Protein AF-0000000084405678 (afdb_homodimer)

Solvent-accessible surface area (backbone atoms only — not comparable to full-atom values): 50412 Å² total; per-residue (Å²): 114,44,41,32,41,30,28,34,52,72,54,88,46,69,68,47,49,52,54,57,54,63,31,74,87,56,52,43,65,90,67,78,62,43,55,38,41,32,39,30,48,30,33,94,81,36,57,39,54,75,68,40,37,45,39,32,30,29,35,53,75,90,41,26,35,36,36,42,34,45,71,51,52,58,57,60,16,38,32,38,26,48,69,46,79,39,80,42,93,55,79,70,88,61,77,76,70,51,73,52,67,71,55,35,65,72,40,61,89,50,68,84,60,66,69,40,79,55,31,34,37,43,32,37,34,42,60,28,74,42,79,43,95,89,65,22,30,34,38,33,37,43,38,45,38,32,33,37,18,63,91,69,46,74,44,80,38,50,36,39,37,37,31,56,72,42,75,53,70,34,56,49,32,43,53,50,16,57,46,13,58,77,40,66,35,43,61,36,70,72,47,74,64,56,53,32,36,40,68,48,60,76,40,62,87,75,63,56,77,69,69,69,77,72,77,77,66,54,49,78,38,48,28,15,54,51,50,39,50,50,51,43,51,39,40,24,50,28,42,52,30,48,45,49,19,70,75,40,84,40,72,66,34,48,49,50,27,50,50,39,47,48,42,44,50,28,45,52,62,72,45,45,80,40,40,81,81,49,77,57,49,65,39,50,48,50,44,49,50,51,54,58,64,46,46,60,28,51,50,27,49,51,50,33,53,53,40,49,54,50,19,62,75,69,72,47,84,49,58,56,45,39,51,52,25,51,53,58,21,65,69,46,77,82,55,60,28,55,48,49,18,30,42,30,41,46,44,18,49,42,66,72,50,58,39,54,52,98,40,30,28,45,62,49,50,40,54,52,47,53,51,50,48,53,50,49,55,52,34,59,75,58,42,80,47,73,66,41,37,50,52,36,46,52,48,49,49,34,50,46,42,43,52,61,74,49,44,68,67,47,65,66,72,49,47,46,56,48,48,51,51,43,51,50,49,45,55,34,47,46,48,38,45,49,26,56,50,35,47,71,72,35,57,78,36,32,72,48,83,53,76,40,30,12,12,49,37,18,16,47,37,20,24,34,45,45,49,21,60,56,31,54,57,52,41,54,56,53,49,53,49,54,73,67,48,75,55,74,80,104,112,44,43,31,40,31,27,34,52,73,53,88,46,68,69,48,46,51,52,57,56,62,32,73,89,55,53,44,66,89,67,79,62,42,55,37,44,32,41,30,47,30,32,93,83,36,58,38,53,76,68,39,34,46,39,34,32,29,34,53,74,90,40,25,34,35,35,43,35,45,69,52,52,58,58,58,16,38,33,37,27,48,71,47,78,39,82,43,93,55,78,69,89,60,76,77,71,51,75,52,66,70,55,35,66,72,41,59,91,52,69,83,59,66,68,42,78,54,31,34,38,44,34,36,34,43,61,28,75,42,79,45,95,90,65,21,28,33,37,34,36,41,37,47,38,31,34,38,18,61,90,69,47,73,44,80,38,49,34,40,37,37,31,56,73,40,75,53,73,33,55,50,32,41,52,49,16,57,46,15,58,77,40,65,36,42,60,36,72,70,49,72,63,57,52,33,34,39,67,48,61,75,41,64,87,77,64,55,77,68,70,69,77,72,78,76,64,54,50,78,38,49,27,16,53,52,50,39,50,50,51,42,52,37,39,23,51,31,42,53,30,47,45,48,20,71,75,41,83,40,72,67,33,47,51,50,26,49,51,39,47,47,43,43,50,29,45,52,61,72,47,45,80,40,39,81,81,48,77,58,49,65,39,51,48,50,45,48,52,51,53,58,61,47,44,58,29,52,50,27,51,51,50,33,52,52,39,49,54,49,20,61,76,71,72,47,83,50,59,57,46,38,51,51,26,50,51,59,20,65,69,48,76,81,57,59,27,55,48,48,18,29,42,29,40,45,44,16,48,40,67,72,51,59,37,53,51,97,40,31,29,46,62,50,49,42,56,52,47,53,51,49,47,52,52,49,55,52,34,60,75,57,41,80,45,74,67,41,37,49,53,37,46,52,48,48,49,34,52,46,42,42,51,60,74,49,41,69,69,45,63,64,76,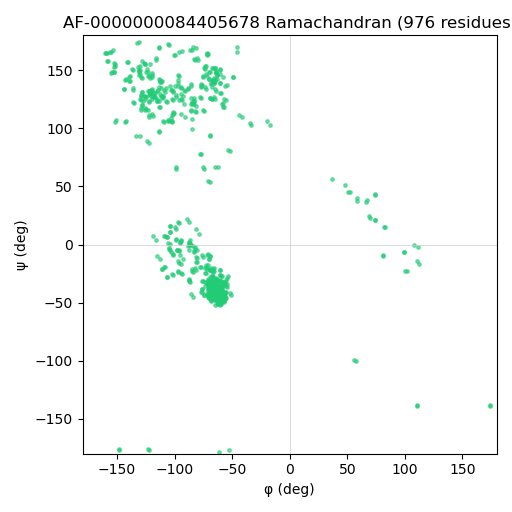49,46,46,59,50,47,52,49,43,50,49,48,46,54,36,46,46,48,39,46,48,26,54,50,36,46,71,70,36,56,77,36,32,70,48,83,54,74,40,30,13,12,47,38,19,18,47,39,20,24,34,44,44,51,20,61,56,31,53,56,52,40,54,55,55,49,54,50,54,74,68,47,76,53,76,80,103

Organism: Acidithiobacillus ferrooxidans (NCBI:txid920)

Radius of gyration: 45.75 Å; Cα contacts (8 Å, |Δi|>4): 1665; chains: 2; bounding box: 57×124×104 Å

Sequence (980 aa):
MEQELKLQILDPSPAAWTKISQHPLLALGTTSPLQLHAFYYDSRDGALQRARLAYRVRREEKEWVATLKAEGQSTGGLHQRPEWNVTVFSSEADLRVFTDPDAVALLTPFLGLVLQVILETRFERLESRVDRVDGSQILVALDRGEIVANGGLREPILEVELELAAGEAAAVLEMGAELCLDLPLLPDGESKMLRGLRLAGLIPAEVGAMRYQTPPLRRHENAGKAFSRLLIQQSQQAISEARRHSADNSTKTLHQLRKTVRSLRALLRFCRALDADSHLASTAQELADWFHQQNIRRDHEVLAMYWEALATATGSEVIPLHSWLIEQAEATPAHLGQCVAAILKLWARLLRAALYSDQDLQHYAEMHLRRQDRQLMAAGAAAKTATSFHALRIRIKNWRYVIIALGDIWPSKDSKTLLKLLSSLQEISGAVHDADMARQHLAGLATSRKHGLAFSAGMLMGYLHARENRQRKKFSRYWERLENAPRPWGMEQELKLQILDPSPAAWTKISQHPLLALGTTSPLQLHAFYYDSRDGALQRARLAYRVRREEKEWVATLKAEGQSTGGLHQRPEWNVTVFSSEADLRVFTDPDAVALLTPFLGLVLQVILETRFERLESRVDRVDGSQILVALDRGEIVANGGLREPILEVELELAAGEAAAVLEMGAELCLDLPLLPDGESKMLRGLRLAGLIPAEVGAMRYQTPPLRRHENAGKAFSRLLIQQSQQAISEARRHSADNSTKTLHQLRKTVRSLRALLRFCRALDADSHLASTAQELADWFHQQNIRRDHEVLAMYWEALATATGSEVIPLHSWLIEQAEATPAHLGQCVAAILKLWARLLRAALYSDQDLQHYAEMHLRRQDRQLMAAGAAAKTATSFHALRIRIKNWRYVIIALGDIWPSKDSKTLLKLLSSLQEISGAVHDADMARQHLAGLATSRKHGLAFSAGMLMGYLHARENRQRKKFSRYWERLENAPRPWG

Foldseek 3Di:
DKKKWKKFALDPDPVQVVCLCPPVLQVQDPDDWWKKKKFWKAFPLRVCVVQQKTWMWMDTPPWIKIKIWHDFDQFLRITDTDMDIDTDDDRDDAQVRDDPPVSCVSCVVPRPGDMDGFKMWIWIWGWDWDADPQGWIWIKIFIWGWIAGPPGFIDIDGMIMIITPDDFSLRNLLSVLVCLLVHNIATDRDDSVNVRCVRNVVDDPPPPDPPPPPDFDDQFAFQQQRLLSLLSNLLRVLSVLLVVCSVPVDLVSVVVSLLSLLLSLLSCVLCVVLPVVCPLVVLSVLSVVLSVLLVFLNLLVVLLVLLVVVCVVVVHDNCQQNVVSNVRNVVRDNSSSSNSSSSSNNNSVCRVPTGGDPGGNLVSCLVSLVVLVVVLVVLVVVCPDLVSLVVSLSSLSSSLSSCVSNVSHFDNPQSVVLNVLSVLLNVLSVLLNSLVSLCVPLVVCCPPPPPCNNVSSVVSNVVSVVVNVVSVVVNVVSVVVNVPRDDRSD/DKKKWKKFALDPDPVQVVCLCPPVLQVFDPDDWWKKKKFWKAFPLRVCVVQQKTWMWMDTPPWIKIKIWHDFDQFLRITDTDMDIDTDDDRDDAQVRDDPPVSCVSCVVPRPGDMDGFKMWIWIWTWDWDADPVGWIWIKIFIWTWIAGDPGFIDIDGMIMIITPDDFSLRNLLSVLVCLLVHNIATDRDDSVNVRCVRNVVDDPPPPDPPPPPDFDDQFAFQQQRLLSLLLNLLRVLSVLLVVCSVPVDLVSVVVSLLSLLLSLLSCVLCVVLPVVCPLVVLSVLSVVLSVLLVFLNLLVVLLVLLVVVCVVVVHDNCQQNVVSNVRNVVRDNSSSSNSSSSSNNNSVCRVPTGGDPGGNLVSCLVSLVVLVVVLVVLVVVCPDLVSLVVSLSSLSSSLSSCVSNVSHFDPVQVVVLNVLSVLLNVLSVLLVSLVSLCVPLVVCCPPPPPCNNVSSVVSNVVSVVVNVVSVVVNVVSVVVNVPRDHRSD

Secondary structure (DSSP, 8-state):
-EEEEEEEES--SHHHHHHHHT-GGGT--SPPPEEEEEEEEEETT-HHHHTT-EEEEEEETTEEEEEEE---EEETTEEEE-EEEEEESSS---GGG---HHHHHHHGGGTT--EEEEEEEEEEEEEEEEE-TTS-EEEEEEEEEEEEETTS-EEEEEEEEEEEEES-HHHHHHHHHHHHHHSSEEE----HHHHHHHHTTSS-TT--S----PPPP-TTSBHHHHHHHHHHHHHHHHHHHHHHHHH---HHHHHHHHHHHHHHHHHHHHTGGG-TT-SSHHHHHHHHHHHHHHHHHHHHHHHHHHHHHHHHHHT---HHHHHHHHHHHHTS---HHHHHHHHHHHHHHHHHS----SSBHHHHHHHHHHHHHHHHHHHHHH--SHHHHHHHHHHHHHHHHHHHHTGGGS-HHHHHHHHHHHHHHHHHHHHHHHHHHHHHHHGGGGG--STTHHHHHHHHHHHHHHHHHHHHHHHHHHHHHHHHSPPTT-/-EEEEEEEES--SHHHHHHHHT-GGGT--SPPPEEEEEEEEEETT-HHHHTT-EEEEEEETTEEEEEEE---EEETTEEEE-EEEEEESSS---GGG---HHHHHHHGGGTT--EEEEEEEEEEEEEEEEE-TTS-EEEEEEEEEEEEETTS-EEEEEEEEEEEEES-HHHHHHHHHHHHHHSSEEE----HHHHHHHHTTSS-TT--S----PPPP-TTSBHHHHHHHHHHHHHHHHHHHHHHHHH---HHHHHHHHHHHHHHHHHHHHTGGG-TT-TTHHHHHHHHHHHHHHHHHHHHHHHHHHHHHHHHHHT---HHHHHHHHHHHHTS---HHHHHHHHHHHHHHHHHS----SSBHHHHHHHHHHHHHHHHHHHHHH--SHHHHHHHHHHHHHHHHHHHHTGGGS-HHHHHHHHHHHHHHHHHHHHHHHHHHHHHHHGGGGG--STTHHHHHHHHHHHHHHHHHHHHHHHHHHHHHHHHSPPTT-

pLDDT: mean 91.01, std 8.38, range [43.62, 98.12]

Nearest PDB structures (foldseek):
  5a61-assembly1_A  TM=6.275E-01  e=2.996E-20  Escherichia coli K-12
  3e0s-assembly2_B  TM=8.193E-01  e=8.271E-06  Chlorobaculum tepidum
  3sy3-assembly2_D  TM=7.102E-01  e=2.302E-05  Bacillus anthracis str. 'Ames Ancestor'
  7ns9-assembly1_A  TM=7.166E-01  e=4.107E-05  Sulfolobus acidocaldarius DSM 639
  5a61-assembly1_A  TM=6.279E-01  e=1.509E-20  Escherichia coli K-12

Structure (mmCIF, N/CA/C/O backbone):
data_AF-0000000084405678-model_v1
#
loop_
_entity.id
_entity.type
_entity.pdbx_description
1 polymer 'Adenylate cyclase'
#
loop_
_atom_site.group_PDB
_atom_site.id
_atom_site.type_symbol
_atom_site.label_atom_id
_atom_site.label_alt_id
_atom_site.label_comp_id
_atom_site.label_asym_id
_atom_site.label_entity_id
_atom_site.label_seq_id
_atom_site.pdbx_PDB_ins_code
_atom_site.Cartn_x
_atom_site.Cartn_y
_atom_site.Cartn_z
_atom_site.occupancy
_atom_site.B_iso_or_equiv
_atom_site.auth_seq_id
_atom_site.auth_comp_id
_atom_site.auth_asym_id
_atom_site.auth_atom_id
_atom_site.pdbx_PDB_model_num
ATOM 1 N N . MET A 1 1 ? -10.055 55.719 25.422 1 68 1 MET A N 1
ATOM 2 C CA . MET A 1 1 ? -9.852 54.281 25.156 1 68 1 MET A CA 1
ATOM 3 C C . MET A 1 1 ? -8.383 54 24.859 1 68 1 MET A C 1
ATOM 5 O O . MET A 1 1 ? -7.738 54.75 24.109 1 68 1 MET A O 1
ATOM 9 N N . GLU A 1 2 ? -7.883 53.094 25.594 1 77.56 2 GLU A N 1
ATOM 10 C CA . GLU A 1 2 ? -6.484 52.719 25.422 1 77.56 2 GLU A CA 1
ATOM 11 C C . GLU A 1 2 ? -6.328 51.656 24.328 1 77.56 2 GLU A C 1
ATOM 13 O O . GLU A 1 2 ? -7.113 50.719 24.266 1 77.56 2 GLU A O 1
ATOM 18 N N . GLN A 1 3 ? -5.434 51.938 23.297 1 85.75 3 GLN A N 1
ATOM 19 C CA . GLN A 1 3 ? -5.043 50.969 22.297 1 85.75 3 GLN A CA 1
ATOM 20 C C . GLN A 1 3 ? -3.568 50.594 22.438 1 85.75 3 GLN A C 1
ATOM 22 O O . GLN A 1 3 ? -2.695 51.469 22.375 1 85.75 3 GLN A O 1
ATOM 27 N N . GLU A 1 4 ? -3.371 49.375 22.688 1 91.62 4 GLU A N 1
ATOM 28 C CA . GLU A 1 4 ? -1.994 48.969 22.984 1 91.62 4 GLU A CA 1
ATOM 29 C C . GLU A 1 4 ? -1.687 47.594 22.391 1 91.62 4 GLU A C 1
ATOM 31 O O . GLU A 1 4 ? -2.564 46.719 22.328 1 91.62 4 GLU A O 1
ATOM 36 N N . LEU A 1 5 ? -0.438 47.406 21.859 1 93.19 5 LEU A N 1
ATOM 37 C CA . LEU A 1 5 ? 0.1 46.125 21.453 1 93.19 5 LEU A CA 1
ATOM 38 C C . LEU A 1 5 ? 1.17 45.625 22.438 1 93.19 5 LEU A C 1
ATOM 40 O O . LEU A 1 5 ? 2.131 46.375 22.703 1 93.19 5 LEU A O 1
ATOM 44 N N . LYS A 1 6 ? 0.933 44.469 22.969 1 93.38 6 LYS A N 1
ATOM 45 C CA . LYS A 1 6 ? 1.903 43.875 23.875 1 93.38 6 LYS A CA 1
ATOM 46 C C . LYS A 1 6 ? 2.766 42.844 23.156 1 93.38 6 LYS A C 1
ATOM 48 O O . LYS A 1 6 ? 2.242 41.938 22.484 1 93.38 6 LYS A O 1
ATOM 53 N N . LEU A 1 7 ? 4.086 43 23.297 1 95.62 7 LEU A N 1
ATOM 54 C CA . LEU A 1 7 ? 5.035 42.062 22.719 1 95.62 7 LEU A CA 1
ATOM 55 C C . LEU A 1 7 ? 5.828 41.344 23.812 1 95.62 7 LEU A C 1
ATOM 57 O O . LEU A 1 7 ? 6.438 41.969 24.672 1 95.62 7 LEU A O 1
ATOM 61 N N . GLN A 1 8 ? 5.797 40.094 23.766 1 93.94 8 GLN A N 1
ATOM 62 C CA . GLN A 1 8 ? 6.586 39.281 24.688 1 93.94 8 GLN A CA 1
ATOM 63 C C . GLN A 1 8 ? 8.008 39.062 24.172 1 93.94 8 GLN A C 1
ATOM 65 O O . GLN A 1 8 ? 8.203 38.812 22.984 1 93.94 8 GLN A O 1
ATOM 70 N N . ILE A 1 9 ? 8.953 39.188 25.047 1 95.12 9 ILE A N 1
ATOM 71 C CA . ILE A 1 9 ? 10.344 38.875 24.719 1 95.12 9 ILE A CA 1
ATOM 72 C C . ILE A 1 9 ? 10.578 37.375 24.859 1 95.12 9 ILE A C 1
ATOM 74 O O . ILE A 1 9 ? 10.422 36.812 25.953 1 95.12 9 ILE A O 1
ATOM 78 N N . LEU A 1 10 ? 11.023 36.781 23.812 1 91.94 10 LEU A N 1
ATOM 79 C CA . LEU A 1 10 ? 11.125 35.312 23.766 1 91.94 10 LEU A CA 1
ATOM 80 C C . LEU A 1 10 ? 12.469 34.875 24.328 1 91.94 10 LEU A C 1
ATOM 82 O O . LEU A 1 10 ? 12.57 33.75 24.859 1 91.94 10 LEU A O 1
ATOM 86 N N . ASP A 1 11 ? 13.5 35.656 24.172 1 91.94 11 ASP A N 1
ATOM 87 C CA . ASP A 1 11 ? 14.844 35.375 24.656 1 91.94 11 ASP A CA 1
ATOM 88 C C . ASP A 1 11 ? 15.164 36.156 25.922 1 91.94 11 ASP A C 1
ATOM 90 O O . ASP A 1 11 ? 15.398 37.344 25.875 1 91.94 11 ASP A O 1
ATOM 94 N N . PRO A 1 12 ? 15.18 35.438 27.016 1 92.06 12 PRO A N 1
ATOM 95 C CA . PRO A 1 12 ? 15.383 36.125 28.297 1 92.06 12 PRO A CA 1
ATOM 96 C C . PRO A 1 12 ? 16.859 36.469 28.547 1 92.06 12 PRO A C 1
ATOM 98 O O . PRO A 1 12 ? 17.203 36.938 29.641 1 92.06 12 PRO A O 1
ATOM 101 N N . SER A 1 13 ? 17.688 36.312 27.609 1 94.56 13 SER A N 1
ATOM 102 C CA . SER A 1 13 ? 19.109 36.5 27.797 1 94.56 13 SER A CA 1
ATOM 103 C C . SER A 1 13 ? 19.453 38 27.922 1 94.56 13 SER A C 1
ATOM 105 O O . SER A 1 13 ? 18.75 38.844 27.344 1 94.56 13 SER A O 1
ATOM 107 N N . PRO A 1 14 ? 20.531 38.25 28.656 1 93.88 14 PRO A N 1
ATOM 108 C CA . PRO A 1 14 ? 20.984 39.656 28.766 1 93.88 14 PRO A CA 1
ATOM 109 C C . PRO A 1 14 ? 21.328 40.281 27.406 1 93.88 14 PRO A C 1
ATOM 111 O O . PRO A 1 14 ? 21.094 41.469 27.188 1 93.88 14 PRO A O 1
ATOM 114 N N . ALA A 1 15 ? 21.875 39.406 26.594 1 94.44 15 ALA A N 1
ATOM 115 C CA . ALA A 1 15 ? 22.219 39.906 25.25 1 94.44 15 ALA A CA 1
ATOM 116 C C . ALA A 1 15 ? 20.969 40.375 24.5 1 94.44 15 ALA A C 1
ATOM 118 O O . ALA A 1 15 ? 21 41.406 23.828 1 94.44 15 ALA A O 1
ATOM 119 N N . ALA A 1 16 ? 19.938 39.625 24.609 1 93.88 16 ALA A N 1
ATOM 120 C CA . ALA A 1 16 ? 18.688 40 23.953 1 93.88 16 ALA A CA 1
ATOM 121 C C . ALA A 1 16 ? 18.125 41.281 24.562 1 93.88 16 ALA A C 1
ATOM 123 O O . ALA A 1 16 ? 17.609 42.125 23.828 1 93.88 16 ALA A O 1
ATOM 124 N N . TRP A 1 17 ? 18.203 41.406 25.812 1 94 17 TRP A N 1
ATOM 125 C CA . TRP A 1 17 ? 17.719 42.594 26.484 1 94 17 TRP A CA 1
ATOM 126 C C . TRP A 1 17 ? 18.453 43.844 26 1 94 17 TRP A C 1
ATOM 128 O O . TRP A 1 17 ? 17.844 44.875 25.734 1 94 17 TRP A O 1
ATOM 138 N N . THR A 1 18 ? 19.75 43.719 25.938 1 93.75 18 THR A N 1
ATOM 139 C CA . THR A 1 18 ? 20.562 44.844 25.484 1 93.75 18 THR A CA 1
ATOM 140 C C . THR A 1 18 ? 20.219 45.219 24.047 1 93.75 18 THR A C 1
ATOM 142 O O . THR A 1 18 ? 20.078 46.406 23.734 1 93.75 18 THR A O 1
ATOM 145 N N . LYS A 1 19 ? 20.078 44.25 23.234 1 95 19 LYS A N 1
ATOM 146 C CA . LYS A 1 19 ? 19.719 44.5 21.844 1 95 19 LYS A CA 1
ATOM 147 C C . LYS A 1 19 ? 18.375 45.188 21.734 1 95 19 LYS A C 1
ATOM 149 O O . LYS A 1 19 ? 18.203 46.125 20.938 1 95 19 LYS A O 1
ATOM 154 N N . ILE A 1 20 ? 17.438 44.781 22.547 1 96.06 20 ILE A N 1
ATOM 155 C CA . ILE A 1 20 ? 16.094 45.344 22.531 1 96.06 20 ILE A CA 1
ATOM 156 C C . ILE A 1 20 ? 16.141 46.781 23.078 1 96.06 20 ILE A C 1
ATOM 158 O O . ILE A 1 20 ? 15.594 47.688 22.469 1 96.06 20 ILE A O 1
ATOM 162 N N . SER A 1 21 ? 16.812 47 24.172 1 94.81 21 SER A N 1
ATOM 163 C CA . SER A 1 21 ? 16.844 48.312 24.828 1 94.81 21 SER A CA 1
ATOM 164 C C . SER A 1 21 ? 17.562 49.344 23.984 1 94.81 21 SER A C 1
ATOM 166 O O . SER A 1 21 ? 17.297 50.531 24.109 1 94.81 21 SER A O 1
ATOM 168 N N . GLN A 1 22 ? 18.375 48.875 23.094 1 94.31 22 GLN A N 1
ATOM 169 C CA . GLN A 1 22 ? 19.156 49.812 22.297 1 94.31 22 GLN A CA 1
ATOM 170 C C . GLN A 1 22 ? 18.594 49.906 20.875 1 94.31 22 GLN A C 1
ATOM 172 O O . GLN A 1 22 ? 19.156 50.625 20.047 1 94.31 22 GLN A O 1
ATOM 177 N N . HIS A 1 23 ? 17.578 49.219 20.625 1 95.56 23 HIS A N 1
ATOM 178 C CA . HIS A 1 23 ? 17.031 49.281 19.266 1 95.56 23 HIS A CA 1
ATOM 179 C C . HIS A 1 23 ? 16.516 50.656 18.938 1 95.56 23 HIS A C 1
ATOM 181 O O . HIS A 1 23 ? 15.727 51.25 19.688 1 95.56 23 HIS A O 1
ATOM 187 N N . PRO A 1 24 ? 16.859 51.156 17.781 1 94.44 24 PRO A N 1
ATOM 188 C CA . PRO A 1 24 ? 16.547 52.562 17.438 1 94.44 24 PRO A CA 1
ATOM 189 C C . PRO A 1 24 ? 15.047 52.812 17.375 1 94.44 24 PRO A C 1
ATOM 191 O O . PRO A 1 24 ? 14.602 53.906 17.703 1 94.44 24 PRO A O 1
ATOM 194 N N . LEU A 1 25 ? 14.328 51.875 17.016 1 94.94 25 LEU A N 1
ATOM 195 C CA . LEU A 1 25 ? 12.891 52.062 16.844 1 94.94 25 LEU A CA 1
ATOM 196 C C . LEU A 1 25 ? 12.219 52.312 18.188 1 94.94 25 LEU A C 1
ATOM 198 O O . LEU A 1 25 ? 11.125 52.875 18.25 1 94.94 25 LEU A O 1
ATOM 202 N N . LEU A 1 26 ? 12.75 51.844 19.266 1 95.38 26 LEU A N 1
ATOM 203 C CA . LEU A 1 26 ? 12.156 52 20.594 1 95.38 26 LEU A CA 1
ATOM 204 C C . LEU A 1 26 ? 12.547 53.344 21.203 1 95.38 26 LEU A C 1
ATOM 206 O O . LEU A 1 26 ? 11.883 53.812 22.125 1 95.38 26 LEU A O 1
ATOM 210 N N . ALA A 1 27 ? 13.609 53.844 20.75 1 93.31 27 ALA A N 1
ATOM 211 C CA . ALA A 1 27 ? 14.07 55.188 21.156 1 93.31 27 ALA A CA 1
ATOM 212 C C . ALA A 1 27 ? 14.117 55.312 22.672 1 93.31 27 ALA A C 1
ATOM 214 O O . ALA A 1 27 ? 13.641 56.312 23.234 1 93.31 27 ALA A O 1
ATOM 215 N N . LEU A 1 28 ? 14.688 54.219 23.219 1 90.81 28 LEU A N 1
ATOM 216 C CA . LEU A 1 28 ? 14.781 54.219 24.672 1 90.81 28 LEU A CA 1
ATOM 217 C C . LEU A 1 28 ? 16.047 54.969 25.125 1 90.81 28 LEU A C 1
ATOM 219 O O . LEU A 1 28 ? 17.109 54.812 24.531 1 90.81 28 LEU A O 1
ATOM 223 N N . GLY A 1 29 ? 16.031 56.125 25.516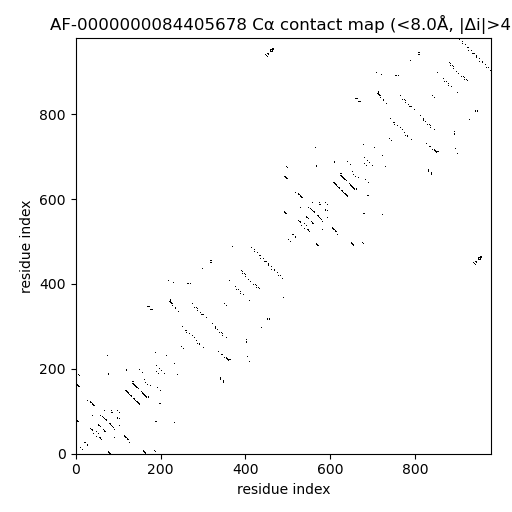 1 78.19 29 GLY A N 1
ATOM 224 C CA . GLY A 1 29 ? 17.125 56.938 25.984 1 78.19 29 GLY A CA 1
ATOM 225 C C . GLY A 1 29 ? 17.938 56.281 27.094 1 78.19 29 GLY A C 1
ATOM 226 O O . GLY A 1 29 ? 17.891 55.062 27.25 1 78.19 29 GLY A O 1
ATOM 227 N N . THR A 1 30 ? 18.828 57.031 27.516 1 79.19 30 THR A N 1
ATOM 228 C CA . THR A 1 30 ? 19.719 56.562 28.578 1 79.19 30 THR A CA 1
ATOM 229 C C . THR A 1 30 ? 19.125 56.906 29.953 1 79.19 30 THR A C 1
ATOM 231 O O . THR A 1 30 ? 19.828 56.875 30.969 1 79.19 30 THR A O 1
ATOM 234 N N . THR A 1 31 ? 17.859 57.094 29.938 1 77.88 31 THR A N 1
ATOM 235 C CA . THR A 1 31 ? 17.266 57.469 31.219 1 77.88 31 THR A CA 1
ATOM 236 C C . THR A 1 31 ? 17.219 56.281 32.156 1 77.88 31 THR A C 1
ATOM 238 O O . THR A 1 31 ? 17.203 55.125 31.703 1 77.88 31 THR A O 1
ATOM 241 N N . SER A 1 32 ? 17.234 56.562 33.469 1 88.06 32 SER A N 1
ATOM 242 C CA . SER A 1 32 ? 17.141 55.531 34.5 1 88.06 32 SER A CA 1
ATOM 243 C C . SER A 1 32 ? 15.766 54.844 34.469 1 88.06 32 SER A C 1
ATOM 245 O O . SER A 1 32 ? 14.75 55.5 34.281 1 88.06 32 SER A O 1
ATOM 247 N N . PRO A 1 33 ? 15.75 53.562 34.688 1 93.12 33 PRO A N 1
ATOM 248 C CA . PRO A 1 33 ? 14.469 52.875 34.719 1 93.12 33 PRO A CA 1
ATOM 249 C C . PRO A 1 33 ? 13.578 53.312 35.875 1 93.12 33 PRO A C 1
ATOM 251 O O . PRO A 1 33 ? 14.07 53.562 36.969 1 93.12 33 PRO A O 1
ATOM 254 N N . LEU A 1 34 ? 12.359 53.375 35.562 1 94.19 34 LEU A N 1
ATOM 255 C CA . LEU A 1 34 ? 11.352 53.594 36.594 1 94.19 34 LEU A CA 1
ATOM 256 C C . LEU A 1 34 ? 11.078 52.344 37.406 1 94.19 34 LEU A C 1
ATOM 258 O O . LEU A 1 34 ? 11.016 51.25 36.844 1 94.19 34 LEU A O 1
ATOM 262 N N . GLN A 1 35 ? 10.977 52.531 38.688 1 94.44 35 GLN A N 1
ATOM 263 C CA . GLN A 1 35 ? 10.562 51.406 39.531 1 94.44 35 GLN A CA 1
ATOM 264 C C . GLN A 1 35 ? 9.055 51.438 39.75 1 94.44 35 GLN A C 1
ATOM 266 O O . GLN A 1 35 ? 8.508 52.406 40.281 1 94.44 35 GLN A O 1
ATOM 271 N N . LEU A 1 36 ? 8.484 50.312 39.375 1 96.25 36 LEU A N 1
ATOM 272 C CA . LEU A 1 36 ? 7.035 50.25 39.469 1 96.25 36 LEU A CA 1
ATOM 273 C C . LEU A 1 36 ? 6.609 49.031 40.312 1 96.25 36 LEU A C 1
ATOM 275 O O . LEU A 1 36 ? 7.117 47.938 40.125 1 96.25 36 LEU A O 1
ATOM 279 N N . HIS A 1 37 ? 5.766 49.281 41.312 1 96.69 37 HIS A N 1
ATOM 280 C CA . HIS A 1 37 ? 5.188 48.281 42.188 1 96.69 37 HIS A CA 1
ATOM 281 C C . HIS A 1 37 ? 3.672 48.438 42.281 1 96.69 37 HIS A C 1
ATOM 283 O O . HIS A 1 37 ? 3.174 49.469 42.719 1 96.69 37 HIS A O 1
ATOM 289 N N . ALA A 1 38 ? 2.99 47.438 41.812 1 96.62 38 ALA A N 1
ATOM 290 C CA . ALA A 1 38 ? 1.534 47.531 41.781 1 96.62 38 ALA A CA 1
ATOM 291 C C . ALA A 1 38 ? 0.887 46.438 42.625 1 96.62 38 ALA A C 1
ATOM 293 O O . ALA A 1 38 ? 1.362 45.281 42.625 1 96.62 38 ALA A O 1
ATOM 294 N N . PHE A 1 39 ? -0.182 46.781 43.25 1 96 39 PHE A N 1
ATOM 295 C CA . PHE A 1 39 ? -1.062 45.844 43.938 1 96 39 PHE A CA 1
ATOM 296 C C . PHE A 1 39 ? -2.4 45.719 43.219 1 96 39 PHE A C 1
ATOM 298 O O . PHE A 1 39 ? -3.047 46.719 42.938 1 96 39 PHE A O 1
ATOM 305 N N . TYR A 1 40 ? -2.75 44.531 42.906 1 95.81 40 TYR A N 1
ATOM 306 C CA . TYR A 1 40 ? -4.062 44.281 42.312 1 95.81 40 TYR A CA 1
ATOM 307 C C . TYR A 1 40 ? -5.055 43.844 43.375 1 95.81 40 TYR A C 1
ATOM 309 O O . TYR A 1 40 ? -4.727 43 44.219 1 95.81 40 TYR A O 1
ATOM 317 N N . TYR A 1 41 ? -6.203 44.406 43.281 1 95.06 41 TYR A N 1
ATOM 318 C CA . TYR A 1 41 ? -7.184 44.156 44.344 1 95.06 41 TYR A CA 1
ATOM 319 C C . TYR A 1 41 ? -8.438 43.5 43.75 1 95.06 41 TYR A C 1
ATOM 321 O O . TYR A 1 41 ? -8.836 43.781 42.625 1 95.06 41 TYR A O 1
ATOM 329 N N . ASP A 1 42 ? -9.023 42.656 44.594 1 94.75 42 ASP A N 1
ATOM 330 C CA . ASP A 1 42 ? -10.352 42.094 44.344 1 94.75 42 ASP A CA 1
ATOM 331 C C . ASP A 1 42 ? -10.992 41.594 45.625 1 94.75 42 ASP A C 1
ATOM 333 O O . ASP A 1 42 ? -10.359 41.625 46.688 1 94.75 42 ASP A O 1
ATOM 337 N N . SER A 1 43 ? -12.242 41.375 45.531 1 94.38 43 SER A N 1
ATOM 338 C CA . SER A 1 43 ? -12.906 40.75 46.688 1 94.38 43 SER A CA 1
ATOM 339 C C . SER A 1 43 ? -12.516 39.312 46.844 1 94.38 43 SER A C 1
ATOM 341 O O . SER A 1 43 ? -11.922 38.719 45.938 1 94.38 43 SER A O 1
ATOM 343 N N . ARG A 1 44 ? -12.789 38.75 48.031 1 89.62 44 ARG A N 1
ATOM 344 C CA . ARG A 1 44 ? -12.461 37.344 48.312 1 89.62 44 ARG A CA 1
ATOM 345 C C . ARG A 1 44 ? -13.078 36.406 47.281 1 89.62 44 ARG A C 1
ATOM 347 O O . ARG A 1 44 ? -12.477 35.406 46.875 1 89.62 44 ARG A O 1
ATOM 354 N N . ASP A 1 45 ? -14.203 36.781 46.75 1 90.12 45 ASP A N 1
ATOM 355 C CA . ASP A 1 45 ? -14.906 35.938 45.812 1 90.12 45 ASP A CA 1
ATOM 356 C C . ASP A 1 45 ? -14.648 36.344 44.375 1 90.12 45 ASP A C 1
ATOM 358 O O . ASP A 1 45 ? -15.305 35.875 43.469 1 90.12 45 ASP A O 1
ATOM 362 N N . GLY A 1 46 ? -13.859 37.25 44.188 1 91.75 46 GLY A N 1
ATOM 363 C CA . GLY A 1 46 ? -13.484 37.688 42.844 1 91.75 46 GLY A CA 1
ATOM 364 C C . GLY A 1 46 ? -14.57 38.469 42.156 1 91.75 46 GLY A C 1
ATOM 365 O O . GLY A 1 46 ? -14.812 38.281 40.969 1 91.75 46 GLY A O 1
ATOM 366 N N . ALA A 1 47 ? -15.188 39.344 42.812 1 92.88 47 ALA A N 1
ATOM 367 C CA . ALA A 1 47 ? -16.344 40.062 42.312 1 92.88 47 ALA A CA 1
ATOM 368 C C . ALA A 1 47 ? -15.953 41 41.156 1 92.88 47 ALA A C 1
ATOM 370 O O . ALA A 1 47 ? -16.688 41.125 40.188 1 92.88 47 ALA A O 1
ATOM 371 N N . LEU A 1 48 ? -14.883 41.656 41.312 1 92.75 48 LEU A N 1
ATOM 372 C CA . LEU A 1 48 ? -14.461 42.562 40.25 1 92.75 48 LEU A CA 1
ATOM 373 C C . LEU A 1 48 ? -14.094 41.812 38.969 1 92.75 48 LEU A C 1
ATOM 375 O O . LEU A 1 48 ? -14.477 42.188 37.875 1 92.75 48 LEU A O 1
ATOM 379 N N . GLN A 1 49 ? -13.406 40.781 39.188 1 88.81 49 GLN A N 1
ATOM 380 C CA . GLN A 1 49 ? -13.039 39.938 38.062 1 88.81 49 GLN A CA 1
ATOM 381 C C . GLN A 1 49 ? -14.273 39.438 37.312 1 88.81 49 GLN A C 1
ATOM 383 O O . GLN A 1 49 ? -14.312 39.406 36.094 1 88.81 49 GLN A O 1
ATOM 388 N N . ARG A 1 50 ? -15.172 38.969 38 1 87.5 50 ARG A N 1
ATOM 389 C CA . ARG A 1 50 ? -16.406 38.469 37.406 1 87.5 50 ARG A CA 1
ATOM 390 C C . ARG A 1 50 ? -17.125 39.531 36.594 1 87.5 50 ARG A C 1
ATOM 392 O O . ARG A 1 50 ? -17.781 39.25 35.625 1 87.5 50 ARG A O 1
ATOM 399 N N . ALA A 1 51 ? -16.922 40.719 37.125 1 88.62 51 ALA A N 1
ATOM 400 C CA . ALA A 1 51 ? -17.516 41.844 36.406 1 88.62 51 ALA A CA 1
ATOM 401 C C . ALA A 1 51 ? -16.594 42.375 35.312 1 88.62 51 ALA A C 1
ATOM 403 O O . ALA A 1 51 ? -16.891 43.375 34.656 1 88.62 51 ALA A O 1
ATOM 404 N N . ARG A 1 52 ? -15.461 41.75 35.094 1 87.12 52 ARG A N 1
ATOM 405 C CA . ARG A 1 52 ? -14.477 42.094 34.062 1 87.12 52 ARG A CA 1
ATOM 406 C C . ARG A 1 52 ? -13.852 43.438 34.344 1 87.12 52 ARG A C 1
ATOM 408 O O . ARG A 1 52 ? -13.664 44.25 33.438 1 87.12 52 ARG A O 1
ATOM 415 N N . LEU A 1 53 ? -13.664 43.656 35.562 1 89.94 53 LEU A N 1
ATOM 416 C CA . LEU A 1 53 ? -12.977 44.875 36.031 1 89.94 53 LEU A CA 1
ATOM 417 C C . LEU A 1 53 ? -11.633 44.531 36.656 1 89.94 53 LEU A C 1
ATOM 419 O O . LEU A 1 53 ? -11.516 43.531 37.344 1 89.94 53 LEU A O 1
ATOM 423 N N . ALA A 1 54 ? -10.68 45.375 36.375 1 92.31 54 ALA A N 1
ATOM 424 C CA . ALA A 1 54 ? -9.383 45.281 37.031 1 92.31 54 ALA A CA 1
ATOM 425 C C . ALA A 1 54 ? -9.047 46.562 37.781 1 92.31 54 ALA A C 1
ATOM 427 O O . ALA A 1 54 ? -9.188 47.656 37.25 1 92.31 54 ALA A O 1
ATOM 428 N N . TYR A 1 55 ? -8.664 46.312 39.062 1 95.62 55 TYR A N 1
ATOM 429 C CA . TYR A 1 55 ? -8.32 47.438 39.906 1 95.62 55 TYR A CA 1
ATOM 430 C C . TYR A 1 55 ? -6.934 47.25 40.531 1 95.62 55 TYR A C 1
ATOM 432 O O . TYR A 1 55 ? -6.629 46.219 41.094 1 95.62 55 TYR A O 1
ATOM 440 N N . ARG A 1 56 ? -6.156 48.312 40.312 1 96.69 56 ARG A N 1
ATOM 441 C CA . ARG A 1 56 ? -4.824 48.25 40.906 1 96.69 56 ARG A CA 1
ATOM 442 C C . ARG A 1 56 ? -4.41 49.625 41.438 1 96.69 56 ARG A C 1
ATOM 444 O O . ARG A 1 56 ? -4.949 50.656 41.062 1 96.69 56 ARG A O 1
ATOM 451 N N . VAL A 1 57 ? -3.488 49.562 42.375 1 97.62 57 VAL A N 1
ATOM 452 C CA . VAL A 1 57 ? -2.766 50.719 42.844 1 97.62 57 VAL A CA 1
ATOM 453 C C . VAL A 1 57 ? -1.265 50.531 42.656 1 97.62 57 VAL A C 1
ATOM 455 O O . VAL A 1 57 ? -0.7 49.531 43.125 1 97.62 57 VAL A O 1
ATOM 458 N N . ARG A 1 58 ? -0.729 51.438 41.969 1 97.06 58 ARG A N 1
ATOM 459 C CA . ARG A 1 58 ? 0.67 51.281 41.562 1 97.06 58 ARG A CA 1
ATOM 460 C C . ARG A 1 58 ? 1.519 52.438 42.094 1 97.06 58 ARG A C 1
ATOM 462 O O . ARG A 1 58 ? 1.12 53.594 42 1 97.06 58 ARG A O 1
ATOM 469 N N . ARG A 1 59 ? 2.613 52.062 42.719 1 96.5 59 ARG A N 1
ATOM 470 C CA . ARG A 1 59 ? 3.613 53.062 43.094 1 96.5 59 ARG A CA 1
ATOM 471 C C . ARG A 1 59 ? 4.52 53.406 41.906 1 96.5 59 ARG A C 1
ATOM 473 O O . ARG A 1 59 ? 5.121 52.5 41.312 1 96.5 59 ARG A O 1
ATOM 480 N N . GLU A 1 60 ? 4.504 54.625 41.531 1 92.31 60 GLU A N 1
ATOM 481 C CA . GLU A 1 60 ? 5.406 55.156 40.5 1 92.31 60 GLU A CA 1
ATOM 482 C C . GLU A 1 60 ? 6.387 56.156 41.094 1 92.31 60 GLU A C 1
ATOM 484 O O . GLU A 1 60 ? 6.094 57.375 41.188 1 92.31 60 GLU A O 1
ATOM 489 N N . GLU A 1 61 ? 7.438 55.656 41.344 1 86.44 61 GLU A N 1
ATOM 490 C CA . GLU A 1 61 ? 8.422 56.438 42.094 1 86.44 61 GLU A CA 1
ATOM 491 C C . GLU A 1 61 ? 7.855 56.938 43.438 1 86.44 61 GLU A C 1
ATOM 493 O O . GLU A 1 61 ? 7.562 56.125 44.312 1 86.44 61 GLU A O 1
ATOM 498 N N . LYS A 1 62 ? 7.441 58.188 43.406 1 88.38 62 LYS A N 1
ATOM 499 C CA . LYS A 1 62 ? 7.008 58.688 44.688 1 88.38 62 LYS A CA 1
ATOM 500 C C . LYS A 1 62 ? 5.496 58.875 44.75 1 88.38 62 LYS A C 1
ATOM 502 O O . LYS A 1 62 ? 4.941 59.312 45.75 1 88.38 62 LYS A O 1
ATOM 507 N N . GLU A 1 63 ? 4.922 58.469 43.812 1 94 63 GLU A N 1
ATOM 508 C CA . GLU A 1 63 ? 3.479 58.688 43.75 1 94 63 GLU A CA 1
ATOM 509 C C . GLU A 1 63 ? 2.736 57.375 43.594 1 94 63 GLU A C 1
ATOM 511 O O . GLU A 1 63 ? 3.281 56.406 43.062 1 94 63 GLU A O 1
ATOM 516 N N . TRP A 1 64 ? 1.526 57.438 44.188 1 96.31 64 TRP A N 1
ATOM 517 C CA . TRP A 1 64 ? 0.636 56.312 44 1 96.31 64 TRP A CA 1
ATOM 518 C C . TRP A 1 64 ? -0.467 56.625 43 1 96.31 64 TRP A C 1
ATOM 520 O O . TRP A 1 64 ? -1.021 57.719 43 1 96.31 64 TRP A O 1
ATOM 530 N N . VAL A 1 65 ? -0.659 55.656 42.188 1 96.88 65 VAL A N 1
ATOM 531 C CA . VAL A 1 65 ? -1.7 55.844 41.188 1 96.88 65 VAL A CA 1
ATOM 532 C C . VAL A 1 65 ? -2.678 54.688 41.219 1 96.88 65 VAL A C 1
ATOM 534 O O . VAL A 1 65 ? -2.277 53.531 41.062 1 96.88 65 VAL A O 1
ATOM 537 N N . ALA A 1 66 ? -3.977 55 41.406 1 97.44 66 ALA A N 1
ATOM 538 C CA . ALA A 1 66 ? -5.039 54 41.281 1 97.44 66 ALA A CA 1
ATOM 539 C C . ALA A 1 66 ? -5.52 53.906 39.844 1 97.44 66 ALA A C 1
ATOM 541 O O . ALA A 1 66 ? -5.688 54.906 39.156 1 97.44 66 ALA A O 1
ATOM 542 N N . THR A 1 67 ? -5.664 52.719 39.375 1 95.81 67 THR A N 1
ATOM 543 C CA . THR A 1 67 ? -6.117 52.469 38 1 95.81 67 THR A CA 1
ATOM 544 C C . THR A 1 67 ? -7.285 51.5 37.969 1 95.81 67 THR A C 1
ATOM 546 O O . THR A 1 67 ? -7.242 50.438 38.625 1 95.81 67 THR A O 1
ATOM 549 N N . LEU A 1 68 ? -8.32 51.844 37.25 1 94.81 68 LEU A N 1
ATOM 550 C CA . LEU A 1 68 ? -9.453 50.969 36.938 1 94.81 68 LEU A CA 1
ATOM 551 C C . LEU A 1 68 ? -9.523 50.688 35.469 1 94.81 68 LEU A C 1
ATOM 553 O O . LEU A 1 68 ? -9.477 51.594 34.625 1 94.81 68 LEU A O 1
ATOM 557 N N . LYS A 1 69 ? -9.508 49.438 35.125 1 90.94 69 LYS A N 1
ATOM 558 C CA . LYS A 1 69 ? -9.672 49 33.75 1 90.94 69 LYS A CA 1
ATOM 559 C C . LYS A 1 69 ? -10.953 48.188 33.562 1 90.94 69 LYS A C 1
ATOM 561 O O . LYS A 1 69 ? -11.281 47.344 34.406 1 90.94 69 LYS A O 1
ATOM 566 N N . ALA A 1 70 ? -11.711 48.531 32.531 1 87.25 70 ALA A N 1
ATOM 567 C CA . ALA A 1 70 ? -12.938 47.781 32.25 1 87.25 70 ALA A CA 1
ATOM 568 C C . ALA A 1 70 ? -12.758 46.875 31.047 1 87.25 70 ALA A C 1
ATOM 570 O O . ALA A 1 70 ? -11.695 46.875 30.422 1 87.25 70 ALA A O 1
ATOM 571 N N . GLU A 1 71 ? -13.844 46.094 30.938 1 73.69 71 GLU A N 1
ATOM 572 C CA . GLU A 1 71 ? -13.805 45.125 29.859 1 73.69 71 GLU A CA 1
ATOM 573 C C . GLU A 1 71 ? -13.625 45.812 28.5 1 73.69 71 GLU A C 1
ATOM 575 O O . GLU A 1 71 ? -14.203 46.875 28.266 1 73.69 71 GLU A O 1
ATOM 580 N N . GLY A 1 72 ? -12.602 45.469 27.859 1 66.44 72 GLY A N 1
ATOM 581 C CA . GLY A 1 72 ? -12.422 45.938 26.5 1 66.44 72 GLY A CA 1
ATOM 582 C C . GLY A 1 72 ? -12.273 44.781 25.5 1 66.44 72 GLY A C 1
ATOM 583 O O . GLY A 1 72 ? -12.805 43.688 25.734 1 66.44 72 GLY A O 1
ATOM 584 N N . GLN A 1 73 ? -12.055 45.219 24.312 1 62.38 73 GLN A N 1
ATOM 585 C CA . GLN A 1 73 ? -11.812 44.219 23.266 1 62.38 73 GLN A CA 1
ATOM 586 C C . GLN A 1 73 ? -10.32 43.906 23.125 1 62.38 73 GLN A C 1
ATOM 588 O O . GLN A 1 73 ? -9.484 44.812 23.266 1 62.38 73 GLN A O 1
ATOM 593 N N . SER A 1 74 ? -9.977 42.656 23.562 1 56.31 74 SER A N 1
ATOM 594 C CA . SER A 1 74 ? -8.617 42.219 23.25 1 56.31 74 SER A CA 1
ATOM 595 C C . SER A 1 74 ? -8.609 41.25 22.078 1 56.31 74 SER A C 1
ATOM 597 O O . SER A 1 74 ? -9.281 40.219 22.109 1 56.31 74 SER A O 1
ATOM 599 N N . THR A 1 75 ? -8.18 41.719 20.953 1 55.19 75 THR A N 1
ATOM 600 C CA . THR A 1 75 ? -8.078 40.812 19.828 1 55.19 75 THR A CA 1
ATOM 601 C C . THR A 1 75 ? -6.664 40.781 19.266 1 55.19 75 THR A C 1
ATOM 603 O O . THR A 1 75 ? -6.148 41.812 18.844 1 55.19 75 THR A O 1
ATOM 606 N N . GLY A 1 76 ? -5.922 39.719 19.297 1 51.22 76 GLY A N 1
ATOM 607 C CA . GLY A 1 76 ? -4.613 39.562 18.688 1 51.22 76 GLY A CA 1
ATOM 608 C C . GLY A 1 76 ? -3.527 40.375 19.359 1 51.22 76 GLY A C 1
ATOM 609 O O . GLY A 1 76 ? -2.629 40.875 18.688 1 51.22 76 GLY A O 1
ATOM 610 N N . GLY A 1 77 ? -3.66 40.75 20.562 1 60.56 77 GLY A N 1
ATOM 611 C CA . GLY A 1 77 ? -2.68 41.531 21.281 1 60.56 77 GLY A CA 1
ATOM 612 C C . GLY A 1 77 ? -3.049 43 21.375 1 60.56 77 GLY A C 1
ATOM 613 O O . GLY A 1 77 ? -2.506 43.719 22.203 1 60.56 77 GLY A O 1
ATOM 614 N N . LEU A 1 78 ? -3.852 43.344 20.469 1 69.88 78 LEU A N 1
ATOM 615 C CA . LEU A 1 78 ? -4.312 44.719 20.531 1 69.88 78 LEU A CA 1
ATOM 616 C C . LEU A 1 78 ? -5.461 44.875 21.516 1 69.88 78 LEU A C 1
ATOM 618 O O . LEU A 1 78 ? -6.52 44.281 21.344 1 69.88 78 LEU A O 1
ATOM 622 N N . HIS A 1 79 ? -5.184 45.562 22.469 1 73.5 79 HIS A N 1
ATOM 623 C CA . HIS A 1 79 ? -6.164 45.781 23.531 1 73.5 79 HIS A CA 1
ATOM 624 C C . HIS A 1 79 ? -6.816 47.156 23.406 1 73.5 79 HIS A C 1
ATOM 626 O O . HIS A 1 79 ? -6.141 48.156 23.109 1 73.5 79 HIS A O 1
ATOM 632 N N . GLN A 1 80 ? -8.047 47.094 23.359 1 72.88 80 GLN A N 1
ATOM 633 C CA . GLN A 1 80 ? -8.828 48.312 23.422 1 72.88 80 GLN A CA 1
ATOM 634 C C . GLN A 1 80 ? -9.812 48.281 24.594 1 72.88 80 GLN A C 1
ATOM 636 O O . GLN A 1 80 ? -10.711 47.438 24.625 1 72.88 80 GLN A O 1
ATOM 641 N N . ARG A 1 81 ? -9.484 49.188 25.656 1 79.88 81 ARG A N 1
ATOM 642 C CA . ARG A 1 81 ? -10.367 49.188 26.812 1 79.88 81 ARG A CA 1
ATOM 643 C C . ARG A 1 81 ? -10.391 50.531 27.516 1 79.88 81 ARG A C 1
ATOM 645 O O . ARG A 1 81 ? -9.422 51.281 27.453 1 79.88 81 ARG A O 1
ATOM 652 N N . PRO A 1 82 ? -11.57 50.781 28.203 1 84.38 82 PRO A N 1
ATOM 653 C CA . PRO A 1 82 ? -11.602 51.938 29.062 1 84.38 82 PRO A CA 1
ATOM 654 C C . PRO A 1 82 ? -10.664 51.844 30.266 1 84.38 82 PRO A C 1
ATOM 656 O O . PRO A 1 82 ? -10.539 50.781 30.859 1 84.38 82 PRO A O 1
ATOM 659 N N . GLU A 1 83 ? -10.031 52.969 30.531 1 90.69 83 GLU A N 1
ATOM 660 C CA . GLU A 1 83 ? -9.078 53.031 31.641 1 90.69 83 GLU A CA 1
ATOM 661 C C . GLU A 1 83 ? -9.133 54.375 32.344 1 90.69 83 GLU A C 1
ATOM 663 O O . GLU A 1 83 ? -9.242 55.406 31.672 1 90.69 83 GLU A O 1
ATOM 668 N N . TRP A 1 84 ? -9.172 54.281 33.688 1 93.88 84 TRP A N 1
ATOM 669 C CA . TRP A 1 84 ? -9.148 55.5 34.5 1 93.88 84 TRP A CA 1
ATOM 670 C C . TRP A 1 84 ? -7.984 55.469 35.469 1 93.88 84 TRP A C 1
ATOM 672 O O . TRP A 1 84 ? -7.766 54.469 36.156 1 93.88 84 TRP A O 1
ATOM 682 N N . ASN A 1 85 ? -7.23 56.562 35.531 1 93.81 85 ASN A N 1
ATOM 683 C CA . ASN A 1 85 ? -6.105 56.719 36.469 1 93.81 85 ASN A CA 1
ATOM 684 C C . ASN A 1 85 ? -6.312 57.906 37.406 1 93.81 85 ASN A C 1
ATOM 686 O O . ASN A 1 85 ? -6.719 58.969 36.969 1 93.81 85 ASN A O 1
ATOM 690 N N . VAL A 1 86 ? -6.051 57.625 38.656 1 96.62 86 VAL A N 1
ATOM 691 C CA . VAL A 1 86 ? -6.18 58.656 39.688 1 96.62 86 VAL A CA 1
ATOM 692 C C . VAL A 1 86 ? -4.988 58.594 40.625 1 96.62 86 VAL A C 1
ATOM 694 O O . VAL A 1 86 ? -4.648 57.531 41.156 1 96.62 86 VAL A O 1
ATOM 697 N N . THR A 1 87 ? -4.406 59.781 40.906 1 96.12 87 THR A N 1
ATOM 698 C CA . THR A 1 87 ? -3.359 59.844 41.906 1 96.12 87 THR A CA 1
ATOM 699 C C . THR A 1 87 ? -3.953 59.688 43.312 1 96.12 87 THR A C 1
ATOM 701 O O . THR A 1 87 ? -4.934 60.344 43.656 1 96.12 87 THR A O 1
ATOM 704 N N . VAL A 1 88 ? -3.293 58.844 44.094 1 96.94 88 VAL A N 1
ATOM 705 C CA . VAL A 1 88 ? -3.793 58.594 45.438 1 96.94 88 VAL A CA 1
ATOM 706 C C . VAL A 1 88 ? -2.648 58.719 46.469 1 96.94 88 VAL A C 1
ATOM 708 O O . VAL A 1 88 ? -1.489 58.875 46.062 1 96.94 88 VAL A O 1
ATOM 711 N N . PHE A 1 89 ? -3.039 58.625 47.719 1 93 89 PHE A N 1
ATOM 712 C CA . PHE A 1 89 ? -2.068 58.969 48.75 1 93 89 PHE A CA 1
ATOM 713 C C . PHE A 1 89 ? -1.345 57.719 49.25 1 93 89 PHE A C 1
ATOM 715 O O . PHE A 1 89 ? -0.258 57.812 49.844 1 93 89 PHE A O 1
ATOM 722 N N . SER A 1 90 ? -1.986 56.625 49.094 1 93.81 90 SER A N 1
ATOM 723 C CA . SER A 1 90 ? -1.391 55.406 49.594 1 93.81 90 SER A CA 1
ATOM 724 C C . SER A 1 90 ? -1.796 54.188 48.719 1 93.81 90 SER A C 1
ATOM 726 O O . SER A 1 90 ? -2.504 54.344 47.75 1 93.81 90 SER A O 1
ATOM 728 N N . SER A 1 91 ? -1.349 53.062 49.188 1 94.38 91 SER A N 1
ATOM 729 C CA . SER A 1 91 ? -1.646 51.844 48.469 1 94.38 91 SER A CA 1
ATOM 730 C C . SER A 1 91 ? -2.992 51.25 48.875 1 94.38 91 SER A C 1
ATOM 732 O O . SER A 1 91 ? -3.414 50.219 48.375 1 94.38 91 SER A O 1
ATOM 734 N N . GLU A 1 92 ? -3.672 51.875 49.75 1 94.19 92 GLU A N 1
ATOM 735 C CA . GLU A 1 92 ? -4.93 51.344 50.25 1 94.19 92 GLU A CA 1
ATOM 736 C C . GLU A 1 92 ? -6.004 51.344 49.156 1 94.19 92 GLU A C 1
ATOM 738 O O . GLU A 1 92 ? -6.133 52.281 48.406 1 94.19 92 GLU A O 1
ATOM 743 N N . ALA A 1 93 ? -6.754 50.312 49.188 1 95.31 93 ALA A N 1
ATOM 744 C CA . ALA A 1 93 ? -7.812 50.188 48.188 1 95.31 93 ALA A CA 1
ATOM 745 C C . ALA A 1 93 ? -9.008 51.094 48.531 1 95.31 93 ALA A C 1
ATOM 747 O O . ALA A 1 93 ? -9.5 51.062 49.656 1 95.31 93 ALA A O 1
ATOM 748 N N . ASP A 1 94 ? -9.336 51.875 47.594 1 95.38 94 ASP A N 1
ATOM 749 C CA . ASP A 1 94 ? -10.531 52.719 47.719 1 95.38 94 ASP A CA 1
ATOM 750 C C . ASP A 1 94 ? -11.141 53 46.344 1 95.38 94 ASP A C 1
ATOM 752 O O . ASP A 1 94 ? -10.633 53.844 45.594 1 95.38 94 ASP A O 1
ATOM 756 N N . LEU A 1 95 ? -12.25 52.375 46.094 1 95.94 95 LEU A N 1
ATOM 757 C CA . LEU A 1 95 ? -12.883 52.5 44.781 1 95.94 95 LEU A CA 1
ATOM 758 C C . LEU A 1 95 ? -13.508 53.875 44.625 1 95.94 95 LEU A C 1
ATOM 760 O O . LEU A 1 95 ? -13.805 54.312 43.5 1 95.94 95 LEU A O 1
ATOM 764 N N . ARG A 1 96 ? -13.727 54.562 45.594 1 93.88 96 ARG A N 1
ATOM 765 C CA . ARG A 1 96 ? -14.43 55.844 45.594 1 93.88 96 ARG A CA 1
ATOM 766 C C . ARG A 1 96 ? -13.523 56.938 45.062 1 93.88 96 ARG A C 1
ATOM 768 O O . ARG A 1 96 ? -14 58.062 44.75 1 93.88 96 ARG A O 1
ATOM 775 N N . VAL A 1 97 ? -12.258 56.594 44.875 1 95.62 97 VAL A N 1
ATOM 776 C CA . VAL A 1 97 ? -11.312 57.594 44.406 1 95.62 97 VAL A CA 1
ATOM 777 C C . VAL A 1 97 ? -11.617 57.969 42.969 1 95.62 97 VAL A C 1
ATOM 779 O O . VAL A 1 97 ? -11.219 59.031 42.469 1 95.62 97 VAL A O 1
ATOM 782 N N . PHE A 1 98 ? -12.305 57.094 42.25 1 96.38 98 PHE A N 1
ATOM 783 C CA . PHE A 1 98 ? -12.664 57.375 40.844 1 96.38 98 PHE A CA 1
ATOM 784 C C . PHE A 1 98 ? -13.922 58.219 40.781 1 96.38 98 PHE A C 1
ATOM 786 O O . PHE A 1 98 ? -15 57.781 41.188 1 96.38 98 PHE A O 1
ATOM 793 N N . THR A 1 99 ? -13.734 59.375 40.094 1 94.69 99 THR A N 1
ATOM 794 C CA . THR A 1 99 ? -14.844 60.312 40.125 1 94.69 99 THR A CA 1
ATOM 795 C C . THR A 1 99 ? -15.438 60.5 38.719 1 94.69 99 THR A C 1
ATOM 797 O O . THR A 1 99 ? -16.469 61.125 38.562 1 94.69 99 THR A O 1
ATOM 800 N N . ASP A 1 100 ? -14.727 59.969 37.781 1 94.31 100 ASP A N 1
ATOM 801 C CA . ASP A 1 100 ? -15.281 60 36.406 1 94.31 100 ASP A CA 1
ATOM 802 C C . ASP A 1 100 ? -16.656 59.344 36.375 1 94.31 100 ASP A C 1
ATOM 804 O O . ASP A 1 100 ? -16.859 58.25 36.938 1 94.31 100 ASP A O 1
ATOM 808 N N . PRO A 1 101 ? -17.562 59.969 35.688 1 94.12 101 PRO A N 1
ATOM 809 C CA . PRO A 1 101 ? -18.938 59.438 35.719 1 94.12 101 PRO A CA 1
ATOM 810 C C . PRO A 1 101 ? -19.062 58.031 35.188 1 94.12 101 PRO A C 1
ATOM 812 O O . PRO A 1 101 ? -19.828 57.219 35.719 1 94.12 101 PRO A O 1
ATOM 815 N N . ASP A 1 102 ? -18.375 57.719 34.188 1 92.25 102 ASP A N 1
ATOM 816 C CA . ASP A 1 102 ? -18.422 56.375 33.625 1 92.25 102 ASP A CA 1
ATOM 817 C C . ASP A 1 102 ? -17.844 55.375 34.594 1 92.25 102 ASP A C 1
ATOM 819 O O . ASP A 1 102 ? -18.375 54.25 34.75 1 92.25 102 ASP A O 1
ATOM 823 N N . ALA A 1 103 ? -16.797 55.656 35.25 1 93.44 103 ALA A N 1
ATOM 824 C CA . ALA A 1 103 ? -16.203 54.781 36.25 1 93.44 103 ALA A CA 1
ATOM 825 C C . ALA A 1 103 ? -17.125 54.594 37.438 1 93.44 103 ALA A C 1
ATOM 827 O O . ALA A 1 103 ? -17.266 53.469 37.969 1 93.44 103 ALA A O 1
ATOM 828 N N . VAL A 1 104 ? -17.656 55.688 37.844 1 94 104 VAL A N 1
ATOM 829 C CA . VAL A 1 104 ? -18.547 55.625 38.969 1 94 104 VAL A CA 1
ATOM 830 C C . VAL A 1 104 ? -19.719 54.719 38.688 1 94 104 VAL A C 1
ATOM 832 O O . VAL A 1 104 ? -20.109 53.906 39.531 1 94 104 VAL A O 1
ATOM 835 N N . ALA A 1 105 ? -20.203 54.875 37.531 1 94 105 ALA A N 1
ATOM 836 C CA . ALA A 1 105 ? -21.344 54.031 37.156 1 94 105 ALA A CA 1
ATOM 837 C C . ALA A 1 105 ? -20.984 52.562 37.188 1 94 105 ALA A C 1
ATOM 839 O O . ALA A 1 105 ? -21.797 51.719 37.594 1 94 105 ALA A O 1
ATOM 840 N N . LEU A 1 106 ? -19.859 52.219 36.75 1 91.94 106 LEU A N 1
ATOM 841 C CA . LEU A 1 106 ? -19.406 50.844 36.719 1 91.94 106 LEU A CA 1
ATOM 842 C C . LEU A 1 106 ? -19.156 50.312 38.156 1 91.94 106 LEU A C 1
ATOM 844 O O . LEU A 1 106 ? -19.344 49.125 38.406 1 91.94 106 LEU A O 1
ATOM 848 N N . LEU A 1 107 ? -18.75 51.156 39.062 1 94.56 107 LEU A N 1
ATOM 849 C CA . LEU A 1 107 ? -18.203 50.719 40.344 1 94.56 107 LEU A CA 1
ATOM 850 C C . LEU A 1 107 ? -19.281 50.75 41.438 1 94.56 107 LEU A C 1
ATOM 852 O O . LEU A 1 107 ? -19.094 50.156 42.5 1 94.56 107 LEU A O 1
ATOM 856 N N . THR A 1 108 ? -20.359 51.375 41.188 1 94 108 THR A N 1
ATOM 857 C CA . THR A 1 108 ? -21.406 51.625 42.188 1 94 108 THR A CA 1
ATOM 858 C C . THR A 1 108 ? -21.812 50.344 42.875 1 94 108 THR A C 1
ATOM 860 O O . THR A 1 108 ? -21.922 50.312 44.094 1 94 108 THR A O 1
ATOM 863 N N . PRO A 1 109 ? -21.969 49.25 42.219 1 94.31 109 PRO A N 1
ATOM 864 C CA . PRO A 1 109 ? -22.391 48 42.875 1 94.31 109 PRO A CA 1
ATOM 865 C C . PRO A 1 109 ? -21.312 47.438 43.781 1 94.31 109 PRO A C 1
ATOM 867 O O . PRO A 1 109 ? -21.578 46.531 44.562 1 94.31 109 PRO A O 1
ATOM 870 N N . PHE A 1 110 ? -20.156 48 43.688 1 94.5 110 PHE A N 1
ATOM 871 C CA . PHE A 1 110 ? -19.047 47.281 44.312 1 94.5 110 PHE A CA 1
ATOM 872 C C . PHE A 1 110 ? -18.438 48.156 45.406 1 94.5 110 PHE A C 1
ATOM 874 O O . PHE A 1 110 ? -17.438 47.75 46.031 1 94.5 110 PHE A O 1
ATOM 881 N N . LEU A 1 111 ? -18.938 49.219 45.75 1 93.5 111 LEU A N 1
ATOM 882 C CA . LEU A 1 111 ? -18.344 50.188 46.656 1 93.5 111 LEU A CA 1
ATOM 883 C C . LEU A 1 111 ? -18.312 49.625 48.094 1 93.5 111 LEU A C 1
ATOM 885 O O . LEU A 1 111 ? -17.5 50.062 48.906 1 93.5 111 LEU A O 1
ATOM 889 N N . GLY A 1 112 ? -19.109 48.688 48.406 1 90.94 112 GLY A N 1
ATOM 890 C CA . GLY A 1 112 ? -19.156 48.125 49.75 1 90.94 112 GLY A CA 1
ATOM 891 C C . GLY A 1 112 ? -18.281 46.875 49.906 1 90.94 112 GLY A C 1
ATOM 892 O O . GLY A 1 112 ? -18.203 46.312 51 1 90.94 112 GLY A O 1
ATOM 893 N N . LEU A 1 113 ? -17.594 46.531 48.906 1 91.94 113 LEU A N 1
ATOM 894 C CA . LEU A 1 113 ? -16.797 45.312 48.969 1 91.94 113 LEU A CA 1
ATOM 895 C C . LEU A 1 113 ? -15.547 45.531 49.812 1 91.94 113 LEU A C 1
ATOM 897 O O . LEU A 1 113 ? -14.953 46.594 49.812 1 91.94 113 LEU A O 1
ATOM 901 N N . VAL A 1 114 ? -15.188 44.438 50.531 1 93.88 114 VAL A N 1
ATOM 902 C CA . VAL A 1 114 ? -13.875 44.375 51.156 1 93.88 114 VAL A CA 1
ATOM 903 C C . VAL A 1 114 ? -12.844 43.844 50.156 1 93.88 114 VAL A C 1
ATOM 905 O O . VAL A 1 114 ? -12.977 42.719 49.656 1 93.88 114 VAL A O 1
ATOM 908 N N . LEU A 1 115 ? -11.914 44.688 49.812 1 95.88 115 LEU A N 1
ATOM 909 C CA . LEU A 1 115 ? -10.93 44.344 48.812 1 95.88 115 LEU A CA 1
ATOM 910 C C . LEU A 1 115 ? -9.633 43.844 49.438 1 95.88 115 LEU A C 1
ATOM 912 O O . LEU A 1 115 ? -9.258 44.312 50.531 1 95.88 115 LEU A O 1
ATOM 916 N N . GLN A 1 116 ? -9.062 42.875 48.906 1 94.12 116 GLN A N 1
ATOM 917 C CA . GLN A 1 116 ? -7.77 42.344 49.312 1 94.12 116 GLN A CA 1
ATOM 918 C C . GLN A 1 116 ? -6.801 42.25 48.156 1 94.12 116 GLN A C 1
ATOM 920 O O . GLN A 1 116 ? -7.227 42.219 47 1 94.12 116 GLN A O 1
ATOM 925 N N . VAL A 1 117 ? -5.52 42.25 48.438 1 94.06 117 VAL A N 1
ATOM 926 C CA . VAL A 1 117 ? -4.508 42.062 47.406 1 94.06 117 VAL A CA 1
ATOM 927 C C . VAL A 1 117 ? -4.555 40.625 46.875 1 94.06 117 VAL A C 1
ATOM 929 O O . VAL A 1 117 ? -4.492 39.688 47.625 1 94.06 117 VAL A O 1
ATOM 932 N N . ILE A 1 118 ? -4.676 40.531 45.594 1 91.69 118 ILE A N 1
ATOM 933 C CA . ILE A 1 118 ? -4.727 39.188 45 1 91.69 118 ILE A CA 1
ATOM 934 C C . ILE A 1 118 ? -3.416 38.875 44.281 1 91.69 118 ILE A C 1
ATOM 936 O O . ILE A 1 118 ? -3.055 37.719 44.094 1 91.69 118 ILE A O 1
ATOM 940 N N . LEU A 1 119 ? -2.754 39.844 43.812 1 93.12 119 LEU A N 1
ATOM 941 C CA . LEU A 1 119 ? -1.431 39.688 43.219 1 93.12 119 LEU A CA 1
ATOM 942 C C . LEU A 1 119 ? -0.682 41 43.219 1 93.12 119 LEU A C 1
ATOM 944 O O . LEU A 1 119 ? -1.281 42.062 43.406 1 93.12 119 LEU A O 1
ATOM 948 N N . GLU A 1 120 ? 0.613 40.875 43 1 95.62 120 GLU A N 1
ATOM 949 C CA . GLU A 1 120 ? 1.495 42.031 42.906 1 95.62 120 GLU A CA 1
ATOM 950 C C . GLU A 1 120 ? 2.385 41.969 41.656 1 95.62 120 GLU A C 1
ATOM 952 O O . GLU A 1 120 ? 2.703 40.875 41.188 1 95.62 120 GLU A O 1
ATOM 957 N N . THR A 1 121 ? 2.664 43.125 41.125 1 96.38 121 THR A N 1
ATOM 958 C CA . THR A 1 121 ? 3.693 43.188 40.094 1 96.38 121 THR A CA 1
ATOM 959 C C . THR A 1 121 ? 4.82 44.125 40.5 1 96.38 121 THR A C 1
ATOM 961 O O . THR A 1 121 ? 4.574 45.156 41.125 1 96.38 121 THR A O 1
ATOM 964 N N . ARG A 1 122 ? 5.996 43.656 40.344 1 96.38 122 ARG A N 1
ATOM 965 C CA . ARG A 1 122 ? 7.211 44.406 40.594 1 96.38 122 ARG A CA 1
ATOM 966 C C . ARG A 1 122 ? 8.133 44.406 39.375 1 96.38 122 ARG A C 1
ATOM 968 O O . ARG A 1 122 ? 8.648 43.375 38.969 1 96.38 122 ARG A O 1
ATOM 975 N N . PHE A 1 123 ? 8.32 45.625 38.844 1 96.38 123 PHE A N 1
ATOM 976 C CA . PHE A 1 123 ? 9.148 45.625 37.656 1 96.38 123 PHE A CA 1
ATOM 977 C C . PHE A 1 123 ? 9.766 47 37.406 1 96.38 123 PHE A C 1
ATOM 979 O O . PHE A 1 123 ? 9.32 47.969 37.969 1 96.38 123 PHE A O 1
ATOM 986 N N . GLU A 1 124 ? 10.812 47 36.688 1 96.06 124 GLU A N 1
ATOM 987 C CA . GLU A 1 124 ? 11.422 48.25 36.156 1 96.06 124 GLU A CA 1
ATOM 988 C C . GLU A 1 124 ? 10.961 48.531 34.75 1 96.06 124 GLU A C 1
ATOM 990 O O . GLU A 1 124 ? 10.742 47.594 33.969 1 96.06 124 GLU A O 1
ATOM 995 N N . ARG A 1 125 ? 10.812 49.844 34.469 1 97.25 125 ARG A N 1
ATOM 996 C CA . ARG A 1 125 ? 10.32 50.25 33.156 1 97.25 125 ARG A CA 1
ATOM 997 C C . ARG A 1 125 ? 11.211 51.312 32.5 1 97.25 125 ARG A C 1
ATOM 999 O O . ARG A 1 125 ? 11.57 52.281 33.156 1 97.25 125 ARG A O 1
ATOM 1006 N N . LEU A 1 126 ? 11.656 51 31.312 1 95.81 126 LEU A N 1
ATOM 1007 C CA . LEU A 1 126 ? 12.172 52.062 30.438 1 95.81 126 LEU A CA 1
ATOM 1008 C C . LEU A 1 126 ? 11.086 52.562 29.5 1 95.81 126 LEU A C 1
ATOM 1010 O O . LEU A 1 126 ? 10.32 51.75 28.953 1 95.81 126 LEU A O 1
ATOM 1014 N N . GLU A 1 127 ? 10.953 53.875 29.328 1 95.31 127 GLU A N 1
ATOM 1015 C CA . GLU A 1 127 ? 9.859 54.406 28.531 1 95.31 127 GLU A CA 1
ATOM 1016 C C . GLU A 1 127 ? 10.367 55.438 27.531 1 95.31 127 GLU A C 1
ATOM 1018 O O . GLU A 1 127 ? 11.43 56.031 27.719 1 95.31 127 GLU A O 1
ATOM 1023 N N . SER A 1 128 ? 9.664 55.562 26.469 1 96.25 128 SER A N 1
ATOM 1024 C CA . SER A 1 128 ? 9.914 56.594 25.453 1 96.25 128 SER A CA 1
ATOM 1025 C C . SER A 1 128 ? 8.641 56.938 24.688 1 96.25 128 SER A C 1
ATOM 1027 O O . SER A 1 128 ? 7.602 56.312 24.875 1 96.25 128 SER A O 1
ATOM 1029 N N . ARG A 1 129 ? 8.727 58 23.969 1 95.38 129 ARG A N 1
ATOM 1030 C CA . ARG A 1 129 ? 7.684 58.406 23.031 1 95.38 129 ARG A CA 1
ATOM 1031 C C . ARG A 1 129 ? 8.219 58.438 21.609 1 95.38 129 ARG A C 1
ATOM 1033 O O . ARG A 1 129 ? 9.25 59.062 21.344 1 95.38 129 ARG A O 1
ATOM 1040 N N . VAL A 1 130 ? 7.504 57.781 20.797 1 96.62 130 VAL A N 1
ATOM 1041 C CA . VAL A 1 130 ? 7.969 57.688 19.406 1 96.62 130 VAL A CA 1
ATOM 1042 C C . VAL A 1 130 ? 6.949 58.344 18.469 1 96.62 130 VAL A C 1
ATOM 1044 O O . VAL A 1 130 ? 5.762 58 18.516 1 96.62 130 VAL A O 1
ATOM 1047 N N . ASP A 1 131 ? 7.457 59.188 17.625 1 96 131 ASP A N 1
ATOM 1048 C CA . ASP A 1 131 ? 6.625 59.781 16.594 1 96 131 ASP A CA 1
ATOM 1049 C C . ASP A 1 131 ? 6.711 59 15.289 1 96 131 ASP A C 1
ATOM 1051 O O . ASP A 1 131 ? 7.805 58.688 14.805 1 96 131 ASP A O 1
ATOM 1055 N N . ARG A 1 132 ? 5.555 58.719 14.82 1 95.31 132 ARG A N 1
ATOM 1056 C CA . ARG A 1 132 ? 5.504 57.969 13.57 1 95.31 132 ARG A CA 1
ATOM 1057 C C . ARG A 1 132 ? 5.34 58.906 12.375 1 95.31 132 ARG A C 1
ATOM 1059 O O . ARG A 1 132 ? 4.973 60.062 12.539 1 95.31 132 ARG A O 1
ATOM 1066 N N . VAL A 1 133 ? 5.578 58.375 11.188 1 92.69 133 VAL A N 1
ATOM 1067 C CA . VAL A 1 133 ? 5.574 59.156 9.961 1 92.69 133 VAL A CA 1
ATOM 1068 C C . VAL A 1 133 ? 4.176 59.719 9.695 1 92.69 133 VAL A C 1
ATOM 1070 O O . VAL A 1 133 ? 4.02 60.781 9.117 1 92.69 133 VAL A O 1
ATOM 1073 N N . ASP A 1 134 ? 3.154 59.062 10.109 1 94.12 134 ASP A N 1
ATOM 1074 C CA . ASP A 1 134 ? 1.785 59.469 9.828 1 94.12 134 ASP A CA 1
ATOM 1075 C C . ASP A 1 134 ? 1.281 60.438 10.883 1 94.12 134 ASP A C 1
ATOM 1077 O O . ASP A 1 134 ? 0.104 60.812 10.883 1 94.12 134 ASP A O 1
ATOM 1081 N N . GLY A 1 135 ? 2.139 60.75 11.82 1 95.62 135 GLY A N 1
ATOM 1082 C CA . GLY A 1 135 ? 1.766 61.688 12.852 1 95.62 135 GLY A CA 1
ATOM 1083 C C . GLY A 1 135 ? 1.342 61.031 14.148 1 95.62 135 GLY A C 1
ATOM 1084 O O . GLY A 1 135 ? 1.147 61.719 15.164 1 95.62 135 GLY A O 1
ATOM 1085 N N . SER A 1 136 ? 1.233 59.75 14.148 1 95.81 136 SER A N 1
ATOM 1086 C CA . SER A 1 136 ? 0.849 59.031 15.359 1 95.81 136 SER A CA 1
ATOM 1087 C C . SER A 1 136 ? 1.96 59.094 16.406 1 95.81 136 SER A C 1
ATOM 1089 O O . SER A 1 136 ? 3.141 59.188 16.062 1 95.81 136 SER A O 1
ATOM 1091 N N . GLN A 1 137 ? 1.517 59.094 17.625 1 96.88 137 GLN A N 1
ATOM 1092 C CA . GLN A 1 137 ? 2.438 59.062 18.75 1 96.88 137 GLN A CA 1
ATOM 1093 C C . GLN A 1 137 ? 2.232 57.781 19.578 1 96.88 137 GLN A C 1
ATOM 1095 O O . GLN A 1 137 ? 1.109 57.469 19.969 1 96.88 137 GLN A O 1
ATOM 1100 N N . ILE A 1 138 ? 3.354 57.094 19.766 1 96.88 138 ILE A N 1
ATOM 1101 C CA . ILE A 1 138 ? 3.293 55.812 20.453 1 96.88 138 ILE A CA 1
ATOM 1102 C C . ILE A 1 138 ? 4.141 55.875 21.719 1 96.88 138 ILE A C 1
ATOM 1104 O O . ILE A 1 138 ? 5.316 56.25 21.672 1 96.88 138 ILE A O 1
ATOM 1108 N N . LEU A 1 139 ? 3.533 55.531 22.828 1 96.44 139 LEU A N 1
ATOM 1109 C CA . LEU A 1 139 ? 4.266 55.375 24.078 1 96.44 139 LEU A CA 1
ATOM 1110 C C . LEU A 1 139 ? 4.848 53.969 24.188 1 96.44 139 LEU A C 1
ATOM 1112 O O . LEU A 1 139 ? 4.121 52.969 24.078 1 96.44 139 LEU A O 1
ATOM 1116 N N . VAL A 1 140 ? 6.164 53.906 24.312 1 97 140 VAL A N 1
ATOM 1117 C CA . VAL A 1 140 ? 6.879 52.625 24.406 1 97 140 VAL A CA 1
ATOM 1118 C C . VAL A 1 140 ? 7.254 52.344 25.859 1 97 140 VAL A C 1
ATOM 1120 O O . VAL A 1 140 ? 7.73 53.25 26.562 1 97 140 VAL A O 1
ATOM 1123 N N . ALA A 1 141 ? 6.977 51.188 26.297 1 96.38 141 ALA A N 1
ATOM 1124 C CA . ALA A 1 141 ? 7.398 50.75 27.609 1 96.38 141 ALA A CA 1
ATOM 1125 C C . ALA A 1 141 ? 8.125 49.406 27.531 1 96.38 141 ALA A C 1
ATOM 1127 O O . ALA A 1 141 ? 7.605 48.438 26.984 1 96.38 141 ALA A O 1
ATOM 1128 N N . LEU A 1 142 ? 9.352 49.344 27.953 1 97 142 LEU A N 1
ATOM 1129 C CA . LEU A 1 142 ? 10.117 48.094 28.125 1 97 142 LEU A CA 1
ATOM 1130 C C . LEU A 1 142 ? 10.156 47.688 29.594 1 97 142 LEU A C 1
ATOM 1132 O O . LEU A 1 142 ? 10.75 48.375 30.422 1 97 142 LEU A O 1
ATOM 1136 N N . ASP A 1 143 ? 9.531 46.594 29.859 1 96.94 143 ASP A N 1
ATOM 1137 C CA . ASP A 1 143 ? 9.328 46.156 31.25 1 96.94 143 ASP A CA 1
ATOM 1138 C C . ASP A 1 143 ? 10.117 44.906 31.578 1 96.94 143 ASP A C 1
ATOM 1140 O O . ASP A 1 143 ? 10.117 43.969 30.781 1 96.94 143 ASP A O 1
ATOM 1144 N N . ARG A 1 144 ? 10.805 44.812 32.719 1 96.81 144 ARG A N 1
ATOM 1145 C CA . ARG A 1 144 ? 11.469 43.625 33.25 1 96.81 144 ARG A CA 1
ATOM 1146 C C . ARG A 1 144 ? 11.211 43.469 34.719 1 96.81 144 ARG A C 1
ATOM 1148 O O . ARG A 1 144 ? 11.453 44.406 35.5 1 96.81 144 ARG A O 1
ATOM 1155 N N . GLY A 1 145 ? 10.68 42.406 35.094 1 96.94 145 GLY A N 1
ATOM 1156 C CA . GLY A 1 145 ? 10.383 42.156 36.5 1 96.94 145 GLY A CA 1
ATOM 1157 C C . GLY A 1 145 ? 9.617 40.875 36.75 1 96.94 145 GLY A C 1
ATOM 1158 O O . GLY A 1 145 ? 9.93 39.844 36.156 1 96.94 145 GLY A O 1
ATOM 1159 N N . GLU A 1 146 ? 8.57 40.938 37.719 1 96.81 146 GLU A N 1
ATOM 1160 C CA . GLU A 1 146 ? 7.871 39.719 38.031 1 96.81 146 GLU A CA 1
ATOM 1161 C C . GLU A 1 146 ? 6.445 40 38.5 1 96.81 146 GLU A C 1
ATOM 1163 O O . GLU A 1 146 ? 6.152 41.094 39 1 96.81 146 GLU A O 1
ATOM 1168 N N . ILE A 1 147 ? 5.688 39.094 38.188 1 96.38 147 ILE A N 1
ATOM 1169 C CA . ILE A 1 147 ? 4.375 38.969 38.844 1 96.38 147 ILE A CA 1
ATOM 1170 C C . ILE A 1 147 ? 4.461 38.094 40.062 1 96.38 147 ILE A C 1
ATOM 1172 O O . ILE A 1 147 ? 5.07 37 40 1 96.38 147 ILE A O 1
ATOM 1176 N N . VAL A 1 148 ? 3.926 38.5 41.156 1 95.25 148 VAL A N 1
ATOM 1177 C CA . VAL A 1 148 ? 3.918 37.688 42.375 1 95.25 148 VAL A CA 1
ATOM 1178 C C . VAL A 1 148 ? 2.477 37.406 42.812 1 95.25 148 VAL A C 1
ATOM 1180 O O . VAL A 1 148 ? 1.724 38.344 43.094 1 95.25 148 VAL A O 1
ATOM 1183 N N . ALA A 1 149 ? 2.115 36.188 42.719 1 89.5 149 ALA A N 1
ATOM 1184 C CA . ALA A 1 149 ? 0.775 35.812 43.156 1 89.5 149 ALA A CA 1
ATOM 1185 C C . ALA A 1 149 ? 0.756 35.5 44.656 1 89.5 149 ALA A C 1
ATOM 1187 O O . ALA A 1 149 ? 1.806 35.281 45.25 1 89.5 149 ALA A O 1
ATOM 1188 N N . ASN A 1 150 ? -0.566 35.438 45.062 1 77.5 150 ASN A N 1
ATOM 1189 C CA . ASN A 1 150 ? -0.735 35.094 46.469 1 77.5 150 ASN A CA 1
ATOM 1190 C C . ASN A 1 150 ? -0.238 33.656 46.719 1 77.5 150 ASN A C 1
ATOM 1192 O O . ASN A 1 150 ? -0.46 32.75 45.938 1 77.5 150 ASN A O 1
ATOM 1196 N N . GLY A 1 151 ? 0.636 33.469 47.656 1 74.19 151 GLY A N 1
ATOM 1197 C CA . GLY A 1 151 ? 1.222 32.156 47.969 1 74.19 151 GLY A CA 1
ATOM 1198 C C . GLY A 1 151 ? 2.693 32.062 47.594 1 74.19 151 GLY A C 1
ATOM 1199 O O . GLY A 1 151 ? 3.344 31.062 47.875 1 74.19 151 GLY A O 1
ATOM 1200 N N . GLY A 1 152 ? 3.102 32.969 46.844 1 83.94 152 GLY A N 1
ATOM 1201 C CA . GLY A 1 152 ? 4.539 33.062 46.625 1 83.94 152 GLY A CA 1
ATOM 1202 C C . GLY A 1 152 ? 4.953 32.625 45.219 1 83.94 152 GLY A C 1
ATOM 1203 O O . GLY A 1 152 ? 6.133 32.688 44.875 1 83.94 152 GLY A O 1
ATOM 1204 N N . LEU A 1 153 ? 3.982 32.219 44.406 1 91.38 153 LEU A N 1
ATOM 1205 C CA . LEU A 1 153 ? 4.309 31.844 43.031 1 91.38 153 LEU A CA 1
ATOM 1206 C C . LEU A 1 153 ? 4.703 33.062 42.219 1 91.38 153 LEU A C 1
ATOM 1208 O O . LEU A 1 153 ? 4.164 34.156 42.406 1 91.38 153 LEU A O 1
ATOM 1212 N N . ARG A 1 154 ? 5.664 32.906 41.344 1 95.06 154 ARG A N 1
ATOM 1213 C CA . ARG A 1 154 ? 6.203 34 40.562 1 95.06 154 ARG A CA 1
ATOM 1214 C C . ARG A 1 154 ? 6.281 33.688 39.094 1 95.06 154 ARG A C 1
ATOM 1216 O O . ARG A 1 154 ? 6.441 32.5 38.719 1 95.06 154 ARG A O 1
ATOM 1223 N N . GLU A 1 155 ? 6.129 34.719 38.25 1 93.88 155 GLU A N 1
ATOM 1224 C CA . GLU A 1 155 ? 6.336 34.656 36.812 1 93.88 155 GLU A CA 1
ATOM 1225 C C . GLU A 1 155 ? 7.047 35.875 36.312 1 93.88 155 GLU A C 1
ATOM 1227 O O . GLU A 1 155 ? 6.762 37 36.75 1 93.88 155 GLU A O 1
ATOM 1232 N N . PRO A 1 156 ? 7.945 35.688 35.375 1 94.5 156 PRO A N 1
ATOM 1233 C CA . PRO A 1 156 ? 8.703 36.812 34.906 1 94.5 156 PRO A CA 1
ATOM 1234 C C . PRO A 1 156 ? 7.871 37.75 34.031 1 94.5 156 PRO A C 1
ATOM 1236 O O . PRO A 1 156 ? 6.977 37.312 33.312 1 94.5 156 PRO A O 1
ATOM 1239 N N . ILE A 1 157 ? 8.141 39.031 34.094 1 95.75 157 ILE A N 1
ATOM 1240 C CA . ILE A 1 157 ? 7.668 40.031 33.188 1 95.75 157 ILE A CA 1
ATOM 1241 C C . ILE A 1 157 ? 8.812 40.469 32.25 1 95.75 157 ILE A C 1
ATOM 1243 O O . ILE A 1 157 ? 9.797 41.062 32.719 1 95.75 157 ILE A O 1
ATOM 1247 N N . LEU A 1 158 ? 8.82 40.125 31.047 1 95.75 158 LEU A N 1
ATOM 1248 C CA . LEU A 1 158 ? 9.719 40.531 29.984 1 95.75 158 LEU A CA 1
ATOM 1249 C C . LEU A 1 158 ? 8.93 40.906 28.734 1 95.75 158 LEU A C 1
ATOM 1251 O O . LEU A 1 158 ? 8.648 40.062 27.891 1 95.75 158 LEU A O 1
ATOM 1255 N N . GLU A 1 159 ? 8.641 42.25 28.641 1 96.62 159 GLU A N 1
ATOM 1256 C CA . GLU A 1 159 ? 7.719 42.594 27.562 1 96.62 159 GLU A CA 1
ATOM 1257 C C . GLU A 1 159 ? 7.961 44.031 27.094 1 96.62 159 GLU A C 1
ATOM 1259 O O . GLU A 1 159 ? 8.586 44.844 27.781 1 96.62 159 GLU A O 1
ATOM 1264 N N . VAL A 1 160 ? 7.566 44.281 25.859 1 96.5 160 VAL A N 1
ATOM 1265 C CA . VAL A 1 160 ? 7.477 45.594 25.266 1 96.5 160 VAL A CA 1
ATOM 1266 C C . VAL A 1 160 ? 6.012 45.969 25.047 1 96.5 160 VAL A C 1
ATOM 1268 O O . VAL A 1 160 ? 5.238 45.188 24.5 1 96.5 160 VAL A O 1
ATOM 1271 N N . GLU A 1 161 ? 5.609 47.125 25.531 1 95.44 161 GLU A N 1
ATOM 1272 C CA . GLU A 1 161 ? 4.258 47.594 25.281 1 95.44 161 GLU A CA 1
ATOM 1273 C C . GLU A 1 161 ? 4.281 48.844 24.375 1 95.44 161 GLU A C 1
ATOM 1275 O O . GLU A 1 161 ? 5.094 49.75 24.578 1 95.44 161 GLU A O 1
ATOM 1280 N N . LEU A 1 162 ? 3.496 48.781 23.359 1 96.31 162 LEU A N 1
ATOM 1281 C CA . LEU A 1 162 ? 3.281 49.906 22.453 1 96.31 162 LEU A CA 1
ATOM 1282 C C . LEU A 1 162 ? 1.876 50.469 22.625 1 96.31 162 LEU A C 1
ATOM 1284 O O . LEU A 1 162 ? 0.9 49.844 22.172 1 96.31 162 LEU A O 1
ATOM 1288 N N . GLU A 1 163 ? 1.795 51.594 23.234 1 94.5 163 GLU A N 1
ATOM 1289 C CA . GLU A 1 163 ? 0.5 52.219 23.5 1 94.5 163 GLU A CA 1
ATOM 1290 C C . GLU A 1 163 ? 0.292 53.438 22.625 1 94.5 163 GLU A C 1
ATOM 1292 O O . GLU A 1 163 ? 1.17 54.312 22.531 1 94.5 163 GLU A O 1
ATOM 1297 N N . LEU A 1 164 ? -0.875 53.5 22 1 94.25 164 LEU A N 1
ATOM 1298 C CA . LEU A 1 164 ? -1.191 54.656 21.172 1 94.25 164 LEU A CA 1
ATOM 1299 C C . LEU A 1 164 ? -1.519 55.875 22.016 1 94.25 164 LEU A C 1
ATOM 1301 O O . LEU A 1 164 ? -2.516 55.906 22.75 1 94.25 164 LEU A O 1
ATOM 1305 N N . ALA A 1 165 ? -0.699 56.875 21.922 1 93.81 165 ALA A N 1
ATOM 1306 C CA . ALA A 1 165 ? -0.98 58.156 22.594 1 93.81 165 ALA A CA 1
ATOM 1307 C C . ALA A 1 165 ? -1.888 59.031 21.75 1 93.81 165 ALA A C 1
ATOM 1309 O O . ALA A 1 165 ? -2.807 59.656 22.281 1 93.81 165 ALA A O 1
ATOM 1310 N N . ALA A 1 166 ? -1.576 59.094 20.516 1 93.81 166 ALA A N 1
ATOM 1311 C CA . ALA A 1 166 ? -2.365 59.844 19.562 1 93.81 166 ALA A CA 1
ATOM 1312 C C . ALA A 1 166 ? -2.195 59.281 18.141 1 93.81 166 ALA A C 1
ATOM 1314 O O . ALA A 1 166 ? -1.126 58.781 17.797 1 93.81 166 ALA A O 1
ATOM 1315 N N . GLY A 1 167 ? -3.234 59.406 17.422 1 94 167 GLY A N 1
ATOM 1316 C CA . GLY A 1 167 ? -3.137 59 16.031 1 94 167 GLY A CA 1
ATOM 1317 C C . GLY A 1 167 ? -3.93 57.75 15.719 1 94 167 GLY A C 1
ATOM 1318 O O . GLY A 1 167 ? -5.074 57.594 16.156 1 94 167 GLY A O 1
ATOM 1319 N N . GLU A 1 168 ? -3.301 56.875 14.906 1 91.94 168 GLU A N 1
ATOM 1320 C CA . GLU A 1 168 ? -4.023 55.719 14.391 1 91.94 168 GLU A CA 1
ATOM 1321 C C . GLU A 1 168 ? -3.479 54.406 14.984 1 91.94 168 GLU A C 1
ATOM 1323 O O . GLU A 1 168 ? -2.264 54.219 15.086 1 91.94 168 GLU A O 1
ATOM 1328 N N . ALA A 1 169 ? -4.441 53.562 15.266 1 91.06 169 ALA A N 1
ATOM 1329 C CA . ALA A 1 169 ? -4.07 52.281 15.828 1 91.06 169 ALA A CA 1
ATOM 1330 C C . ALA A 1 169 ? -3.174 51.5 14.867 1 91.06 169 ALA A C 1
ATOM 1332 O O . ALA A 1 169 ? -2.309 50.719 15.297 1 91.06 169 ALA A O 1
ATOM 1333 N N . ALA A 1 170 ? -3.309 51.656 13.547 1 94 170 ALA A N 1
ATOM 1334 C CA . ALA A 1 170 ? -2.51 50.969 12.523 1 94 170 ALA A CA 1
ATOM 1335 C C . ALA A 1 170 ? -1.02 51.219 12.742 1 94 170 ALA A C 1
ATOM 1337 O O . ALA A 1 170 ? -0.192 50.344 12.469 1 94 170 ALA A O 1
ATOM 1338 N N . ALA A 1 171 ? -0.736 52.344 13.234 1 95.81 171 ALA A N 1
ATOM 1339 C CA . ALA A 1 171 ? 0.662 52.719 13.453 1 95.81 171 ALA A CA 1
ATOM 1340 C C . ALA A 1 171 ? 1.296 51.844 14.531 1 95.81 171 ALA A C 1
ATOM 1342 O O . ALA A 1 171 ? 2.475 51.5 14.438 1 95.81 171 ALA A O 1
ATOM 1343 N N . VAL A 1 172 ? 0.533 51.531 15.523 1 95.88 172 VAL A N 1
ATOM 1344 C CA . VAL A 1 172 ? 1.005 50.688 16.594 1 95.88 172 VAL A CA 1
ATOM 1345 C C . VAL A 1 172 ? 1.335 49.281 16.031 1 95.88 172 VAL A C 1
ATOM 1347 O O . VAL A 1 172 ? 2.389 48.719 16.344 1 95.88 172 VAL A O 1
ATOM 1350 N N . LEU A 1 173 ? 0.471 48.781 15.211 1 96.06 173 LEU A N 1
ATOM 1351 C CA . LEU A 1 173 ? 0.66 47.469 14.602 1 96.06 173 LEU A CA 1
ATOM 1352 C C . LEU A 1 173 ? 1.86 47.469 13.664 1 96.06 173 LEU A C 1
ATOM 1354 O O . LEU A 1 173 ? 2.627 46.5 13.617 1 96.06 173 LEU A O 1
ATOM 1358 N N . GLU A 1 174 ? 2.004 48.5 12.891 1 96.88 174 GLU A N 1
ATOM 1359 C CA . GLU A 1 174 ? 3.131 48.625 11.969 1 96.88 174 GLU A CA 1
ATOM 1360 C C . GLU A 1 174 ? 4.457 48.625 12.719 1 96.88 174 GLU A C 1
ATOM 1362 O O . GLU A 1 174 ? 5.418 47.969 12.305 1 96.88 174 GLU A O 1
ATOM 1367 N N . MET A 1 175 ? 4.461 49.375 13.781 1 97.06 175 MET A N 1
ATOM 1368 C CA . MET A 1 175 ? 5.668 49.406 14.602 1 97.06 175 MET A CA 1
ATOM 1369 C C . MET A 1 175 ? 5.957 48 15.18 1 97.06 175 MET A C 1
ATOM 1371 O O . MET A 1 175 ? 7.109 47.562 15.203 1 97.06 175 MET A O 1
ATOM 1375 N N . GLY A 1 176 ? 4.906 47.406 15.68 1 97 176 GLY A N 1
ATOM 1376 C CA . GLY A 1 176 ? 5.059 46.062 16.172 1 97 176 GLY A CA 1
ATOM 1377 C C . GLY A 1 176 ? 5.621 45.094 15.125 1 97 176 GLY A C 1
ATOM 1378 O O . GLY A 1 176 ? 6.473 44.281 15.43 1 97 176 GLY A O 1
ATOM 1379 N N . ALA A 1 177 ? 5.168 45.188 13.883 1 97.19 177 ALA A N 1
ATOM 1380 C CA . ALA A 1 177 ? 5.648 44.375 12.781 1 97.19 177 ALA A CA 1
ATOM 1381 C C . ALA A 1 177 ? 7.148 44.562 12.57 1 97.19 177 ALA A C 1
ATOM 1383 O O . ALA A 1 177 ? 7.887 43.562 12.406 1 97.19 177 ALA A O 1
ATOM 1384 N N . GLU A 1 178 ? 7.57 45.75 12.547 1 97.19 178 GLU A N 1
ATOM 1385 C CA . GLU A 1 178 ? 8.984 46.062 12.359 1 97.19 178 GLU A CA 1
ATOM 1386 C C . GLU A 1 178 ? 9.836 45.469 13.477 1 97.19 178 GLU A C 1
ATOM 1388 O O . GLU A 1 178 ? 10.906 44.906 13.219 1 97.19 178 GLU A O 1
ATOM 1393 N N . LEU A 1 179 ? 9.352 45.562 14.633 1 97.25 179 LEU A N 1
ATOM 1394 C CA . LEU A 1 179 ? 10.086 45.062 15.789 1 97.25 179 LEU A CA 1
ATOM 1395 C C . LEU A 1 179 ? 10.164 43.531 15.758 1 97.25 179 LEU A C 1
ATOM 1397 O O . LEU A 1 179 ? 11.211 42.969 16.062 1 97.25 179 LEU A O 1
ATOM 1401 N N . CYS A 1 180 ? 9.094 42.906 15.367 1 96.06 180 CYS A N 1
ATOM 1402 C CA . CYS A 1 180 ? 9.062 41.469 15.336 1 96.06 180 CYS A CA 1
ATOM 1403 C C . CYS A 1 180 ? 10.008 40.906 14.273 1 96.06 180 CYS A C 1
ATOM 1405 O O . CYS A 1 180 ? 10.5 39.781 14.398 1 96.06 180 CYS A O 1
ATOM 1407 N N . LEU A 1 181 ? 10.25 41.656 13.258 1 94.19 181 LEU A N 1
ATOM 1408 C CA . LEU A 1 181 ? 11.164 41.25 12.195 1 94.19 181 LEU A CA 1
ATOM 1409 C C . LEU A 1 181 ? 12.602 41.219 12.703 1 94.19 181 LEU A C 1
ATOM 1411 O O . LEU A 1 181 ? 13.375 40.312 12.336 1 94.19 181 LEU A O 1
ATOM 1415 N N . ASP A 1 182 ? 12.93 42.125 13.562 1 93.62 182 ASP A N 1
ATOM 1416 C CA . ASP A 1 182 ? 14.328 42.344 13.922 1 93.62 182 ASP A CA 1
ATOM 1417 C C . ASP A 1 182 ? 14.664 41.688 15.266 1 93.62 182 ASP A C 1
ATOM 1419 O O . ASP A 1 182 ? 15.836 41.469 15.578 1 93.62 182 ASP A O 1
ATOM 1423 N N . LEU A 1 183 ? 13.68 41.531 16.078 1 95.06 183 LEU A N 1
ATOM 1424 C CA . LEU A 1 183 ? 13.906 41.156 17.469 1 95.06 183 LEU A CA 1
ATOM 1425 C C . LEU A 1 183 ? 13.109 39.906 17.844 1 95.06 183 LEU A C 1
ATOM 1427 O O . LEU A 1 183 ? 12.141 39.562 17.172 1 95.06 183 LEU A O 1
ATOM 1431 N N . PRO A 1 184 ? 13.547 39.156 18.844 1 93.88 184 PRO A N 1
ATOM 1432 C CA . PRO A 1 184 ? 12.812 37.969 19.297 1 93.88 184 PRO A CA 1
ATOM 1433 C C . PRO A 1 184 ? 11.562 38.312 20.094 1 93.88 184 PRO A C 1
ATOM 1435 O O . PRO A 1 184 ? 11.477 38 21.281 1 93.88 184 PRO A O 1
ATOM 1438 N N . LEU A 1 185 ? 10.578 38.969 19.375 1 95.56 185 LEU A N 1
ATOM 1439 C CA . LEU A 1 185 ? 9.328 39.406 19.984 1 95.56 185 LEU A CA 1
ATOM 1440 C C . LEU A 1 185 ? 8.125 38.812 19.281 1 95.56 185 LEU A C 1
ATOM 1442 O O . LEU A 1 185 ? 8.164 38.562 18.062 1 95.56 185 LEU A O 1
ATOM 1446 N N . LEU A 1 186 ? 7.148 38.531 20.047 1 95.06 186 LEU A N 1
ATOM 1447 C CA . LEU A 1 186 ? 5.859 38.125 19.5 1 95.06 186 LEU A CA 1
ATOM 1448 C C . LEU A 1 186 ? 4.711 38.781 20.266 1 95.06 186 LEU A C 1
ATOM 1450 O O . LEU A 1 186 ? 4.789 38.938 21.484 1 95.06 186 LEU A O 1
ATOM 1454 N N . PRO A 1 187 ? 3.682 39.094 19.531 1 93.5 187 PRO A N 1
ATOM 1455 C CA . PRO A 1 187 ? 2.516 39.625 20.25 1 93.5 187 PRO A CA 1
ATOM 1456 C C . PRO A 1 187 ? 1.953 38.625 21.281 1 93.5 187 PRO A C 1
ATOM 1458 O O . PRO A 1 187 ? 1.918 37.438 21.031 1 93.5 187 PRO A O 1
ATOM 1461 N N . ASP A 1 188 ? 1.6 39.188 22.391 1 86.31 188 ASP A N 1
ATOM 1462 C CA . ASP A 1 188 ? 0.992 38.406 23.469 1 86.31 188 ASP A CA 1
ATOM 1463 C C . ASP A 1 188 ? -0.294 39.062 23.953 1 86.31 188 ASP A C 1
ATOM 1465 O O . ASP A 1 188 ? -0.306 40.281 24.266 1 86.31 188 ASP A O 1
ATOM 1469 N N . GLY A 1 189 ? -1.318 38.281 24 1 76.56 189 GLY A N 1
ATOM 1470 C CA . GLY A 1 189 ? -2.619 38.812 24.344 1 76.56 189 GLY A CA 1
ATOM 1471 C C . GLY A 1 189 ? -2.877 38.844 25.844 1 76.56 189 GLY A C 1
ATOM 1472 O O . GLY A 1 189 ? -3.863 39.406 26.297 1 76.56 189 GLY A O 1
ATOM 1473 N N . GLU A 1 190 ? -2.014 38.344 26.594 1 80.62 190 GLU A N 1
ATOM 1474 C CA . GLU A 1 190 ? -2.318 38.219 28.016 1 80.62 190 GLU A CA 1
ATOM 1475 C C . GLU A 1 190 ? -1.784 39.406 28.812 1 80.62 190 GLU A C 1
ATOM 1477 O O . GLU A 1 190 ? -0.599 39.75 28.719 1 80.62 190 GLU A O 1
ATOM 1482 N N . SER A 1 191 ? -2.666 40.031 29.531 1 84.69 191 SER A N 1
ATOM 1483 C CA . SER A 1 191 ? -2.264 41.094 30.422 1 84.69 191 SER A CA 1
ATOM 1484 C C . SER A 1 191 ? -1.521 40.562 31.641 1 84.69 191 SER A C 1
ATOM 1486 O O . SER A 1 191 ? -1.594 39.375 31.938 1 84.69 191 SER A O 1
ATOM 1488 N N . LYS A 1 192 ? -0.825 41.438 32.344 1 89.94 192 LYS A N 1
ATOM 1489 C CA . LYS A 1 192 ? -0.138 41.062 33.594 1 89.94 192 LYS A CA 1
ATOM 1490 C C . LYS A 1 192 ? -1.122 40.531 34.625 1 89.94 192 LYS A C 1
ATOM 1492 O O . LYS A 1 192 ? -0.817 39.562 35.344 1 89.94 192 LYS A O 1
ATOM 1497 N N . MET A 1 193 ? -2.242 41.188 34.594 1 86.75 193 MET A N 1
ATOM 1498 C CA . MET A 1 193 ? -3.289 40.781 35.531 1 86.75 193 MET A CA 1
ATOM 1499 C C . MET A 1 193 ? -3.74 39.344 35.219 1 86.75 193 MET A C 1
ATOM 1501 O O . MET A 1 193 ? -3.814 38.5 36.125 1 86.75 193 MET A O 1
ATOM 1505 N N . LEU A 1 194 ? -4.062 39.094 34 1 84.88 194 LEU A N 1
ATOM 1506 C CA . LEU A 1 194 ? -4.543 37.781 33.625 1 84.88 194 LEU A CA 1
ATOM 1507 C C . LEU A 1 194 ? -3.498 36.719 33.938 1 84.88 194 LEU A C 1
ATOM 1509 O O . LEU A 1 194 ? -3.834 35.625 34.406 1 84.88 194 LEU A O 1
ATOM 1513 N N . ARG A 1 195 ? -2.293 36.938 33.625 1 88.19 195 ARG A N 1
ATOM 1514 C CA . ARG A 1 195 ? -1.2 36.031 33.938 1 88.19 195 ARG A CA 1
ATOM 1515 C C . ARG A 1 195 ? -1.107 35.781 35.438 1 88.19 195 ARG A C 1
ATOM 1517 O O . ARG A 1 195 ? -0.895 34.625 35.875 1 88.19 195 ARG A O 1
ATOM 1524 N N . GLY A 1 196 ? -1.26 36.812 36.156 1 89.25 196 GLY A N 1
ATOM 1525 C CA . GLY A 1 196 ? -1.238 36.688 37.625 1 89.25 196 GLY A CA 1
ATOM 1526 C C . GLY A 1 196 ? -2.381 35.844 38.156 1 89.25 196 GLY A C 1
ATOM 1527 O O . GLY A 1 196 ? -2.189 35.062 39.062 1 89.25 196 GLY A O 1
ATOM 1528 N N . LEU A 1 197 ? -3.525 36.156 37.594 1 87.88 197 LEU A N 1
ATOM 1529 C CA . LEU A 1 197 ? -4.691 35.375 38.031 1 87.88 197 LEU A CA 1
ATOM 1530 C C . LEU A 1 197 ? -4.484 33.875 37.75 1 87.88 197 LEU A C 1
ATOM 1532 O O . LEU A 1 197 ? -4.844 33.062 38.594 1 87.88 197 LEU A O 1
ATOM 1536 N N . ARG A 1 198 ? -3.961 33.594 36.625 1 87.5 198 ARG A N 1
ATOM 1537 C CA . ARG A 1 198 ? -3.676 32.219 36.281 1 87.5 198 ARG A CA 1
ATOM 1538 C C . ARG A 1 198 ? -2.635 31.625 37.25 1 87.5 198 ARG A C 1
ATOM 1540 O O . ARG A 1 198 ? -2.779 30.484 37.719 1 87.5 198 ARG A O 1
ATOM 1547 N N . LEU A 1 199 ? -1.64 32.375 37.5 1 87.31 199 LEU A N 1
ATOM 1548 C CA . LEU A 1 199 ? -0.565 31.953 38.406 1 87.31 199 LEU A CA 1
ATOM 1549 C C . LEU A 1 199 ? -1.104 31.672 39.812 1 87.31 199 LEU A C 1
ATOM 1551 O O . LEU A 1 199 ? -0.658 30.734 40.469 1 87.31 199 LEU A O 1
ATOM 1555 N N . ALA A 1 200 ? -2.049 32.469 40.156 1 86.44 200 ALA A N 1
ATOM 1556 C CA . ALA A 1 200 ? -2.635 32.344 41.469 1 86.44 200 ALA A CA 1
ATOM 1557 C C . ALA A 1 200 ? -3.68 31.219 41.531 1 86.44 200 ALA A C 1
ATOM 1559 O O . ALA A 1 200 ? -4.203 30.891 42.594 1 86.44 200 ALA A O 1
ATOM 1560 N N . GLY A 1 201 ? -4.051 30.703 40.344 1 82.62 201 GLY A N 1
ATOM 1561 C CA . GLY A 1 201 ? -5.043 29.641 40.281 1 82.62 201 GLY A CA 1
ATOM 1562 C C . GLY A 1 201 ? -6.469 30.156 40.344 1 82.62 201 GLY A C 1
ATOM 1563 O O . GLY A 1 201 ? -7.387 29.391 40.688 1 82.62 201 GLY A O 1
ATOM 1564 N N . LEU A 1 202 ? -6.609 31.344 40.156 1 82.31 202 LEU A N 1
ATOM 1565 C CA . LEU A 1 202 ? -7.93 31.953 40.281 1 82.31 202 LEU A CA 1
ATOM 1566 C C . LEU A 1 202 ? -8.734 31.766 39 1 82.31 202 LEU A C 1
ATOM 1568 O O . LEU A 1 202 ? -9.953 31.953 39 1 82.31 202 LEU A O 1
ATOM 1572 N N . ILE A 1 203 ? -8.039 31.5 37.906 1 81.19 203 ILE A N 1
ATOM 1573 C CA . ILE A 1 203 ? -8.711 31.156 36.656 1 81.19 203 ILE A CA 1
ATOM 1574 C C . ILE A 1 203 ? -8.094 29.891 36.062 1 81.19 203 ILE A C 1
ATOM 1576 O O . ILE A 1 203 ? -6.953 29.547 36.375 1 81.19 203 ILE A O 1
ATOM 1580 N N . PRO A 1 204 ? -9.016 29.156 35.312 1 76.19 204 PRO A N 1
ATOM 1581 C CA . PRO A 1 204 ? -8.477 27.938 34.719 1 76.19 204 PRO A CA 1
ATOM 1582 C C . PRO A 1 204 ? -7.332 28.203 33.75 1 76.19 204 PRO A C 1
ATOM 1584 O O . PRO A 1 204 ? -7.246 29.281 33.188 1 76.19 204 PRO A O 1
ATOM 1587 N N . ALA A 1 205 ? -6.449 27.156 33.719 1 65.06 205 ALA A N 1
ATOM 1588 C CA . ALA A 1 205 ? -5.277 27.25 32.844 1 65.06 205 ALA A CA 1
ATOM 1589 C C . ALA A 1 205 ? -5.684 27.453 31.391 1 65.06 205 ALA A C 1
ATOM 1591 O O . ALA A 1 205 ? -4.996 28.156 30.641 1 65.06 205 ALA A O 1
ATOM 1592 N N . GLU A 1 206 ? -6.723 26.75 31.016 1 59.22 206 GLU A N 1
ATOM 1593 C CA . GLU A 1 206 ? -7.113 26.766 29.609 1 59.22 206 GLU A CA 1
ATOM 1594 C C . GLU A 1 206 ? -7.961 27.984 29.281 1 59.22 206 GLU A C 1
ATOM 1596 O O . GLU A 1 206 ? -8.383 28.172 28.141 1 59.22 206 GLU A O 1
ATOM 1601 N N . VAL A 1 207 ? -8.281 28.719 30.328 1 52.72 207 VAL A N 1
ATOM 1602 C CA . VAL A 1 207 ? -9.133 29.859 29.984 1 52.72 207 VAL A CA 1
ATOM 1603 C C . VAL A 1 207 ? -8.398 30.797 29.047 1 52.72 207 VAL A C 1
ATOM 1605 O O . VAL A 1 207 ? -7.395 31.406 29.422 1 52.72 207 VAL A O 1
ATOM 1608 N N . GLY A 1 208 ? -8.164 30.328 27.938 1 50.19 208 GLY A N 1
ATOM 1609 C CA . GLY A 1 208 ? -7.57 31.172 26.922 1 50.19 208 GLY A CA 1
ATOM 1610 C C . GLY A 1 208 ? -8.219 32.531 26.828 1 50.19 208 GLY A C 1
ATOM 1611 O O . GLY A 1 208 ? -9.227 32.812 27.5 1 50.19 208 GLY A O 1
ATOM 1612 N N . ALA A 1 209 ? -7.488 33.406 26.109 1 49.69 209 ALA A N 1
ATOM 1613 C CA . ALA A 1 209 ? -7.941 34.75 25.766 1 49.69 209 ALA A CA 1
ATOM 1614 C C . ALA A 1 209 ? -9.414 34.75 25.359 1 49.69 209 ALA A C 1
ATOM 1616 O O . ALA A 1 209 ? -9.906 33.75 24.812 1 49.69 209 ALA A O 1
ATOM 1617 N N . MET A 1 210 ? -10.227 35.312 26.203 1 43.62 210 MET A N 1
ATOM 1618 C CA . MET A 1 210 ? -11.625 35.531 25.828 1 43.62 210 MET A CA 1
ATOM 1619 C C . MET A 1 210 ? -11.805 35.438 24.312 1 43.62 210 MET A C 1
ATOM 1621 O O . MET A 1 210 ? -11.133 36.125 23.562 1 43.62 210 MET A O 1
ATOM 1625 N N . ARG A 1 211 ? -12.289 34.406 23.984 1 51.91 211 ARG A N 1
ATOM 1626 C CA . ARG A 1 211 ? -12.664 34.188 22.594 1 51.91 211 ARG A CA 1
ATOM 1627 C C . ARG A 1 211 ? -13.539 35.312 22.078 1 51.91 211 ARG A C 1
ATOM 1629 O O . ARG A 1 211 ? -14.594 35.594 22.625 1 51.91 211 ARG A O 1
ATOM 1636 N N . TYR A 1 212 ? -12.891 36.406 21.703 1 44.66 212 TYR A N 1
ATOM 1637 C CA . TYR A 1 212 ? -13.742 37.344 21 1 44.66 212 TYR A CA 1
ATOM 1638 C C . TYR A 1 212 ? -14.797 36.625 20.172 1 44.66 212 TYR A C 1
ATOM 1640 O O . TYR A 1 212 ? -14.469 35.75 19.359 1 44.66 212 TYR A O 1
ATOM 1648 N N . GLN A 1 213 ? -15.992 36.625 20.688 1 55.94 213 GLN A N 1
ATOM 1649 C CA . GLN A 1 213 ? -17.062 36.125 19.828 1 55.94 213 GLN A CA 1
ATOM 1650 C C . GLN A 1 213 ? -17.312 37.094 18.672 1 55.94 213 GLN A C 1
ATOM 1652 O O . GLN A 1 213 ? -17.656 38.25 18.875 1 55.94 213 GLN A O 1
ATOM 1657 N N . THR A 1 214 ? -16.703 36.906 17.5 1 64.56 214 THR A N 1
ATOM 1658 C CA . THR A 1 214 ? -16.969 37.688 16.297 1 64.56 214 THR A CA 1
ATOM 1659 C C . THR A 1 214 ? -18.438 37.656 15.945 1 64.56 214 THR A C 1
ATOM 1661 O O . THR A 1 214 ? -19.078 36.594 15.977 1 64.56 214 THR A O 1
ATOM 1664 N N . PRO A 1 215 ? -18.953 38.875 15.844 1 75.25 215 PRO A N 1
ATOM 1665 C CA . PRO A 1 215 ? -20.344 38.906 15.367 1 75.25 215 PRO A CA 1
ATOM 1666 C C . PRO A 1 215 ? -20.531 38.062 14.117 1 75.25 215 PRO A C 1
ATOM 1668 O O . PRO A 1 215 ? -19.641 37.969 13.273 1 75.25 215 PRO A O 1
ATOM 1671 N N . PRO A 1 216 ? -21.672 37.469 14.102 1 85.25 216 PRO A N 1
ATOM 1672 C CA . PRO A 1 216 ? -21.953 36.656 12.914 1 85.25 216 PRO A CA 1
ATOM 1673 C C . PRO A 1 216 ? -22.031 37.5 11.633 1 85.25 216 PRO A C 1
ATOM 1675 O O . PRO A 1 216 ? -22.391 38.656 11.68 1 85.25 216 PRO A O 1
ATOM 1678 N N . LEU A 1 217 ? -21.656 36.906 10.617 1 90.5 217 LEU A N 1
ATOM 1679 C CA . LEU A 1 217 ? -21.781 37.531 9.312 1 90.5 217 LEU A CA 1
ATOM 1680 C C . LEU A 1 217 ? -23.25 37.719 8.938 1 90.5 217 LEU A C 1
ATOM 1682 O O . LEU A 1 217 ? -24.094 36.875 9.25 1 90.5 217 LEU A O 1
ATOM 1686 N N . ARG A 1 218 ? -23.547 38.844 8.328 1 92.12 218 ARG A N 1
ATOM 1687 C CA . ARG A 1 218 ? -24.875 39.125 7.812 1 92.12 218 ARG A CA 1
ATOM 1688 C C . ARG A 1 218 ? -24.891 39.156 6.289 1 92.12 218 ARG A C 1
ATOM 1690 O O . ARG A 1 218 ? -24.031 39.812 5.676 1 92.12 218 ARG A O 1
ATOM 1697 N N . ARG A 1 219 ? -25.875 38.656 5.719 1 91.88 219 ARG A N 1
ATOM 1698 C CA . ARG A 1 219 ? -25.969 38.469 4.27 1 91.88 219 ARG A CA 1
ATOM 1699 C C . ARG A 1 219 ? -25.969 39.844 3.568 1 91.88 219 ARG A C 1
ATOM 1701 O O . ARG A 1 219 ? -25.359 40 2.506 1 91.88 219 ARG A O 1
ATOM 1708 N N . HIS A 1 220 ? -26.562 40.812 4.207 1 93.31 220 HIS A N 1
ATOM 1709 C CA . HIS A 1 220 ? -26.812 42.062 3.514 1 93.31 220 HIS A CA 1
ATOM 1710 C C . HIS A 1 220 ? -25.828 43.125 3.951 1 93.31 220 HIS A C 1
ATOM 1712 O O . HIS A 1 220 ? -25.922 44.281 3.525 1 93.31 220 HIS A O 1
ATOM 1718 N N . GLU A 1 221 ? -24.828 42.75 4.656 1 93.19 221 GLU A N 1
ATOM 1719 C CA . GLU A 1 221 ? -23.812 43.719 5.008 1 93.19 221 GLU A CA 1
ATOM 1720 C C . GLU A 1 221 ? -22.828 43.938 3.857 1 93.19 221 GLU A C 1
ATOM 1722 O O . GLU A 1 221 ? -22.812 43.156 2.9 1 93.19 221 GLU A O 1
ATOM 1727 N N . ASN A 1 222 ? -22.141 45.062 3.924 1 95.06 222 ASN A N 1
ATOM 1728 C CA . ASN A 1 222 ? -21.172 45.344 2.877 1 95.06 222 ASN A CA 1
ATOM 1729 C C . ASN A 1 222 ? -20.078 44.281 2.816 1 95.06 222 ASN A C 1
ATOM 1731 O O . ASN A 1 222 ? -19.469 43.938 3.836 1 95.06 222 ASN A O 1
ATOM 1735 N N . ALA A 1 223 ? -19.828 43.781 1.682 1 96 223 ALA A N 1
ATOM 1736 C CA . ALA A 1 223 ? -18.891 42.656 1.52 1 96 223 ALA A CA 1
ATOM 1737 C C . ALA A 1 223 ? -17.484 43.062 1.969 1 96 223 ALA A C 1
ATOM 1739 O O . ALA A 1 223 ? -16.797 42.281 2.631 1 96 223 ALA A O 1
ATOM 1740 N N . GLY A 1 224 ? -17.109 44.219 1.566 1 95.38 224 GLY A N 1
ATOM 1741 C CA . GLY A 1 224 ? -15.781 44.688 1.93 1 95.38 224 GLY A CA 1
ATOM 1742 C C . GLY A 1 224 ? -15.57 44.781 3.428 1 95.38 224 GLY A C 1
ATOM 1743 O O . GLY A 1 224 ? -14.547 44.312 3.945 1 95.38 224 GLY A O 1
ATOM 1744 N N . LYS A 1 225 ? -16.516 45.312 4.07 1 93.06 225 LYS A N 1
ATOM 1745 C CA . LYS A 1 225 ? -16.422 45.469 5.52 1 93.06 225 LYS A CA 1
ATOM 1746 C C . LYS A 1 225 ? -16.453 44.094 6.207 1 93.06 225 LYS A C 1
ATOM 1748 O O . LYS A 1 225 ? -15.719 43.875 7.172 1 93.06 225 LYS A O 1
ATOM 1753 N N . ALA A 1 226 ? -17.266 43.25 5.699 1 93.5 226 ALA A N 1
ATOM 1754 C CA . ALA A 1 226 ? -17.375 41.906 6.266 1 93.5 226 ALA A CA 1
ATOM 1755 C C . ALA A 1 226 ? -16.062 41.156 6.137 1 93.5 226 ALA A C 1
ATOM 1757 O O . ALA A 1 226 ? -15.586 40.562 7.102 1 93.5 226 ALA A O 1
ATOM 1758 N N . PHE A 1 227 ? -15.492 41.219 4.996 1 95.12 227 PHE A N 1
ATOM 1759 C CA . PHE A 1 227 ? -14.25 40.5 4.766 1 95.12 227 PHE A CA 1
ATOM 1760 C C . PHE A 1 227 ? -13.102 41.125 5.535 1 95.12 227 PHE A C 1
ATOM 1762 O O . PHE A 1 227 ? -12.195 40.406 6 1 95.12 227 PHE A O 1
ATOM 1769 N N . SER A 1 228 ? -13.125 42.438 5.684 1 94.56 228 SER A N 1
ATOM 1770 C CA . SER A 1 228 ? -12.117 43.094 6.516 1 94.56 228 SER A CA 1
ATOM 1771 C C . SER A 1 228 ? -12.164 42.562 7.949 1 94.56 228 SER A C 1
ATOM 1773 O O . SER A 1 228 ? -11.117 42.25 8.531 1 94.56 228 SER A O 1
ATOM 1775 N N . ARG A 1 229 ? -13.305 42.375 8.391 1 90.81 229 ARG A N 1
ATOM 1776 C CA . ARG A 1 229 ? -13.484 41.875 9.75 1 90.81 229 ARG A CA 1
ATOM 1777 C C . ARG A 1 229 ? -13.008 40.438 9.852 1 90.81 229 ARG A C 1
ATOM 1779 O O . ARG A 1 229 ? -12.344 40.062 10.828 1 90.81 229 ARG A O 1
ATOM 1786 N N . LEU A 1 230 ? -13.297 39.688 8.906 1 92.62 230 LEU A N 1
ATOM 1787 C CA . LEU A 1 230 ? -12.898 38.281 8.883 1 92.62 230 LEU A CA 1
ATOM 1788 C C . LEU A 1 230 ? -11.383 38.125 8.844 1 92.62 230 LEU A C 1
ATOM 1790 O O . LEU A 1 230 ? -10.805 37.312 9.547 1 92.62 230 LEU A O 1
ATOM 1794 N N . LEU A 1 231 ? -10.82 38.938 8.016 1 95 231 LEU A N 1
ATOM 1795 C CA . LEU A 1 231 ? -9.375 38.875 7.855 1 95 231 LEU A CA 1
ATOM 1796 C C . LEU A 1 231 ? -8.672 39.281 9.148 1 95 231 LEU A C 1
ATOM 1798 O O . LEU A 1 231 ? -7.66 38.688 9.523 1 95 231 LEU A O 1
ATOM 1802 N N . ILE A 1 232 ? -9.188 40.25 9.781 1 92.44 232 ILE A N 1
ATOM 1803 C CA . ILE A 1 232 ? -8.617 40.688 11.039 1 92.44 232 ILE A CA 1
ATOM 1804 C C . ILE A 1 232 ? -8.75 39.594 12.094 1 92.44 232 ILE A C 1
ATOM 1806 O O . ILE A 1 232 ? -7.789 39.312 12.805 1 92.44 232 ILE A O 1
ATOM 1810 N N . GLN A 1 233 ? -9.836 39 12.109 1 89.88 233 GLN A N 1
ATOM 1811 C CA . GLN A 1 233 ? -10.062 37.906 13.047 1 89.88 233 GLN A CA 1
ATOM 1812 C C . GLN A 1 233 ? -9.094 36.75 12.797 1 89.88 233 GLN A C 1
ATOM 1814 O O . GLN A 1 233 ? -8.523 36.188 13.734 1 89.88 233 GLN A O 1
ATOM 1819 N N . GLN A 1 234 ? -8.945 36.438 11.609 1 93.12 234 GLN A N 1
ATOM 1820 C CA . GLN A 1 234 ? -8.039 35.344 11.25 1 93.12 234 GLN A CA 1
ATOM 1821 C C . GLN A 1 234 ? -6.594 35.719 11.562 1 93.12 234 GLN A C 1
ATOM 1823 O O . GLN A 1 234 ? -5.793 34.844 11.93 1 93.12 234 GLN A O 1
ATOM 1828 N N . SER A 1 235 ? -6.316 36.938 11.367 1 93.81 235 SER A N 1
ATOM 1829 C CA . SER A 1 235 ? -4.988 37.406 11.727 1 93.81 235 SER A CA 1
ATOM 1830 C C . SER A 1 235 ? -4.715 37.25 13.219 1 93.81 235 SER A C 1
ATOM 1832 O O . SER A 1 235 ? -3.648 36.75 13.602 1 93.81 235 SER A O 1
ATOM 1834 N N . GLN A 1 236 ? -5.66 37.594 13.969 1 90.31 236 GLN A N 1
ATOM 1835 C CA . GLN A 1 236 ? -5.531 37.438 15.422 1 90.31 236 GLN A CA 1
ATOM 1836 C C . GLN A 1 236 ? -5.363 36 15.82 1 90.31 236 GLN A C 1
ATOM 1838 O O . GLN A 1 236 ? -4.547 35.656 16.688 1 90.31 236 GLN A O 1
ATOM 1843 N N . GLN A 1 237 ? -6.07 35.188 15.188 1 91.12 237 GLN A N 1
ATOM 1844 C CA . GLN A 1 237 ? -5.957 33.75 15.445 1 91.12 237 GLN A CA 1
ATOM 1845 C C . GLN A 1 237 ? -4.574 33.219 15.055 1 91.12 237 GLN A C 1
ATOM 1847 O O . GLN A 1 237 ? -3.988 32.406 15.773 1 91.12 237 GLN A O 1
ATOM 1852 N N . ALA A 1 238 ? -4.109 33.656 13.945 1 93.94 238 ALA A N 1
ATOM 1853 C CA . ALA A 1 238 ? -2.789 33.219 13.484 1 93.94 238 ALA A CA 1
ATOM 1854 C C . ALA A 1 238 ? -1.699 33.656 14.453 1 93.94 238 ALA A C 1
ATOM 1856 O O . ALA A 1 238 ? -0.741 32.938 14.695 1 93.94 238 ALA A O 1
ATOM 1857 N N . ILE A 1 239 ? -1.855 34.812 14.969 1 93.12 239 ILE A N 1
ATOM 1858 C CA . ILE A 1 239 ? -0.9 35.312 15.953 1 93.12 239 ILE A CA 1
ATOM 1859 C C . ILE A 1 239 ? -0.941 34.469 17.203 1 93.12 239 ILE A C 1
ATOM 1861 O O . ILE A 1 239 ? 0.103 34.094 17.766 1 93.12 239 ILE A O 1
ATOM 1865 N N . SER A 1 240 ? -2.105 34.125 17.625 1 90.44 240 SER A N 1
ATOM 1866 C CA . SER A 1 240 ? -2.256 33.25 18.797 1 90.44 240 SER A CA 1
ATOM 1867 C C . SER A 1 240 ? -1.58 31.906 18.562 1 90.44 240 SER A C 1
ATOM 1869 O O . SER A 1 240 ? -0.923 31.375 19.453 1 90.44 240 SER A O 1
ATOM 1871 N N . GLU A 1 241 ? -1.743 31.422 17.391 1 93.25 241 GLU A N 1
ATOM 1872 C CA . GLU A 1 241 ? -1.128 30.141 17.078 1 93.25 241 GLU A CA 1
ATOM 1873 C C . GLU A 1 241 ? 0.391 30.266 16.984 1 93.25 241 GLU A C 1
ATOM 1875 O O . GLU A 1 241 ? 1.113 29.328 17.344 1 93.25 241 GLU A O 1
ATOM 1880 N N . ALA A 1 242 ? 0.81 31.344 16.469 1 93.31 242 ALA A N 1
ATOM 1881 C CA . ALA A 1 242 ? 2.252 31.578 16.438 1 93.31 242 ALA A CA 1
ATOM 1882 C C . ALA A 1 242 ? 2.838 31.578 17.844 1 93.31 242 ALA A C 1
ATOM 1884 O O . ALA A 1 242 ? 3.916 31.016 18.078 1 93.31 242 ALA A O 1
ATOM 1885 N N . ARG A 1 243 ? 2.162 32.125 18.734 1 90.31 243 ARG A N 1
ATOM 1886 C CA . ARG A 1 243 ? 2.604 32.156 20.125 1 90.31 243 ARG A CA 1
ATOM 1887 C C . ARG A 1 243 ? 2.633 30.75 20.703 1 90.31 243 ARG A C 1
ATOM 1889 O O . ARG A 1 243 ? 3.574 30.375 21.422 1 90.31 243 ARG A O 1
ATOM 1896 N N . ARG A 1 244 ? 1.64 30.078 20.469 1 89.94 244 ARG A N 1
ATOM 1897 C CA . ARG A 1 244 ? 1.577 28.703 20.953 1 89.94 244 ARG A CA 1
ATOM 1898 C C . ARG A 1 244 ? 2.74 27.875 20.406 1 89.94 244 ARG A C 1
ATOM 1900 O O . ARG A 1 244 ? 3.326 27.062 21.125 1 89.94 244 ARG A O 1
ATOM 1907 N N . HIS A 1 245 ? 3.004 28.094 19.156 1 91.81 245 HIS A N 1
ATOM 1908 C CA . HIS A 1 245 ? 4.094 27.359 18.531 1 91.81 245 HIS A CA 1
ATOM 1909 C C . HIS A 1 245 ? 5.441 27.75 19.125 1 91.81 245 HIS A C 1
ATOM 1911 O O . HIS A 1 245 ? 6.328 26.906 19.281 1 91.81 245 HIS A O 1
ATOM 1917 N N . SER A 1 246 ? 5.551 28.969 19.375 1 91.06 246 SER A N 1
ATOM 1918 C CA . SER A 1 246 ? 6.781 29.453 20 1 91.06 246 SER A CA 1
ATOM 1919 C C . SER A 1 246 ? 7.008 28.797 21.359 1 91.06 246 SER A C 1
ATOM 1921 O O . SER A 1 246 ? 8.141 28.484 21.719 1 91.06 246 SER A O 1
ATOM 1923 N N . ALA A 1 247 ? 5.945 28.594 22.031 1 87.56 247 ALA A N 1
ATOM 1924 C CA . ALA A 1 247 ? 6.02 28.016 23.359 1 87.56 247 ALA A CA 1
ATOM 1925 C C . ALA A 1 247 ? 6.262 26.516 23.297 1 87.56 247 ALA A C 1
ATOM 1927 O O . ALA A 1 247 ? 6.984 25.953 24.125 1 87.56 247 ALA A O 1
ATOM 1928 N N . ASP A 1 248 ? 5.555 25.938 22.344 1 88.69 248 ASP A N 1
ATOM 1929 C CA . ASP A 1 248 ? 5.648 24.5 22.156 1 88.69 248 ASP A CA 1
ATOM 1930 C C . ASP A 1 248 ? 6.09 24.156 20.734 1 88.69 248 ASP A C 1
ATOM 1932 O O . ASP A 1 248 ? 5.258 24.016 19.844 1 88.69 248 ASP A O 1
ATOM 1936 N N . ASN A 1 249 ? 7.305 24.094 20.5 1 84.75 249 ASN A N 1
ATOM 1937 C CA . ASN A 1 249 ? 7.875 23.828 19.188 1 84.75 249 ASN A CA 1
ATOM 1938 C C . ASN A 1 249 ? 7.625 22.391 18.734 1 84.75 249 ASN A C 1
ATOM 1940 O O . ASN A 1 249 ? 8.555 21.703 18.328 1 84.75 249 ASN A O 1
ATOM 1944 N N . SER A 1 250 ? 6.32 22.078 18.781 1 87.12 250 SER A N 1
ATOM 1945 C CA . SER A 1 250 ? 5.977 20.719 18.375 1 87.12 250 SER A CA 1
ATOM 1946 C C . SER A 1 250 ? 5.453 20.688 16.953 1 87.12 250 SER A C 1
ATOM 1948 O O . SER A 1 250 ? 5.094 21.719 16.391 1 87.12 250 SER A O 1
ATOM 1950 N N . THR A 1 251 ? 5.441 19.547 16.406 1 87.5 251 THR A N 1
ATOM 1951 C CA . THR A 1 251 ? 4.867 19.328 15.086 1 87.5 251 THR A CA 1
ATOM 1952 C C . THR A 1 251 ? 3.387 19.703 15.07 1 87.5 251 THR A C 1
ATOM 1954 O O . THR A 1 251 ? 2.887 20.25 14.086 1 87.5 251 THR A O 1
ATOM 1957 N N . LYS A 1 252 ? 2.799 19.406 16.141 1 90.69 252 LYS A N 1
ATOM 1958 C CA . LYS A 1 252 ? 1.368 19.672 16.266 1 90.69 252 LYS A CA 1
ATOM 1959 C C . LYS A 1 252 ? 1.082 21.172 16.219 1 90.69 252 LYS A C 1
ATOM 1961 O O . LYS A 1 252 ? 0.159 21.609 15.523 1 90.69 252 LYS A O 1
ATOM 1966 N N . THR A 1 253 ? 1.828 21.938 16.906 1 92.06 253 THR A N 1
ATOM 1967 C CA . THR A 1 253 ? 1.601 23.375 16.953 1 92.06 253 THR A CA 1
ATOM 1968 C C . THR A 1 253 ? 1.966 24.016 15.625 1 92.06 253 THR A C 1
ATOM 1970 O O . THR A 1 253 ? 1.327 24.984 15.203 1 92.06 253 THR A O 1
ATOM 1973 N N . LEU A 1 254 ? 3.018 23.547 15 1 91 254 LEU A N 1
ATOM 1974 C CA . LEU A 1 254 ? 3.348 24.062 13.68 1 91 254 LEU A CA 1
ATOM 1975 C C . LEU A 1 254 ? 2.223 23.781 12.688 1 91 254 LEU A C 1
ATOM 1977 O O . LEU A 1 254 ? 1.885 24.625 11.867 1 91 254 LEU A O 1
ATOM 1981 N N . HIS A 1 255 ? 1.732 22.609 12.797 1 92.69 255 HIS A N 1
ATOM 1982 C CA . HIS A 1 255 ? 0.63 22.219 11.922 1 92.69 255 HIS A CA 1
ATOM 1983 C C . HIS A 1 255 ? -0.563 23.156 12.102 1 92.69 255 HIS A C 1
ATOM 1985 O O . HIS A 1 255 ? -1.173 23.594 11.117 1 92.69 255 HIS A O 1
ATOM 1991 N N . GLN A 1 256 ? -0.857 23.469 13.258 1 94.31 256 GLN A N 1
ATOM 1992 C CA . GLN A 1 256 ? -1.976 24.359 13.539 1 94.31 256 GLN A CA 1
ATOM 1993 C C . GLN A 1 256 ? -1.698 25.766 13.023 1 94.31 256 GLN A C 1
ATOM 1995 O O . GLN A 1 256 ? -2.59 26.422 12.484 1 94.31 256 GLN A O 1
ATOM 2000 N N . LEU A 1 257 ? -0.515 26.188 13.266 1 94.75 257 LEU A N 1
ATOM 2001 C CA . LEU A 1 257 ? -0.13 27.5 12.758 1 94.75 257 LEU A CA 1
ATOM 2002 C C . LEU A 1 257 ? -0.256 27.562 11.242 1 94.75 257 LEU A C 1
ATOM 2004 O O . LEU A 1 257 ? -0.83 28.5 10.695 1 94.75 257 LEU A O 1
ATOM 2008 N N . ARG A 1 258 ? 0.168 26.531 10.594 1 94.25 258 ARG A N 1
ATOM 2009 C CA . ARG A 1 258 ? 0.106 26.484 9.133 1 94.25 258 ARG A CA 1
ATOM 2010 C C . ARG A 1 258 ? -1.339 26.469 8.648 1 94.25 258 ARG A C 1
ATOM 2012 O O . ARG A 1 258 ? -1.674 27.094 7.645 1 94.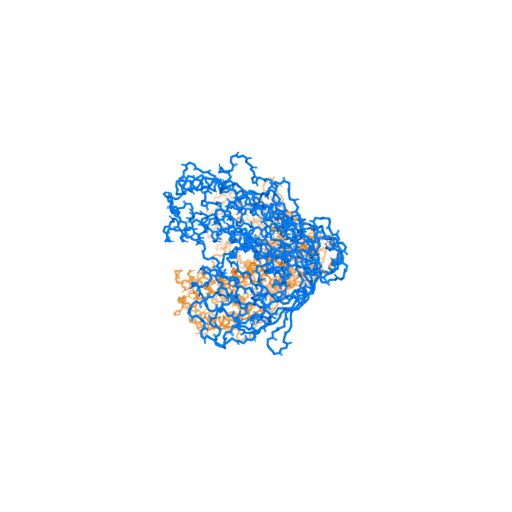25 258 ARG A O 1
ATOM 2019 N N . LYS A 1 259 ? -2.148 25.781 9.344 1 94.5 259 LYS A N 1
ATOM 2020 C CA . LYS A 1 259 ? -3.562 25.719 8.984 1 94.5 259 LYS A CA 1
ATOM 2021 C C . LYS A 1 259 ? -4.207 27.109 9.062 1 94.5 259 LYS A C 1
ATOM 2023 O O . LYS A 1 259 ? -4.98 27.484 8.18 1 94.5 259 LYS A O 1
ATOM 2028 N N . THR A 1 260 ? -3.916 27.781 10.133 1 95.69 260 THR A N 1
ATOM 2029 C CA . THR A 1 260 ? -4.504 29.109 10.32 1 95.69 260 THR A CA 1
ATOM 2030 C C . THR A 1 260 ? -3.979 30.078 9.281 1 95.69 260 THR A C 1
ATOM 2032 O O . THR A 1 260 ? -4.734 30.906 8.766 1 95.69 260 THR A O 1
ATOM 2035 N N . VAL A 1 261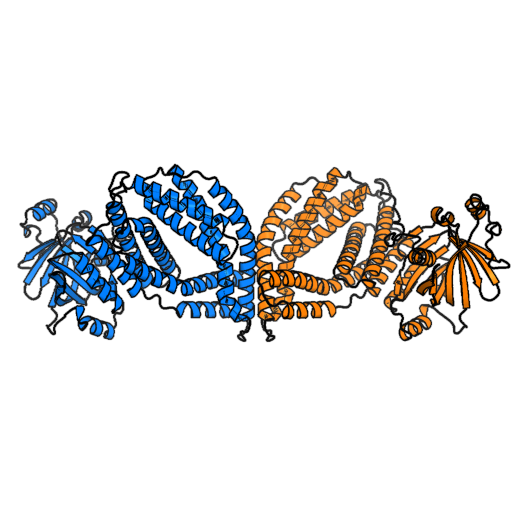 ? -2.723 29.984 8.977 1 96.44 261 VAL A N 1
ATOM 2036 C CA . VAL A 1 261 ? -2.135 30.859 7.965 1 96.44 261 VAL A CA 1
ATOM 2037 C C . VAL A 1 261 ? -2.709 30.5 6.594 1 96.44 261 VAL A C 1
ATOM 2039 O O . VAL A 1 261 ? -2.965 31.391 5.777 1 96.44 261 VAL A O 1
ATOM 2042 N N . ARG A 1 262 ? -2.877 29.281 6.391 1 95.44 262 ARG A N 1
ATOM 2043 C CA . ARG A 1 262 ? -3.494 28.859 5.137 1 95.44 262 ARG A CA 1
ATOM 2044 C C . ARG A 1 262 ? -4.898 29.422 4.996 1 95.44 262 ARG A C 1
ATOM 2046 O O . ARG A 1 262 ? -5.289 29.875 3.918 1 95.44 262 ARG A O 1
ATOM 2053 N N . SER A 1 263 ? -5.668 29.312 6.035 1 96 263 SER A N 1
ATOM 2054 C CA . SER A 1 263 ? -7.012 29.891 6.031 1 96 263 SER A CA 1
ATOM 2055 C C . SER A 1 263 ? -6.977 31.375 5.727 1 96 263 SER A C 1
ATOM 2057 O O . SER A 1 263 ? -7.785 31.875 4.938 1 96 263 SER A O 1
ATOM 2059 N N . LEU A 1 264 ? -6.051 32.031 6.352 1 96.81 264 LEU A N 1
ATOM 2060 C CA . LEU A 1 264 ? -5.867 33.469 6.117 1 96.81 264 LEU A CA 1
ATOM 2061 C C . LEU A 1 264 ? -5.539 33.75 4.652 1 96.81 264 LEU A C 1
ATOM 2063 O O . LEU A 1 264 ? -6.129 34.625 4.035 1 96.81 264 LEU A O 1
ATOM 2067 N N . ARG A 1 265 ? -4.711 32.938 4.086 1 96.88 265 ARG A N 1
ATOM 2068 C CA . ARG A 1 265 ? -4.309 33.094 2.693 1 96.88 265 ARG A CA 1
ATOM 2069 C C . ARG A 1 265 ? -5.461 32.812 1.745 1 96.88 265 ARG A C 1
ATOM 2071 O O . ARG A 1 265 ? -5.617 33.438 0.712 1 96.88 265 ARG A O 1
ATOM 2078 N N . ALA A 1 266 ? -6.234 31.844 2.098 1 96.31 266 ALA A N 1
ATOM 2079 C CA . ALA A 1 266 ? -7.398 31.5 1.286 1 96.31 266 ALA A CA 1
ATOM 2080 C C . ALA A 1 266 ? -8.391 32.656 1.217 1 96.31 266 ALA A C 1
ATOM 2082 O O . ALA A 1 266 ? -8.906 32.969 0.145 1 96.31 266 ALA A O 1
ATOM 2083 N N . LEU A 1 267 ? -8.625 33.281 2.279 1 96.06 267 LEU A N 1
ATOM 2084 C CA . LEU A 1 267 ? -9.547 34.406 2.33 1 96.06 267 LEU A CA 1
ATOM 2085 C C . LEU A 1 267 ? -8.984 35.594 1.562 1 96.06 267 LEU A C 1
ATOM 2087 O O . LEU A 1 267 ? -9.727 36.312 0.887 1 96.06 267 LEU A O 1
ATOM 2091 N N . LEU A 1 268 ? -7.691 35.812 1.704 1 96.5 268 LEU A N 1
ATOM 2092 C CA . LEU A 1 268 ? -7.047 36.875 0.974 1 96.5 268 LEU A CA 1
ATOM 2093 C C . LEU A 1 268 ? -7.207 36.719 -0.531 1 96.5 268 LEU A C 1
ATOM 2095 O O . LEU A 1 268 ? -7.477 37.656 -1.255 1 96.5 268 LEU A O 1
ATOM 2099 N N . ARG A 1 269 ? -7.078 35.5 -0.912 1 94.56 269 ARG A N 1
ATOM 2100 C CA . ARG A 1 269 ? -7.242 35.219 -2.33 1 94.56 269 ARG A CA 1
ATOM 2101 C C . ARG A 1 269 ? -8.688 35.438 -2.771 1 94.56 269 ARG A C 1
ATOM 2103 O O . ARG A 1 269 ? -8.938 35.938 -3.859 1 94.56 269 ARG A O 1
ATOM 2110 N N . PHE A 1 270 ? -9.625 35.094 -1.949 1 94.94 270 PHE A N 1
ATOM 2111 C CA . PHE A 1 270 ? -11.047 35.156 -2.254 1 94.94 270 PHE A CA 1
ATOM 2112 C C . PHE A 1 270 ? -11.5 36.625 -2.344 1 94.94 270 PHE A C 1
ATOM 2114 O O . PHE A 1 270 ? -12.391 36.969 -3.129 1 94.94 270 PHE A O 1
ATOM 2121 N N . CYS A 1 271 ? -10.883 37.5 -1.612 1 93.62 271 CYS A N 1
ATOM 2122 C CA . CYS A 1 271 ? -11.336 38.875 -1.576 1 93.62 271 CYS A CA 1
ATOM 2123 C C . CYS A 1 271 ? -10.422 39.781 -2.408 1 93.62 271 CYS A C 1
ATOM 2125 O O . CYS A 1 271 ? -10.43 41 -2.25 1 93.62 271 CYS A O 1
ATOM 2127 N N . ARG A 1 272 ? -9.633 39.188 -3.225 1 92.38 272 ARG A N 1
ATOM 2128 C CA . ARG A 1 272 ? -8.68 39.938 -4.035 1 92.38 272 ARG A CA 1
ATOM 2129 C C . ARG A 1 272 ? -9.383 41.031 -4.844 1 92.38 272 ARG A C 1
ATOM 2131 O O . ARG A 1 272 ? -8.852 42.125 -5.02 1 92.38 272 ARG A O 1
ATOM 2138 N N . ALA A 1 273 ? -10.555 40.719 -5.289 1 92.44 273 ALA A N 1
ATOM 2139 C CA . ALA A 1 273 ? -11.312 41.656 -6.125 1 92.44 273 ALA A CA 1
ATOM 2140 C C . ALA A 1 273 ? -11.742 42.875 -5.324 1 92.44 273 ALA A C 1
ATOM 2142 O O . ALA A 1 273 ? -12.055 43.938 -5.898 1 92.44 273 ALA A O 1
ATOM 2143 N N . LEU A 1 274 ? -11.812 42.75 -4.082 1 94.75 274 LEU A N 1
ATOM 2144 C CA . LEU A 1 274 ? -12.227 43.875 -3.221 1 94.75 274 LEU A CA 1
ATOM 2145 C C . LEU A 1 274 ? -11.062 44.812 -2.959 1 94.75 274 LEU A C 1
ATOM 2147 O O . LEU A 1 274 ? -11.258 45.938 -2.477 1 94.75 274 LEU A O 1
ATOM 2151 N N . ASP A 1 275 ? -9.844 44.344 -3.256 1 91.62 275 ASP A N 1
ATOM 2152 C CA . ASP A 1 275 ? -8.633 45.125 -3.043 1 91.62 275 ASP A CA 1
ATOM 2153 C C . ASP A 1 275 ? -8.188 45.781 -4.336 1 91.62 275 ASP A C 1
ATOM 2155 O O . ASP A 1 275 ? -7.082 45.531 -4.824 1 91.62 275 ASP A O 1
ATOM 2159 N N . ALA A 1 276 ? -8.953 46.688 -4.82 1 84.25 276 ALA A N 1
ATOM 2160 C CA . ALA A 1 276 ? -8.773 47.312 -6.133 1 84.25 276 ALA A CA 1
ATOM 2161 C C . ALA A 1 276 ? -7.406 47.969 -6.246 1 84.25 276 ALA A C 1
ATOM 2163 O O . ALA A 1 276 ? -6.766 47.906 -7.301 1 84.25 276 ALA A O 1
ATOM 2164 N N . ASP A 1 277 ? -6.898 48.5 -5.25 1 86.06 277 ASP A N 1
ATOM 2165 C CA . ASP A 1 277 ? -5.633 49.219 -5.305 1 86.06 277 ASP A CA 1
ATOM 2166 C C . ASP A 1 277 ? -4.465 48.312 -4.914 1 86.06 277 ASP A C 1
ATOM 2168 O O . ASP A 1 277 ? -3.328 48.781 -4.797 1 86.06 277 ASP A O 1
ATOM 2172 N N . SER A 1 278 ? -4.699 47.094 -4.645 1 88.5 278 SER A N 1
ATOM 2173 C CA . SER A 1 278 ? -3.701 46.094 -4.344 1 88.5 278 SER A CA 1
ATOM 2174 C C . SER A 1 278 ? -2.848 46.469 -3.143 1 88.5 278 SER A C 1
ATOM 2176 O O . SER A 1 278 ? -1.635 46.25 -3.139 1 88.5 278 SER A O 1
ATOM 2178 N N . HIS A 1 279 ? -3.543 47.062 -2.229 1 89.81 279 HIS A N 1
ATOM 2179 C CA . HIS A 1 279 ? -2.791 47.5 -1.062 1 89.81 279 HIS A CA 1
ATOM 2180 C C . HIS A 1 279 ? -2.375 46.344 -0.186 1 89.81 279 HIS A C 1
ATOM 2182 O O . HIS A 1 279 ? -1.415 46.438 0.582 1 89.81 279 HIS A O 1
ATOM 2188 N N . LEU A 1 280 ? -3.076 45.188 -0.353 1 93.94 280 LEU A N 1
ATOM 2189 C CA . LEU A 1 280 ? -2.775 44.031 0.482 1 93.94 280 LEU A CA 1
ATOM 2190 C C . LEU A 1 280 ? -1.823 43.094 -0.232 1 93.94 280 LEU A C 1
ATOM 2192 O O . LEU A 1 280 ? -1.353 42.125 0.36 1 93.94 280 LEU A O 1
ATOM 2196 N N . ALA A 1 281 ? -1.464 43.281 -1.432 1 93.38 281 ALA A N 1
ATOM 2197 C CA . ALA A 1 281 ? -0.75 42.344 -2.295 1 93.38 281 ALA A CA 1
ATOM 2198 C C . ALA A 1 281 ? 0.629 42.031 -1.729 1 93.38 281 ALA A C 1
ATOM 2200 O O . ALA A 1 281 ? 1.042 40.875 -1.714 1 93.38 281 ALA A O 1
ATOM 2201 N N . SER A 1 282 ? 1.285 43.031 -1.354 1 93.25 282 SER A N 1
ATOM 2202 C CA . SER A 1 282 ? 2.643 42.844 -0.855 1 93.25 282 SER A CA 1
ATOM 2203 C C . SER A 1 282 ? 2.65 41.969 0.406 1 93.25 282 SER A C 1
ATOM 2205 O O . SER A 1 282 ? 3.475 41.062 0.54 1 93.25 282 SER A O 1
ATOM 2207 N N . THR A 1 283 ? 1.772 42.281 1.304 1 93.56 283 THR A N 1
ATOM 2208 C CA . THR A 1 283 ? 1.701 41.531 2.551 1 93.56 283 THR A CA 1
ATOM 2209 C C . THR A 1 283 ? 1.248 40.094 2.291 1 93.56 283 THR A C 1
ATOM 2211 O O . THR A 1 283 ? 1.722 39.156 2.943 1 93.56 283 THR A O 1
ATOM 2214 N N . ALA A 1 284 ? 0.387 39.969 1.355 1 95.12 284 ALA A N 1
ATOM 2215 C CA . ALA A 1 284 ? -0.057 38.625 0.97 1 95.12 284 ALA A CA 1
ATOM 2216 C C . ALA A 1 284 ? 1.105 37.781 0.437 1 95.12 284 ALA A C 1
ATOM 2218 O O . ALA A 1 284 ? 1.214 36.594 0.738 1 95.12 284 ALA A O 1
ATOM 2219 N N . GLN A 1 285 ? 1.937 38.375 -0.29 1 95.94 285 GLN A N 1
ATOM 2220 C CA . GLN A 1 285 ? 3.098 37.688 -0.843 1 95.94 285 GLN A CA 1
ATOM 2221 C C . GLN A 1 285 ? 4.078 37.312 0.258 1 95.94 285 GLN A C 1
ATOM 2223 O O . GLN A 1 285 ? 4.66 36.219 0.218 1 95.94 285 GLN A O 1
ATOM 2228 N N . GLU A 1 286 ? 4.25 38.188 1.172 1 95.38 286 GLU A N 1
ATOM 2229 C CA . GLU A 1 286 ? 5.129 37.906 2.297 1 95.38 286 GLU A CA 1
ATOM 2230 C C . GLU A 1 286 ? 4.633 36.688 3.066 1 95.38 286 GLU A C 1
ATOM 2232 O O . GLU A 1 286 ? 5.43 35.812 3.467 1 95.38 286 GLU A O 1
ATOM 2237 N N . LEU A 1 287 ? 3.367 36.656 3.271 1 95.38 287 LEU A N 1
ATOM 2238 C CA . LEU A 1 287 ? 2.773 35.5 3.971 1 95.38 287 LEU A CA 1
ATOM 2239 C C . LEU A 1 287 ? 2.941 34.219 3.162 1 95.38 287 LEU A C 1
ATOM 2241 O O . LEU A 1 287 ? 3.221 33.156 3.727 1 95.38 287 LEU A O 1
ATOM 2245 N N . ALA A 1 288 ? 2.791 34.344 1.9 1 95.5 288 ALA A N 1
ATOM 2246 C CA . ALA A 1 288 ? 2.971 33.188 1.012 1 95.5 288 ALA A CA 1
ATOM 2247 C C . ALA A 1 288 ? 4.406 32.688 1.06 1 95.5 288 ALA A C 1
ATOM 2249 O O . ALA A 1 288 ? 4.641 31.469 1.08 1 95.5 288 ALA A O 1
ATOM 2250 N N . ASP A 1 289 ? 5.305 33.562 1.026 1 94.38 289 ASP A N 1
ATOM 2251 C CA . ASP A 1 289 ? 6.719 33.219 1.076 1 94.38 289 ASP A CA 1
ATOM 2252 C C . ASP A 1 289 ? 7.043 32.438 2.357 1 94.38 289 ASP A C 1
ATOM 2254 O O . ASP A 1 289 ? 7.719 31.406 2.316 1 94.38 289 ASP A O 1
ATOM 2258 N N . TRP A 1 290 ? 6.598 32.906 3.449 1 94.19 290 TRP A N 1
ATOM 2259 C CA . TRP A 1 290 ? 6.805 32.219 4.715 1 94.19 290 TRP A CA 1
ATOM 2260 C C . TRP A 1 290 ? 6.195 30.812 4.668 1 94.19 290 TRP A C 1
ATOM 2262 O O . TRP A 1 290 ? 6.824 29.844 5.094 1 94.19 290 TRP A O 1
ATOM 2272 N N . PHE A 1 291 ? 5.016 30.781 4.16 1 94.44 291 PHE A N 1
ATOM 2273 C CA . PHE A 1 291 ? 4.293 29.516 4.113 1 94.44 291 PHE A CA 1
ATOM 2274 C C . PHE A 1 291 ? 5.066 28.484 3.299 1 94.44 291 PHE A C 1
ATOM 2276 O O . PHE A 1 291 ? 5.211 27.344 3.721 1 94.44 291 PHE A O 1
ATOM 2283 N N . HIS A 1 292 ? 5.602 28.906 2.197 1 91.94 292 HIS A N 1
ATOM 2284 C CA . HIS A 1 292 ? 6.332 28.016 1.308 1 91.94 292 HIS A CA 1
ATOM 2285 C C . HIS A 1 292 ? 7.645 27.562 1.939 1 91.94 292 HIS A C 1
ATOM 2287 O O . HIS A 1 292 ? 8.062 26.406 1.767 1 91.94 292 HIS A O 1
ATOM 2293 N N . GLN A 1 293 ? 8.18 28.422 2.596 1 89.75 293 GLN A N 1
ATOM 2294 C CA . GLN A 1 293 ? 9.422 28.078 3.275 1 89.75 293 GLN A CA 1
ATOM 2295 C C . GLN A 1 293 ? 9.211 26.969 4.301 1 89.75 293 GLN A C 1
ATOM 2297 O O . GLN A 1 293 ? 10.102 26.156 4.543 1 89.75 293 GLN A O 1
ATOM 2302 N N . GLN A 1 294 ? 8.039 26.922 4.879 1 91.56 294 GLN A N 1
ATOM 2303 C CA . GLN A 1 294 ? 7.754 25.953 5.926 1 91.56 294 GLN A CA 1
ATOM 2304 C C . GLN A 1 294 ? 7.383 24.594 5.328 1 91.56 294 GLN A C 1
ATOM 2306 O O . GLN A 1 294 ? 7.277 23.609 6.047 1 91.56 294 GLN A O 1
ATOM 2311 N N . ASN A 1 295 ? 7.301 24.547 4.027 1 90.88 295 ASN A N 1
ATOM 2312 C CA . ASN A 1 295 ? 6.895 23.297 3.377 1 90.88 295 ASN A CA 1
ATOM 2313 C C . ASN A 1 295 ? 7.926 22.203 3.582 1 90.88 295 ASN A C 1
ATOM 2315 O O . ASN A 1 295 ? 7.57 21.031 3.805 1 90.88 295 ASN A O 1
ATOM 2319 N N . ILE A 1 296 ? 9.133 22.562 3.518 1 90.19 296 ILE A N 1
ATOM 2320 C CA . ILE A 1 296 ? 10.211 21.578 3.615 1 90.19 296 ILE A CA 1
ATOM 2321 C C . ILE A 1 296 ? 10.195 20.938 5 1 90.19 296 ILE A C 1
ATOM 2323 O O . ILE A 1 296 ? 10.281 19.719 5.125 1 90.19 296 ILE A O 1
ATOM 2327 N N . ARG A 1 297 ? 10.102 21.781 5.992 1 91.62 297 ARG A N 1
ATOM 2328 C CA . ARG A 1 297 ? 10.047 21.266 7.355 1 91.62 297 ARG A CA 1
ATOM 2329 C C . ARG A 1 297 ? 8.836 20.344 7.543 1 91.62 297 ARG A C 1
ATOM 2331 O O . ARG A 1 297 ? 8.961 19.25 8.078 1 91.62 297 ARG A O 1
ATOM 2338 N N . ARG A 1 298 ? 7.781 20.797 7.102 1 91.69 298 ARG A N 1
ATOM 2339 C CA . ARG A 1 298 ? 6.547 20.016 7.23 1 91.69 298 ARG A CA 1
ATOM 2340 C C . ARG A 1 298 ? 6.66 18.672 6.52 1 91.69 298 ARG A C 1
ATOM 2342 O O . ARG A 1 298 ? 6.234 17.656 7.051 1 91.69 298 ARG A O 1
ATOM 2349 N N . ASP A 1 299 ? 7.203 18.656 5.367 1 93.88 299 ASP A N 1
ATOM 2350 C CA . ASP A 1 299 ? 7.336 17.422 4.582 1 93.88 299 ASP A CA 1
ATOM 2351 C C . ASP A 1 299 ? 8.172 16.391 5.324 1 93.88 299 ASP A C 1
ATOM 2353 O O . ASP A 1 299 ? 7.773 15.227 5.434 1 93.88 299 ASP A O 1
ATOM 2357 N N . HIS A 1 300 ? 9.258 16.828 5.844 1 95.56 300 HIS A N 1
ATOM 2358 C CA . HIS A 1 300 ? 10.156 15.914 6.527 1 95.56 300 HIS A CA 1
ATOM 2359 C C . HIS A 1 300 ? 9.539 15.406 7.824 1 95.56 300 HIS A C 1
ATOM 2361 O O . HIS A 1 300 ? 9.727 14.242 8.195 1 95.56 300 HIS A O 1
ATOM 2367 N N . GLU A 1 301 ? 8.805 16.234 8.445 1 93.62 301 GLU A N 1
ATOM 2368 C CA . GLU A 1 301 ? 8.141 15.805 9.68 1 93.62 301 GLU A CA 1
ATOM 2369 C C . GLU A 1 301 ? 7.066 14.766 9.391 1 93.62 301 GLU A C 1
ATOM 2371 O O . GLU A 1 301 ? 6.926 13.789 10.141 1 93.62 301 GLU A O 1
ATOM 2376 N N . VAL A 1 302 ? 6.375 15 8.375 1 94.31 302 VAL A N 1
ATOM 2377 C CA . VAL A 1 302 ? 5.324 14.062 7.988 1 94.31 302 VAL A CA 1
ATOM 2378 C C . VAL A 1 302 ? 5.949 12.719 7.598 1 94.31 302 VAL A C 1
ATOM 2380 O O . VAL A 1 302 ? 5.465 11.664 8.008 1 94.31 302 VAL A O 1
ATOM 2383 N N . LEU A 1 303 ? 7 12.742 6.848 1 97.19 303 LEU A N 1
ATOM 2384 C CA . LEU A 1 303 ? 7.688 11.523 6.441 1 97.19 303 LEU A CA 1
ATOM 2385 C C . LEU A 1 303 ? 8.234 10.773 7.652 1 97.19 303 LEU A C 1
ATOM 2387 O O . LEU A 1 303 ? 8.188 9.547 7.699 1 97.19 303 LEU A O 1
ATOM 2391 N N . ALA A 1 304 ? 8.703 11.547 8.625 1 96.94 304 ALA A N 1
ATOM 2392 C CA . ALA A 1 304 ? 9.219 10.93 9.844 1 96.94 304 ALA A CA 1
ATOM 2393 C C . ALA A 1 304 ? 8.109 10.195 10.594 1 96.94 304 ALA A C 1
ATOM 2395 O O . ALA A 1 304 ? 8.336 9.109 11.133 1 96.94 304 ALA A O 1
ATOM 2396 N N . MET A 1 305 ? 7.035 10.828 10.594 1 94.94 305 MET A N 1
ATOM 2397 C CA . MET A 1 305 ? 5.895 10.203 11.258 1 94.94 305 MET A CA 1
ATOM 2398 C C . MET A 1 305 ? 5.5 8.906 10.555 1 94.94 305 MET A C 1
ATOM 2400 O O . MET A 1 305 ? 5.297 7.879 11.211 1 94.94 305 MET A O 1
ATOM 2404 N N . TYR A 1 306 ? 5.426 8.922 9.211 1 96.38 306 TYR A N 1
ATOM 2405 C CA . TYR A 1 306 ? 5.121 7.727 8.438 1 96.38 306 TYR A CA 1
ATOM 2406 C C . TYR A 1 306 ? 6.16 6.641 8.68 1 96.38 306 TYR A C 1
ATOM 2408 O O . TYR A 1 306 ? 5.816 5.469 8.844 1 96.38 306 TYR A O 1
ATOM 2416 N N . TRP A 1 307 ? 7.352 7.066 8.719 1 97.94 307 TRP A N 1
ATOM 2417 C CA . TRP A 1 307 ? 8.43 6.102 8.867 1 97.94 307 TRP A CA 1
ATOM 2418 C C . TRP A 1 307 ? 8.375 5.43 10.242 1 97.94 307 TRP A C 1
ATOM 2420 O O . TRP A 1 307 ? 8.531 4.211 10.352 1 97.94 307 TRP A O 1
ATOM 2430 N N . GLU A 1 308 ? 8.172 6.223 11.234 1 96.94 308 GLU A N 1
ATOM 2431 C CA . GLU A 1 308 ? 8.086 5.66 12.578 1 96.94 308 GLU A CA 1
ATOM 2432 C C . GLU A 1 308 ? 7.02 4.57 12.656 1 96.94 308 GLU A C 1
ATOM 2434 O O . GLU A 1 308 ? 7.258 3.502 13.227 1 96.94 308 GLU A O 1
ATOM 2439 N N . ALA A 1 309 ? 5.957 4.863 12.133 1 95.38 309 ALA A N 1
ATOM 2440 C CA . ALA A 1 309 ? 4.863 3.896 12.133 1 95.38 309 ALA A CA 1
ATOM 2441 C C . ALA A 1 309 ? 5.23 2.652 11.328 1 95.38 309 ALA A C 1
ATOM 2443 O O . ALA A 1 309 ? 5.023 1.526 11.789 1 95.38 309 ALA A O 1
ATOM 2444 N N . LEU A 1 310 ? 5.801 2.809 10.141 1 95.81 310 LEU A N 1
ATOM 2445 C CA . LEU A 1 310 ? 6.16 1.712 9.25 1 95.81 310 LEU A CA 1
ATOM 2446 C C . LEU A 1 310 ? 7.262 0.853 9.859 1 95.81 310 LEU A C 1
ATOM 2448 O O . LEU A 1 310 ? 7.18 -0.377 9.836 1 95.81 310 LEU A O 1
ATOM 2452 N N . ALA A 1 311 ? 8.25 1.514 10.375 1 96.06 311 ALA A N 1
ATOM 2453 C CA . ALA A 1 311 ? 9.375 0.799 10.977 1 96.06 311 ALA A CA 1
ATOM 2454 C C . ALA A 1 311 ? 8.914 -0.051 12.156 1 96.06 311 ALA A C 1
ATOM 2456 O O . ALA A 1 311 ? 9.359 -1.188 12.328 1 96.06 311 ALA A O 1
ATOM 2457 N N . THR A 1 312 ? 8.039 0.5 12.93 1 94 312 THR A N 1
ATOM 2458 C CA . THR A 1 312 ? 7.496 -0.239 14.062 1 94 312 THR A CA 1
ATOM 2459 C C . THR A 1 312 ? 6.719 -1.464 13.586 1 94 312 THR A C 1
ATOM 2461 O O . THR A 1 312 ? 6.895 -2.562 14.117 1 94 312 THR A O 1
ATOM 2464 N N . ALA A 1 313 ? 5.938 -1.309 12.609 1 89.31 313 ALA A N 1
ATOM 2465 C CA . ALA A 1 313 ? 5.094 -2.379 12.094 1 89.31 313 ALA A CA 1
ATOM 2466 C C . ALA A 1 313 ? 5.934 -3.484 11.461 1 89.31 313 ALA A C 1
ATOM 2468 O O . ALA A 1 313 ? 5.57 -4.66 11.516 1 89.31 313 ALA A O 1
ATOM 2469 N N . THR A 1 314 ? 7.098 -3.17 10.875 1 91.06 314 THR A N 1
ATOM 2470 C CA . THR A 1 314 ? 7.898 -4.133 10.125 1 91.06 314 THR A CA 1
ATOM 2471 C C . THR A 1 314 ? 9.07 -4.629 10.961 1 91.06 314 THR A C 1
ATOM 2473 O O . THR A 1 314 ? 9.805 -5.531 10.547 1 91.06 314 THR A O 1
ATOM 2476 N N . GLY A 1 315 ? 9.273 -4.031 12.07 1 89.62 315 GLY A N 1
ATOM 2477 C CA . GLY A 1 315 ? 10.414 -4.395 12.891 1 89.62 315 GLY A CA 1
ATOM 2478 C C . GLY A 1 315 ? 11.734 -3.889 12.344 1 89.62 315 GLY A C 1
ATOM 2479 O O . GLY A 1 315 ? 12.789 -4.457 12.625 1 89.62 315 GLY A O 1
ATOM 2480 N N . SER A 1 316 ? 11.648 -2.844 11.477 1 91.88 316 SER A N 1
ATOM 2481 C CA . SER A 1 316 ? 12.844 -2.256 10.891 1 91.88 316 SER A CA 1
ATOM 2482 C C . SER A 1 316 ? 13.492 -1.247 11.836 1 91.88 316 SER A C 1
ATOM 2484 O O . SER A 1 316 ? 12.836 -0.746 12.75 1 91.88 316 SER A O 1
ATOM 2486 N N . GLU A 1 317 ? 14.734 -0.995 11.609 1 92.12 317 GLU A N 1
ATOM 2487 C CA . GLU A 1 317 ? 15.438 0.003 12.414 1 92.12 317 GLU A CA 1
ATOM 2488 C C . GLU A 1 317 ? 14.906 1.406 12.141 1 92.12 317 GLU A C 1
ATOM 2490 O O . GLU A 1 317 ? 14.984 1.895 11.008 1 92.12 317 GLU A O 1
ATOM 2495 N N . VAL A 1 318 ? 14.516 2.068 13.172 1 95.06 318 VAL A N 1
ATOM 2496 C CA . VAL A 1 318 ? 13.805 3.338 13.039 1 95.06 318 VAL A CA 1
ATOM 2497 C C . VAL A 1 318 ? 14.812 4.484 12.953 1 95.06 318 VAL A C 1
ATOM 2499 O O . VAL A 1 318 ? 14.602 5.453 12.219 1 95.06 318 VAL A O 1
ATOM 2502 N N . ILE A 1 319 ? 15.961 4.441 13.539 1 94.94 319 ILE A N 1
ATOM 2503 C CA . ILE A 1 319 ? 16.797 5.566 13.938 1 94.94 319 ILE A CA 1
ATOM 2504 C C . ILE A 1 319 ? 17.453 6.184 12.703 1 94.94 319 ILE A C 1
ATOM 2506 O O . ILE A 1 319 ? 17.422 7.402 12.516 1 94.94 319 ILE A O 1
ATOM 2510 N N . PRO A 1 320 ? 17.953 5.406 11.812 1 94.56 320 PRO A N 1
ATOM 2511 C CA . PRO A 1 320 ? 18.75 6.027 10.742 1 94.56 320 PRO A CA 1
ATOM 2512 C C . PRO A 1 320 ? 17.922 6.992 9.891 1 94.56 320 PRO A C 1
ATOM 2514 O O . PRO A 1 320 ? 18.297 8.148 9.719 1 94.56 320 PRO A O 1
ATOM 2517 N N . LEU A 1 321 ? 16.812 6.609 9.398 1 97.19 321 LEU A N 1
ATOM 2518 C CA . LEU A 1 321 ? 16.016 7.477 8.539 1 97.19 321 LEU A CA 1
ATOM 2519 C C . LEU A 1 321 ? 15.289 8.531 9.359 1 97.19 321 LEU A C 1
ATOM 2521 O O . LEU A 1 321 ? 15.188 9.688 8.945 1 97.19 321 LEU A O 1
ATOM 2525 N N . HIS A 1 322 ? 14.812 8.133 10.516 1 97.06 322 HIS A N 1
ATOM 2526 C CA . HIS A 1 322 ? 14.125 9.086 11.375 1 97.06 322 HIS A CA 1
ATOM 2527 C C . HIS A 1 322 ? 15.039 10.258 11.734 1 97.06 322 HIS A C 1
ATOM 2529 O O . HIS A 1 322 ? 14.633 11.414 11.641 1 97.06 322 HIS A O 1
ATOM 2535 N N . SER A 1 323 ? 16.219 9.977 12.109 1 96.25 323 SER A N 1
ATOM 2536 C CA . SER A 1 323 ? 17.172 11.016 12.477 1 96.25 323 SER A CA 1
ATOM 2537 C C . SER A 1 323 ? 17.516 11.906 11.281 1 96.25 323 SER A C 1
ATOM 2539 O O . SER A 1 323 ? 17.625 13.125 11.43 1 96.25 323 SER A O 1
ATOM 2541 N N . TRP A 1 324 ? 17.688 11.297 10.172 1 96.31 324 TRP A N 1
ATOM 2542 C CA . TRP A 1 324 ? 17.984 12.062 8.969 1 96.31 324 TRP A CA 1
ATOM 2543 C C . TRP A 1 324 ? 16.844 13.023 8.648 1 96.31 324 TRP A C 1
ATOM 2545 O O . TRP A 1 324 ? 17.078 14.203 8.359 1 96.31 324 TRP A O 1
ATOM 2555 N N . LEU A 1 325 ? 15.648 12.586 8.773 1 96.44 325 LEU A N 1
ATOM 2556 C CA . LEU A 1 325 ? 14.477 13.383 8.453 1 96.44 325 LEU A CA 1
ATOM 2557 C C . LEU A 1 325 ? 14.328 14.547 9.438 1 96.44 325 LEU A C 1
ATOM 2559 O O . LEU A 1 325 ? 14.047 15.672 9.031 1 96.44 325 LEU A O 1
ATOM 2563 N N . ILE A 1 326 ? 14.539 14.242 10.672 1 93.69 326 ILE A N 1
ATOM 2564 C CA . ILE A 1 326 ? 14.414 15.266 11.703 1 93.69 326 ILE A CA 1
ATOM 2565 C C . ILE A 1 326 ? 15.5 16.328 11.523 1 93.69 326 ILE A C 1
ATOM 2567 O O . ILE A 1 326 ? 15.242 17.516 11.695 1 93.69 326 ILE A O 1
ATOM 2571 N N . GLU A 1 327 ? 16.641 15.891 11.164 1 94.06 327 GLU A N 1
ATOM 2572 C CA . GLU A 1 327 ? 17.734 16.812 10.898 1 94.06 327 GLU A CA 1
ATOM 2573 C C . GLU A 1 327 ? 17.406 17.734 9.727 1 94.06 327 GLU A C 1
ATOM 2575 O O . GLU A 1 327 ? 17.688 18.938 9.773 1 94.06 327 GLU A O 1
ATOM 2580 N N . GLN A 1 328 ? 16.828 17.188 8.719 1 93.06 328 GLN A N 1
ATOM 2581 C CA . GLN A 1 328 ? 16.422 18 7.57 1 93.06 328 GLN A CA 1
ATOM 2582 C C . GLN A 1 328 ? 15.328 19 7.953 1 93.06 328 GLN A C 1
ATOM 2584 O O . GLN A 1 328 ? 15.344 20.141 7.496 1 93.06 328 GLN A O 1
ATOM 2589 N N . ALA A 1 329 ? 14.391 18.594 8.828 1 90.25 329 ALA A N 1
ATOM 2590 C CA . ALA A 1 329 ? 13.305 19.453 9.281 1 90.25 329 ALA A CA 1
ATOM 2591 C C . ALA A 1 329 ? 13.828 20.609 10.117 1 90.25 329 ALA A C 1
ATOM 2593 O O . ALA A 1 329 ? 13.398 21.75 9.953 1 90.25 329 ALA A O 1
ATOM 2594 N N . GLU A 1 330 ? 14.773 20.312 10.914 1 85.94 330 GLU A N 1
ATOM 2595 C CA . GLU A 1 330 ? 15.297 21.297 11.844 1 85.94 330 GLU A CA 1
ATOM 2596 C C . GLU A 1 330 ? 16.234 22.281 11.141 1 85.94 330 GLU A C 1
ATOM 2598 O O . GLU A 1 330 ? 16.5 23.375 11.656 1 85.94 330 GLU A O 1
ATOM 2603 N N . ALA A 1 331 ? 16.672 21.875 10.07 1 83.62 331 ALA A N 1
ATOM 2604 C CA . ALA A 1 331 ? 17.562 22.766 9.312 1 83.62 331 ALA A CA 1
ATOM 2605 C C . ALA A 1 331 ? 16.797 23.938 8.719 1 83.62 331 ALA A C 1
ATOM 2607 O O . ALA A 1 331 ? 17.391 24.953 8.344 1 83.62 331 ALA A O 1
ATOM 2608 N N . THR A 1 332 ? 15.5 23.906 8.805 1 77.19 332 THR A N 1
ATOM 2609 C CA . THR A 1 332 ? 14.648 24.984 8.305 1 77.19 332 THR A CA 1
ATOM 2610 C C . THR A 1 332 ? 14.156 25.859 9.453 1 77.19 332 THR A C 1
ATOM 2612 O O . THR A 1 332 ? 13.383 25.406 10.305 1 77.19 332 THR A O 1
ATOM 2615 N N . PRO A 1 333 ? 14.641 27.078 9.469 1 74.19 333 PRO A N 1
ATOM 2616 C CA . PRO A 1 333 ? 14.188 27.938 10.555 1 74.19 333 PRO A CA 1
ATOM 2617 C C . PRO A 1 333 ? 12.703 28.297 10.453 1 74.19 333 PRO A C 1
ATOM 2619 O O . PRO A 1 333 ? 12.18 28.453 9.352 1 74.19 333 PRO A O 1
ATOM 2622 N N . ALA A 1 334 ? 11.914 28.266 11.484 1 69.19 334 ALA A N 1
ATOM 2623 C CA . ALA A 1 334 ? 10.484 28.578 11.477 1 69.19 334 ALA A CA 1
ATOM 2624 C C . ALA A 1 334 ? 10.25 30.047 11.148 1 69.19 334 ALA A C 1
ATOM 2626 O O . ALA A 1 334 ? 9.242 30.391 10.523 1 69.19 334 ALA A O 1
ATOM 2627 N N . HIS A 1 335 ? 11.148 30.906 11.289 1 86.38 335 HIS A N 1
ATOM 2628 C CA . HIS A 1 335 ? 11.109 32.344 11.078 1 86.38 335 HIS A CA 1
ATOM 2629 C C . HIS A 1 335 ? 9.766 32.938 11.508 1 86.38 335 HIS A C 1
ATOM 2631 O O . HIS A 1 335 ? 9.109 33.625 10.734 1 86.38 335 HIS A O 1
ATOM 2637 N N . LEU A 1 336 ? 9.352 32.719 12.82 1 92.38 336 LEU A N 1
ATOM 2638 C CA . LEU A 1 336 ? 8.062 33.156 13.344 1 92.38 336 LEU A CA 1
ATOM 2639 C C . LEU A 1 336 ? 7.926 34.688 13.273 1 92.38 336 LEU A C 1
ATOM 2641 O O . LEU A 1 336 ? 6.84 35.188 13.016 1 92.38 336 LEU A O 1
ATOM 2645 N N . GLY A 1 337 ? 9.031 35.312 13.516 1 93.88 337 GLY A N 1
ATOM 2646 C CA . GLY A 1 337 ? 9.023 36.781 13.445 1 93.88 337 GLY A CA 1
ATOM 2647 C C . GLY A 1 337 ? 8.547 37.312 12.102 1 93.88 337 GLY A C 1
ATOM 2648 O O . GLY A 1 337 ? 7.77 38.25 12.047 1 93.88 337 GLY A O 1
ATOM 2649 N N . GLN A 1 338 ? 8.984 36.656 11.062 1 94.38 338 GLN A N 1
ATOM 2650 C CA . GLN A 1 338 ? 8.586 37.062 9.711 1 94.38 338 GLN A CA 1
ATOM 2651 C C . GLN A 1 338 ? 7.094 36.844 9.492 1 94.38 338 GLN A C 1
ATOM 2653 O O . GLN A 1 338 ? 6.418 37.656 8.883 1 94.38 338 GLN A O 1
ATOM 2658 N N . CYS A 1 339 ? 6.66 35.75 9.945 1 95.88 339 CYS A N 1
ATOM 2659 C CA . CYS A 1 339 ? 5.246 35.406 9.805 1 95.88 339 CYS A CA 1
ATOM 2660 C C . CYS A 1 339 ? 4.367 36.438 10.523 1 95.88 339 CYS A C 1
ATOM 2662 O O . CYS A 1 339 ? 3.457 37 9.922 1 95.88 339 CYS A O 1
ATOM 2664 N N . VAL A 1 340 ? 4.66 36.688 11.719 1 96.38 340 VAL A N 1
ATOM 2665 C CA . VAL A 1 340 ? 3.857 37.562 12.562 1 96.38 340 VAL A CA 1
ATOM 2666 C C . VAL A 1 340 ? 3.945 39 12.039 1 96.38 340 VAL A C 1
ATOM 2668 O O . VAL A 1 340 ? 2.953 39.719 12.047 1 96.38 340 VAL A O 1
ATOM 2671 N N . ALA A 1 341 ? 5.117 39.375 11.594 1 97.06 341 ALA A N 1
ATOM 2672 C CA . ALA A 1 341 ? 5.273 40.719 11.008 1 97.06 341 ALA A CA 1
ATOM 2673 C C . ALA A 1 341 ? 4.336 40.906 9.812 1 97.06 341 ALA A C 1
ATOM 2675 O O . ALA A 1 341 ? 3.686 41.938 9.688 1 97.06 341 ALA A O 1
ATOM 2676 N N . ALA A 1 342 ? 4.332 39.906 8.977 1 97.06 342 ALA A N 1
ATOM 2677 C CA . ALA A 1 342 ? 3.455 40 7.809 1 97.06 342 ALA A CA 1
ATOM 2678 C C . ALA A 1 342 ? 1.991 40.094 8.227 1 97.06 342 ALA A C 1
ATOM 2680 O O . ALA A 1 342 ? 1.219 40.844 7.637 1 97.06 342 ALA A O 1
ATOM 2681 N N . ILE A 1 343 ? 1.612 39.406 9.242 1 97.06 343 ILE A N 1
ATOM 2682 C CA . ILE A 1 343 ? 0.237 39.375 9.727 1 97.06 343 ILE A CA 1
ATOM 2683 C C . ILE A 1 343 ? -0.116 40.75 10.344 1 97.06 343 ILE A C 1
ATOM 2685 O O . ILE A 1 343 ? -1.2 41.281 10.109 1 97.06 343 ILE A O 1
ATOM 2689 N N . LEU A 1 344 ? 0.77 41.281 11.102 1 96.69 344 LEU A N 1
ATOM 2690 C CA . LEU A 1 344 ? 0.55 42.594 11.719 1 96.69 344 LEU A CA 1
ATOM 2691 C C . LEU A 1 344 ? 0.424 43.656 10.656 1 96.69 344 LEU A C 1
ATOM 2693 O O . LEU A 1 344 ? -0.406 44.562 10.781 1 96.69 344 LEU A O 1
ATOM 2697 N N . LYS A 1 345 ? 1.228 43.562 9.633 1 97 345 LYS A N 1
ATOM 2698 C CA . LYS A 1 345 ? 1.13 44.531 8.531 1 97 345 LYS A CA 1
ATOM 2699 C C . LYS A 1 345 ? -0.228 44.438 7.84 1 97 345 LYS A C 1
ATOM 2701 O O . LYS A 1 345 ? -0.835 45.469 7.516 1 97 345 LYS A O 1
ATOM 2706 N N . LEU A 1 346 ? -0.591 43.25 7.645 1 96.5 346 LEU A N 1
ATOM 2707 C CA . LEU A 1 346 ? -1.895 43.031 7.027 1 96.5 346 LEU A CA 1
ATOM 2708 C C . LEU A 1 346 ? -3.006 43.625 7.871 1 96.5 346 LEU A C 1
ATOM 2710 O O . LEU A 1 346 ? -3.867 44.344 7.348 1 96.5 346 LEU A O 1
ATOM 2714 N N . TRP A 1 347 ? -2.975 43.375 9.133 1 95.12 347 TRP A N 1
ATOM 2715 C CA . TRP A 1 347 ? -3.945 43.906 10.086 1 95.12 347 TRP A CA 1
ATOM 2716 C C . TRP A 1 347 ? -3.938 45.438 10.07 1 95.12 347 TRP A C 1
ATOM 2718 O O . TRP A 1 347 ? -4.996 46.062 10.008 1 95.12 347 TRP A O 1
ATOM 2728 N N . ALA A 1 348 ? -2.787 46 10.031 1 95.12 348 ALA A N 1
ATOM 2729 C CA . ALA A 1 348 ? -2.637 47.438 10.008 1 95.12 348 ALA A CA 1
ATOM 2730 C C . ALA A 1 348 ? -3.254 48.031 8.75 1 95.12 348 ALA A C 1
ATOM 2732 O O . ALA A 1 348 ? -3.941 49.062 8.812 1 95.12 348 ALA A O 1
ATOM 2733 N N . ARG A 1 349 ? -2.992 47.438 7.676 1 95.19 349 ARG A N 1
ATOM 2734 C CA . ARG A 1 349 ? -3.51 47.938 6.406 1 95.19 349 ARG A CA 1
ATOM 2735 C C . ARG A 1 349 ? -5.035 47.906 6.383 1 95.19 349 ARG A C 1
ATOM 2737 O O . ARG A 1 349 ? -5.672 48.812 5.855 1 95.19 349 ARG A O 1
ATOM 2744 N N . LEU A 1 350 ? -5.605 46.938 6.922 1 94 350 LEU A N 1
ATOM 2745 C CA . LEU A 1 350 ? -7.055 46.781 6.957 1 94 350 LEU A CA 1
ATOM 2746 C C . LEU A 1 350 ? -7.68 47.812 7.902 1 94 350 LEU A C 1
ATOM 2748 O O . LEU A 1 350 ? -8.805 48.25 7.676 1 94 350 LEU A O 1
ATOM 2752 N N . LEU A 1 351 ? -6.949 48.188 8.938 1 90.62 351 LEU A N 1
ATOM 2753 C CA . LEU A 1 351 ? -7.43 49.188 9.859 1 90.62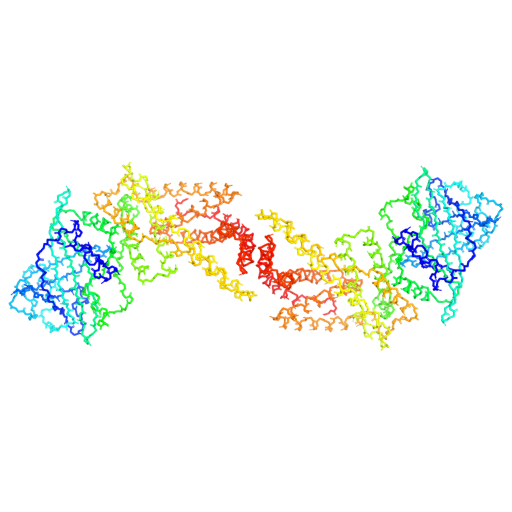 351 LEU A CA 1
ATOM 2754 C C . LEU A 1 351 ? -7.379 50.594 9.211 1 90.62 351 LEU A C 1
ATOM 2756 O O . LEU A 1 351 ? -8.234 51.438 9.477 1 90.62 351 LEU A O 1
ATOM 2760 N N . ARG A 1 352 ? -6.363 50.75 8.43 1 91.44 352 ARG A N 1
ATOM 2761 C CA . ARG A 1 352 ? -6.227 52.031 7.758 1 91.44 352 ARG A CA 1
ATOM 2762 C C . ARG A 1 352 ? -7.297 52.219 6.688 1 91.44 352 ARG A C 1
ATOM 2764 O O . ARG A 1 352 ? -7.852 53.312 6.523 1 91.44 352 ARG A O 1
ATOM 2771 N N . ALA A 1 353 ? -7.453 51.188 5.941 1 90.19 353 ALA A N 1
ATOM 2772 C CA . ALA A 1 353 ? -8.43 51.219 4.859 1 90.19 353 ALA A CA 1
ATOM 2773 C C . ALA A 1 353 ? -9.133 49.875 4.707 1 90.19 353 ALA A C 1
ATOM 2775 O O . ALA A 1 353 ? -8.547 48.938 4.184 1 90.19 353 ALA A O 1
ATOM 2776 N N . ALA A 1 354 ? -10.383 49.938 5.176 1 90.06 354 ALA A N 1
ATOM 2777 C CA . ALA A 1 354 ? -11.164 48.719 4.996 1 90.06 354 ALA A CA 1
ATOM 2778 C C . ALA A 1 354 ? -11.445 48.469 3.518 1 90.06 354 ALA A C 1
ATOM 2780 O O . ALA A 1 354 ? -11.484 49.375 2.715 1 90.06 354 ALA A O 1
ATOM 2781 N N . LEU A 1 355 ? -11.594 47.188 3.244 1 93.31 355 LEU A N 1
ATOM 2782 C CA . LEU A 1 355 ? -12.031 46.844 1.896 1 93.31 355 LEU A CA 1
ATOM 2783 C C . LEU A 1 355 ? -13.43 47.375 1.625 1 93.31 355 LEU A C 1
ATOM 2785 O O . LEU A 1 355 ? -14.203 47.594 2.559 1 93.31 355 LEU A O 1
ATOM 2789 N N . TYR A 1 356 ? -13.641 47.719 0.407 1 87.25 356 TYR A N 1
ATOM 2790 C CA . TYR A 1 356 ? -14.953 48.25 0.053 1 87.25 356 TYR A CA 1
ATOM 2791 C C . TYR A 1 356 ? -15.531 47.5 -1.155 1 87.25 356 TYR A C 1
ATOM 2793 O O . TYR A 1 356 ? -14.781 47.062 -2.031 1 87.25 356 TYR A O 1
ATOM 2801 N N . SER A 1 357 ? -16.812 47.344 -1.051 1 91.31 357 SER A N 1
ATOM 2802 C CA . SER A 1 357 ? -17.531 46.75 -2.164 1 91.31 357 SER A CA 1
ATOM 2803 C C . SER A 1 357 ? -18.828 47.5 -2.443 1 91.31 357 SER A C 1
ATOM 2805 O O . SER A 1 357 ? -19.422 48.094 -1.541 1 91.31 357 SER A O 1
ATOM 2807 N N . ASP A 1 358 ? -19.219 47.469 -3.652 1 91.56 358 ASP A N 1
ATOM 2808 C CA . ASP A 1 358 ? -20.531 47.969 -4.023 1 91.56 358 ASP A CA 1
ATOM 2809 C C . ASP A 1 358 ? -21.609 46.906 -3.809 1 91.56 358 ASP A C 1
ATOM 2811 O O . ASP A 1 358 ? -22.812 47.188 -3.939 1 91.56 358 ASP A O 1
ATOM 2815 N N . GLN A 1 359 ? -21.234 45.75 -3.381 1 94.06 359 GLN A N 1
ATOM 2816 C CA . GLN A 1 359 ? -22.156 44.656 -3.207 1 94.06 359 GLN A CA 1
ATOM 2817 C C . GLN A 1 359 ? -22.266 44.25 -1.74 1 94.06 359 GLN A C 1
ATOM 2819 O O . GLN A 1 359 ? -21.375 44.562 -0.941 1 94.06 359 GLN A O 1
ATOM 2824 N N . ASP A 1 360 ? -23.375 43.562 -1.526 1 95.31 360 ASP A N 1
ATOM 2825 C CA . ASP A 1 360 ? -23.484 42.969 -0.203 1 95.31 360 ASP A CA 1
ATOM 2826 C C . ASP A 1 360 ? -22.75 41.625 -0.15 1 95.31 360 ASP A C 1
ATOM 2828 O O . ASP A 1 360 ? -22.234 41.156 -1.165 1 95.31 360 ASP A O 1
ATOM 2832 N N . LEU A 1 361 ? -22.594 41.094 0.989 1 95.12 361 LEU A N 1
ATOM 2833 C CA . LEU A 1 361 ? -21.781 39.906 1.234 1 95.12 361 LEU A CA 1
ATOM 2834 C C . LEU A 1 361 ? -22.328 38.719 0.466 1 95.12 361 LEU A C 1
ATOM 2836 O O . LEU A 1 361 ? -21.562 37.969 -0.148 1 95.12 361 LEU A O 1
ATOM 2840 N N . GLN A 1 362 ? -23.594 38.531 0.483 1 93.94 362 GLN A N 1
ATOM 2841 C CA . GLN A 1 362 ? -24.188 37.375 -0.167 1 93.94 362 GLN A CA 1
ATOM 2842 C C . GLN A 1 362 ? -23.922 37.375 -1.671 1 93.94 362 GLN A C 1
ATOM 2844 O O . GLN A 1 362 ? -23.5 36.375 -2.242 1 93.94 362 GLN A O 1
ATOM 2849 N N . HIS A 1 363 ? -24.203 38.469 -2.266 1 94.69 363 HIS A N 1
ATOM 2850 C CA . HIS A 1 363 ? -24.031 38.594 -3.709 1 94.69 363 HIS A CA 1
ATOM 2851 C C . HIS A 1 363 ? -22.578 38.406 -4.109 1 94.69 363 HIS A C 1
ATOM 2853 O O . HIS A 1 363 ? -22.266 37.719 -5.07 1 94.69 363 HIS A O 1
ATOM 2859 N N . TYR A 1 364 ? -21.719 39.062 -3.393 1 95.31 364 TYR A N 1
ATOM 2860 C CA . TYR A 1 364 ? -20.297 38.906 -3.67 1 95.31 364 TYR A CA 1
ATOM 2861 C C . TYR A 1 364 ? -19.859 37.469 -3.52 1 95.31 364 TYR A C 1
ATOM 2863 O O . TYR A 1 364 ? -19.172 36.906 -4.391 1 95.31 364 TYR A O 1
ATOM 2871 N N . ALA A 1 365 ? -20.219 36.875 -2.381 1 94.44 365 ALA A N 1
ATOM 2872 C CA . ALA A 1 365 ? -19.828 35.5 -2.064 1 94.44 365 ALA A CA 1
ATOM 2873 C C . ALA A 1 365 ? -20.328 34.531 -3.117 1 94.44 365 ALA A C 1
ATOM 2875 O O . ALA A 1 365 ? -19.578 33.656 -3.588 1 94.44 365 ALA A O 1
ATOM 2876 N N . GLU A 1 366 ? -21.562 34.656 -3.494 1 93.25 366 GLU A N 1
ATOM 2877 C CA . GLU A 1 366 ? -22.156 33.75 -4.453 1 93.25 366 GLU A CA 1
ATOM 2878 C C . GLU A 1 366 ? -21.5 33.875 -5.824 1 93.25 366 GLU A C 1
ATOM 2880 O O . GLU A 1 366 ? -21.219 32.844 -6.473 1 93.25 366 GLU A O 1
ATOM 2885 N N . MET A 1 367 ? -21.266 35.062 -6.195 1 93.94 367 MET A N 1
ATOM 2886 C CA . MET A 1 367 ? -20.625 35.281 -7.492 1 93.94 367 MET A CA 1
ATOM 2887 C C . MET A 1 367 ? -19.234 34.656 -7.539 1 93.94 367 MET A C 1
ATOM 2889 O O . MET A 1 367 ? -18.906 33.938 -8.477 1 93.94 367 MET A O 1
ATOM 2893 N N . HIS A 1 368 ? -18.5 34.938 -6.523 1 93.81 368 HIS A N 1
ATOM 2894 C CA . HIS A 1 368 ? -17.109 34.469 -6.523 1 93.81 368 HIS A CA 1
ATOM 2895 C C . HIS A 1 368 ? -17.031 32.969 -6.242 1 93.81 368 HIS A C 1
ATOM 2897 O O . HIS A 1 368 ? -16.141 32.281 -6.754 1 93.81 368 HIS A O 1
ATOM 2903 N N . LEU A 1 369 ? -17.953 32.438 -5.473 1 92.81 369 LEU A N 1
ATOM 2904 C CA . LEU A 1 369 ? -18 30.984 -5.227 1 92.81 369 LEU A CA 1
ATOM 2905 C C . LEU A 1 369 ? -18.359 30.234 -6.496 1 92.81 369 LEU A C 1
ATOM 2907 O O . LEU A 1 369 ? -17.828 29.141 -6.75 1 92.81 369 LEU A O 1
ATOM 2911 N N . ARG A 1 370 ? -19.266 30.766 -7.254 1 93.62 370 ARG A N 1
ATOM 2912 C CA . ARG A 1 370 ? -19.625 30.156 -8.531 1 93.62 370 ARG A CA 1
ATOM 2913 C C . ARG A 1 370 ? -18.422 30.109 -9.469 1 93.62 370 ARG A C 1
ATOM 2915 O O . ARG A 1 370 ? -18.188 29.094 -10.133 1 93.62 370 ARG A O 1
ATOM 2922 N N . ARG A 1 371 ? -17.719 31.172 -9.438 1 93.12 371 ARG A N 1
ATOM 2923 C CA . ARG A 1 371 ? -16.531 31.234 -10.273 1 93.12 371 ARG A CA 1
ATOM 2924 C C . ARG A 1 371 ? -15.477 30.234 -9.812 1 93.12 371 ARG A C 1
ATOM 2926 O O . ARG A 1 371 ? -14.898 29.516 -10.625 1 93.12 371 ARG A O 1
ATOM 2933 N N . GLN A 1 372 ? -15.25 30.203 -8.547 1 92.38 372 GLN A N 1
ATOM 2934 C CA . GLN A 1 372 ? -14.273 29.266 -7.992 1 92.38 372 GLN A CA 1
ATOM 2935 C C . GLN A 1 372 ? -14.703 27.828 -8.219 1 92.38 372 GLN A C 1
ATOM 2937 O O . GLN A 1 372 ? -13.859 26.938 -8.414 1 92.38 372 GLN A O 1
ATOM 2942 N N . ASP A 1 373 ? -15.961 27.656 -8.148 1 92.94 373 ASP A N 1
ATOM 2943 C CA . ASP A 1 373 ? -16.5 26.312 -8.398 1 92.94 373 ASP A CA 1
ATOM 2944 C C . ASP A 1 373 ? -16.219 25.875 -9.828 1 92.94 373 ASP A C 1
ATOM 2946 O O . ASP A 1 373 ? -15.82 24.734 -10.062 1 92.94 373 ASP A O 1
ATOM 2950 N N . ARG A 1 374 ? -16.391 26.719 -10.727 1 93.38 374 ARG A N 1
ATOM 2951 C CA . ARG A 1 374 ? -16.094 26.422 -12.125 1 93.38 374 ARG A CA 1
ATOM 2952 C C . ARG A 1 374 ? -14.617 26.125 -12.328 1 93.38 374 ARG A C 1
ATOM 2954 O O . ARG A 1 374 ? -14.258 25.219 -13.07 1 93.38 374 ARG A O 1
ATOM 2961 N N . GLN A 1 375 ? -13.844 26.859 -11.633 1 93.88 375 GLN A N 1
ATOM 2962 C CA . GLN A 1 375 ? -12.398 26.656 -11.734 1 93.88 375 GLN A CA 1
ATOM 2963 C C . GLN A 1 375 ? -11.977 25.344 -11.102 1 93.88 375 GLN A C 1
ATOM 2965 O O . GLN A 1 375 ? -11.086 24.656 -11.609 1 93.88 375 GLN A O 1
ATOM 2970 N N . LEU A 1 376 ? -12.617 25.031 -10.023 1 94.31 376 LEU A N 1
ATOM 2971 C CA . LEU A 1 376 ? -12.336 23.766 -9.352 1 94.31 376 LEU A CA 1
ATOM 2972 C C . LEU A 1 376 ? -12.711 22.578 -10.25 1 94.31 376 LEU A C 1
ATOM 2974 O O . LEU A 1 376 ? -11.945 21.625 -10.375 1 94.31 376 LEU A O 1
ATOM 2978 N N . MET A 1 377 ? -13.852 22.641 -10.898 1 94.12 377 MET A N 1
ATOM 2979 C CA . MET A 1 377 ? -14.305 21.578 -11.789 1 94.12 377 MET A CA 1
ATOM 2980 C C . MET A 1 377 ? -13.391 21.453 -13 1 94.12 377 MET A C 1
ATOM 2982 O O . MET A 1 377 ? -13.055 20.344 -13.422 1 94.12 377 MET A O 1
ATOM 2986 N N . ALA A 1 378 ? -12.945 22.578 -13.461 1 93.75 378 ALA A N 1
ATOM 2987 C CA . ALA A 1 378 ? -12.023 22.562 -14.594 1 93.75 378 ALA A CA 1
ATOM 2988 C C . ALA A 1 378 ? -10.68 21.953 -14.211 1 93.75 378 ALA A C 1
ATOM 2990 O O . ALA A 1 378 ? -10.086 21.203 -14.984 1 93.75 378 ALA A O 1
ATOM 2991 N N . ALA A 1 379 ? -10.273 22.297 -13.07 1 92.62 379 ALA A N 1
ATOM 2992 C CA . ALA A 1 379 ? -9.016 21.75 -12.57 1 92.62 379 ALA A CA 1
ATOM 2993 C C . ALA A 1 379 ? -9.117 20.234 -12.359 1 92.62 379 ALA A C 1
ATOM 2995 O O . ALA A 1 379 ? -8.156 19.5 -12.602 1 92.62 379 ALA A O 1
ATOM 2996 N N . GLY A 1 380 ? -10.266 19.797 -11.891 1 92.56 380 GLY A N 1
ATOM 2997 C CA . GLY A 1 380 ? -10.492 18.375 -11.727 1 92.56 380 GLY A CA 1
ATOM 2998 C C . GLY A 1 380 ? -10.391 17.594 -13.023 1 92.56 380 GLY A C 1
ATOM 2999 O O . GLY A 1 380 ? -9.789 16.516 -13.062 1 92.56 380 GLY A O 1
ATOM 3000 N N . ALA A 1 381 ? -10.828 18.156 -14.031 1 89.5 381 ALA A N 1
ATOM 3001 C CA . ALA A 1 381 ? -10.812 17.516 -15.344 1 89.5 381 ALA A CA 1
ATOM 3002 C C . ALA A 1 381 ? -9.391 17.469 -15.906 1 89.5 381 ALA A C 1
ATOM 3004 O O . ALA A 1 381 ? -9.047 16.547 -16.641 1 89.5 381 ALA A O 1
ATOM 3005 N N . ALA A 1 382 ? -8.602 18.375 -15.438 1 87.88 382 ALA A N 1
ATOM 3006 C CA . ALA A 1 382 ? -7.262 18.516 -15.992 1 87.88 382 ALA A CA 1
ATOM 3007 C C . ALA A 1 382 ? -6.23 17.797 -15.125 1 87.88 382 ALA A C 1
ATOM 3009 O O . ALA A 1 382 ? -5.055 17.719 -15.484 1 87.88 382 ALA A O 1
ATOM 3010 N N . ALA A 1 383 ? -6.664 17.281 -14.047 1 88.06 383 ALA A N 1
ATOM 3011 C CA . ALA A 1 383 ? -5.723 16.766 -13.062 1 88.06 383 ALA A CA 1
ATOM 3012 C C . ALA A 1 383 ? -5.188 15.391 -13.492 1 88.06 383 ALA A C 1
ATOM 3014 O O . ALA A 1 383 ? -5.547 14.367 -12.906 1 88.06 383 ALA A O 1
ATOM 3015 N N . LYS A 1 384 ? -4.207 15.336 -14.461 1 81.75 384 LYS A N 1
ATOM 3016 C CA . LYS A 1 384 ? -3.689 14.094 -15.039 1 81.75 384 LYS A CA 1
ATOM 3017 C C . LYS A 1 384 ? -2.246 13.852 -14.609 1 81.75 384 LYS A C 1
ATOM 3019 O O . LYS A 1 384 ? -1.766 12.711 -14.656 1 81.75 384 LYS A O 1
ATOM 3024 N N . THR A 1 385 ? -1.548 14.883 -14.203 1 84.38 385 THR A N 1
ATOM 3025 C CA . THR A 1 385 ? -0.157 14.797 -13.773 1 84.38 385 THR A CA 1
ATOM 3026 C C . THR A 1 385 ? -0.031 15.117 -12.289 1 84.38 385 THR A C 1
ATOM 3028 O O . THR A 1 385 ? -0.982 15.594 -11.664 1 84.38 385 THR A O 1
ATOM 3031 N N . ALA A 1 386 ? 1.146 14.859 -11.773 1 83.69 386 ALA A N 1
ATOM 3032 C CA . ALA A 1 386 ? 1.407 15.164 -10.367 1 83.69 386 ALA A CA 1
ATOM 3033 C C . ALA A 1 386 ? 1.287 16.672 -10.102 1 83.69 386 ALA A C 1
ATOM 3035 O O . ALA A 1 386 ? 0.747 17.078 -9.07 1 83.69 386 ALA A O 1
ATOM 3036 N N . THR A 1 387 ? 1.732 17.391 -11.016 1 87 387 THR A N 1
ATOM 3037 C CA . THR A 1 387 ? 1.72 18.844 -10.875 1 87 387 THR A CA 1
ATOM 3038 C C . THR A 1 387 ? 0.29 19.375 -10.891 1 87 387 THR A C 1
ATOM 3040 O O . THR A 1 387 ? -0.088 20.188 -10.047 1 87 387 THR A O 1
ATOM 3043 N N . SER A 1 388 ? -0.447 18.891 -11.867 1 90.56 388 SER A N 1
ATOM 3044 C CA . SER A 1 388 ? -1.825 19.359 -11.969 1 90.56 388 SER A CA 1
ATOM 3045 C C . SER A 1 388 ? -2.666 18.875 -10.797 1 90.56 388 SER A C 1
ATOM 3047 O O . SER A 1 388 ? -3.564 19.578 -10.336 1 90.56 388 SER A O 1
ATOM 3049 N N . PHE A 1 389 ? -2.375 17.75 -10.359 1 91.12 389 PHE A N 1
ATOM 3050 C CA . PHE A 1 389 ? -3.086 17.219 -9.195 1 91.12 389 PHE A CA 1
ATOM 3051 C C . PHE A 1 389 ? -2.764 18.031 -7.949 1 91.12 389 PHE A C 1
ATOM 3053 O O . PHE A 1 389 ? -3.637 18.266 -7.109 1 91.12 389 PHE A O 1
ATOM 3060 N N . HIS A 1 390 ? -1.569 18.406 -7.863 1 90.94 390 HIS A N 1
ATOM 3061 C CA . HIS A 1 390 ? -1.171 19.25 -6.742 1 90.94 390 HIS A CA 1
ATOM 3062 C C . HIS A 1 390 ? -1.918 20.578 -6.758 1 90.94 390 HIS A C 1
ATOM 3064 O O . HIS A 1 390 ? -2.363 21.062 -5.715 1 90.94 390 HIS A O 1
ATOM 3070 N N . ALA A 1 391 ? -2.037 21.125 -7.871 1 92.62 391 ALA A N 1
ATOM 3071 C CA . ALA A 1 391 ? -2.785 22.375 -8.016 1 92.62 391 ALA A CA 1
ATOM 3072 C C . ALA A 1 391 ? -4.25 22.188 -7.621 1 92.62 391 ALA A C 1
ATOM 3074 O O . ALA A 1 391 ? -4.84 23.062 -6.977 1 92.62 391 ALA A O 1
ATOM 3075 N N . LEU A 1 392 ? -4.785 21.094 -8.062 1 94.69 392 LEU A N 1
ATOM 3076 C CA . LEU A 1 392 ? -6.16 20.766 -7.703 1 94.69 392 LEU A CA 1
ATOM 3077 C C . LEU A 1 392 ? -6.312 20.656 -6.188 1 94.69 392 LEU A C 1
ATOM 3079 O O . LEU A 1 392 ? -7.281 21.188 -5.625 1 94.69 392 LEU A O 1
ATOM 3083 N N . ARG A 1 393 ? -5.371 20.047 -5.555 1 94.25 393 ARG A N 1
ATOM 3084 C CA . ARG A 1 393 ? -5.387 19.875 -4.105 1 94.25 393 ARG A CA 1
ATOM 3085 C C . ARG A 1 393 ? -5.41 21.234 -3.404 1 94.25 393 ARG A C 1
ATOM 3087 O O . ARG A 1 393 ? -6.164 21.438 -2.449 1 94.25 393 ARG A O 1
ATOM 3094 N N . ILE A 1 394 ? -4.645 22.109 -3.869 1 93.62 394 ILE A N 1
ATOM 3095 C CA . ILE A 1 394 ? -4.574 23.453 -3.289 1 93.62 394 ILE A CA 1
ATOM 3096 C C . ILE A 1 394 ? -5.922 24.141 -3.441 1 93.62 394 ILE A C 1
ATOM 3098 O O . ILE A 1 394 ? -6.398 24.797 -2.51 1 93.62 394 ILE A O 1
ATOM 3102 N N . ARG A 1 395 ? -6.496 23.953 -4.582 1 94.75 395 ARG A N 1
ATOM 3103 C CA . ARG A 1 395 ? -7.797 24.578 -4.836 1 94.75 395 ARG A CA 1
ATOM 3104 C C . ARG A 1 395 ? -8.859 24 -3.91 1 94.75 395 ARG A C 1
ATOM 3106 O O . ARG A 1 395 ? -9.719 24.734 -3.412 1 94.75 395 ARG A O 1
ATOM 3113 N N . ILE A 1 396 ? -8.844 22.719 -3.744 1 96.06 396 ILE A N 1
ATOM 3114 C CA . ILE A 1 396 ? -9.797 22.062 -2.859 1 96.06 396 ILE A CA 1
ATOM 3115 C C . ILE A 1 396 ? -9.68 22.641 -1.448 1 96.06 396 ILE A C 1
ATOM 3117 O O . ILE A 1 396 ? -10.68 22.969 -0.821 1 96.06 396 ILE A O 1
ATOM 3121 N N . LYS A 1 397 ? -8.469 22.797 -0.972 1 94.88 397 LYS A N 1
ATOM 3122 C CA . LYS A 1 397 ? -8.234 23.312 0.372 1 94.88 397 LYS A CA 1
ATOM 3123 C C . LYS A 1 397 ? -8.711 24.766 0.497 1 94.88 397 LYS A C 1
ATOM 3125 O O . LYS A 1 397 ? -9.375 25.109 1.469 1 94.88 397 LYS A O 1
ATOM 3130 N N . ASN A 1 398 ? -8.32 25.516 -0.471 1 94.25 398 ASN A N 1
ATOM 3131 C CA . ASN A 1 398 ? -8.719 26.922 -0.461 1 94.25 398 ASN A CA 1
ATOM 3132 C C . ASN A 1 398 ? -10.234 27.062 -0.43 1 94.25 398 ASN A C 1
ATOM 3134 O O . ASN A 1 398 ? -10.766 27.875 0.341 1 94.25 398 ASN A O 1
ATOM 3138 N N . TRP A 1 399 ? -10.844 26.312 -1.281 1 93.31 399 TRP A N 1
ATOM 3139 C CA . TRP A 1 399 ? -12.297 26.359 -1.357 1 93.31 399 TRP A CA 1
ATOM 3140 C C . TRP A 1 399 ? -12.93 25.984 -0.018 1 93.31 399 TRP A C 1
ATOM 3142 O O . TRP A 1 399 ? -13.867 26.641 0.44 1 93.31 399 TRP A O 1
ATOM 3152 N N . ARG A 1 400 ? -12.453 25 0.521 1 94.06 400 ARG A N 1
ATOM 3153 C CA . ARG A 1 400 ? -12.977 24.531 1.797 1 94.06 400 ARG A CA 1
ATOM 3154 C C . ARG A 1 400 ? -12.867 25.609 2.869 1 94.06 400 ARG A C 1
ATOM 3156 O O . ARG A 1 400 ? -13.828 25.875 3.582 1 94.06 400 ARG A O 1
ATOM 3163 N N . TYR A 1 401 ? -11.75 26.281 2.949 1 94.44 401 TYR A N 1
ATOM 3164 C CA . TYR A 1 401 ? -11.523 27.297 3.979 1 94.44 401 TYR A CA 1
ATOM 3165 C C . TYR A 1 401 ? -12.438 28.5 3.777 1 94.44 401 TYR A C 1
ATOM 3167 O O . TYR A 1 401 ? -12.906 29.094 4.746 1 94.44 401 TYR A O 1
ATOM 3175 N N . VAL A 1 402 ? -12.68 28.828 2.57 1 94.25 402 VAL A N 1
ATOM 3176 C CA . VAL A 1 402 ? -13.562 29.953 2.27 1 94.25 402 VAL A CA 1
ATOM 3177 C C . VAL A 1 402 ? -14.992 29.609 2.693 1 94.25 402 VAL A C 1
ATOM 3179 O O . VAL A 1 402 ? -15.672 30.422 3.318 1 94.25 402 VAL A O 1
ATOM 3182 N N . ILE A 1 403 ? -15.422 28.406 2.35 1 92 403 ILE A N 1
ATOM 3183 C CA . ILE A 1 403 ? -16.781 27.984 2.688 1 92 403 ILE A CA 1
ATOM 3184 C C . ILE A 1 403 ? -16.938 27.938 4.203 1 92 403 ILE A C 1
ATOM 3186 O O . ILE A 1 403 ? -17.984 28.328 4.742 1 92 403 ILE A O 1
ATOM 3190 N N . ILE A 1 404 ? -15.93 27.469 4.871 1 91.56 404 ILE A N 1
ATOM 3191 C CA . ILE A 1 404 ? -15.961 27.422 6.332 1 91.56 404 ILE A CA 1
ATOM 3192 C C . ILE A 1 404 ? -16.109 28.828 6.891 1 91.56 404 ILE A C 1
ATOM 3194 O O . ILE A 1 404 ? -16.938 29.062 7.777 1 91.56 404 ILE A O 1
ATOM 3198 N N . ALA A 1 405 ? -15.352 29.797 6.391 1 91.12 405 ALA A N 1
ATOM 3199 C CA . ALA A 1 405 ? -15.359 31.172 6.879 1 91.12 405 ALA A CA 1
ATOM 3200 C C . ALA A 1 405 ? -16.719 31.828 6.641 1 91.12 405 ALA A C 1
ATOM 3202 O O . ALA A 1 405 ? -17.156 32.656 7.43 1 91.12 405 ALA A O 1
ATOM 3203 N N . LEU A 1 406 ? -17.438 31.406 5.566 1 91 406 LEU A N 1
ATOM 3204 C CA . LEU A 1 406 ? -18.688 32.031 5.184 1 91 406 LEU A CA 1
ATOM 3205 C C . LEU A 1 406 ? -19.875 31.219 5.691 1 91 406 LEU A C 1
ATOM 3207 O O . LEU A 1 406 ? -21 31.406 5.234 1 91 406 LEU A O 1
ATOM 3211 N N . GLY A 1 407 ? -19.625 30.344 6.531 1 86.38 407 GLY A N 1
ATOM 3212 C CA . GLY A 1 407 ? -20.625 29.391 6.996 1 86.38 407 GLY A CA 1
ATOM 3213 C C . GLY A 1 407 ? -21.891 30.062 7.523 1 86.38 407 GLY A C 1
ATOM 3214 O O . GLY A 1 407 ? -22.984 29.516 7.406 1 86.38 407 GLY A O 1
ATOM 3215 N N . ASP A 1 408 ? -21.828 31.219 8 1 83.12 408 ASP A N 1
ATOM 3216 C CA . ASP A 1 408 ? -22.938 31.922 8.633 1 83.12 408 ASP A CA 1
ATOM 3217 C C . ASP A 1 408 ? -23.969 32.344 7.594 1 83.12 408 ASP A C 1
ATOM 3219 O O . ASP A 1 408 ? -25.125 32.594 7.938 1 83.12 408 ASP A O 1
ATOM 3223 N N . ILE A 1 409 ? -23.609 32.438 6.379 1 85.94 409 ILE A N 1
ATOM 3224 C CA . ILE A 1 409 ? -24.516 33.062 5.418 1 85.94 409 ILE A CA 1
ATOM 3225 C C . ILE A 1 409 ? -25.375 31.984 4.75 1 85.94 409 ILE A C 1
ATOM 3227 O O . ILE A 1 409 ? -26.297 32.281 3.986 1 85.94 409 ILE A O 1
ATOM 3231 N N . TRP A 1 410 ? -25.031 30.719 4.918 1 81.06 410 TRP A N 1
ATOM 3232 C CA . TRP A 1 410 ? -25.844 29.641 4.344 1 81.06 410 TRP A CA 1
ATOM 3233 C C . TRP A 1 410 ? -26.344 28.703 5.43 1 81.06 410 TRP A C 1
ATOM 3235 O O . TRP A 1 410 ? -25.734 28.594 6.5 1 81.06 410 TRP A O 1
ATOM 3245 N N . PRO A 1 411 ? -27.484 28.062 5.02 1 71.69 411 PRO A N 1
ATOM 3246 C CA . PRO A 1 411 ? -27.984 27.078 5.977 1 71.69 411 PRO A CA 1
ATOM 3247 C C . PRO A 1 411 ? -26.984 25.969 6.25 1 71.69 411 PRO A C 1
ATOM 3249 O O . PRO A 1 411 ? -26.25 25.547 5.348 1 71.69 411 PRO A O 1
ATOM 3252 N N . SER A 1 412 ? -27 25.5 7.398 1 68.38 412 SER A N 1
ATOM 3253 C CA . SER A 1 412 ? -26.016 24.547 7.922 1 68.38 412 SER A CA 1
ATOM 3254 C C . SER A 1 412 ? -26.078 23.234 7.168 1 68.38 412 SER A C 1
ATOM 3256 O O . SER A 1 412 ? -25.031 22.656 6.832 1 68.38 412 SER A O 1
ATOM 3258 N N . LYS A 1 413 ? -27.266 22.812 6.727 1 69.69 413 LYS A N 1
ATOM 3259 C CA . LYS A 1 413 ? -27.391 21.469 6.156 1 69.69 413 LYS A CA 1
ATOM 3260 C C . LYS A 1 413 ? -26.703 21.391 4.793 1 69.69 413 LYS A C 1
ATOM 3262 O O . LYS A 1 413 ? -26.031 20.406 4.488 1 69.69 413 LYS A O 1
ATOM 3267 N N . ASP A 1 414 ? -26.891 22.391 3.988 1 69.31 414 ASP A N 1
ATOM 3268 C CA . ASP A 1 414 ? -26.359 22.359 2.629 1 69.31 414 ASP A CA 1
ATOM 3269 C C . ASP A 1 414 ? -24.844 22.5 2.627 1 69.31 414 ASP A C 1
ATOM 3271 O O . ASP A 1 414 ? -24.141 21.828 1.847 1 69.31 414 ASP A O 1
ATOM 3275 N N . SER A 1 415 ? -24.375 23.156 3.566 1 83.56 415 SER A N 1
ATOM 3276 C CA . SER A 1 415 ? -22.938 23.406 3.6 1 83.56 415 SER A CA 1
ATOM 3277 C C . SER A 1 415 ? -22.203 22.234 4.242 1 83.56 415 SER A C 1
ATOM 3279 O O . SER A 1 415 ? -21.047 21.969 3.908 1 83.56 415 SER A O 1
ATOM 3281 N N . LYS A 1 416 ? -22.984 21.5 5.004 1 86.69 416 LYS A N 1
ATOM 3282 C CA . LYS A 1 416 ? -22.328 20.422 5.754 1 86.69 416 LYS A CA 1
ATOM 3283 C C . LYS A 1 416 ? -21.906 19.281 4.832 1 86.69 416 LYS A C 1
ATOM 3285 O O . LYS A 1 416 ? -20.797 18.766 4.949 1 86.69 416 LYS A O 1
ATOM 3290 N N . THR A 1 417 ? -22.766 18.938 3.902 1 87.38 417 THR A N 1
ATOM 3291 C CA . THR A 1 417 ? -22.453 17.859 2.967 1 87.38 417 THR A CA 1
ATOM 3292 C C . THR A 1 417 ? -21.281 18.234 2.07 1 87.38 417 THR A C 1
ATOM 3294 O O . THR A 1 417 ? -20.375 17.422 1.851 1 87.38 417 THR A O 1
ATOM 3297 N N . LEU A 1 418 ? -21.328 19.406 1.566 1 90.75 418 LEU A N 1
ATOM 3298 C CA . LEU A 1 418 ? -20.25 19.891 0.708 1 90.75 418 LEU A CA 1
ATOM 3299 C C . LEU A 1 418 ? -18.938 19.922 1.462 1 90.75 418 LEU A C 1
ATOM 3301 O O . LEU A 1 418 ? -17.906 19.484 0.941 1 90.75 418 LEU A O 1
ATOM 3305 N N . LEU A 1 419 ? -19 20.359 2.68 1 92.94 419 LEU A N 1
ATOM 3306 C CA . LEU A 1 419 ? -17.797 20.469 3.488 1 92.94 419 LEU A CA 1
ATOM 3307 C C . LEU A 1 419 ? -17.234 19.094 3.826 1 92.94 419 LEU A C 1
ATOM 3309 O O . LEU A 1 419 ? -16.016 18.906 3.852 1 92.94 419 LEU A O 1
ATOM 3313 N N . LYS A 1 420 ? -18.094 18.219 4.062 1 93.62 420 LYS A N 1
ATOM 3314 C CA . LYS A 1 420 ? -17.656 16.859 4.344 1 93.62 420 LYS A CA 1
ATOM 3315 C C . LYS A 1 420 ? -16.953 16.25 3.131 1 93.62 420 LYS A C 1
ATOM 3317 O O . LYS A 1 420 ? -15.922 15.586 3.271 1 93.62 420 LYS A O 1
ATOM 3322 N N . LEU A 1 421 ? -17.531 16.469 1.971 1 93.75 421 LEU A N 1
ATOM 3323 C CA . LEU A 1 421 ? -16.938 15.961 0.737 1 93.75 421 LEU A CA 1
ATOM 3324 C C . LEU A 1 421 ? -15.586 16.609 0.477 1 93.75 421 LEU A C 1
ATOM 3326 O O . LEU A 1 421 ? -14.633 15.914 0.111 1 93.75 421 LEU A O 1
ATOM 3330 N N . LEU A 1 422 ? -15.531 17.859 0.696 1 94.56 422 LEU A N 1
ATOM 3331 C CA . LEU A 1 422 ? -14.273 18.578 0.479 1 94.56 422 LEU A CA 1
ATOM 3332 C C . LEU A 1 422 ? -13.219 18.125 1.48 1 94.56 422 LEU A C 1
ATOM 3334 O O . LEU A 1 422 ? -12.031 18.031 1.139 1 94.56 422 LEU A O 1
ATOM 3338 N N . SER A 1 423 ? -13.68 17.906 2.656 1 95.69 423 SER A N 1
ATOM 3339 C CA . SER A 1 423 ? -12.773 17.406 3.68 1 95.69 423 SER A CA 1
ATOM 3340 C C . SER A 1 423 ? -12.211 16.047 3.299 1 95.69 423 SER A C 1
ATOM 3342 O O . SER A 1 423 ? -11.016 15.789 3.451 1 95.69 423 SER A O 1
ATOM 3344 N N . SER A 1 424 ? -13.062 15.188 2.803 1 96 424 SER A N 1
ATOM 3345 C CA . SER A 1 424 ? -12.625 13.867 2.359 1 96 424 SER A CA 1
ATOM 3346 C C . SER A 1 424 ? -11.648 13.977 1.192 1 96 424 SER A C 1
ATOM 3348 O O . SER A 1 424 ? -10.609 13.305 1.181 1 96 424 SER A O 1
ATOM 3350 N N . LEU A 1 425 ? -11.977 14.781 0.255 1 96.25 425 LEU A N 1
ATOM 3351 C CA . LEU A 1 425 ? -11.125 14.961 -0.912 1 96.25 425 LEU A CA 1
ATOM 3352 C C . LEU A 1 425 ? -9.773 15.547 -0.51 1 96.25 425 LEU A C 1
ATOM 3354 O O . LEU A 1 425 ? -8.742 15.195 -1.086 1 96.25 425 LEU A O 1
ATOM 3358 N N . GLN A 1 426 ? -9.828 16.422 0.463 1 95.25 426 GLN A N 1
ATOM 3359 C CA . GLN A 1 426 ? -8.594 17.016 0.975 1 95.25 426 GLN A CA 1
ATOM 3360 C C . GLN A 1 426 ? -7.703 15.945 1.606 1 95.25 426 GLN A C 1
ATOM 3362 O O . GLN A 1 426 ? -6.496 15.906 1.353 1 95.25 426 GLN A O 1
ATOM 3367 N N . GLU A 1 427 ? -8.289 15.148 2.369 1 94.25 427 GLU A N 1
ATOM 3368 C CA . GLU A 1 427 ? -7.543 14.078 3.023 1 94.25 427 GLU A CA 1
ATOM 3369 C C . GLU A 1 427 ? -6.973 13.102 2.002 1 94.25 427 GLU A C 1
ATOM 3371 O O . GLU A 1 427 ? -5.801 12.727 2.078 1 94.25 427 GLU A O 1
ATOM 3376 N N . ILE A 1 428 ? -7.777 12.68 1.053 1 94.69 428 ILE A N 1
ATOM 3377 C CA . ILE A 1 428 ? -7.379 11.719 0.031 1 94.69 428 ILE A CA 1
ATOM 3378 C C . ILE A 1 428 ? -6.277 12.312 -0.84 1 94.69 428 ILE A C 1
ATOM 3380 O O . ILE A 1 428 ? -5.27 11.656 -1.113 1 94.69 428 ILE A O 1
ATOM 3384 N N . SER A 1 429 ? -6.504 13.523 -1.261 1 94.25 429 SER A N 1
ATOM 3385 C CA . SER A 1 429 ? -5.5 14.172 -2.1 1 94.25 429 SER A CA 1
ATOM 3386 C C . SER A 1 429 ? -4.191 14.367 -1.341 1 94.25 429 SER A C 1
ATOM 3388 O O . SER A 1 429 ? -3.111 14.359 -1.939 1 94.25 429 SER A O 1
ATOM 3390 N N . GLY A 1 430 ? -4.324 14.586 -0.027 1 93.25 430 GLY A N 1
ATOM 3391 C CA . GLY A 1 430 ? -3.135 14.672 0.808 1 93.25 430 GLY A CA 1
ATOM 3392 C C . GLY A 1 430 ? -2.307 13.398 0.801 1 93.25 430 GLY A C 1
ATOM 3393 O O . GLY A 1 430 ? -1.079 13.453 0.696 1 93.25 430 GLY A O 1
ATOM 3394 N N . ALA A 1 431 ? -2.953 12.375 0.864 1 91.19 431 ALA A N 1
ATOM 3395 C CA . ALA A 1 431 ? -2.27 11.086 0.856 1 91.19 431 ALA A CA 1
ATOM 3396 C C . ALA A 1 431 ? -1.578 10.836 -0.482 1 91.19 431 ALA A C 1
ATOM 3398 O O . ALA A 1 431 ? -0.483 10.273 -0.527 1 91.19 431 ALA A O 1
ATOM 3399 N N . VAL A 1 432 ? -2.232 11.164 -1.556 1 92.06 432 VAL A N 1
ATOM 3400 C CA . VAL A 1 432 ? -1.643 11.047 -2.885 1 92.06 432 VAL A CA 1
ATOM 3401 C C . VAL A 1 432 ? -0.386 11.906 -2.973 1 92.06 432 VAL A C 1
ATOM 3403 O O . VAL A 1 432 ? 0.647 11.461 -3.479 1 92.06 432 VAL A O 1
ATOM 3406 N N . HIS A 1 433 ? -0.503 13.062 -2.404 1 92.38 433 HIS A N 1
ATOM 3407 C CA . HIS A 1 433 ? 0.606 14.008 -2.434 1 92.38 433 HIS A CA 1
ATOM 3408 C C . HIS A 1 433 ? 1.775 13.516 -1.589 1 92.38 433 HIS A C 1
ATOM 3410 O O . HIS A 1 433 ? 2.936 13.789 -1.901 1 92.38 433 HIS A O 1
ATOM 3416 N N . ASP A 1 434 ? 1.484 12.805 -0.535 1 93.19 434 ASP A N 1
ATOM 3417 C CA . ASP A 1 434 ? 2.529 12.281 0.344 1 93.19 434 ASP A CA 1
ATOM 3418 C C . ASP A 1 434 ? 3.49 11.375 -0.421 1 93.19 434 ASP A C 1
ATOM 3420 O O . ASP A 1 434 ? 4.695 11.375 -0.15 1 93.19 434 ASP A O 1
ATOM 3424 N N . ALA A 1 435 ? 2.971 10.648 -1.345 1 93.06 435 ALA A N 1
ATOM 3425 C CA . ALA A 1 435 ? 3.812 9.773 -2.154 1 93.06 435 ALA A CA 1
ATOM 3426 C C . ALA A 1 435 ? 4.766 10.578 -3.029 1 93.06 435 ALA A C 1
ATOM 3428 O O . ALA A 1 435 ? 5.949 10.258 -3.135 1 93.06 435 ALA A O 1
ATOM 3429 N N . ASP A 1 436 ? 4.258 11.602 -3.619 1 90.81 436 ASP A N 1
ATOM 3430 C CA . ASP A 1 436 ? 5.078 12.477 -4.457 1 90.81 436 ASP A CA 1
ATOM 3431 C C . ASP A 1 436 ? 6.16 13.172 -3.629 1 90.81 436 ASP A C 1
ATOM 3433 O O . ASP A 1 436 ? 7.301 13.297 -4.074 1 90.81 436 ASP A O 1
ATOM 3437 N N . MET A 1 437 ? 5.703 13.578 -2.514 1 91.81 437 MET A N 1
ATOM 3438 C CA . MET A 1 437 ? 6.629 14.234 -1.595 1 91.81 437 MET A CA 1
ATOM 3439 C C . MET A 1 437 ? 7.746 13.281 -1.179 1 91.81 437 MET A C 1
ATOM 3441 O O . MET A 1 437 ? 8.906 13.68 -1.095 1 91.81 437 MET A O 1
ATOM 3445 N N . ALA A 1 438 ? 7.414 12.07 -0.906 1 94.81 438 ALA A N 1
ATOM 3446 C CA . ALA A 1 438 ? 8.414 11.07 -0.537 1 94.81 438 ALA A CA 1
ATOM 3447 C C . ALA A 1 438 ? 9.438 10.883 -1.648 1 94.81 438 ALA A C 1
ATOM 3449 O O . ALA A 1 438 ? 10.641 10.836 -1.389 1 94.81 438 ALA A O 1
ATOM 3450 N N . ARG A 1 439 ? 8.969 10.82 -2.85 1 92.75 439 ARG A N 1
ATOM 3451 C CA . ARG A 1 439 ? 9.859 10.672 -3.992 1 92.75 439 ARG A CA 1
ATOM 3452 C C . ARG A 1 439 ? 10.82 11.852 -4.098 1 92.75 439 ARG A C 1
ATOM 3454 O O . ARG A 1 439 ? 12.023 11.664 -4.32 1 92.75 439 ARG A O 1
ATOM 3461 N N . GLN A 1 440 ? 10.312 12.984 -3.896 1 92.56 440 GLN A N 1
ATOM 3462 C CA . GLN A 1 440 ? 11.102 14.203 -4.012 1 92.56 440 GLN A CA 1
ATOM 3463 C C . GLN A 1 440 ? 12.203 14.25 -2.957 1 92.56 440 GLN A C 1
ATOM 3465 O O . GLN A 1 440 ? 13.336 14.648 -3.248 1 92.56 440 GLN A O 1
ATOM 3470 N N . HIS A 1 441 ? 11.914 13.797 -1.758 1 95.12 441 HIS A N 1
ATOM 3471 C CA . HIS A 1 441 ? 12.836 14.008 -0.646 1 95.12 441 HIS A CA 1
ATOM 3472 C C . HIS A 1 441 ? 13.719 12.789 -0.421 1 95.12 441 HIS A C 1
ATOM 3474 O O . HIS A 1 441 ? 14.82 12.906 0.13 1 95.12 441 HIS A O 1
ATOM 3480 N N . LEU A 1 442 ? 13.219 11.625 -0.885 1 97 442 LEU A N 1
ATOM 3481 C CA . LEU A 1 442 ? 13.914 10.414 -0.464 1 97 442 LEU A CA 1
ATOM 3482 C C . LEU A 1 442 ? 14.68 9.789 -1.627 1 97 442 LEU A C 1
ATOM 3484 O O . LEU A 1 442 ? 15.594 8.992 -1.417 1 97 442 LEU A O 1
ATOM 3488 N N . ALA A 1 443 ? 14.336 10.125 -2.883 1 94.12 443 ALA A N 1
ATOM 3489 C CA . ALA A 1 443 ? 14.945 9.492 -4.051 1 94.12 443 ALA A CA 1
ATOM 3490 C C . ALA A 1 443 ? 16.453 9.688 -4.055 1 94.12 443 ALA A C 1
ATOM 3492 O O . ALA A 1 443 ? 17.203 8.797 -4.465 1 94.12 443 ALA A O 1
ATOM 3493 N N . GLY A 1 444 ? 16.875 10.844 -3.531 1 93.69 444 GLY A N 1
ATOM 3494 C CA . GLY A 1 444 ? 18.297 11.164 -3.514 1 93.69 444 GLY A CA 1
ATOM 3495 C C . GLY A 1 444 ? 19.094 10.305 -2.545 1 93.69 444 GLY A C 1
ATOM 3496 O O . GLY A 1 444 ? 20.312 10.234 -2.633 1 93.69 444 GLY A O 1
ATOM 3497 N N . LEU A 1 445 ? 18.453 9.586 -1.695 1 95.19 445 LEU A N 1
ATOM 3498 C CA . LEU A 1 445 ? 19.125 8.773 -0.683 1 95.19 445 LEU A CA 1
ATOM 3499 C C . LEU A 1 445 ? 19.469 7.391 -1.233 1 95.19 445 LEU A C 1
ATOM 3501 O O . LEU A 1 445 ? 20.078 6.578 -0.542 1 95.19 445 LEU A O 1
ATOM 3505 N N . ALA A 1 446 ? 19.125 7.152 -2.475 1 92.88 446 ALA A N 1
ATOM 3506 C CA . ALA A 1 446 ? 19.328 5.848 -3.098 1 92.88 446 ALA A CA 1
ATOM 3507 C C . ALA A 1 446 ? 20.812 5.484 -3.119 1 92.88 446 ALA A C 1
ATOM 3509 O O . ALA A 1 446 ? 21.172 4.309 -3.053 1 92.88 446 ALA A O 1
ATOM 3510 N N . THR A 1 447 ? 21.688 6.477 -3.109 1 90.5 447 THR A N 1
ATOM 3511 C CA . THR A 1 447 ? 23.125 6.234 -3.232 1 90.5 447 THR A CA 1
ATOM 3512 C C . THR A 1 447 ? 23.828 6.434 -1.89 1 90.5 447 THR A C 1
ATOM 3514 O O . THR A 1 447 ? 25.047 6.406 -1.814 1 90.5 447 THR A O 1
ATOM 3517 N N . SER A 1 448 ? 22.953 6.652 -0.907 1 91 448 SER A N 1
ATOM 3518 C CA . SER A 1 448 ? 23.562 6.867 0.405 1 91 448 SER A CA 1
ATOM 3519 C C . SER A 1 448 ? 24.328 5.633 0.873 1 91 448 SER A C 1
ATOM 3521 O O . SER A 1 448 ? 23.875 4.504 0.647 1 91 448 SER A O 1
ATOM 3523 N N . ARG A 1 449 ? 25.453 5.82 1.609 1 88.5 449 ARG A N 1
ATOM 3524 C CA . ARG A 1 449 ? 26.297 4.73 2.09 1 88.5 449 ARG A CA 1
ATOM 3525 C C . ARG A 1 449 ? 26.094 4.504 3.586 1 88.5 449 ARG A C 1
ATOM 3527 O O . ARG A 1 449 ? 26.672 3.578 4.16 1 88.5 449 ARG A O 1
ATOM 3534 N N . LYS A 1 450 ? 25.281 5.344 4.164 1 88.88 450 LYS A N 1
ATOM 3535 C CA . LYS A 1 450 ? 24.984 5.168 5.586 1 88.88 450 LYS A CA 1
ATOM 3536 C C . LYS A 1 450 ? 24.172 3.906 5.824 1 88.88 450 LYS A C 1
ATOM 3538 O O . LYS A 1 450 ? 23.219 3.629 5.09 1 88.88 450 LYS A O 1
ATOM 3543 N N . HIS A 1 451 ? 24.516 3.275 6.812 1 88.19 451 HIS A N 1
ATOM 3544 C CA . HIS A 1 451 ? 23.953 1.963 7.102 1 88.19 451 HIS A CA 1
ATOM 3545 C C . HIS A 1 451 ? 22.422 2.039 7.234 1 88.19 451 HIS A C 1
ATOM 3547 O O . HIS A 1 451 ? 21.906 2.744 8.109 1 88.19 451 HIS A O 1
ATOM 3553 N N . GLY A 1 452 ? 21.719 1.349 6.375 1 92.81 452 GLY A N 1
ATOM 3554 C CA . GLY A 1 452 ? 20.281 1.142 6.488 1 92.81 452 GLY A CA 1
ATOM 3555 C C . GLY A 1 452 ? 19.469 2.318 5.992 1 92.81 452 GLY A C 1
ATOM 3556 O O . GLY A 1 452 ? 18.234 2.24 5.906 1 92.81 452 GLY A O 1
ATOM 3557 N N . LEU A 1 453 ? 20.203 3.451 5.703 1 96 453 LEU A N 1
ATOM 3558 C CA . LEU A 1 453 ? 19.5 4.672 5.34 1 96 453 LEU A CA 1
ATOM 3559 C C . LEU A 1 453 ? 18.812 4.527 3.982 1 96 453 LEU A C 1
ATOM 3561 O O . LEU A 1 453 ? 17.641 4.84 3.836 1 96 453 LEU A O 1
ATOM 3565 N N . ALA A 1 454 ? 19.578 4.035 3.008 1 96.38 454 ALA A N 1
ATOM 3566 C CA . ALA A 1 454 ? 19.031 3.863 1.669 1 96.38 454 ALA A CA 1
ATOM 3567 C C . ALA A 1 454 ? 17.859 2.881 1.683 1 96.38 454 ALA A C 1
ATOM 3569 O O . ALA A 1 454 ? 16.812 3.141 1.083 1 96.38 454 ALA A O 1
ATOM 3570 N N . PHE A 1 455 ? 18.062 1.782 2.395 1 97.25 455 PHE A N 1
ATOM 3571 C CA . PHE A 1 455 ? 17.031 0.749 2.49 1 97.25 455 PHE A CA 1
ATOM 3572 C C . PHE A 1 455 ? 15.766 1.303 3.123 1 97.25 455 PHE A C 1
ATOM 3574 O O . PHE A 1 455 ? 14.664 1.108 2.596 1 97.25 455 PHE A O 1
ATOM 3581 N N . SER A 1 456 ? 15.914 2.002 4.215 1 97.81 456 SER A N 1
ATOM 3582 C CA . SER A 1 456 ? 14.781 2.568 4.938 1 97.81 456 SER A CA 1
ATOM 3583 C C . SER A 1 456 ? 14.055 3.613 4.094 1 97.81 456 SER A C 1
ATOM 3585 O O . SER A 1 456 ? 12.828 3.676 4.09 1 97.81 456 SER A O 1
ATOM 3587 N N . ALA A 1 457 ? 14.812 4.449 3.416 1 98.06 457 ALA A N 1
ATOM 3588 C CA . ALA A 1 457 ? 14.219 5.449 2.529 1 98.06 457 ALA A CA 1
ATOM 3589 C C . ALA A 1 457 ? 13.414 4.789 1.416 1 98.06 457 ALA A C 1
ATOM 3591 O O . ALA A 1 457 ? 12.297 5.211 1.119 1 98.06 457 ALA A O 1
ATOM 3592 N N . GLY A 1 458 ? 13.984 3.754 0.848 1 97.69 458 GLY A N 1
ATOM 3593 C CA . GLY A 1 458 ? 13.25 3 -0.158 1 97.69 458 GLY A CA 1
ATOM 3594 C C . GLY A 1 458 ? 11.969 2.389 0.369 1 97.69 458 GLY A C 1
ATOM 3595 O O . GLY A 1 458 ? 10.922 2.467 -0.283 1 97.69 458 GLY A O 1
ATOM 3596 N N . MET A 1 459 ? 12.094 1.799 1.498 1 97.62 459 MET A N 1
ATOM 3597 C CA . MET A 1 459 ? 10.938 1.157 2.111 1 97.62 459 MET A CA 1
ATOM 3598 C C . MET A 1 459 ? 9.789 2.15 2.279 1 97.62 459 MET A C 1
ATOM 3600 O O . MET A 1 459 ? 8.641 1.843 1.953 1 97.62 459 MET A O 1
ATOM 3604 N N . LEU A 1 460 ? 10.109 3.266 2.771 1 98.06 460 LEU A N 1
ATOM 3605 C CA . LEU A 1 460 ? 9.086 4.285 2.977 1 98.06 460 LEU A CA 1
ATOM 3606 C C . LEU A 1 460 ? 8.5 4.742 1.646 1 98.06 460 LEU A C 1
ATOM 3608 O O . LEU A 1 460 ? 7.281 4.898 1.522 1 98.06 460 LEU A O 1
ATOM 3612 N N . MET A 1 461 ? 9.344 5 0.691 1 97 461 MET A N 1
ATOM 3613 C CA . MET A 1 461 ? 8.875 5.43 -0.626 1 97 461 MET A CA 1
ATOM 3614 C C . MET A 1 461 ? 7.945 4.387 -1.239 1 97 461 MET A C 1
ATOM 3616 O O . MET A 1 461 ? 6.891 4.727 -1.774 1 97 461 MET A O 1
ATOM 3620 N N . GLY A 1 462 ? 8.352 3.127 -1.191 1 96.75 462 GLY A N 1
ATOM 3621 C CA . GLY A 1 462 ? 7.5 2.064 -1.707 1 96.75 462 GLY A CA 1
ATOM 3622 C C . GLY A 1 462 ? 6.16 1.974 -0.998 1 96.75 462 GLY A C 1
ATOM 3623 O O . GLY A 1 462 ? 5.121 1.808 -1.64 1 96.75 462 GLY A O 1
ATOM 3624 N N . TYR A 1 463 ? 6.238 2.07 0.307 1 96.88 463 TYR A N 1
ATOM 3625 C CA . TYR A 1 463 ? 5.043 2.023 1.146 1 96.88 463 TYR A CA 1
ATOM 3626 C C . TYR A 1 463 ? 4.055 3.109 0.744 1 96.88 463 TYR A C 1
ATOM 3628 O O . TYR A 1 463 ? 2.865 2.836 0.555 1 96.88 463 TYR A O 1
ATOM 3636 N N . LEU A 1 464 ? 4.516 4.27 0.618 1 96.5 464 LEU A N 1
ATOM 3637 C CA . LEU A 1 464 ? 3.65 5.402 0.302 1 96.5 464 LEU A CA 1
ATOM 3638 C C . LEU A 1 464 ? 3.158 5.328 -1.14 1 96.5 464 LEU A C 1
ATOM 3640 O O . LEU A 1 464 ? 2.037 5.738 -1.44 1 96.5 464 LEU A O 1
ATOM 3644 N N . HIS A 1 465 ? 3.965 4.828 -2.059 1 94.88 465 HIS A N 1
ATOM 3645 C CA . HIS A 1 465 ? 3.533 4.648 -3.441 1 94.88 465 HIS A CA 1
ATOM 3646 C C . HIS A 1 465 ? 2.361 3.676 -3.531 1 94.88 465 HIS A C 1
ATOM 3648 O O . HIS A 1 465 ? 1.406 3.916 -4.273 1 94.88 465 HIS A O 1
ATOM 3654 N N . ALA A 1 466 ? 2.482 2.578 -2.811 1 94.44 466 ALA A N 1
ATOM 3655 C CA . ALA A 1 466 ? 1.391 1.608 -2.812 1 94.44 466 ALA A CA 1
ATOM 3656 C C . ALA A 1 466 ? 0.096 2.238 -2.305 1 94.44 466 ALA A C 1
ATOM 3658 O O . ALA A 1 466 ? -0.982 1.972 -2.842 1 94.44 466 ALA A O 1
ATOM 3659 N N . ARG A 1 467 ? 0.17 3.004 -1.313 1 91.62 467 ARG A N 1
ATOM 3660 C CA . ARG A 1 467 ? -0.979 3.689 -0.732 1 91.62 467 ARG A CA 1
ATOM 3661 C C . ARG A 1 467 ? -1.58 4.684 -1.721 1 91.62 467 ARG A C 1
ATOM 3663 O O . ARG A 1 467 ? -2.801 4.84 -1.786 1 91.62 467 ARG A O 1
ATOM 3670 N N . GLU A 1 468 ? -0.701 5.336 -2.477 1 91.62 468 GLU A N 1
ATOM 3671 C CA . GLU A 1 468 ? -1.13 6.316 -3.469 1 91.62 468 GLU A CA 1
ATOM 3672 C C . GLU A 1 468 ? -2.094 5.695 -4.477 1 91.62 468 GLU A C 1
ATOM 3674 O O . GLU A 1 468 ? -3.107 6.305 -4.828 1 91.62 468 GLU A O 1
ATOM 3679 N N . ASN A 1 469 ? -1.789 4.516 -4.961 1 84.25 469 ASN A N 1
ATOM 3680 C CA . ASN A 1 469 ? -2.596 3.854 -5.98 1 84.25 469 ASN A CA 1
ATOM 3681 C C . ASN A 1 469 ? -4.027 3.629 -5.504 1 84.25 469 ASN A C 1
ATOM 3683 O O . ASN A 1 469 ? -4.98 3.863 -6.25 1 84.25 469 ASN A O 1
ATOM 3687 N N . ARG A 1 470 ? -4.129 3.268 -4.34 1 85.38 470 ARG A N 1
ATOM 3688 C CA . ARG A 1 470 ? -5.449 3.057 -3.748 1 85.38 470 ARG A CA 1
ATOM 3689 C C . ARG A 1 470 ? -6.18 4.379 -3.557 1 85.38 470 ARG A C 1
ATOM 3691 O O . ARG A 1 470 ? -7.387 4.469 -3.799 1 85.38 470 ARG A O 1
ATOM 3698 N N . GLN A 1 471 ? -5.48 5.336 -3.135 1 91.38 471 GLN A N 1
ATOM 3699 C CA . GLN A 1 471 ? -6.066 6.641 -2.834 1 91.38 471 GLN A CA 1
ATOM 3700 C C . GLN A 1 471 ? -6.516 7.348 -4.109 1 91.38 471 GLN A C 1
ATOM 3702 O O . GLN A 1 471 ? -7.508 8.078 -4.102 1 91.38 471 GLN A O 1
ATOM 3707 N N . ARG A 1 472 ? -5.844 7.121 -5.184 1 90.5 472 ARG A N 1
ATOM 3708 C CA . ARG A 1 472 ? -6.223 7.715 -6.461 1 90.5 472 ARG A CA 1
ATOM 3709 C C . ARG A 1 472 ? -7.582 7.195 -6.922 1 90.5 472 ARG A C 1
ATOM 3711 O O . ARG A 1 472 ? -8.406 7.961 -7.426 1 90.5 472 ARG A O 1
ATOM 3718 N N . LYS A 1 473 ? -7.812 5.961 -6.699 1 89.56 473 LYS A N 1
ATOM 3719 C CA . LYS A 1 473 ? -9.109 5.383 -7.039 1 89.56 473 LYS A CA 1
ATOM 3720 C C . LYS A 1 473 ? -10.211 5.941 -6.148 1 89.56 473 LYS A C 1
ATOM 3722 O O . LYS A 1 473 ? -11.297 6.273 -6.633 1 89.56 473 LYS A O 1
ATOM 3727 N N . LYS A 1 474 ? -9.906 6.023 -4.914 1 92 474 LYS A N 1
ATOM 3728 C CA . LYS A 1 474 ? -10.852 6.605 -3.965 1 92 474 LYS A CA 1
ATOM 3729 C C . LYS A 1 474 ? -11.148 8.062 -4.309 1 92 474 LYS A C 1
ATOM 3731 O O . LYS A 1 474 ? -12.297 8.508 -4.207 1 92 474 LYS A O 1
ATOM 3736 N N . PHE A 1 475 ? -10.125 8.812 -4.734 1 95.69 475 PHE A N 1
ATOM 3737 C CA . PHE A 1 475 ? -10.273 10.211 -5.102 1 95.69 475 PHE A CA 1
ATOM 3738 C C . PHE A 1 475 ? -11.273 10.375 -6.242 1 95.69 475 PHE A C 1
ATOM 3740 O O . PHE A 1 475 ? -12.133 11.258 -6.203 1 95.69 475 PHE A O 1
ATOM 3747 N N . SER A 1 476 ? -11.18 9.445 -7.215 1 93.06 476 SER A N 1
ATOM 3748 C CA . SER A 1 476 ? -12.062 9.508 -8.375 1 93.06 476 SER A CA 1
ATOM 3749 C C . SER A 1 476 ? -13.516 9.312 -7.965 1 93.06 476 SER A C 1
ATOM 3751 O O . SER A 1 476 ? -14.406 10 -8.469 1 93.06 476 SER A O 1
ATOM 3753 N N . ARG A 1 477 ? -13.742 8.484 -7.016 1 94.06 477 ARG A N 1
ATOM 3754 C CA . ARG A 1 477 ? -15.094 8.219 -6.535 1 94.06 477 ARG A CA 1
ATOM 3755 C C . ARG A 1 477 ? -15.656 9.422 -5.785 1 94.06 477 ARG A C 1
ATOM 3757 O O . ARG A 1 477 ? -16.797 9.82 -6.008 1 94.06 477 ARG A O 1
ATOM 3764 N N . TYR A 1 478 ? -14.867 9.992 -4.93 1 94.75 478 TYR A N 1
ATOM 3765 C CA . TYR A 1 478 ? -15.305 11.148 -4.148 1 94.75 478 TYR A CA 1
ATOM 3766 C C . TYR A 1 478 ? -15.445 12.383 -5.031 1 94.75 478 TYR A C 1
ATOM 3768 O O . TYR A 1 478 ? -16.312 13.227 -4.793 1 94.75 478 TYR A O 1
ATOM 3776 N N . TRP A 1 479 ? -14.578 12.469 -6.023 1 94.88 479 TRP A N 1
ATOM 3777 C CA . TRP A 1 479 ? -14.664 13.586 -6.961 1 94.88 479 TRP A CA 1
ATOM 3778 C C . TRP A 1 479 ? -15.977 13.547 -7.738 1 94.88 479 TRP A C 1
ATOM 3780 O O . TRP A 1 479 ? -16.609 14.586 -7.934 1 94.88 479 TRP A O 1
ATOM 3790 N N . GLU A 1 480 ? -16.375 12.336 -8.133 1 94.25 480 GLU A N 1
ATOM 3791 C CA . GLU A 1 480 ? -17.656 12.172 -8.812 1 94.25 480 GLU A CA 1
ATOM 3792 C C . GLU A 1 480 ? -18.812 12.602 -7.914 1 94.25 480 GLU A C 1
ATOM 3794 O O . GLU A 1 480 ? -19.781 13.211 -8.383 1 94.25 480 GLU A O 1
ATOM 3799 N N . ARG A 1 481 ? -18.734 12.289 -6.703 1 93.62 481 ARG A N 1
ATOM 3800 C CA . ARG A 1 481 ? -19.75 12.711 -5.746 1 93.62 481 ARG A CA 1
ATOM 3801 C C . ARG A 1 481 ? -19.797 14.234 -5.633 1 93.62 481 ARG A C 1
ATOM 3803 O O . ARG A 1 481 ? -20.875 14.82 -5.504 1 93.62 481 ARG A O 1
ATOM 3810 N N . LEU A 1 482 ? -18.641 14.844 -5.645 1 93.88 482 LEU A N 1
ATOM 3811 C CA . LEU A 1 482 ? -18.578 16.297 -5.566 1 93.88 482 LEU A CA 1
ATOM 3812 C C . LEU A 1 482 ? -19.203 16.938 -6.793 1 93.88 482 LEU A C 1
ATOM 3814 O O . LEU A 1 482 ? -19.906 17.953 -6.68 1 93.88 482 LEU A O 1
ATOM 3818 N N . GLU A 1 483 ? -18.922 16.344 -7.91 1 92.25 483 GLU A N 1
ATOM 3819 C CA . GLU A 1 483 ? -19.469 16.859 -9.164 1 92.25 483 GLU A CA 1
ATOM 3820 C C . GLU A 1 483 ? -21 16.859 -9.141 1 92.25 483 GLU A C 1
ATOM 3822 O O . GLU A 1 483 ? -21.625 17.734 -9.719 1 92.25 483 GLU A O 1
ATOM 3827 N N . ASN A 1 484 ? -21.547 15.953 -8.359 1 90 484 ASN A N 1
ATOM 3828 C CA . ASN A 1 484 ? -23 15.797 -8.352 1 90 484 ASN A CA 1
ATOM 3829 C C . ASN A 1 484 ? -23.625 16.438 -7.117 1 90 484 ASN A C 1
ATOM 3831 O O . ASN A 1 484 ? -24.844 16.5 -7.004 1 90 484 ASN A O 1
ATOM 3835 N N . ALA A 1 485 ? -22.844 16.875 -6.258 1 89.38 485 ALA A N 1
ATOM 3836 C CA . ALA A 1 485 ? -23.359 17.438 -5.016 1 89.38 485 ALA A CA 1
ATOM 3837 C C . ALA A 1 485 ? -23.906 18.844 -5.242 1 89.38 485 ALA A C 1
ATOM 3839 O O . ALA A 1 485 ? -23.297 19.656 -5.953 1 89.38 485 ALA A O 1
ATOM 3840 N N . PRO A 1 486 ? -25.031 19.094 -4.684 1 87.5 486 PRO A N 1
ATOM 3841 C CA . PRO A 1 486 ? -25.578 20.453 -4.801 1 87.5 486 PRO A CA 1
ATOM 3842 C C . PRO A 1 486 ? -24.719 21.5 -4.098 1 87.5 486 PRO A C 1
ATOM 3844 O O . PRO A 1 486 ? -24.031 21.188 -3.127 1 87.5 486 PRO A O 1
ATOM 3847 N N . ARG A 1 487 ? -24.797 22.781 -4.66 1 89.38 487 ARG A N 1
ATOM 3848 C CA . ARG A 1 487 ? -24.094 23.906 -4.062 1 89.38 487 ARG A CA 1
ATOM 3849 C C . ARG A 1 487 ? -25.047 24.781 -3.266 1 89.38 487 ARG A C 1
ATOM 3851 O O . ARG A 1 487 ? -26.156 25.078 -3.715 1 89.38 487 ARG A O 1
ATOM 3858 N N . PRO A 1 488 ? -24.625 25.109 -2.08 1 82.69 488 PRO A N 1
ATOM 3859 C CA . PRO A 1 488 ? -25.516 25.922 -1.235 1 82.69 488 PRO A CA 1
ATOM 3860 C C . PRO A 1 488 ? -25.859 27.281 -1.851 1 82.69 488 PRO A C 1
ATOM 3862 O O . PRO A 1 488 ? -26.828 27.922 -1.446 1 82.69 488 PRO A O 1
ATOM 3865 N N . TRP A 1 489 ? -25.109 27.797 -2.732 1 80.19 489 TRP A N 1
ATOM 3866 C CA . TRP A 1 489 ? -25.344 29.125 -3.297 1 80.19 489 TRP A CA 1
ATOM 3867 C C . TRP A 1 489 ? -26.094 29.016 -4.625 1 80.19 489 TRP A C 1
ATOM 3869 O O . TRP A 1 489 ? -26.234 30.016 -5.336 1 80.19 489 TRP A O 1
ATOM 3879 N N . GLY A 1 490 ? -26.734 27.953 -4.914 1 67.88 490 GLY A N 1
ATOM 3880 C CA . GLY A 1 490 ? -27.656 27.812 -6.035 1 67.88 490 GLY A CA 1
ATOM 3881 C C . GLY A 1 490 ? -27.094 26.938 -7.148 1 67.88 490 GLY A C 1
ATOM 3882 O O . GLY A 1 490 ? -25.906 26.656 -7.188 1 67.88 490 GLY A O 1
ATOM 3883 N N . MET B 1 1 ? -0.558 -56.719 -26.234 1 68.94 1 MET B N 1
ATOM 3884 C CA . MET B 1 1 ? -0.558 -55.281 -25.969 1 68.94 1 MET B CA 1
ATOM 3885 C C . MET B 1 1 ? 0.826 -54.812 -25.547 1 68.94 1 MET B C 1
ATOM 3887 O O . MET B 1 1 ? 1.484 -55.438 -24.719 1 68.94 1 MET B O 1
ATOM 3891 N N . GLU B 1 2 ? 1.288 -53.875 -26.266 1 78 2 GLU B N 1
ATOM 3892 C CA . GLU B 1 2 ? 2.607 -53.312 -25.969 1 78 2 GLU B CA 1
ATOM 3893 C C . GLU B 1 2 ? 2.529 -52.25 -24.875 1 78 2 GLU B C 1
ATOM 3895 O O . GLU B 1 2 ? 1.621 -51.406 -24.891 1 78 2 GLU B O 1
ATOM 3900 N N . GLN B 1 3 ? 3.373 -52.406 -23.766 1 86.06 3 GLN B N 1
ATOM 3901 C CA . GLN B 1 3 ? 3.545 -51.375 -22.75 1 86.06 3 GLN B CA 1
ATOM 3902 C C . GLN B 1 3 ? 4.965 -50.812 -22.766 1 86.06 3 GLN B C 1
ATOM 3904 O O . GLN B 1 3 ? 5.934 -51.562 -22.609 1 86.06 3 GLN B O 1
ATOM 3909 N N . GLU B 1 4 ? 5.012 -49.562 -23.031 1 91.94 4 GLU B N 1
ATOM 3910 C CA . GLU B 1 4 ? 6.344 -49 -23.203 1 91.94 4 GLU B CA 1
ATOM 3911 C C . GLU B 1 4 ? 6.418 -47.594 -22.609 1 91.94 4 GLU B C 1
ATOM 3913 O O . GLU B 1 4 ? 5.434 -46.844 -22.625 1 91.94 4 GLU B O 1
ATOM 3918 N N . LEU B 1 5 ? 7.598 -47.25 -21.969 1 93.38 5 LEU B N 1
ATOM 3919 C CA . LEU B 1 5 ? 7.926 -45.906 -21.531 1 93.38 5 LEU B CA 1
ATOM 3920 C C . LEU B 1 5 ? 9 -45.312 -22.422 1 93.38 5 LEU B C 1
ATOM 3922 O O . LEU B 1 5 ? 10.07 -45.875 -22.594 1 93.38 5 LEU B O 1
ATOM 3926 N N . LYS B 1 6 ? 8.656 -44.188 -22.984 1 93.5 6 LYS B N 1
ATOM 3927 C CA . LYS B 1 6 ? 9.617 -43.438 -23.812 1 93.5 6 LYS B CA 1
ATOM 3928 C C . LYS B 1 6 ? 10.266 -42.312 -23.047 1 93.5 6 LYS B C 1
ATOM 3930 O O . LYS B 1 6 ? 9.578 -41.5 -22.422 1 93.5 6 LYS B O 1
ATOM 3935 N N . LEU B 1 7 ? 11.609 -42.281 -23.062 1 95.75 7 LEU B N 1
ATOM 3936 C CA . LEU B 1 7 ? 12.375 -41.25 -22.406 1 95.75 7 LEU B CA 1
ATOM 3937 C C . LEU B 1 7 ? 13.156 -40.406 -23.422 1 95.75 7 LEU B C 1
ATOM 3939 O O . LEU B 1 7 ? 13.914 -40.969 -24.219 1 95.75 7 LEU B O 1
ATOM 3943 N N . GLN B 1 8 ? 12.953 -39.188 -23.406 1 94.06 8 GLN B N 1
ATOM 3944 C CA . GLN B 1 8 ? 13.703 -38.281 -24.281 1 94.06 8 GLN B CA 1
ATOM 3945 C C . GLN B 1 8 ? 15.031 -37.875 -23.641 1 94.06 8 GLN B C 1
ATOM 3947 O O . GLN B 1 8 ? 15.094 -37.594 -22.438 1 94.06 8 GLN B O 1
ATOM 3952 N N . ILE B 1 9 ? 16.062 -37.844 -24.422 1 95.31 9 ILE B N 1
ATOM 3953 C CA . ILE B 1 9 ? 17.359 -37.375 -23.984 1 95.31 9 ILE B CA 1
ATOM 3954 C C . ILE B 1 9 ? 17.406 -35.844 -24.125 1 95.31 9 ILE B C 1
ATOM 3956 O O . ILE B 1 9 ? 17.281 -35.312 -25.234 1 95.31 9 ILE B O 1
ATOM 3960 N N . LEU B 1 10 ? 17.672 -35.219 -23.047 1 92.12 10 LEU B N 1
ATOM 3961 C CA . LEU B 1 10 ? 17.578 -33.75 -23 1 92.12 10 LEU B CA 1
ATOM 3962 C C . LEU B 1 10 ? 18.891 -33.125 -23.453 1 92.12 10 LEU B C 1
ATOM 3964 O O . LEU B 1 10 ? 18.891 -32 -23.984 1 92.12 10 LEU B O 1
ATOM 3968 N N . ASP B 1 11 ? 20 -33.781 -23.188 1 92.19 11 ASP B N 1
ATOM 3969 C CA . ASP B 1 11 ? 21.328 -33.281 -23.562 1 92.19 11 ASP B CA 1
ATOM 3970 C C . ASP B 1 11 ? 21.859 -34.031 -24.797 1 92.19 11 ASP B C 1
ATOM 3972 O O . ASP B 1 11 ? 22.25 -35.188 -24.703 1 92.19 11 ASP B O 1
ATOM 3976 N N . PRO B 1 12 ? 21.875 -33.281 -25.906 1 92.12 12 PRO B N 1
ATOM 3977 C CA . PRO B 1 12 ? 22.281 -33.969 -27.141 1 92.12 12 PRO B CA 1
ATOM 3978 C C . PRO B 1 12 ? 23.797 -34.094 -27.281 1 92.12 12 PRO B C 1
ATOM 3980 O O . PRO B 1 12 ? 24.297 -34.531 -28.328 1 92.12 12 PRO B O 1
ATOM 3983 N N . SER B 1 13 ? 24.516 -33.844 -26.25 1 94.56 13 SER B N 1
ATOM 3984 C CA . SER B 1 13 ? 25.969 -33.844 -26.312 1 94.56 13 SER B CA 1
ATOM 3985 C C . SER B 1 13 ? 26.5 -35.281 -26.391 1 94.56 13 SER B C 1
ATOM 3987 O O . SER B 1 13 ? 25.891 -36.219 -25.875 1 94.56 13 SER B O 1
ATOM 3989 N N . PRO B 1 14 ? 27.688 -35.406 -27.031 1 93.94 14 PRO B N 1
ATOM 3990 C CA . PRO B 1 14 ? 28.312 -36.719 -27.094 1 93.94 14 PRO B CA 1
ATOM 3991 C C . PRO B 1 14 ? 28.609 -37.281 -25.703 1 93.94 14 PRO B C 1
ATOM 3993 O O . PRO B 1 14 ? 28.516 -38.5 -25.484 1 93.94 14 PRO B O 1
ATOM 3996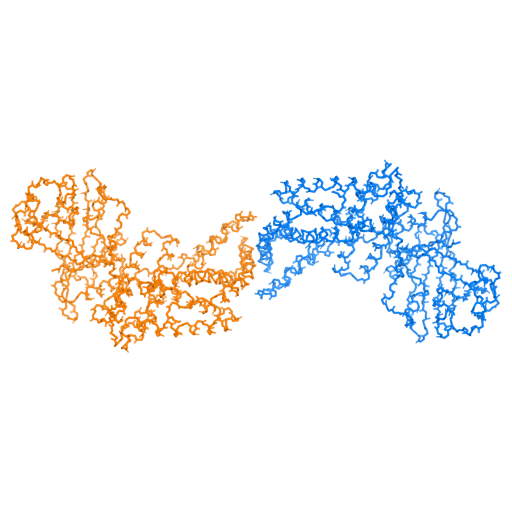 N N . ALA B 1 15 ? 28.969 -36.375 -24.844 1 94.5 15 ALA B N 1
ATOM 3997 C CA . ALA B 1 15 ? 29.25 -36.812 -23.484 1 94.5 15 ALA B CA 1
ATOM 3998 C C . ALA B 1 15 ? 28.031 -37.438 -22.828 1 94.5 15 ALA B C 1
ATOM 4000 O O . ALA B 1 15 ? 28.125 -38.469 -22.156 1 94.5 15 ALA B O 1
ATOM 4001 N N . ALA B 1 16 ? 26.922 -36.844 -23.047 1 94 16 ALA B N 1
ATOM 4002 C CA . ALA B 1 16 ? 25.672 -37.375 -22.5 1 94 16 ALA B CA 1
ATOM 4003 C C . ALA B 1 16 ? 25.328 -38.719 -23.125 1 94 16 ALA B C 1
ATOM 4005 O O . ALA B 1 16 ? 24.891 -39.656 -22.438 1 94 16 ALA B O 1
ATOM 4006 N N . TRP B 1 17 ? 25.547 -38.844 -24.359 1 94.06 17 TRP B N 1
ATOM 4007 C CA . TRP B 1 17 ? 25.281 -40.094 -25.078 1 94.06 17 TRP B CA 1
ATOM 4008 C C . TRP B 1 17 ? 26.141 -41.219 -24.516 1 94.06 17 TRP B C 1
ATOM 4010 O O . TRP B 1 17 ? 25.641 -42.312 -24.281 1 94.06 17 TRP B O 1
ATOM 4020 N N . THR B 1 18 ? 27.391 -40.938 -24.344 1 93.81 18 THR B N 1
ATOM 4021 C CA . THR B 1 18 ? 28.312 -41.906 -23.797 1 93.81 18 THR B CA 1
ATOM 4022 C C . THR B 1 18 ? 27.891 -42.344 -22.406 1 93.81 18 THR B C 1
ATOM 4024 O O . THR B 1 18 ? 27.875 -43.531 -22.094 1 93.81 18 THR B O 1
ATOM 4027 N N . LYS B 1 19 ? 27.547 -41.406 -21.625 1 95.12 19 LYS B N 1
ATOM 4028 C CA . LYS B 1 19 ? 27.109 -41.719 -20.266 1 95.12 19 LYS B CA 1
ATOM 4029 C C . LYS B 1 19 ? 25.859 -42.594 -20.266 1 95.12 19 LYS B C 1
ATOM 4031 O O . LYS B 1 19 ? 25.75 -43.531 -19.469 1 95.12 19 LYS B O 1
ATOM 4036 N N . ILE B 1 20 ? 24.938 -42.281 -21.156 1 96.19 20 ILE B N 1
ATOM 4037 C CA . ILE B 1 20 ? 23.703 -43.031 -21.25 1 96.19 20 ILE B CA 1
ATOM 4038 C C . ILE B 1 20 ? 23.984 -44.438 -21.781 1 96.19 20 ILE B C 1
ATOM 4040 O O . ILE B 1 20 ? 23.516 -45.438 -21.203 1 96.19 20 ILE B O 1
ATOM 4044 N N . SER B 1 21 ? 24.781 -44.562 -22.797 1 94.88 21 SER B N 1
ATOM 4045 C CA . SER B 1 21 ? 25.031 -45.844 -23.453 1 94.88 21 SER B CA 1
ATOM 4046 C C . SER B 1 21 ? 25.812 -46.781 -22.531 1 94.88 21 SER B C 1
ATOM 4048 O O . SER B 1 21 ? 25.734 -48 -22.672 1 94.88 21 SER B O 1
ATOM 4050 N N . GLN B 1 22 ? 26.469 -46.219 -21.594 1 94.38 22 GLN B N 1
ATOM 4051 C CA . GLN B 1 22 ? 27.297 -47.031 -20.703 1 94.38 22 GLN B CA 1
ATOM 4052 C C . GLN B 1 22 ? 26.641 -47.219 -19.344 1 94.38 22 GLN B C 1
ATOM 4054 O O . GLN B 1 22 ? 27.203 -47.875 -18.453 1 94.38 22 GLN B O 1
ATOM 4059 N N . HIS B 1 23 ? 25.531 -46.688 -19.188 1 95.69 23 HIS B N 1
ATOM 4060 C CA . HIS B 1 23 ? 24.859 -46.812 -17.891 1 95.69 23 HIS B CA 1
ATOM 4061 C C . HIS B 1 23 ? 24.516 -48.25 -17.594 1 95.69 23 HIS B C 1
ATOM 4063 O O . HIS B 1 23 ? 23.875 -48.938 -18.391 1 95.69 23 HIS B O 1
ATOM 4069 N N . PRO B 1 24 ? 24.828 -48.719 -16.391 1 94.56 24 PRO B N 1
ATOM 4070 C CA . PRO B 1 24 ? 24.672 -50.125 -16.078 1 94.56 24 PRO B CA 1
ATOM 4071 C C . PRO B 1 24 ? 23.219 -50.594 -16.141 1 94.56 24 PRO B C 1
ATOM 4073 O O . PRO B 1 24 ? 22.953 -51.75 -16.5 1 94.56 24 PRO B O 1
ATOM 4076 N N . LEU B 1 25 ? 22.359 -49.75 -15.844 1 95.06 25 LEU B N 1
ATOM 4077 C CA . LEU B 1 25 ? 20.938 -50.125 -15.797 1 95.06 25 LEU B CA 1
ATOM 4078 C C . LEU B 1 25 ? 20.422 -50.469 -17.188 1 95.06 25 LEU B C 1
ATOM 4080 O O . LEU B 1 25 ? 19.422 -51.156 -17.328 1 95.06 25 LEU B O 1
ATOM 4084 N N . LEU B 1 26 ? 20.984 -49.938 -18.219 1 95.44 26 LEU B N 1
ATOM 4085 C CA . LEU B 1 26 ? 20.531 -50.156 -19.578 1 95.44 26 LEU B CA 1
ATOM 4086 C C . LEU B 1 26 ? 21.141 -51.438 -20.141 1 95.44 26 LEU B C 1
ATOM 4088 O O . LEU B 1 26 ? 20.625 -52 -21.125 1 95.44 26 LEU B O 1
ATOM 4092 N N . ALA B 1 27 ? 22.219 -51.844 -19.594 1 93.5 27 ALA B N 1
ATOM 4093 C CA . ALA B 1 27 ? 22.891 -53.094 -19.938 1 93.5 27 ALA B CA 1
ATOM 4094 C C . ALA B 1 27 ? 23.078 -53.188 -21.453 1 93.5 27 ALA B C 1
ATOM 4096 O O . ALA B 1 27 ? 22.797 -54.25 -22.047 1 93.5 27 ALA B O 1
ATOM 4097 N N . LEU B 1 28 ? 23.531 -52.062 -21.969 1 91.06 28 LEU B N 1
ATOM 4098 C CA . LEU B 1 28 ? 23.766 -52.062 -23.406 1 91.06 28 LEU B CA 1
ATOM 4099 C C . LEU B 1 28 ? 25.141 -52.625 -23.734 1 91.06 28 LEU B C 1
ATOM 4101 O O . LEU B 1 28 ? 26.125 -52.344 -23.031 1 91.06 28 LEU B O 1
ATOM 4105 N N . GLY B 1 29 ? 25.25 -53.719 -24.25 1 78.75 29 GLY B N 1
ATOM 4106 C CA . GLY B 1 29 ? 26.5 -54.406 -24.609 1 78.75 29 GLY B CA 1
ATOM 4107 C C . GLY B 1 29 ? 27.297 -53.625 -25.641 1 78.75 29 GLY B C 1
ATOM 4108 O O . GLY B 1 29 ? 27.062 -52.438 -25.859 1 78.75 29 GLY B O 1
ATOM 4109 N N . THR B 1 30 ? 28.359 -54.25 -25.953 1 79.56 30 THR B N 1
ATOM 4110 C CA . THR B 1 30 ? 29.266 -53.656 -26.938 1 79.56 30 THR B CA 1
ATOM 4111 C C . THR B 1 30 ? 28.859 -54.062 -28.359 1 79.56 30 THR B C 1
ATOM 4113 O O . THR B 1 30 ? 29.641 -53.875 -29.297 1 79.56 30 THR B O 1
ATOM 4116 N N . THR B 1 31 ? 27.641 -54.469 -28.453 1 78.19 31 THR B N 1
ATOM 4117 C CA . THR B 1 31 ? 27.234 -54.906 -29.781 1 78.19 31 THR B CA 1
ATOM 4118 C C . THR B 1 31 ? 27.078 -53.719 -30.719 1 78.19 31 THR B C 1
ATOM 4120 O O . THR B 1 31 ? 26.859 -52.594 -30.266 1 78.19 31 THR B O 1
ATOM 4123 N N . SER B 1 32 ? 27.266 -54 -32.031 1 88.25 32 SER B N 1
ATOM 4124 C CA . SER B 1 32 ? 27.109 -52.969 -33.062 1 88.25 32 SER B CA 1
ATOM 4125 C C . SER B 1 32 ? 25.672 -52.469 -33.156 1 88.25 32 SER B C 1
ATOM 4127 O O . SER B 1 32 ? 24.734 -53.281 -33.031 1 88.25 32 SER B O 1
ATOM 4129 N N . PRO B 1 33 ? 25.5 -51.219 -33.344 1 93.25 33 PRO B N 1
ATOM 4130 C CA . PRO B 1 33 ? 24.125 -50.688 -33.469 1 93.25 33 PRO B CA 1
ATOM 4131 C C . PRO B 1 33 ? 23.406 -51.25 -34.688 1 93.25 33 PRO B C 1
ATOM 4133 O O . PRO B 1 33 ? 24.016 -51.438 -35.75 1 93.25 33 PRO B O 1
ATOM 4136 N N . LEU B 1 34 ? 22.172 -51.469 -34.469 1 94.19 34 LEU B N 1
ATOM 4137 C CA . LEU B 1 34 ? 21.297 -51.844 -35.594 1 94.19 34 LEU B CA 1
ATOM 4138 C C . LEU B 1 34 ? 20.938 -50.625 -36.438 1 94.19 34 LEU B C 1
ATOM 4140 O O . LEU B 1 34 ? 20.688 -49.531 -35.875 1 94.19 34 LEU B O 1
ATOM 4144 N N . GLN B 1 35 ? 20.969 -50.812 -37.719 1 94.44 35 GLN B N 1
ATOM 4145 C CA . GLN B 1 35 ? 20.484 -49.781 -38.625 1 94.44 35 GLN B CA 1
ATOM 4146 C C . GLN B 1 35 ? 19.016 -49.969 -38.969 1 94.44 35 GLN B C 1
ATOM 4148 O O . GLN B 1 35 ? 18.656 -51.031 -39.5 1 94.44 35 GLN B O 1
ATOM 4153 N N . LEU B 1 36 ? 18.281 -48.938 -38.625 1 96.31 36 LEU B N 1
ATOM 4154 C CA . LEU B 1 36 ? 16.844 -49.062 -38.844 1 96.31 36 LEU B CA 1
ATOM 4155 C C . LEU B 1 36 ? 16.344 -47.938 -39.75 1 96.31 36 LEU B C 1
ATOM 4157 O O . LEU B 1 36 ? 16.688 -46.75 -39.531 1 96.31 36 LEU B O 1
ATOM 4161 N N . HIS B 1 37 ? 15.625 -48.281 -40.812 1 96.69 37 HIS B N 1
ATOM 4162 C CA . HIS B 1 37 ? 14.992 -47.375 -41.719 1 96.69 37 HIS B CA 1
ATOM 4163 C C . HIS B 1 37 ? 13.523 -47.719 -41.938 1 96.69 37 HIS B C 1
ATOM 4165 O O . HIS B 1 37 ? 13.203 -48.781 -42.438 1 96.69 37 HIS B O 1
ATOM 4171 N N . ALA B 1 38 ? 12.672 -46.812 -41.562 1 96.62 38 ALA B N 1
ATOM 4172 C CA . ALA B 1 38 ? 11.242 -47.094 -41.656 1 96.62 38 ALA B CA 1
ATOM 4173 C C . ALA B 1 38 ? 10.531 -46.094 -42.531 1 96.62 38 ALA B C 1
ATOM 4175 O O . ALA B 1 38 ? 10.852 -44.906 -42.531 1 96.62 38 ALA B O 1
ATOM 4176 N N . PHE B 1 39 ? 9.578 -46.562 -43.25 1 96 39 PHE B N 1
ATOM 4177 C CA . PHE B 1 39 ? 8.641 -45.75 -44.031 1 96 39 PHE B CA 1
ATOM 4178 C C . PHE B 1 39 ? 7.246 -45.812 -43.406 1 96 39 PHE B C 1
ATOM 4180 O O . PHE B 1 39 ? 6.707 -46.906 -43.188 1 96 39 PHE B O 1
ATOM 4187 N N . TYR B 1 40 ? 6.715 -44.688 -43.156 1 95.88 40 TYR B N 1
ATOM 4188 C CA . TYR B 1 40 ? 5.336 -44.625 -42.688 1 95.88 40 TYR B CA 1
ATOM 4189 C C . TYR B 1 40 ? 4.387 -44.281 -43.844 1 95.88 40 TYR B C 1
ATOM 4191 O O . TYR B 1 40 ? 4.668 -43.406 -44.656 1 95.88 40 TYR B O 1
ATOM 4199 N N . TYR B 1 41 ? 3.309 -45 -43.844 1 95.12 41 TYR B N 1
ATOM 4200 C CA . TYR B 1 41 ? 2.396 -44.875 -44.969 1 95.12 41 TYR B CA 1
ATOM 4201 C C . TYR B 1 41 ? 1.025 -44.406 -44.5 1 95.12 41 TYR B C 1
ATOM 4203 O O . TYR B 1 41 ? 0.574 -44.719 -43.406 1 95.12 41 TYR B O 1
ATOM 4211 N N . ASP B 1 42 ? 0.407 -43.625 -45.375 1 94.75 42 ASP B N 1
ATOM 4212 C CA . ASP B 1 42 ? -0.999 -43.25 -45.25 1 94.75 42 ASP B CA 1
ATOM 4213 C C . ASP B 1 42 ? -1.587 -42.875 -46.594 1 94.75 42 ASP B C 1
ATOM 4215 O O . ASP B 1 42 ? -0.868 -42.781 -47.594 1 94.75 42 ASP B O 1
ATOM 4219 N N . SER B 1 43 ? -2.865 -42.812 -46.625 1 94.44 43 SER B N 1
ATOM 4220 C CA . SER B 1 43 ? -3.498 -42.281 -47.844 1 94.44 43 SER B CA 1
ATOM 4221 C C . SER B 1 43 ? -3.293 -40.781 -47.969 1 94.44 43 SER B C 1
ATOM 4223 O O . SER B 1 43 ? -2.852 -40.125 -47.031 1 94.44 43 SER B O 1
ATOM 4225 N N . ARG B 1 44 ? -3.543 -40.25 -49.156 1 89.69 44 ARG B N 1
ATOM 4226 C CA . ARG B 1 44 ? -3.377 -38.812 -49.406 1 89.69 44 ARG B CA 1
ATOM 4227 C C . ARG B 1 44 ? -4.203 -38 -48.438 1 89.69 44 ARG B C 1
ATOM 4229 O O . ARG B 1 44 ? -3.771 -36.906 -48.031 1 89.69 44 ARG B O 1
ATOM 4236 N N . ASP B 1 45 ? -5.301 -38.5 -48.031 1 90.38 45 ASP B N 1
ATOM 4237 C CA . ASP B 1 45 ? -6.191 -37.75 -47.188 1 90.38 45 ASP B CA 1
ATOM 4238 C C . ASP B 1 45 ? -6 -38.156 -45.719 1 90.38 45 ASP B C 1
ATOM 4240 O O . ASP B 1 45 ? -6.789 -37.75 -44.844 1 90.38 45 ASP B O 1
ATOM 4244 N N . GLY B 1 46 ? -5.117 -38.938 -45.438 1 91.88 46 GLY B N 1
ATOM 4245 C CA . GLY B 1 46 ? -4.809 -39.312 -44.062 1 91.88 46 GLY B CA 1
ATOM 4246 C C . GLY B 1 46 ? -5.836 -40.25 -43.469 1 91.88 46 GLY B C 1
ATOM 4247 O O . GLY B 1 46 ? -6.207 -40.094 -42.281 1 91.88 46 GLY B O 1
ATOM 4248 N N . ALA B 1 47 ? -6.27 -41.188 -44.188 1 93.06 47 ALA B N 1
ATOM 4249 C CA . ALA B 1 47 ? -7.363 -42.062 -43.75 1 93.06 47 ALA B CA 1
ATOM 4250 C C . ALA B 1 47 ? -6.949 -42.938 -42.562 1 93.06 47 ALA B C 1
ATOM 4252 O O . ALA B 1 47 ? -7.738 -43.156 -41.656 1 93.06 47 ALA B O 1
ATOM 4253 N N . LEU B 1 48 ? -5.797 -43.469 -42.625 1 92.94 48 LEU B N 1
ATOM 4254 C CA . LEU B 1 48 ? -5.344 -44.312 -41.5 1 92.94 48 LEU B CA 1
ATOM 4255 C C . LEU B 1 48 ? -5.191 -43.5 -40.219 1 92.94 48 LEU B C 1
ATOM 4257 O O . LEU B 1 48 ? -5.625 -43.938 -39.156 1 92.94 48 LEU B O 1
ATOM 4261 N N . GLN B 1 49 ? -4.617 -42.406 -40.406 1 88.88 49 GLN B N 1
ATOM 4262 C CA . GLN B 1 49 ? -4.461 -41.5 -39.25 1 88.88 49 GLN B CA 1
ATOM 4263 C C . GLN B 1 49 ? -5.812 -41.156 -38.625 1 88.88 49 GLN B C 1
ATOM 4265 O O . GLN B 1 49 ? -5.961 -41.156 -37.406 1 88.88 49 GLN B O 1
ATOM 4270 N N . ARG B 1 50 ? -6.715 -40.812 -39.375 1 87.62 50 ARG B N 1
ATOM 4271 C CA . ARG B 1 50 ? -8.055 -40.469 -38.906 1 87.62 50 ARG B CA 1
ATOM 4272 C C . ARG B 1 50 ? -8.68 -41.656 -38.156 1 87.62 50 ARG B C 1
ATOM 4274 O O . ARG B 1 50 ? -9.461 -41.438 -37.219 1 87.62 50 ARG B O 1
ATOM 4281 N N . ALA B 1 51 ? -8.281 -42.781 -38.625 1 88.81 51 ALA B N 1
ATOM 4282 C CA . ALA B 1 51 ? -8.781 -44 -37.969 1 88.81 51 ALA B CA 1
ATOM 4283 C C . ALA B 1 51 ? -7.902 -44.375 -36.781 1 88.81 51 ALA B C 1
ATOM 4285 O O . ALA B 1 51 ? -8.102 -45.438 -36.188 1 88.81 51 ALA B O 1
ATOM 4286 N N . ARG B 1 52 ? -6.887 -43.625 -36.5 1 87.38 52 ARG B N 1
ATOM 4287 C CA . ARG B 1 52 ? -5.953 -43.812 -35.375 1 87.38 52 ARG B CA 1
ATOM 4288 C C . ARG B 1 52 ? -5.133 -45.094 -35.594 1 87.38 52 ARG B C 1
ATOM 4290 O O . ARG B 1 52 ? -4.926 -45.875 -34.656 1 87.38 52 ARG B O 1
ATOM 4297 N N . LEU B 1 53 ? -4.812 -45.281 -36.781 1 90.12 53 LEU B N 1
ATOM 4298 C CA . LEU B 1 53 ? -3.934 -46.375 -37.156 1 90.12 53 LEU B CA 1
ATOM 4299 C C . LEU B 1 53 ? -2.604 -45.844 -37.688 1 90.12 53 LEU B C 1
ATOM 4301 O O . LEU B 1 53 ? -2.562 -44.844 -38.375 1 90.12 53 LEU B O 1
ATOM 4305 N N . ALA B 1 54 ? -1.565 -46.594 -37.312 1 92.38 54 ALA B N 1
ATOM 4306 C CA . ALA B 1 54 ? -0.239 -46.281 -37.844 1 92.38 54 ALA B CA 1
ATOM 4307 C C . ALA B 1 54 ? 0.33 -47.5 -38.594 1 92.38 54 ALA B C 1
ATOM 4309 O O . ALA B 1 54 ? 0.309 -48.625 -38.031 1 92.38 54 ALA B O 1
ATOM 4310 N N . TYR B 1 55 ? 0.77 -47.219 -39.812 1 95.75 55 TYR B N 1
ATOM 4311 C CA . TYR B 1 55 ? 1.329 -48.281 -40.625 1 95.75 55 TYR B CA 1
ATOM 4312 C C . TYR B 1 55 ? 2.729 -47.938 -41.094 1 95.75 55 TYR B C 1
ATOM 4314 O O . TYR B 1 55 ? 2.938 -46.844 -41.688 1 95.75 55 TYR B O 1
ATOM 4322 N N . ARG B 1 56 ? 3.621 -48.875 -40.812 1 96.69 56 ARG B N 1
ATOM 4323 C CA . ARG B 1 56 ? 4.98 -48.656 -41.281 1 96.69 56 ARG B CA 1
ATOM 4324 C C . ARG B 1 56 ? 5.613 -49.938 -41.781 1 96.69 56 ARG B C 1
ATOM 4326 O O . ARG B 1 56 ? 5.18 -51.031 -41.438 1 96.69 56 ARG B O 1
ATOM 4333 N N . VAL B 1 57 ? 6.59 -49.75 -42.625 1 97.62 57 VAL B N 1
ATOM 4334 C CA . VAL B 1 57 ? 7.5 -50.812 -43.031 1 97.62 57 VAL B CA 1
ATOM 4335 C C . VAL B 1 57 ? 8.938 -50.438 -42.719 1 97.62 57 VAL B C 1
ATOM 4337 O O . VAL B 1 57 ? 9.406 -49.375 -43.156 1 97.62 57 VAL B O 1
ATOM 4340 N N . ARG B 1 58 ? 9.531 -51.281 -41.969 1 97.12 58 ARG B N 1
ATOM 4341 C CA . ARG B 1 58 ? 10.859 -50.938 -41.469 1 97.12 58 ARG B CA 1
ATOM 4342 C C . ARG B 1 58 ? 11.891 -51.969 -41.906 1 97.12 58 ARG B C 1
ATOM 4344 O O . ARG B 1 58 ? 11.648 -53.156 -41.844 1 97.12 58 ARG B O 1
ATOM 4351 N N . ARG B 1 59 ? 12.992 -51.438 -42.438 1 96.5 59 ARG B N 1
ATOM 4352 C CA . ARG B 1 59 ? 14.141 -52.312 -42.719 1 96.5 59 ARG B CA 1
ATOM 4353 C C . ARG B 1 59 ? 14.977 -52.5 -41.438 1 96.5 59 ARG B C 1
ATOM 4355 O O . ARG B 1 59 ? 15.398 -51.562 -40.812 1 96.5 59 ARG B O 1
ATOM 4362 N N . GLU B 1 60 ? 15.078 -53.75 -41.062 1 92.44 60 GLU B N 1
ATOM 4363 C CA . GLU B 1 60 ? 15.953 -54.156 -39.969 1 92.44 60 GLU B CA 1
ATOM 4364 C C . GLU B 1 60 ? 17.109 -55.031 -40.469 1 92.44 60 GLU B C 1
ATOM 4366 O O . GLU B 1 60 ? 16.984 -56.25 -40.562 1 92.44 60 GLU B O 1
ATOM 4371 N N . GLU B 1 61 ? 18.094 -54.375 -40.625 1 86.5 61 GLU B N 1
ATOM 4372 C CA . GLU B 1 61 ? 19.234 -55.031 -41.281 1 86.5 61 GLU B CA 1
ATOM 4373 C C . GLU B 1 61 ? 18.859 -55.562 -42.656 1 86.5 61 GLU B C 1
ATOM 4375 O O . GLU B 1 61 ? 18.547 -54.812 -43.562 1 86.5 61 GLU B O 1
ATOM 4380 N N . LYS B 1 62 ? 18.609 -56.906 -42.656 1 88.38 62 LYS B N 1
ATOM 4381 C CA . LYS B 1 62 ? 18.359 -57.469 -43.969 1 88.38 62 LYS B CA 1
ATOM 4382 C C . LYS B 1 62 ? 16.891 -57.844 -44.125 1 88.38 62 LYS B C 1
ATOM 4384 O O . LYS B 1 62 ? 16.484 -58.312 -45.188 1 88.38 62 LYS B O 1
ATOM 4389 N N . GLU B 1 63 ? 16.188 -57.5 -43.25 1 94 63 GLU B N 1
ATOM 4390 C CA . GLU B 1 63 ? 14.789 -57.906 -43.312 1 94 63 GLU B CA 1
ATOM 4391 C C . GLU B 1 63 ? 13.875 -56.688 -43.25 1 94 63 GLU B C 1
ATOM 4393 O O . GLU B 1 63 ? 14.242 -55.656 -42.688 1 94 63 GLU B O 1
ATOM 4398 N N . TRP B 1 64 ? 12.734 -56.938 -43.906 1 96.38 64 TRP B N 1
ATOM 4399 C CA . TRP B 1 64 ? 11.695 -55.906 -43.844 1 96.38 64 TRP B CA 1
ATOM 4400 C C . TRP B 1 64 ? 10.562 -56.375 -42.938 1 96.38 64 TRP B C 1
ATOM 4402 O O . TRP B 1 64 ? 10.148 -57.531 -42.969 1 96.38 64 TRP B O 1
ATOM 4412 N N . VAL B 1 65 ? 10.18 -55.438 -42.125 1 96.88 65 VAL B N 1
ATOM 4413 C CA . VAL B 1 65 ? 9.086 -55.781 -41.219 1 96.88 65 VAL B CA 1
ATOM 4414 C C . VAL B 1 65 ? 7.973 -54.75 -41.375 1 96.88 65 VAL B C 1
ATOM 4416 O O . VAL B 1 65 ? 8.195 -53.531 -41.188 1 96.88 65 VAL B O 1
ATOM 4419 N N . ALA B 1 66 ? 6.75 -55.219 -41.656 1 97.5 66 ALA B N 1
ATOM 4420 C CA . ALA B 1 66 ? 5.559 -54.375 -41.625 1 97.5 66 ALA B CA 1
ATOM 4421 C C . ALA B 1 66 ? 4.949 -54.344 -40.219 1 97.5 66 ALA B C 1
ATOM 4423 O O . ALA B 1 66 ? 4.848 -55.344 -39.562 1 97.5 66 ALA B O 1
ATOM 4424 N N . THR B 1 67 ? 4.613 -53.156 -39.781 1 95.88 67 THR B N 1
ATOM 4425 C CA . THR B 1 67 ? 4.023 -53 -38.469 1 95.88 67 THR B CA 1
ATOM 4426 C C . THR B 1 67 ? 2.734 -52.188 -38.531 1 95.88 67 THR B C 1
ATOM 4428 O O . THR B 1 67 ? 2.693 -51.156 -39.188 1 95.88 67 THR B O 1
ATOM 4431 N N . LEU B 1 68 ? 1.698 -52.688 -37.906 1 94.94 68 LEU B N 1
ATOM 4432 C CA . LEU B 1 68 ? 0.442 -51.969 -37.719 1 94.94 68 LEU B CA 1
ATOM 4433 C C . LEU B 1 68 ? 0.204 -51.656 -36.25 1 94.94 68 LEU B C 1
ATOM 4435 O O . LEU B 1 68 ? 0.292 -52.562 -35.406 1 94.94 68 LEU B O 1
ATOM 4439 N N . LYS B 1 69 ? 0.029 -50.438 -35.906 1 91.19 69 LYS B N 1
ATOM 4440 C CA . LYS B 1 69 ? -0.314 -50.031 -34.562 1 91.19 69 LYS B CA 1
ATOM 4441 C C . LYS B 1 69 ? -1.699 -49.406 -34.5 1 91.19 69 LYS B C 1
ATOM 4443 O O . LYS B 1 69 ? -2.061 -48.594 -35.375 1 91.19 69 LYS B O 1
ATOM 4448 N N . ALA B 1 70 ? -2.494 -49.812 -33.562 1 87.69 70 ALA B N 1
ATOM 4449 C CA . ALA B 1 70 ? -3.832 -49.25 -33.375 1 87.69 70 ALA B CA 1
ATOM 4450 C C . ALA B 1 70 ? -3.877 -48.312 -32.156 1 87.69 70 ALA B C 1
ATOM 4452 O O . ALA B 1 70 ? -2.877 -48.156 -31.469 1 87.69 70 ALA B O 1
ATOM 4453 N N . GLU B 1 71 ? -5.074 -47.688 -32.156 1 74.88 71 GLU B N 1
ATOM 4454 C CA . GLU B 1 71 ? -5.258 -46.719 -31.078 1 74.88 71 GLU B CA 1
ATOM 4455 C C . GLU B 1 71 ? -5.078 -47.375 -29.719 1 74.88 71 GLU B C 1
ATOM 4457 O O . GLU B 1 71 ? -5.535 -48.5 -29.5 1 74.88 71 GLU B O 1
ATOM 4462 N N . GLY B 1 72 ? -4.18 -46.875 -29 1 68 72 GLY B N 1
ATOM 4463 C CA . GLY B 1 72 ? -4.035 -47.281 -27.609 1 68 72 GLY B CA 1
ATOM 4464 C C . GLY B 1 72 ? -4.117 -46.125 -26.641 1 68 72 GLY B C 1
ATOM 4465 O O . GLY B 1 72 ? -4.785 -45.125 -26.906 1 68 72 GLY B O 1
ATOM 4466 N N . GLN B 1 73 ? -3.904 -46.5 -25.422 1 63.34 73 GLN B N 1
ATOM 4467 C CA . GLN B 1 73 ? -3.873 -45.469 -24.391 1 63.34 73 GLN B CA 1
ATOM 4468 C C . GLN B 1 73 ? -2.447 -45 -24.125 1 63.34 73 GLN B C 1
ATOM 4470 O O . GLN B 1 73 ? -1.501 -45.781 -24.203 1 63.34 73 GLN B O 1
ATOM 4475 N N . SER B 1 74 ? -2.227 -43.719 -24.516 1 57.34 74 SER B N 1
ATOM 4476 C CA . SER B 1 74 ? -0.96 -43.125 -24.109 1 57.34 74 SER B CA 1
ATOM 4477 C C . SER B 1 74 ? -1.164 -42.125 -22.969 1 57.34 74 SER B C 1
ATOM 4479 O O . SER B 1 74 ? -1.936 -41.156 -23.094 1 57.34 74 SER B O 1
ATOM 4481 N N . THR B 1 75 ? -0.776 -42.531 -21.797 1 56.12 75 THR B N 1
ATOM 4482 C CA . THR B 1 75 ? -0.89 -41.594 -20.688 1 56.12 75 THR B CA 1
ATOM 4483 C C . THR B 1 75 ? 0.454 -41.406 -19.984 1 56.12 75 THR B C 1
ATOM 4485 O O . THR B 1 75 ? 1.045 -42.375 -19.516 1 56.12 75 THR B O 1
ATOM 4488 N N . GLY B 1 76 ? 1.053 -40.281 -19.953 1 52.28 76 GLY B N 1
ATOM 4489 C CA . GLY B 1 76 ? 2.275 -39.938 -19.234 1 52.28 76 GLY B CA 1
ATOM 4490 C C . GLY B 1 76 ? 3.502 -40.625 -19.812 1 52.28 76 GLY B C 1
ATOM 4491 O O . GLY B 1 76 ? 4.398 -41.031 -19.062 1 52.28 76 GLY B O 1
ATOM 4492 N N . GLY B 1 77 ? 3.514 -41 -21.016 1 62.44 77 GLY B N 1
ATOM 4493 C CA . GLY B 1 77 ? 4.641 -41.688 -21.641 1 62.44 77 GLY B CA 1
ATOM 4494 C C . GLY B 1 77 ? 4.461 -43.188 -21.75 1 62.44 77 GLY B C 1
ATOM 4495 O O . GLY B 1 77 ? 5.16 -43.844 -22.516 1 62.44 77 GLY B O 1
ATOM 4496 N N . LEU B 1 78 ? 3.619 -43.656 -20.906 1 70.88 78 LEU B N 1
ATOM 4497 C CA . LEU B 1 78 ? 3.344 -45.062 -20.984 1 70.88 78 LEU B CA 1
ATOM 4498 C C . LEU B 1 78 ? 2.314 -45.375 -22.078 1 70.88 78 LEU B C 1
ATOM 4500 O O . LEU B 1 78 ? 1.171 -44.906 -22 1 70.88 78 LEU B O 1
ATOM 4504 N N . HIS B 1 79 ? 2.752 -46.031 -23.016 1 74 79 HIS B N 1
ATOM 4505 C CA . HIS B 1 79 ? 1.905 -46.375 -24.156 1 74 79 HIS B CA 1
ATOM 4506 C C . HIS B 1 79 ? 1.42 -47.812 -24.062 1 74 79 HIS B C 1
ATOM 4508 O O . HIS B 1 79 ? 2.189 -48.719 -23.719 1 74 79 HIS B O 1
ATOM 4514 N N . GLN B 1 80 ? 0.184 -47.906 -24.109 1 74.12 80 GLN B N 1
ATOM 4515 C CA . GLN B 1 80 ? -0.426 -49.219 -24.234 1 74.12 80 GLN B CA 1
ATOM 4516 C C . GLN B 1 80 ? -1.309 -49.312 -25.469 1 74.12 80 GLN B C 1
ATOM 4518 O O . GLN B 1 80 ? -2.305 -48.594 -25.594 1 74.12 80 GLN B O 1
ATOM 4523 N N . ARG B 1 81 ? -0.793 -50.188 -26.484 1 80.38 81 ARG B N 1
ATOM 4524 C CA . ARG B 1 81 ? -1.571 -50.281 -27.719 1 80.38 81 ARG B CA 1
ATOM 4525 C C . ARG B 1 81 ? -1.362 -51.625 -28.406 1 80.38 81 ARG B C 1
ATOM 4527 O O . ARG B 1 81 ? -0.31 -52.25 -28.25 1 80.38 81 ARG B O 1
ATOM 4534 N N . PRO B 1 82 ? -2.434 -52.031 -29.188 1 84.94 82 PRO B N 1
ATOM 4535 C CA . PRO B 1 82 ? -2.236 -53.188 -30.031 1 84.94 82 PRO B CA 1
ATOM 4536 C C . PRO B 1 82 ? -1.216 -52.969 -31.141 1 84.94 82 PRO B C 1
ATOM 4538 O O . PRO B 1 82 ? -1.174 -51.875 -31.734 1 84.94 82 PRO B O 1
ATOM 4541 N N . GLU B 1 83 ? -0.421 -53.969 -31.344 1 90.88 83 GLU B N 1
ATOM 4542 C CA . GLU B 1 83 ? 0.619 -53.906 -32.375 1 90.88 83 GLU B CA 1
ATOM 4543 C C . GLU B 1 83 ? 0.804 -55.281 -33.062 1 90.88 83 GLU B C 1
ATOM 4545 O O . GLU B 1 83 ? 0.778 -56.312 -32.406 1 90.88 83 GLU B O 1
ATOM 4550 N N . TRP B 1 84 ? 0.861 -55.188 -34.406 1 93.94 84 TRP B N 1
ATOM 4551 C CA . TRP B 1 84 ? 1.114 -56.375 -35.188 1 93.94 84 TRP B CA 1
ATOM 4552 C C . TRP B 1 84 ? 2.348 -56.219 -36.062 1 93.94 84 TRP B C 1
ATOM 4554 O O . TRP B 1 84 ? 2.486 -55.188 -36.75 1 93.94 84 TRP B O 1
ATOM 4564 N N . ASN B 1 85 ? 3.24 -57.188 -36.062 1 93.81 85 ASN B N 1
ATOM 4565 C CA . ASN B 1 85 ? 4.449 -57.188 -36.875 1 93.81 85 ASN B CA 1
ATOM 4566 C C . ASN B 1 85 ? 4.484 -58.406 -37.812 1 93.81 85 ASN B C 1
ATOM 4568 O O . ASN B 1 85 ? 4.195 -59.531 -37.406 1 93.81 85 ASN B O 1
ATOM 4572 N N . VAL B 1 86 ? 4.809 -58.094 -39.062 1 96.62 86 VAL B N 1
ATOM 4573 C CA . VAL B 1 86 ? 4.906 -59.156 -40.062 1 96.62 86 VAL B CA 1
ATOM 4574 C C . VAL B 1 86 ? 6.156 -58.938 -40.906 1 96.62 86 VAL B C 1
ATOM 4576 O O . VAL B 1 86 ? 6.391 -57.844 -41.406 1 96.62 86 VAL B O 1
ATOM 4579 N N . THR B 1 87 ? 6.91 -60.031 -41.125 1 96.12 87 THR B N 1
ATOM 4580 C CA . THR B 1 87 ? 8.031 -59.938 -42.031 1 96.12 87 THR B CA 1
ATOM 4581 C C . THR B 1 87 ? 7.547 -59.875 -43.5 1 96.12 87 THR B C 1
ATOM 4583 O O . THR B 1 87 ? 6.691 -60.656 -43.906 1 96.12 87 THR B O 1
ATOM 4586 N N . VAL B 1 88 ? 8.148 -58.969 -44.25 1 97 88 VAL B N 1
ATOM 4587 C CA . VAL B 1 88 ? 7.734 -58.781 -45.625 1 97 88 VAL B CA 1
ATOM 4588 C C . VAL B 1 88 ? 8.961 -58.75 -46.531 1 97 88 VAL B C 1
ATOM 4590 O O . VAL B 1 88 ? 10.102 -58.719 -46.062 1 97 88 VAL B O 1
ATOM 4593 N N . PHE B 1 89 ? 8.68 -58.719 -47.812 1 93 89 PHE B N 1
ATOM 4594 C CA . PHE B 1 89 ? 9.766 -58.938 -48.781 1 93 89 PHE B CA 1
ATOM 4595 C C . PHE B 1 89 ? 10.359 -57.594 -49.219 1 93 89 PHE B C 1
ATOM 4597 O O . PHE B 1 89 ? 11.484 -57.562 -49.719 1 93 89 PHE B O 1
ATOM 4604 N N . SER B 1 90 ? 9.57 -56.594 -49.125 1 93.88 90 SER B N 1
ATOM 4605 C CA . SER B 1 90 ? 10.031 -55.281 -49.594 1 93.88 90 SER B CA 1
ATOM 4606 C C . SER B 1 90 ? 9.406 -54.156 -48.781 1 93.88 90 SER B C 1
ATOM 4608 O O . SER B 1 90 ? 8.664 -54.406 -47.844 1 93.88 90 SER B O 1
ATOM 4610 N N . SER B 1 91 ? 9.742 -52.969 -49.219 1 94.44 91 SER B N 1
ATOM 4611 C CA . SER B 1 91 ? 9.227 -51.781 -48.531 1 94.44 91 SER B CA 1
ATOM 4612 C C . SER B 1 91 ? 7.859 -51.406 -49.062 1 94.44 91 SER B C 1
ATOM 4614 O O . SER B 1 91 ? 7.262 -50.438 -48.594 1 94.44 91 SER B O 1
ATOM 4616 N N . GLU B 1 92 ? 7.34 -52.094 -49.969 1 94.19 92 GLU B N 1
ATOM 4617 C CA . GLU B 1 92 ? 6.066 -51.75 -50.594 1 94.19 92 GLU B CA 1
ATOM 4618 C C . GLU B 1 92 ? 4.914 -51.875 -49.594 1 94.19 92 GLU B C 1
ATOM 4620 O O . GLU B 1 92 ? 4.852 -52.844 -48.844 1 94.19 92 GLU B O 1
ATOM 4625 N N . ALA B 1 93 ? 4.039 -50.969 -49.688 1 95.38 93 ALA B N 1
ATOM 4626 C CA . ALA B 1 93 ? 2.895 -51 -48.781 1 95.38 93 ALA B CA 1
ATOM 4627 C C . ALA B 1 93 ? 1.868 -52.031 -49.219 1 95.38 93 ALA B C 1
ATOM 4629 O O . ALA B 1 93 ? 1.465 -52.094 -50.375 1 95.38 93 ALA B O 1
ATOM 4630 N N . ASP B 1 94 ? 1.567 -52.844 -48.281 1 95.44 94 ASP B N 1
ATOM 4631 C CA . ASP B 1 94 ? 0.51 -53.844 -48.5 1 95.44 94 ASP B CA 1
ATOM 4632 C C . ASP B 1 94 ? -0.168 -54.219 -47.188 1 95.44 94 ASP B C 1
ATOM 4634 O O . ASP B 1 94 ? 0.375 -55 -46.406 1 95.44 94 ASP B O 1
ATOM 4638 N N . LEU B 1 95 ? -1.369 -53.719 -47.031 1 95.94 95 LEU B N 1
ATOM 4639 C CA . LEU B 1 95 ? -2.082 -53.938 -45.781 1 95.94 95 LEU B CA 1
ATOM 4640 C C . LEU B 1 95 ? -2.539 -55.406 -45.656 1 95.94 95 LEU B C 1
ATOM 4642 O O . LEU B 1 95 ? -2.867 -55.844 -44.562 1 95.94 95 LEU B O 1
ATOM 4646 N N . ARG B 1 96 ? -2.586 -56.094 -46.625 1 94.38 96 ARG B N 1
ATOM 4647 C CA . ARG B 1 96 ? -3.111 -57.469 -46.656 1 94.38 96 ARG B CA 1
ATOM 4648 C C . ARG B 1 96 ? -2.125 -58.438 -46.031 1 94.38 96 ARG B C 1
ATOM 4650 O O . ARG B 1 96 ? -2.471 -59.594 -45.781 1 94.38 96 ARG B O 1
ATOM 4657 N N . VAL B 1 97 ? -0.931 -57.938 -45.781 1 95.62 97 VAL B N 1
ATOM 4658 C CA . VAL B 1 97 ? 0.094 -58.812 -45.219 1 95.62 97 VAL B CA 1
ATOM 4659 C C . VAL B 1 97 ? -0.286 -59.188 -43.781 1 95.62 97 VAL B C 1
ATOM 4661 O O . VAL B 1 97 ? 0.227 -60.188 -43.25 1 95.62 97 VAL B O 1
ATOM 4664 N N . PHE B 1 98 ? -1.138 -58.438 -43.156 1 96.38 98 PHE B N 1
ATOM 4665 C CA . PHE B 1 98 ? -1.579 -58.75 -41.781 1 96.38 98 PHE B CA 1
ATOM 4666 C C . PHE B 1 98 ? -2.723 -59.75 -41.812 1 96.38 98 PHE B C 1
ATOM 4668 O O . PHE B 1 98 ? -3.805 -59.469 -42.312 1 96.38 98 PHE B O 1
ATOM 4675 N N . THR B 1 99 ? -2.445 -60.875 -41.125 1 94.75 99 THR B N 1
ATOM 4676 C CA . THR B 1 99 ? -3.418 -61.969 -41.219 1 94.75 99 THR B CA 1
ATOM 4677 C C . THR B 1 99 ? -4.102 -62.188 -39.844 1 94.75 99 THR B C 1
ATOM 4679 O O . THR B 1 99 ? -5.055 -62.969 -39.75 1 94.75 99 THR B O 1
ATOM 4682 N N . ASP B 1 100 ? -3.545 -61.594 -38.844 1 94.38 100 ASP B N 1
ATOM 4683 C CA . ASP B 1 100 ? -4.203 -61.688 -37.562 1 94.38 100 ASP B CA 1
ATOM 4684 C C . ASP B 1 100 ? -5.656 -61.219 -37.656 1 94.38 100 ASP B C 1
ATOM 4686 O O . ASP B 1 100 ? -5.941 -60.156 -38.219 1 94.38 100 ASP B O 1
ATOM 4690 N N . PRO B 1 101 ? -6.527 -61.938 -37.031 1 94.19 101 PRO B N 1
ATOM 4691 C CA . PRO B 1 101 ? -7.949 -61.625 -37.156 1 94.19 101 PRO B CA 1
ATOM 4692 C C . PRO B 1 101 ? -8.289 -60.219 -36.656 1 94.19 101 PRO B C 1
ATOM 4694 O O . PRO B 1 101 ? -9.109 -59.531 -37.281 1 94.19 101 PRO B O 1
ATOM 4697 N N . ASP B 1 102 ? -7.727 -59.812 -35.625 1 92.31 102 ASP B N 1
ATOM 4698 C CA . ASP B 1 102 ? -8.008 -58.5 -35.094 1 92.31 102 ASP B CA 1
ATOM 4699 C C . ASP B 1 102 ? -7.484 -57.406 -36.031 1 92.31 102 ASP B C 1
ATOM 4701 O O . ASP B 1 102 ? -8.148 -56.375 -36.219 1 92.31 102 ASP B O 1
ATOM 4705 N N . ALA B 1 103 ? -6.363 -57.562 -36.594 1 93.5 103 ALA B N 1
ATOM 4706 C CA . ALA B 1 103 ? -5.793 -56.625 -37.531 1 93.5 103 ALA B CA 1
ATOM 4707 C C . ALA B 1 103 ? -6.625 -56.562 -38.812 1 93.5 103 ALA B C 1
ATOM 4709 O O . ALA B 1 103 ? -6.887 -55.469 -39.344 1 93.5 103 ALA B O 1
ATOM 4710 N N . VAL B 1 104 ? -6.973 -57.688 -39.219 1 94.06 104 VAL B N 1
ATOM 4711 C CA . VAL B 1 104 ? -7.762 -57.781 -40.469 1 94.06 104 VAL B CA 1
ATOM 4712 C C . VAL B 1 104 ? -9.07 -57 -40.281 1 94.06 104 VAL B C 1
ATOM 4714 O O . VAL B 1 104 ? -9.492 -56.281 -41.156 1 94.06 104 VAL B O 1
ATOM 4717 N N . ALA B 1 105 ? -9.633 -57.25 -39.156 1 94.06 105 ALA B N 1
ATOM 4718 C CA . ALA B 1 105 ? -10.898 -56.562 -38.875 1 94.06 105 ALA B CA 1
ATOM 4719 C C . ALA B 1 105 ? -10.734 -55.031 -38.906 1 94.06 105 ALA B C 1
ATOM 4721 O O . ALA B 1 105 ? -11.609 -54.312 -39.406 1 94.06 105 ALA B O 1
ATOM 4722 N N . LEU B 1 106 ? -9.703 -54.562 -38.406 1 92 106 LEU B N 1
ATOM 4723 C CA . LEU B 1 106 ? -9.438 -53.125 -38.344 1 92 106 LEU B CA 1
ATOM 4724 C C . LEU B 1 106 ? -9.133 -52.594 -39.75 1 92 106 LEU B C 1
ATOM 4726 O O . LEU B 1 106 ? -9.477 -51.438 -40.062 1 92 106 LEU B O 1
ATOM 4730 N N . LEU B 1 107 ? -8.547 -53.344 -40.625 1 94.62 107 LEU B N 1
ATOM 4731 C CA . LEU B 1 107 ? -7.957 -52.875 -41.844 1 94.62 107 LEU B CA 1
ATOM 4732 C C . LEU B 1 107 ? -8.922 -53.031 -43.031 1 94.62 107 LEU B C 1
ATOM 4734 O O . LEU B 1 107 ? -8.734 -52.438 -44.094 1 94.62 107 LEU B O 1
ATOM 4738 N N . THR B 1 108 ? -9.93 -53.812 -42.844 1 94.19 108 THR B N 1
ATOM 4739 C CA . THR B 1 108 ? -10.836 -54.188 -43.906 1 94.19 108 THR B CA 1
ATOM 4740 C C . THR B 1 108 ? -11.344 -52.969 -44.656 1 94.19 108 THR B C 1
ATOM 4742 O O . THR B 1 108 ? -11.352 -52.938 -45.906 1 94.19 108 THR B O 1
ATOM 4745 N N . PRO B 1 109 ? -11.719 -51.906 -44.031 1 94.38 109 PRO B N 1
ATOM 4746 C CA . PRO B 1 109 ? -12.234 -50.719 -44.75 1 94.38 109 PRO B CA 1
ATOM 4747 C C . PRO B 1 109 ? -11.164 -50 -45.562 1 94.38 109 PRO B C 1
ATOM 4749 O O . PRO B 1 109 ? -11.477 -49.156 -46.375 1 94.38 109 PRO B O 1
ATOM 4752 N N . PHE B 1 110 ? -9.969 -50.406 -45.344 1 94.62 110 PHE B N 1
ATOM 4753 C CA . PHE B 1 110 ? -8.898 -49.594 -45.906 1 94.62 110 PHE B CA 1
ATOM 4754 C C . PHE B 1 110 ? -8.102 -50.344 -46.938 1 94.62 110 PHE B C 1
ATOM 4756 O O . PHE B 1 110 ? -7.105 -49.844 -47.469 1 94.62 110 PHE B O 1
ATOM 4763 N N . LEU B 1 111 ? -8.406 -51.469 -47.281 1 93.44 111 LEU B N 1
ATOM 4764 C CA . LEU B 1 111 ? -7.621 -52.375 -48.156 1 93.44 111 LEU B CA 1
ATOM 4765 C C . LEU B 1 111 ? -7.543 -51.812 -49.562 1 93.44 111 LEU B C 1
ATOM 4767 O O . LEU B 1 111 ? -6.613 -52.125 -50.312 1 93.44 111 LEU B O 1
ATOM 4771 N N . GLY B 1 112 ? -8.43 -50.969 -49.969 1 91 112 GLY B N 1
ATOM 4772 C CA . GLY B 1 112 ? -8.438 -50.406 -51.312 1 91 112 GLY B CA 1
ATOM 4773 C C . GLY B 1 112 ? -7.727 -49.062 -51.406 1 91 112 GLY B C 1
ATOM 4774 O O . GLY B 1 112 ? -7.633 -48.5 -52.5 1 91 112 GLY B O 1
ATOM 4775 N N . LEU B 1 113 ? -7.168 -48.625 -50.375 1 92.06 113 LEU B N 1
ATOM 4776 C CA . LEU B 1 113 ? -6.539 -47.312 -50.375 1 92.06 113 LEU B CA 1
ATOM 4777 C C . LEU B 1 113 ? -5.211 -47.344 -51.125 1 92.06 113 LEU B C 1
ATOM 4779 O O . LEU B 1 113 ? -4.488 -48.344 -51.062 1 92.06 113 LEU B O 1
ATOM 4783 N N . VAL B 1 114 ? -4.953 -46.219 -51.812 1 93.88 114 VAL B N 1
ATOM 4784 C CA . VAL B 1 114 ? -3.609 -46 -52.312 1 93.88 114 VAL B CA 1
ATOM 4785 C C . VAL B 1 114 ? -2.748 -45.344 -51.25 1 93.88 114 VAL B C 1
ATOM 4787 O O . VAL B 1 114 ? -3.059 -44.219 -50.781 1 93.88 114 VAL B O 1
ATOM 4790 N N . LEU B 1 115 ? -1.736 -46.062 -50.812 1 95.88 115 LEU B N 1
ATOM 4791 C CA . LEU B 1 115 ? -0.892 -45.562 -49.719 1 95.88 115 LEU B CA 1
ATOM 4792 C C . LEU B 1 115 ? 0.377 -44.906 -50.281 1 95.88 115 LEU B C 1
ATOM 4794 O O . LEU B 1 115 ? 0.897 -45.344 -51.312 1 95.88 115 LEU B O 1
ATOM 4798 N N . GLN B 1 116 ? 0.765 -43.875 -49.688 1 94.19 116 GLN B N 1
ATOM 4799 C CA . GLN B 1 116 ? 2.01 -43.188 -50 1 94.19 116 GLN B CA 1
ATOM 4800 C C . GLN B 1 116 ? 2.854 -42.969 -48.75 1 94.19 116 GLN B C 1
ATOM 4802 O O . GLN B 1 116 ? 2.328 -42.969 -47.625 1 94.19 116 GLN B O 1
ATOM 4807 N N . VAL B 1 117 ? 4.148 -42.781 -48.938 1 94.25 117 VAL B N 1
ATOM 4808 C CA . VAL B 1 117 ? 5.039 -42.469 -47.812 1 94.25 117 VAL B CA 1
ATOM 4809 C C . VAL B 1 117 ? 4.758 -41.062 -47.281 1 94.25 117 VAL B C 1
ATOM 4811 O O . VAL B 1 117 ? 4.773 -40.094 -48.062 1 94.25 117 VAL B O 1
ATOM 4814 N N . ILE B 1 118 ? 4.508 -40.969 -46.031 1 91.81 118 ILE B N 1
ATOM 4815 C CA . ILE B 1 118 ? 4.23 -39.625 -45.469 1 91.81 118 ILE B CA 1
ATOM 4816 C C . ILE B 1 118 ? 5.426 -39.156 -44.656 1 91.81 118 ILE B C 1
ATOM 4818 O O . ILE B 1 118 ? 5.617 -37.969 -44.469 1 91.81 118 ILE B O 1
ATOM 4822 N N . LEU B 1 119 ? 6.164 -40.031 -44.125 1 93.19 119 LEU B N 1
ATOM 4823 C CA . LEU B 1 119 ? 7.398 -39.688 -43.438 1 93.19 119 LEU B CA 1
ATOM 4824 C C . LEU B 1 119 ? 8.312 -40.906 -43.312 1 93.19 119 LEU B C 1
ATOM 4826 O O . LEU B 1 119 ? 7.875 -42.031 -43.562 1 93.19 119 LEU B O 1
ATOM 4830 N N . GLU B 1 120 ? 9.555 -40.625 -43 1 95.69 120 GLU B N 1
ATOM 4831 C CA . GLU B 1 120 ? 10.57 -41.656 -42.812 1 95.69 120 GLU B CA 1
ATOM 4832 C C . GLU B 1 120 ? 11.336 -41.469 -41.531 1 95.69 120 GLU B C 1
ATOM 4834 O O . GLU B 1 120 ? 11.461 -40.344 -41.031 1 95.69 120 GLU B O 1
ATOM 4839 N N . THR B 1 121 ? 11.719 -42.562 -40.938 1 96.44 121 THR B N 1
ATOM 4840 C CA . THR B 1 121 ? 12.656 -42.5 -39.812 1 96.44 121 THR B CA 1
ATOM 4841 C C . THR B 1 121 ? 13.93 -43.281 -40.125 1 96.44 121 THR B C 1
ATOM 4843 O O . THR B 1 121 ? 13.875 -44.344 -40.75 1 96.44 121 THR B O 1
ATOM 4846 N N . ARG B 1 122 ? 15.016 -42.656 -39.875 1 96.44 122 ARG B N 1
ATOM 4847 C CA . ARG B 1 122 ? 16.344 -43.25 -40 1 96.44 122 ARG B CA 1
ATOM 4848 C C . ARG B 1 122 ? 17.141 -43.125 -38.719 1 96.44 122 ARG B C 1
ATOM 4850 O O . ARG B 1 122 ? 17.484 -42.031 -38.281 1 96.44 122 ARG B O 1
ATOM 4857 N N . PHE B 1 123 ? 17.453 -44.312 -38.188 1 96.38 123 PHE B N 1
ATOM 4858 C CA . PHE B 1 123 ? 18.156 -44.188 -36.906 1 96.38 123 PHE B CA 1
ATOM 4859 C C . PHE B 1 123 ? 18.938 -45.469 -36.594 1 96.38 123 PHE B C 1
ATOM 4861 O O . PHE B 1 123 ? 18.688 -46.531 -37.219 1 96.38 123 PHE B O 1
ATOM 4868 N N . GLU B 1 124 ? 19.906 -45.375 -35.781 1 96.12 124 GLU B N 1
ATOM 4869 C CA . GLU B 1 124 ? 20.625 -46.5 -35.219 1 96.12 124 GLU B CA 1
ATOM 4870 C C . GLU B 1 124 ? 20.078 -46.844 -33.844 1 96.12 124 GLU B C 1
ATOM 4872 O O . GLU B 1 124 ? 19.672 -45.969 -33.094 1 96.12 124 GLU B O 1
ATOM 4877 N N . ARG B 1 125 ? 20.094 -48.188 -33.531 1 97.31 125 ARG B N 1
ATOM 4878 C CA . ARG B 1 125 ? 19.547 -48.656 -32.281 1 97.31 125 ARG B CA 1
ATOM 4879 C C . ARG B 1 125 ? 20.516 -49.562 -31.562 1 97.31 125 ARG B C 1
ATOM 4881 O O . ARG B 1 125 ? 21.062 -50.5 -32.188 1 97.31 125 ARG B O 1
ATOM 4888 N N . LEU B 1 126 ? 20.812 -49.219 -30.328 1 95.81 126 LEU B N 1
ATOM 4889 C CA . LEU B 1 126 ? 21.391 -50.188 -29.406 1 95.81 126 LEU B CA 1
ATOM 4890 C C . LEU B 1 126 ? 20.297 -50.844 -28.562 1 95.81 126 LEU B C 1
ATOM 4892 O O . LEU B 1 126 ? 19.391 -50.156 -28.078 1 95.81 126 LEU B O 1
ATOM 4896 N N . GLU B 1 127 ? 20.328 -52.156 -28.406 1 95.31 127 GLU B N 1
ATOM 4897 C CA . GLU B 1 127 ? 19.25 -52.844 -27.688 1 95.31 127 GLU B CA 1
ATOM 4898 C C . GLU B 1 127 ? 19.812 -53.781 -26.625 1 95.31 127 GLU B C 1
ATOM 4900 O O . GLU B 1 127 ? 20.953 -54.25 -26.734 1 95.31 127 GLU B O 1
ATOM 4905 N N . SER B 1 128 ? 19.047 -54.031 -25.625 1 96.31 128 SER B N 1
ATOM 4906 C CA . SER B 1 128 ? 19.344 -55 -24.594 1 96.31 128 SER B CA 1
ATOM 4907 C C . SER B 1 128 ? 18.062 -55.5 -23.922 1 96.31 128 SER B C 1
ATOM 4909 O O . SER B 1 128 ? 16.969 -55.031 -24.219 1 96.31 128 SER B O 1
ATOM 4911 N N . ARG B 1 129 ? 18.219 -56.562 -23.203 1 95.5 129 ARG B N 1
ATOM 4912 C CA . ARG B 1 129 ? 17.156 -57.094 -22.359 1 95.5 129 ARG B CA 1
ATOM 4913 C C . ARG B 1 129 ? 17.578 -57.062 -20.891 1 95.5 129 ARG B C 1
ATOM 4915 O O . ARG B 1 129 ? 18.641 -57.562 -20.531 1 95.5 129 ARG B O 1
ATOM 4922 N N . VAL B 1 130 ? 16.719 -56.531 -20.125 1 96.69 130 VAL B N 1
ATOM 4923 C CA . VAL B 1 130 ? 17.031 -56.375 -18.719 1 96.69 130 VAL B CA 1
ATOM 4924 C C . VAL B 1 130 ? 16.031 -57.125 -17.859 1 96.69 130 VAL B C 1
ATOM 4926 O O . VAL B 1 130 ? 14.828 -56.969 -18.016 1 96.69 130 VAL B O 1
ATOM 4929 N N . ASP B 1 131 ? 16.578 -57.938 -16.969 1 96.12 131 ASP B N 1
ATOM 4930 C CA . ASP B 1 131 ? 15.75 -58.625 -15.992 1 96.12 131 ASP B CA 1
ATOM 4931 C C . ASP B 1 131 ? 15.625 -57.844 -14.695 1 96.12 131 ASP B C 1
ATOM 4933 O O . ASP B 1 131 ? 16.625 -57.406 -14.125 1 96.12 131 ASP B O 1
ATOM 4937 N N . ARG B 1 132 ? 14.406 -57.688 -14.344 1 95.38 132 ARG B N 1
ATOM 4938 C CA . ARG B 1 132 ? 14.164 -56.969 -13.109 1 95.38 132 ARG B CA 1
ATOM 4939 C C . ARG B 1 132 ? 14.023 -57.906 -11.922 1 95.38 132 ARG B C 1
ATOM 4941 O O . ARG B 1 132 ? 13.836 -59.125 -12.102 1 95.38 132 ARG B O 1
ATOM 4948 N N . VAL B 1 133 ? 14.078 -57.375 -10.727 1 92.75 133 VAL B N 1
ATOM 4949 C CA . VAL B 1 133 ? 14.078 -58.156 -9.492 1 92.75 133 VAL B CA 1
ATOM 4950 C C . VAL B 1 133 ? 12.742 -58.875 -9.336 1 92.75 133 VAL B C 1
ATOM 4952 O O . VAL B 1 133 ? 12.688 -59.969 -8.797 1 92.75 133 VAL B O 1
ATOM 4955 N N . ASP B 1 134 ? 11.68 -58.344 -9.844 1 94.19 134 ASP B N 1
ATOM 4956 C CA . ASP B 1 134 ? 10.359 -58.969 -9.672 1 94.19 134 ASP B CA 1
ATOM 4957 C C . ASP B 1 134 ? 10.078 -60 -10.758 1 94.19 134 ASP B C 1
ATOM 4959 O O . ASP B 1 134 ? 8.961 -60.5 -10.859 1 94.19 134 ASP B O 1
ATOM 4963 N N . GLY B 1 135 ? 11.039 -60.188 -11.617 1 95.62 135 GLY B N 1
ATOM 4964 C CA . GLY B 1 135 ? 10.883 -61.156 -12.672 1 95.62 135 GLY B CA 1
ATOM 4965 C C . GLY B 1 135 ? 10.484 -60.562 -14 1 95.62 135 GLY B C 1
ATOM 4966 O O . GLY B 1 135 ? 10.461 -61.25 -15.023 1 95.62 135 GLY B O 1
ATOM 4967 N N . SER B 1 136 ? 10.203 -59.312 -14.023 1 95.88 136 SER B N 1
ATOM 4968 C CA . SER B 1 136 ? 9.828 -58.656 -15.273 1 95.88 136 SER B CA 1
ATOM 4969 C C . SER B 1 136 ? 11.023 -58.531 -16.219 1 95.88 136 SER B C 1
ATOM 4971 O O . SER B 1 136 ? 12.172 -58.469 -15.773 1 95.88 136 SER B O 1
ATOM 4973 N N . GLN B 1 137 ? 10.695 -58.594 -17.469 1 96.94 137 GLN B N 1
ATOM 4974 C CA . GLN B 1 137 ? 11.695 -58.438 -18.516 1 96.94 137 GLN B CA 1
ATOM 4975 C C . GLN B 1 137 ? 11.398 -57.219 -19.359 1 96.94 137 GLN B C 1
ATOM 4977 O O . GLN B 1 137 ? 10.281 -57.031 -19.859 1 96.94 137 GLN B O 1
ATOM 4982 N N . ILE B 1 138 ? 12.422 -56.375 -19.469 1 97 138 ILE B N 1
ATOM 4983 C CA . ILE B 1 138 ? 12.258 -55.125 -20.156 1 97 138 ILE B CA 1
ATOM 4984 C C . ILE B 1 138 ? 13.203 -55.062 -21.344 1 97 138 ILE B C 1
ATOM 4986 O O . ILE B 1 138 ? 14.406 -55.281 -21.203 1 97 138 ILE B O 1
ATOM 4990 N N . LEU B 1 139 ? 12.664 -54.812 -22.516 1 96.5 139 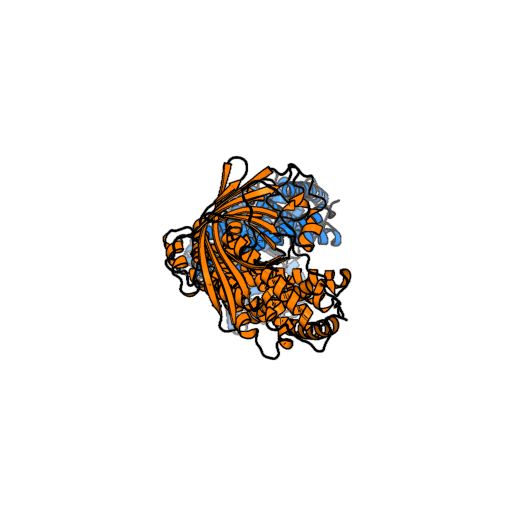LEU B N 1
ATOM 4991 C CA . LEU B 1 139 ? 13.469 -54.531 -23.688 1 96.5 139 LEU B CA 1
ATOM 4992 C C . LEU B 1 139 ? 13.875 -53.062 -23.766 1 96.5 139 LEU B C 1
ATOM 4994 O O . LEU B 1 139 ? 13.016 -52.188 -23.719 1 96.5 139 LEU B O 1
ATOM 4998 N N . VAL B 1 140 ? 15.172 -52.844 -23.781 1 97 140 VAL B N 1
ATOM 4999 C CA . VAL B 1 140 ? 15.727 -51.469 -23.812 1 97 140 VAL B CA 1
ATOM 5000 C C . VAL B 1 140 ? 16.172 -51.156 -25.234 1 97 140 VAL B C 1
ATOM 5002 O O . VAL B 1 140 ? 16.812 -51.969 -25.906 1 97 140 VAL B O 1
ATOM 5005 N N . ALA B 1 141 ? 15.789 -50.031 -25.719 1 96.5 141 ALA B N 1
ATOM 5006 C CA . ALA B 1 141 ? 16.266 -49.531 -27 1 96.5 141 ALA B CA 1
ATOM 5007 C C . ALA B 1 141 ? 16.797 -48.094 -26.875 1 96.5 141 ALA B C 1
ATOM 5009 O O . ALA B 1 141 ? 16.109 -47.219 -26.391 1 96.5 141 ALA B O 1
ATOM 5010 N N . LEU B 1 142 ? 18.031 -47.875 -27.188 1 97.06 142 LEU B N 1
ATOM 5011 C CA . LEU B 1 142 ? 18.641 -46.562 -27.312 1 97.06 142 LEU B CA 1
ATOM 5012 C C . LEU B 1 142 ? 18.75 -46.125 -28.781 1 97.06 142 LEU B C 1
ATOM 5014 O O . LEU B 1 142 ? 19.5 -46.75 -29.547 1 97.06 142 LEU B O 1
ATOM 5018 N N . ASP B 1 143 ? 18.016 -45.125 -29.109 1 97 143 ASP B N 1
ATOM 5019 C CA . ASP B 1 143 ? 17.875 -44.75 -30.516 1 97 143 ASP B CA 1
ATOM 5020 C C . ASP B 1 143 ? 18.516 -43.375 -30.781 1 97 143 ASP B C 1
ATOM 5022 O O . ASP B 1 143 ? 18.312 -42.438 -30 1 97 143 ASP B O 1
ATOM 5026 N N . ARG B 1 144 ? 19.281 -43.188 -31.844 1 96.75 144 ARG B N 1
ATOM 5027 C CA . ARG B 1 144 ? 19.828 -41.938 -32.344 1 96.75 144 ARG B CA 1
ATOM 5028 C C . ARG B 1 144 ? 19.672 -41.812 -33.844 1 96.75 144 ARG B C 1
ATOM 5030 O O . ARG B 1 144 ? 20.109 -42.719 -34.594 1 96.75 144 ARG B O 1
ATOM 5037 N N . GLY B 1 145 ? 19.031 -40.812 -34.281 1 96.94 145 GLY B N 1
ATOM 5038 C CA . GLY B 1 145 ? 18.828 -40.594 -35.719 1 96.94 145 GLY B CA 1
ATOM 5039 C C . GLY B 1 145 ? 17.922 -39.438 -36.031 1 96.94 145 GLY B C 1
ATOM 5040 O O . GLY B 1 145 ? 18.047 -38.375 -35.406 1 96.94 145 GLY B O 1
ATOM 5041 N N . GLU B 1 146 ? 16.984 -39.656 -37.062 1 96.81 146 GLU B N 1
ATOM 5042 C CA . GLU B 1 146 ? 16.156 -38.5 -37.469 1 96.81 146 GLU B CA 1
ATOM 5043 C C . GLU B 1 146 ? 14.828 -38.969 -38.031 1 96.81 146 GLU B C 1
ATOM 5045 O O . GLU B 1 146 ? 14.727 -40.094 -38.562 1 96.81 146 GLU B O 1
ATOM 5050 N N . ILE B 1 147 ? 13.93 -38.188 -37.812 1 96.44 147 ILE B N 1
ATOM 5051 C CA . ILE B 1 147 ? 12.68 -38.25 -38.562 1 96.44 147 ILE B CA 1
ATOM 5052 C C . ILE B 1 147 ? 12.75 -37.344 -39.781 1 96.44 147 ILE B C 1
ATOM 5054 O O . ILE B 1 147 ? 13.195 -36.188 -39.688 1 96.44 147 ILE B O 1
ATOM 5058 N N . VAL B 1 148 ? 12.367 -37.812 -40.906 1 95.31 148 VAL B N 1
ATOM 5059 C CA . VAL B 1 148 ? 12.359 -37.031 -42.156 1 95.31 148 VAL B CA 1
ATOM 5060 C C . VAL B 1 148 ? 10.945 -36.938 -42.688 1 95.31 148 VAL B C 1
ATOM 5062 O O . VAL B 1 148 ? 10.344 -37.969 -43.062 1 95.31 148 VAL B O 1
ATOM 5065 N N . ALA B 1 149 ? 10.398 -35.75 -42.625 1 89.75 149 ALA B N 1
ATOM 5066 C CA . ALA B 1 149 ? 9.062 -35.562 -43.188 1 89.75 149 ALA B CA 1
ATOM 5067 C C . ALA B 1 149 ? 9.141 -35.281 -44.688 1 89.75 149 ALA B C 1
ATOM 5069 O O . ALA B 1 149 ? 10.203 -34.906 -45.219 1 89.75 149 ALA B O 1
ATOM 5070 N N . ASN B 1 150 ? 7.863 -35.406 -45.219 1 77.5 150 ASN B N 1
ATOM 5071 C CA . ASN B 1 150 ? 7.766 -35.062 -46.625 1 77.5 150 ASN B CA 1
ATOM 5072 C C . ASN B 1 150 ? 8.078 -33.562 -46.875 1 77.5 150 ASN B C 1
ATOM 5074 O O . ASN B 1 150 ? 7.656 -32.719 -46.094 1 77.5 150 ASN B O 1
ATOM 5078 N N . GLY B 1 151 ? 9 -33.219 -47.719 1 74.25 151 GLY B N 1
ATOM 5079 C CA . GLY B 1 151 ? 9.422 -31.859 -47.969 1 74.25 151 GLY B CA 1
ATOM 5080 C C . GLY B 1 151 ? 10.836 -31.578 -47.5 1 74.25 151 GLY B C 1
ATOM 5081 O O . GLY B 1 151 ? 11.359 -30.484 -47.719 1 74.25 151 GLY B O 1
ATOM 5082 N N . GLY B 1 152 ? 11.32 -32.406 -46.688 1 84.06 152 GLY B N 1
ATOM 5083 C CA . GLY B 1 152 ? 12.734 -32.281 -46.375 1 84.06 152 GLY B CA 1
ATOM 5084 C C . GLY B 1 152 ? 12.969 -31.828 -44.938 1 84.06 152 GLY B C 1
ATOM 5085 O O . GLY B 1 152 ? 14.109 -31.75 -44.5 1 84.06 152 GLY B O 1
ATOM 5086 N N . LEU B 1 153 ? 11.883 -31.562 -44.188 1 91.5 153 LEU B N 1
ATOM 5087 C CA . LEU B 1 153 ? 12.039 -31.156 -42.812 1 91.5 153 LEU B CA 1
ATOM 5088 C C . LEU B 1 153 ? 12.523 -32.312 -41.938 1 91.5 153 LEU B C 1
ATOM 5090 O O . LEU B 1 153 ? 12.148 -33.469 -42.188 1 91.5 153 LEU B O 1
ATOM 5094 N N . ARG B 1 154 ? 13.375 -32.031 -41 1 95.19 154 ARG B N 1
ATOM 5095 C CA . ARG B 1 154 ? 13.984 -33.062 -40.188 1 95.19 154 ARG B CA 1
ATOM 5096 C C . ARG B 1 154 ? 13.891 -32.719 -38.688 1 95.19 154 ARG B C 1
ATOM 5098 O O . ARG B 1 154 ? 13.852 -31.562 -38.312 1 95.19 154 ARG B O 1
ATOM 5105 N N . GLU B 1 155 ? 13.805 -33.781 -37.875 1 93.94 155 GLU B N 1
ATOM 5106 C CA . GLU B 1 155 ? 13.875 -33.688 -36.406 1 93.94 155 GLU B CA 1
ATOM 5107 C C . GLU B 1 155 ? 14.703 -34.844 -35.844 1 93.94 155 GLU B C 1
ATOM 5109 O O . GLU B 1 155 ? 14.602 -35.969 -36.281 1 93.94 155 GLU B O 1
ATOM 5114 N N . PRO B 1 156 ? 15.477 -34.5 -34.844 1 94.56 156 PRO B N 1
ATOM 5115 C CA . PRO B 1 156 ? 16.344 -35.531 -34.281 1 94.56 156 PRO B CA 1
ATOM 5116 C C . PRO B 1 156 ? 15.562 -36.594 -33.469 1 94.56 156 PRO B C 1
ATOM 5118 O O . PRO B 1 156 ? 14.562 -36.25 -32.844 1 94.56 156 PRO B O 1
ATOM 5121 N N . ILE B 1 157 ? 16 -37.812 -33.531 1 95.81 157 ILE B N 1
ATOM 5122 C CA . ILE B 1 157 ? 15.594 -38.875 -32.625 1 95.81 157 ILE B CA 1
ATOM 5123 C C . ILE B 1 157 ? 16.703 -39.156 -31.609 1 95.81 157 ILE B C 1
ATOM 5125 O O . ILE B 1 157 ? 17.781 -39.625 -31.984 1 95.81 157 ILE B O 1
ATOM 5129 N N . LEU B 1 158 ? 16.562 -38.781 -30.422 1 95.81 158 LEU B N 1
ATOM 5130 C CA . LEU B 1 158 ? 17.406 -39.094 -29.266 1 95.81 158 LEU B CA 1
ATOM 5131 C C . LEU B 1 158 ? 16.578 -39.594 -28.094 1 95.81 158 LEU B C 1
ATOM 5133 O O . LEU B 1 158 ? 16.109 -38.781 -27.281 1 95.81 158 LEU B O 1
ATOM 5137 N N . GLU B 1 159 ? 16.453 -40.938 -28.016 1 96.69 159 GLU B N 1
ATOM 5138 C CA . GLU B 1 159 ? 15.5 -41.406 -27.016 1 96.69 159 GLU B CA 1
ATOM 5139 C C . GLU B 1 159 ? 15.891 -42.812 -26.5 1 96.69 159 GLU B C 1
ATOM 5141 O O . GLU B 1 159 ? 16.672 -43.531 -27.141 1 96.69 159 GLU B O 1
ATOM 5146 N N . VAL B 1 160 ? 15.43 -43.094 -25.297 1 96.56 160 VAL B N 1
ATOM 5147 C CA . VAL B 1 160 ? 15.461 -44.406 -24.703 1 96.56 160 VAL B CA 1
ATOM 5148 C C . VAL B 1 160 ? 14.047 -44.969 -24.609 1 96.56 160 VAL B C 1
ATOM 5150 O O . VAL B 1 160 ? 13.133 -44.312 -24.125 1 96.56 160 VAL B O 1
ATOM 5153 N N . GLU B 1 161 ? 13.844 -46.156 -25.109 1 95.56 161 GLU B N 1
ATOM 5154 C CA . GLU B 1 161 ? 12.555 -46.844 -24.969 1 95.56 161 GLU B CA 1
ATOM 5155 C C . GLU B 1 161 ? 12.664 -48.062 -24.062 1 95.56 161 GLU B C 1
ATOM 5157 O O . GLU B 1 161 ? 13.602 -48.844 -24.188 1 95.56 161 GLU B O 1
ATOM 5162 N N . LEU B 1 162 ? 11.797 -48.094 -23.109 1 96.5 162 LEU B N 1
ATOM 5163 C CA . LEU B 1 162 ? 11.648 -49.219 -22.219 1 96.5 162 LEU B CA 1
ATOM 5164 C C . LEU B 1 162 ? 10.352 -49.969 -22.484 1 96.5 162 LEU B C 1
ATOM 5166 O O . LEU B 1 162 ? 9.266 -49.5 -22.141 1 96.5 162 LEU B O 1
ATOM 5170 N N . GLU B 1 163 ? 10.469 -51.125 -23.109 1 94.62 163 GLU B N 1
ATOM 5171 C CA . GLU B 1 163 ? 9.289 -51.906 -23.469 1 94.62 163 GLU B CA 1
ATOM 5172 C C . GLU B 1 163 ? 9.172 -53.156 -22.609 1 94.62 163 GLU B C 1
ATOM 5174 O O . GLU B 1 163 ? 10.148 -53.875 -22.438 1 94.62 163 GLU B O 1
ATOM 5179 N N . LEU B 1 164 ? 7.977 -53.375 -22.094 1 94.38 164 LEU B N 1
ATOM 5180 C CA . LEU B 1 164 ? 7.742 -54.562 -21.266 1 94.38 164 LEU B CA 1
ATOM 5181 C C . LEU B 1 164 ? 7.652 -55.812 -22.141 1 94.38 164 LEU B C 1
ATOM 5183 O O . LEU B 1 164 ? 6.734 -55.938 -22.953 1 94.38 164 LEU B O 1
ATOM 5187 N N . ALA B 1 165 ? 8.586 -56.688 -21.953 1 94 165 ALA B N 1
ATOM 5188 C CA . ALA B 1 165 ? 8.531 -57.969 -22.641 1 94 165 ALA B CA 1
ATOM 5189 C C . ALA B 1 165 ? 7.684 -59 -21.859 1 94 165 ALA B C 1
ATOM 5191 O O . ALA B 1 165 ? 6.898 -59.719 -22.453 1 94 165 ALA B O 1
ATOM 5192 N N . ALA B 1 166 ? 7.895 -59 -20.609 1 93.94 166 ALA B N 1
ATOM 5193 C CA . ALA B 1 166 ? 7.133 -59.844 -19.703 1 93.94 166 ALA B CA 1
ATOM 5194 C C . ALA B 1 166 ? 7.109 -59.281 -18.297 1 93.94 166 ALA B C 1
ATOM 5196 O O . ALA B 1 166 ? 8.062 -58.625 -17.859 1 93.94 166 ALA B O 1
ATOM 5197 N N . GLY B 1 167 ? 6.027 -59.531 -17.656 1 94.06 167 GLY B N 1
ATOM 5198 C CA . GLY B 1 167 ? 5.949 -59.094 -16.266 1 94.06 167 GLY B CA 1
ATOM 5199 C C . GLY B 1 167 ? 4.977 -57.969 -16.047 1 94.06 167 GLY B C 1
ATOM 5200 O O . GLY B 1 167 ? 3.865 -57.969 -16.578 1 94.06 167 GLY B O 1
ATOM 5201 N N . GLU B 1 168 ? 5.426 -57 -15.188 1 92.06 168 GLU B N 1
ATOM 5202 C CA . GLU B 1 168 ? 4.516 -55.969 -14.742 1 92.06 168 GLU B CA 1
ATOM 5203 C C . GLU B 1 168 ? 4.934 -54.594 -15.297 1 92.06 168 GLU B C 1
ATOM 5205 O O . GLU B 1 168 ? 6.121 -54.25 -15.297 1 92.06 168 GLU B O 1
ATOM 5210 N N . ALA B 1 169 ? 3.893 -53.875 -15.672 1 91.25 169 ALA B N 1
ATOM 5211 C CA . ALA B 1 169 ? 4.137 -52.531 -16.203 1 91.25 169 ALA B CA 1
ATOM 5212 C C . ALA B 1 169 ? 4.84 -51.656 -15.18 1 91.25 169 ALA B C 1
ATOM 5214 O O . ALA B 1 169 ? 5.625 -50.781 -15.539 1 91.25 169 ALA B O 1
ATOM 5215 N N . ALA B 1 170 ? 4.617 -51.844 -13.867 1 94.19 170 ALA B N 1
ATOM 5216 C CA . ALA B 1 170 ? 5.234 -51.094 -12.789 1 94.19 170 ALA B CA 1
ATOM 5217 C C . ALA B 1 170 ? 6.758 -51.125 -12.875 1 94.19 170 ALA B C 1
ATOM 5219 O O . ALA B 1 170 ? 7.438 -50.156 -12.547 1 94.19 170 ALA B O 1
ATOM 5220 N N . ALA B 1 171 ? 7.223 -52.219 -13.328 1 95.88 171 ALA B N 1
ATOM 5221 C CA . ALA B 1 171 ? 8.672 -52.406 -13.43 1 95.88 171 ALA B CA 1
ATOM 5222 C C . ALA B 1 171 ? 9.273 -51.438 -14.453 1 95.88 171 ALA B C 1
ATOM 5224 O O . ALA B 1 171 ? 10.383 -50.938 -14.266 1 95.88 171 ALA B O 1
ATOM 5225 N N . VAL B 1 172 ? 8.57 -51.25 -15.516 1 96 172 VAL B N 1
ATOM 5226 C CA . VAL B 1 172 ? 9.008 -50.312 -16.562 1 96 172 VAL B CA 1
ATOM 5227 C C . VAL B 1 172 ? 9.109 -48.906 -15.984 1 96 172 VAL B C 1
ATOM 5229 O O . VAL B 1 172 ? 10.109 -48.219 -16.188 1 96 172 VAL B O 1
ATOM 5232 N N . LEU B 1 173 ? 8.125 -48.5 -15.234 1 96.12 173 LEU B N 1
ATOM 5233 C CA . LEU B 1 173 ? 8.086 -47.188 -14.625 1 96.12 173 LEU B CA 1
ATOM 5234 C C . LEU B 1 173 ? 9.195 -47.031 -13.586 1 96.12 173 LEU B C 1
ATOM 5236 O O . LEU B 1 173 ? 9.828 -45.969 -13.492 1 96.12 173 LEU B O 1
ATOM 5240 N N . GLU B 1 174 ? 9.398 -48.031 -12.797 1 96.94 174 GLU B N 1
ATOM 5241 C CA . GLU B 1 174 ? 10.453 -48 -11.781 1 96.94 174 GLU B CA 1
ATOM 5242 C C . GLU B 1 174 ? 11.828 -47.844 -12.422 1 96.94 174 GLU B C 1
ATOM 5244 O O . GLU B 1 174 ? 12.664 -47.062 -11.938 1 96.94 174 GLU B O 1
ATOM 5249 N N . MET B 1 175 ? 12.016 -48.594 -13.469 1 97.12 175 MET B N 1
ATOM 5250 C CA . MET B 1 175 ? 13.273 -48.438 -14.188 1 97.12 175 MET B CA 1
ATOM 5251 C C . MET B 1 175 ? 13.43 -47.031 -14.75 1 97.12 175 MET B C 1
ATOM 5253 O O . MET B 1 175 ? 14.508 -46.438 -14.672 1 97.12 175 MET B O 1
ATOM 5257 N N . GLY B 1 176 ? 12.352 -46.562 -15.352 1 97.12 176 GLY B N 1
ATOM 5258 C CA . GLY B 1 176 ? 12.367 -45.188 -15.836 1 97.12 176 GLY B CA 1
ATOM 5259 C C . GLY B 1 176 ? 12.711 -44.188 -14.758 1 97.12 176 GLY B C 1
ATOM 5260 O O . GLY B 1 176 ? 13.469 -43.25 -15 1 97.12 176 GLY B O 1
ATOM 5261 N N . ALA B 1 177 ? 12.188 -44.344 -13.547 1 97.38 177 ALA B N 1
ATOM 5262 C CA . ALA B 1 177 ? 12.453 -43.469 -12.422 1 97.38 177 ALA B CA 1
ATOM 5263 C C . ALA B 1 177 ? 13.945 -43.438 -12.078 1 97.38 177 ALA B C 1
ATOM 5265 O O . ALA B 1 177 ? 14.531 -42.375 -11.883 1 97.38 177 ALA B O 1
ATOM 5266 N N . GLU B 1 178 ? 14.508 -44.594 -12.016 1 97.31 178 GLU B N 1
ATOM 5267 C CA . GLU B 1 178 ? 15.93 -44.719 -11.711 1 97.31 178 GLU B CA 1
ATOM 5268 C C . GLU B 1 178 ? 16.781 -44 -12.758 1 97.31 178 GLU B C 1
ATOM 5270 O O . GLU B 1 178 ? 17.75 -43.312 -12.414 1 97.31 178 GLU B O 1
ATOM 5275 N N . LEU B 1 179 ? 16.406 -44.156 -13.953 1 97.44 179 LEU B N 1
ATOM 5276 C CA . LEU B 1 179 ? 17.172 -43.562 -15.047 1 97.44 179 LEU B CA 1
ATOM 5277 C C . LEU B 1 179 ? 17.047 -42.031 -15.023 1 97.44 179 LEU B C 1
ATOM 5279 O O . LEU B 1 179 ? 18.031 -41.344 -15.242 1 97.44 179 LEU B O 1
ATOM 5283 N N . CYS B 1 180 ? 15.867 -41.562 -14.734 1 96.25 180 CYS B N 1
ATOM 5284 C CA . CYS B 1 180 ? 15.641 -40.125 -14.727 1 96.25 180 CYS B CA 1
ATOM 5285 C C . CYS B 1 180 ? 16.406 -39.469 -13.594 1 96.25 180 CYS B C 1
ATOM 5287 O O . CYS B 1 180 ? 16.75 -38.281 -13.68 1 96.25 180 CYS B O 1
ATOM 5289 N N . LEU B 1 181 ? 16.656 -40.156 -12.547 1 94.56 181 LEU B N 1
ATOM 5290 C CA . LEU B 1 181 ? 17.422 -39.625 -11.414 1 94.56 181 LEU B CA 1
ATOM 5291 C C . LEU B 1 181 ? 18.875 -39.406 -11.797 1 94.56 181 LEU B C 1
ATOM 5293 O O . LEU B 1 181 ? 19.484 -38.438 -11.383 1 94.56 181 LEU B O 1
ATOM 5297 N N . ASP B 1 182 ? 19.391 -40.25 -12.633 1 93.94 182 ASP B N 1
ATOM 5298 C CA . ASP B 1 182 ? 20.828 -40.281 -12.867 1 93.94 182 ASP B CA 1
ATOM 5299 C C . ASP B 1 182 ? 21.188 -39.594 -14.18 1 93.94 182 ASP B C 1
ATOM 5301 O O . ASP B 1 182 ? 22.344 -39.219 -14.391 1 93.94 182 ASP B O 1
ATOM 5305 N N . LEU B 1 183 ? 20.266 -39.562 -15.078 1 95.38 183 LEU B N 1
ATOM 5306 C CA . LEU B 1 183 ? 20.562 -39.188 -16.453 1 95.38 183 LEU B CA 1
ATOM 5307 C C . LEU B 1 183 ? 19.656 -38.031 -16.906 1 95.38 183 LEU B C 1
ATOM 5309 O O . LEU B 1 183 ? 18.594 -37.844 -16.312 1 95.38 183 LEU B O 1
ATOM 5313 N N . PRO B 1 184 ? 20.062 -37.25 -17.859 1 94.12 184 PRO B N 1
ATOM 5314 C CA . PRO B 1 184 ? 19.234 -36.156 -18.391 1 94.12 184 PRO B CA 1
ATOM 5315 C C . PRO B 1 184 ? 18.109 -36.688 -19.297 1 94.12 184 PRO B C 1
ATOM 5317 O O . PRO B 1 184 ? 18.078 -36.375 -20.484 1 94.12 184 PRO B O 1
ATOM 5320 N N . LEU B 1 185 ? 17.156 -37.438 -18.656 1 95.81 185 LEU B N 1
ATOM 5321 C CA . LEU B 1 185 ? 16.031 -38.062 -19.344 1 95.81 185 LEU B CA 1
ATOM 5322 C C . LEU B 1 185 ? 14.711 -37.594 -18.75 1 95.81 185 LEU B C 1
ATOM 5324 O O . LEU B 1 185 ? 14.609 -37.375 -17.547 1 95.81 185 LEU B O 1
ATOM 5328 N N . LEU B 1 186 ? 13.766 -37.469 -19.609 1 95.19 186 LEU B N 1
ATOM 5329 C CA . LEU B 1 186 ? 12.391 -37.219 -19.188 1 95.19 186 LEU B CA 1
ATOM 5330 C C . LEU B 1 186 ? 11.406 -38.031 -20.047 1 95.19 186 LEU B C 1
ATOM 5332 O O . LEU B 1 186 ? 11.609 -38.188 -21.25 1 95.19 186 LEU B O 1
ATOM 5336 N N . PRO B 1 187 ? 10.375 -38.469 -19.391 1 93.62 187 PRO B N 1
ATOM 5337 C CA . PRO B 1 187 ? 9.352 -39.156 -20.188 1 93.62 187 PRO B CA 1
ATOM 5338 C C . PRO B 1 187 ? 8.75 -38.25 -21.266 1 93.62 187 PRO B C 1
ATOM 5340 O O . PRO B 1 187 ? 8.547 -37.062 -21.047 1 93.62 187 PRO B O 1
ATOM 5343 N N . ASP B 1 188 ? 8.57 -38.844 -22.391 1 86.62 188 ASP B N 1
ATOM 5344 C CA . ASP B 1 188 ? 7.961 -38.156 -23.531 1 86.62 188 ASP B CA 1
ATOM 5345 C C . ASP B 1 188 ? 6.809 -38.969 -24.125 1 86.62 188 ASP B C 1
ATOM 5347 O O . ASP B 1 188 ? 6.969 -40.156 -24.406 1 86.62 188 ASP B O 1
ATOM 5351 N N . GLY B 1 189 ? 5.688 -38.312 -24.25 1 77.25 189 GLY B N 1
ATOM 5352 C CA . GLY B 1 189 ? 4.5 -39.031 -24.703 1 77.25 189 GLY B CA 1
ATOM 5353 C C . GLY B 1 189 ? 4.371 -39.062 -26.219 1 77.25 189 GLY B C 1
ATOM 5354 O O . GLY B 1 189 ? 3.484 -39.719 -26.75 1 77.25 189 GLY B O 1
ATOM 5355 N N . GLU B 1 190 ? 5.238 -38.469 -26.906 1 81.06 190 GLU B N 1
ATOM 5356 C CA . GLU B 1 190 ? 5.047 -38.375 -28.344 1 81.06 190 GLU B CA 1
ATOM 5357 C C . GLU B 1 190 ? 5.797 -39.469 -29.078 1 81.06 190 GLU B C 1
ATOM 5359 O O . GLU B 1 190 ? 7.004 -39.656 -28.891 1 81.06 190 GLU B O 1
ATOM 5364 N N . SER B 1 191 ? 5.059 -40.219 -29.875 1 85.06 191 SER B N 1
ATOM 5365 C CA . SER B 1 191 ? 5.672 -41.219 -30.719 1 85.06 191 SER B CA 1
ATOM 5366 C C . SER B 1 191 ? 6.445 -40.594 -31.875 1 85.06 191 SER B C 1
ATOM 5368 O O . SER B 1 191 ? 6.238 -39.438 -32.188 1 85.06 191 SER B O 1
ATOM 5370 N N . LYS B 1 192 ? 7.312 -41.375 -32.5 1 90 192 LYS B N 1
ATOM 5371 C CA . LYS B 1 192 ? 8.047 -40.906 -33.688 1 90 192 LYS B CA 1
ATOM 5372 C C . LYS B 1 192 ? 7.094 -40.5 -34.812 1 90 192 LYS B C 1
ATOM 5374 O O . LYS B 1 192 ? 7.32 -39.5 -35.5 1 90 192 LYS B O 1
ATOM 5379 N N . MET B 1 193 ? 6.062 -41.281 -34.844 1 86.69 193 MET B N 1
ATOM 5380 C CA . MET B 1 193 ? 5.055 -41.031 -35.875 1 86.69 193 MET B CA 1
ATOM 5381 C C . MET B 1 193 ? 4.398 -39.656 -35.625 1 86.69 193 MET B C 1
ATOM 5383 O O . MET B 1 193 ? 4.293 -38.844 -36.562 1 86.69 193 MET B O 1
ATOM 5387 N N . LEU B 1 194 ? 3.943 -39.469 -34.438 1 85.06 194 LEU B N 1
ATOM 5388 C CA . LEU B 1 194 ? 3.27 -38.219 -34.125 1 85.06 194 LEU B CA 1
ATOM 5389 C C . LEU B 1 194 ? 4.188 -37.031 -34.344 1 85.06 194 LEU B C 1
ATOM 5391 O O . LEU B 1 194 ? 3.758 -36.031 -34.906 1 85.06 194 LEU B O 1
ATOM 5395 N N . ARG B 1 195 ? 5.383 -37.125 -33.938 1 88.31 195 ARG B N 1
ATOM 5396 C CA . ARG B 1 195 ? 6.367 -36.062 -34.188 1 88.31 195 ARG B CA 1
ATOM 5397 C C . ARG B 1 195 ? 6.551 -35.812 -35.656 1 88.31 195 ARG B C 1
ATOM 5399 O O . ARG B 1 195 ? 6.641 -34.656 -36.094 1 88.31 195 ARG B O 1
ATOM 5406 N N . GLY B 1 196 ? 6.598 -36.844 -36.375 1 89.44 196 GLY B N 1
ATOM 5407 C CA . GLY B 1 196 ? 6.723 -36.719 -37.844 1 89.44 196 GLY B CA 1
ATOM 5408 C C . GLY B 1 196 ? 5.527 -36.031 -38.469 1 89.44 196 GLY B C 1
ATOM 5409 O O . GLY B 1 196 ? 5.691 -35.219 -39.375 1 89.44 196 GLY B O 1
ATOM 5410 N N . LEU B 1 197 ? 4.391 -36.469 -38 1 88.12 197 LEU B N 1
ATOM 5411 C CA . LEU B 1 197 ? 3.176 -35.875 -38.531 1 88.12 197 LEU B CA 1
ATOM 5412 C C . LEU B 1 197 ? 3.162 -34.375 -38.281 1 88.12 197 LEU B C 1
ATOM 5414 O O . LEU B 1 197 ? 2.779 -33.594 -39.156 1 88.12 197 LEU B O 1
ATOM 5418 N N . ARG B 1 198 ? 3.547 -34 -37.125 1 87.62 198 ARG B N 1
ATOM 5419 C CA . ARG B 1 198 ? 3.621 -32.594 -36.781 1 87.62 198 ARG B CA 1
ATOM 5420 C C . ARG B 1 198 ? 4.652 -31.875 -37.625 1 87.62 198 ARG B C 1
ATOM 5422 O O . ARG B 1 198 ? 4.398 -30.781 -38.125 1 87.62 198 ARG B O 1
ATOM 5429 N N . LEU B 1 199 ? 5.746 -32.469 -37.812 1 87.44 199 LEU B N 1
ATOM 5430 C CA . LEU B 1 199 ? 6.832 -31.938 -38.625 1 87.44 199 LEU B CA 1
ATOM 5431 C C . LEU B 1 199 ? 6.383 -31.719 -40.062 1 87.44 199 LEU B C 1
ATOM 5433 O O . LEU B 1 199 ? 6.754 -30.734 -40.688 1 87.44 199 LEU B O 1
ATOM 5437 N N . ALA B 1 200 ? 5.598 -32.625 -40.469 1 86.81 200 ALA B N 1
ATOM 5438 C CA . ALA B 1 200 ? 5.117 -32.594 -41.875 1 86.81 200 ALA B CA 1
ATOM 5439 C C . ALA B 1 200 ? 3.943 -31.625 -42 1 86.81 200 ALA B C 1
ATOM 5441 O O . ALA B 1 200 ? 3.469 -31.375 -43.125 1 86.81 200 ALA B O 1
ATOM 5442 N N . GLY B 1 201 ? 3.41 -31.156 -40.875 1 82.81 201 GLY B N 1
ATOM 5443 C CA . GLY B 1 201 ? 2.283 -30.234 -40.906 1 82.81 201 GLY B CA 1
ATOM 5444 C C . GLY B 1 201 ? 0.949 -30.938 -41.094 1 82.81 201 GLY B C 1
ATOM 5445 O O . GLY B 1 201 ? -0.025 -30.297 -41.531 1 82.81 201 GLY B O 1
ATOM 5446 N N . LEU B 1 202 ? 0.936 -32.125 -40.906 1 83.12 202 LEU B N 1
ATOM 5447 C CA . LEU B 1 202 ? -0.277 -32.906 -41.125 1 83.12 202 LEU B CA 1
ATOM 5448 C C . LEU B 1 202 ? -1.208 -32.812 -39.938 1 83.12 202 LEU B C 1
ATOM 5450 O O . LEU B 1 202 ? -2.389 -33.156 -40.031 1 83.12 202 LEU B O 1
ATOM 5454 N N . ILE B 1 203 ? -0.646 -32.469 -38.781 1 81.5 203 ILE B N 1
ATOM 5455 C CA . ILE B 1 203 ? -1.464 -32.219 -37.594 1 81.5 203 ILE B CA 1
ATOM 5456 C C . ILE B 1 203 ? -1.069 -30.875 -36.969 1 81.5 203 ILE B C 1
ATOM 5458 O O . ILE B 1 203 ? 0.044 -30.391 -37.188 1 81.5 203 ILE B O 1
ATOM 5462 N N . PRO B 1 204 ? -2.148 -30.266 -36.312 1 76.5 204 PRO B N 1
ATOM 5463 C CA . PRO B 1 204 ? -1.818 -28.969 -35.688 1 76.5 204 PRO B CA 1
ATOM 5464 C C . PRO B 1 204 ? -0.739 -29.094 -34.625 1 76.5 204 PRO B C 1
ATOM 5466 O O . PRO B 1 204 ? -0.569 -30.156 -34.031 1 76.5 204 PRO B O 1
ATOM 5469 N N . ALA B 1 205 ? -0.002 -27.938 -34.5 1 65.5 205 ALA B N 1
ATOM 5470 C CA . ALA B 1 205 ? 1.089 -27.875 -33.531 1 65.5 205 ALA B CA 1
ATOM 5471 C C . ALA B 1 205 ? 0.582 -28.141 -32.125 1 65.5 205 ALA B C 1
ATOM 5473 O O . ALA B 1 205 ? 1.282 -28.734 -31.297 1 65.5 205 ALA B O 1
ATOM 5474 N N . GLU B 1 206 ? -0.581 -27.594 -31.844 1 59.75 206 GLU B N 1
ATOM 5475 C CA . GLU B 1 206 ? -1.095 -27.641 -30.484 1 59.75 206 GLU B CA 1
ATOM 5476 C C . GLU B 1 206 ? -1.789 -28.969 -30.203 1 59.75 206 GLU B C 1
ATOM 5478 O O . GLU B 1 206 ? -2.27 -29.219 -29.094 1 59.75 206 GLU B O 1
ATOM 5483 N N . VAL B 1 207 ? -1.917 -29.766 -31.266 1 53.12 207 VAL B N 1
ATOM 5484 C CA . VAL B 1 207 ? -2.633 -31 -30.984 1 53.12 207 VAL B CA 1
ATOM 5485 C C . VAL B 1 207 ? -1.836 -31.844 -30 1 53.12 207 VAL B C 1
ATOM 5487 O O . VAL B 1 207 ? -0.738 -32.312 -30.312 1 53.12 207 VAL B O 1
ATOM 5490 N N . GLY B 1 208 ? -1.734 -31.375 -28.875 1 50.69 208 GLY B N 1
ATOM 5491 C CA . GLY B 1 208 ? -1.09 -32.156 -27.828 1 50.69 208 GLY B CA 1
ATOM 5492 C C . GLY B 1 208 ? -1.569 -33.594 -27.781 1 50.69 208 GLY B C 1
ATOM 5493 O O . GLY B 1 208 ? -2.477 -33.969 -28.516 1 50.69 208 GLY B O 1
ATOM 5494 N N . ALA B 1 209 ? -0.814 -34.344 -26.953 1 50.28 209 ALA B N 1
ATOM 5495 C CA . ALA B 1 209 ? -1.121 -35.75 -26.641 1 50.28 209 ALA B CA 1
ATOM 5496 C C . ALA B 1 209 ? -2.609 -35.938 -26.359 1 50.28 209 ALA B C 1
ATOM 5498 O O . ALA B 1 209 ? -3.271 -35.031 -25.859 1 50.28 209 ALA B O 1
ATOM 5499 N N . MET B 1 210 ? -3.258 -36.625 -27.25 1 44.28 210 MET B N 1
ATOM 5500 C CA . MET B 1 210 ? -4.645 -37 -27 1 44.28 210 MET B CA 1
ATOM 5501 C C . MET B 1 210 ? -4.965 -36.938 -25.516 1 44.28 210 MET B C 1
ATOM 5503 O O . MET B 1 210 ? -4.27 -37.531 -24.703 1 44.28 210 MET B O 1
ATOM 5507 N N . ARG B 1 211 ? -5.645 -36 -25.219 1 52.31 211 ARG B N 1
ATOM 5508 C CA . ARG B 1 211 ? -6.152 -35.844 -23.859 1 52.31 211 ARG B CA 1
ATOM 5509 C C . ARG B 1 211 ? -6.898 -37.094 -23.406 1 52.31 211 ARG B C 1
ATOM 5511 O O . ARG B 1 211 ? -7.859 -37.5 -24.062 1 52.31 211 ARG B O 1
ATOM 5518 N N . TYR B 1 212 ? -6.141 -38.062 -22.969 1 45.28 212 TYR B N 1
ATOM 5519 C CA . TYR B 1 212 ? -6.906 -39.125 -22.328 1 45.28 212 TYR B CA 1
ATOM 5520 C C . TYR B 1 212 ? -8.117 -38.531 -21.594 1 45.28 212 TYR B C 1
ATOM 5522 O O . TYR B 1 212 ? -7.977 -37.625 -20.781 1 45.28 212 TYR B O 1
ATOM 5530 N N . GLN B 1 213 ? -9.25 -38.719 -22.203 1 56.47 213 GLN B N 1
ATOM 5531 C CA . GLN B 1 213 ? -10.445 -38.375 -21.438 1 56.47 213 GLN B CA 1
ATOM 5532 C C . GLN B 1 213 ? -10.664 -39.344 -20.297 1 56.47 213 GLN B C 1
ATOM 5534 O O . GLN B 1 213 ? -10.836 -40.562 -20.516 1 56.47 213 GLN B O 1
ATOM 5539 N N . THR B 1 214 ? -10.188 -39.062 -19.094 1 65.25 214 THR B N 1
ATOM 5540 C CA . THR B 1 214 ? -10.43 -39.875 -17.906 1 65.25 214 THR B CA 1
ATOM 5541 C C . THR B 1 214 ? -11.93 -40.031 -17.656 1 65.25 214 THR B C 1
ATOM 5543 O O . THR B 1 214 ? -12.688 -39.062 -17.75 1 65.25 214 THR B O 1
ATOM 5546 N N . PRO B 1 215 ? -12.289 -41.312 -17.578 1 76.19 215 PRO B N 1
ATOM 5547 C CA . PRO B 1 215 ? -13.695 -41.5 -17.219 1 76.19 215 PRO B CA 1
ATOM 5548 C C . PRO B 1 215 ? -14.109 -40.688 -16 1 76.19 215 PRO B C 1
ATOM 5550 O O . PRO B 1 215 ? -13.305 -40.469 -15.094 1 76.19 215 PRO B O 1
ATOM 5553 N N . PRO B 1 216 ? -15.305 -40.25 -16.094 1 85.88 216 PRO B N 1
ATOM 5554 C CA . PRO B 1 216 ? -15.773 -39.469 -14.945 1 85.88 216 PRO B CA 1
ATOM 5555 C C . PRO B 1 216 ? -15.852 -40.281 -13.656 1 85.88 216 PRO B C 1
ATOM 5557 O O . PRO B 1 216 ? -16.047 -41.5 -13.711 1 85.88 216 PRO B O 1
ATOM 5560 N N . LEU B 1 217 ? -15.664 -39.656 -12.641 1 90.94 217 LEU B N 1
ATOM 5561 C CA . LEU B 1 217 ? -15.812 -40.281 -11.336 1 90.94 217 LEU B CA 1
ATOM 5562 C C . LEU B 1 217 ? -17.266 -40.656 -11.078 1 90.94 217 LEU B C 1
ATOM 5564 O O . LEU B 1 217 ? -18.188 -39.938 -11.469 1 90.94 217 LEU B O 1
ATOM 5568 N N . ARG B 1 218 ? -17.453 -41.812 -10.461 1 92.5 218 ARG B N 1
ATOM 5569 C CA . ARG B 1 218 ? -18.781 -42.25 -10.055 1 92.5 218 ARG B CA 1
ATOM 5570 C C . ARG B 1 218 ? -18.922 -42.281 -8.539 1 92.5 218 ARG B C 1
ATOM 5572 O O . ARG B 1 218 ? -18.047 -42.812 -7.848 1 92.5 218 ARG B O 1
ATOM 5579 N N . ARG B 1 219 ? -20.016 -41.906 -8.055 1 92.25 219 ARG B N 1
ATOM 5580 C CA . ARG B 1 219 ? -20.25 -41.75 -6.621 1 92.25 219 ARG B CA 1
ATOM 5581 C C . ARG B 1 219 ? -20.125 -43.094 -5.906 1 92.25 219 ARG B C 1
ATOM 5583 O O . ARG B 1 219 ? -19.594 -43.188 -4.797 1 92.25 219 ARG B O 1
ATOM 5590 N N . HIS B 1 220 ? -20.531 -44.125 -6.582 1 93.69 220 HIS B N 1
ATOM 5591 C CA . HIS B 1 220 ? -20.672 -45.406 -5.895 1 93.69 220 HIS B CA 1
ATOM 5592 C C . HIS B 1 220 ? -19.516 -46.344 -6.242 1 93.69 220 HIS B C 1
ATOM 5594 O O . HIS B 1 220 ? -19.516 -47.5 -5.816 1 93.69 220 HIS B O 1
ATOM 5600 N N . GLU B 1 221 ? -18.531 -45.844 -6.867 1 93.38 221 GLU B N 1
ATOM 5601 C CA . GLU B 1 221 ? -17.359 -46.656 -7.125 1 93.38 221 GLU B CA 1
ATOM 5602 C C . GLU B 1 221 ? -16.469 -46.75 -5.895 1 93.38 221 GLU B C 1
ATOM 5604 O O . GLU B 1 221 ? -16.625 -45.969 -4.953 1 93.38 221 GLU B O 1
ATOM 5609 N N . ASN B 1 222 ? -15.633 -47.781 -5.879 1 95.19 222 ASN B N 1
ATOM 5610 C CA . ASN B 1 222 ? -14.719 -47.938 -4.754 1 95.19 222 ASN B CA 1
ATOM 5611 C C . ASN B 1 222 ? -13.797 -46.719 -4.617 1 95.19 222 ASN B C 1
ATOM 5613 O O . ASN B 1 222 ? -13.156 -46.312 -5.59 1 95.19 222 ASN B O 1
ATOM 5617 N N . ALA B 1 223 ? -13.703 -46.188 -3.473 1 96.06 223 ALA B N 1
ATOM 5618 C CA . ALA B 1 223 ? -12.93 -44.969 -3.246 1 96.06 223 ALA B CA 1
ATOM 5619 C C . ALA B 1 223 ? -11.453 -45.188 -3.574 1 96.06 223 ALA B C 1
ATOM 5621 O O . ALA B 1 223 ? -10.82 -44.344 -4.191 1 96.06 223 ALA B O 1
ATOM 5622 N N . GLY B 1 224 ? -10.969 -46.281 -3.133 1 95.5 224 GLY B N 1
ATOM 5623 C CA . GLY B 1 224 ? -9.562 -46.562 -3.379 1 95.5 224 GLY B CA 1
ATOM 5624 C C . GLY B 1 224 ? -9.219 -46.625 -4.855 1 95.5 224 GLY B C 1
ATOM 5625 O O . GLY B 1 224 ? -8.234 -46.031 -5.293 1 95.5 224 GLY B O 1
ATOM 5626 N N . LYS B 1 225 ? -10.031 -47.281 -5.559 1 93.25 225 LYS B N 1
ATOM 5627 C CA . LYS B 1 225 ? -9.805 -47.438 -6.996 1 93.25 225 LYS B CA 1
ATOM 5628 C C . LYS B 1 225 ? -9.953 -46.094 -7.703 1 93.25 225 LYS B C 1
ATOM 5630 O O . LYS B 1 225 ? -9.172 -45.75 -8.594 1 93.25 225 LYS B O 1
ATOM 5635 N N . ALA B 1 226 ? -10.906 -45.344 -7.273 1 93.62 226 ALA B N 1
ATOM 5636 C CA . ALA B 1 226 ? -11.148 -44.031 -7.863 1 93.62 226 ALA B CA 1
ATOM 5637 C C . ALA B 1 226 ? -9.961 -43.094 -7.637 1 93.62 226 ALA B C 1
ATOM 5639 O O . ALA B 1 226 ? -9.484 -42.438 -8.57 1 93.62 226 ALA B O 1
ATOM 5640 N N . PHE B 1 227 ? -9.484 -43.094 -6.449 1 95.19 227 PHE B N 1
ATOM 5641 C CA . PHE B 1 227 ? -8.375 -42.188 -6.125 1 95.19 227 PHE B CA 1
ATOM 5642 C C . PHE B 1 227 ? -7.09 -42.688 -6.789 1 95.19 227 PHE B C 1
ATOM 5644 O O . PHE B 1 227 ? -6.25 -41.875 -7.18 1 95.19 227 PHE B O 1
ATOM 5651 N N . SER B 1 228 ? -6.926 -43.969 -6.926 1 94.56 228 SER B N 1
ATOM 5652 C CA . SER B 1 228 ? -5.777 -44.5 -7.664 1 94.56 228 SER B CA 1
ATOM 5653 C C . SER B 1 228 ? -5.77 -43.969 -9.102 1 94.56 228 SER B C 1
ATOM 5655 O O . SER B 1 228 ? -4.734 -43.531 -9.602 1 94.56 228 SER B O 1
ATOM 5657 N N . ARG B 1 229 ? -6.887 -43.969 -9.641 1 90.94 229 ARG B N 1
ATOM 5658 C CA . ARG B 1 229 ? -7.012 -43.469 -11.016 1 90.94 229 ARG B CA 1
ATOM 5659 C C . ARG B 1 229 ? -6.723 -41.969 -11.094 1 90.94 229 ARG B C 1
ATOM 5661 O O . ARG B 1 229 ? -6.027 -41.531 -12.008 1 90.94 229 ARG B O 1
ATOM 5668 N N . LEU B 1 230 ? -7.195 -41.281 -10.172 1 92.69 230 LEU B N 1
ATOM 5669 C CA . LEU B 1 230 ? -6.984 -39.844 -10.141 1 92.69 230 LEU B CA 1
ATOM 5670 C C . LEU B 1 230 ? -5.504 -39.5 -9.969 1 92.69 230 LEU B C 1
ATOM 5672 O O . LEU B 1 230 ? -4.98 -38.625 -10.648 1 92.69 230 LEU B O 1
ATOM 5676 N N . LEU B 1 231 ? -4.914 -40.219 -9.094 1 95.12 231 LEU B N 1
ATOM 5677 C CA . LEU B 1 231 ? -3.502 -39.969 -8.82 1 95.12 231 LEU B CA 1
ATOM 5678 C C . LEU B 1 231 ? -2.65 -40.281 -10.047 1 95.12 231 LEU B C 1
ATOM 5680 O O . LEU B 1 231 ? -1.702 -39.562 -10.352 1 95.12 231 LEU B O 1
ATOM 5684 N N . ILE B 1 232 ? -2.986 -41.312 -10.711 1 92.56 232 ILE B N 1
ATOM 5685 C CA . ILE B 1 232 ? -2.258 -41.688 -11.914 1 92.56 232 ILE B CA 1
ATOM 5686 C C . ILE B 1 232 ? -2.443 -40.594 -12.984 1 92.56 232 ILE B C 1
ATOM 5688 O O . ILE B 1 232 ? -1.475 -40.188 -13.617 1 92.56 232 ILE B O 1
ATOM 5692 N N . GLN B 1 233 ? -3.598 -40.156 -13.094 1 89.94 233 GLN B N 1
ATOM 5693 C CA . GLN B 1 233 ? -3.887 -39.094 -14.062 1 89.94 233 GLN B CA 1
ATOM 5694 C C . GLN B 1 233 ? -3.098 -37.844 -13.742 1 89.94 233 GLN B C 1
ATOM 5696 O O . GLN B 1 233 ? -2.523 -37.219 -14.641 1 89.94 233 GLN B O 1
ATOM 5701 N N . GLN B 1 234 ? -3.096 -37.5 -12.547 1 93.25 234 GLN B N 1
ATOM 5702 C CA . GLN B 1 234 ? -2.373 -36.312 -12.133 1 93.25 234 GLN B CA 1
ATOM 5703 C C . GLN B 1 234 ? -0.868 -36.469 -12.32 1 93.25 234 GLN B C 1
ATOM 5705 O O . GLN B 1 234 ? -0.159 -35.531 -12.633 1 93.25 234 GLN B O 1
ATOM 5710 N N . SER B 1 235 ? -0.45 -37.656 -12.102 1 93.88 235 SER B N 1
ATOM 5711 C CA . SER B 1 235 ? 0.956 -37.969 -12.344 1 93.88 235 SER B CA 1
ATOM 5712 C C . SER B 1 235 ? 1.323 -37.75 -13.805 1 93.88 235 SER B C 1
ATOM 5714 O O . SER B 1 235 ? 2.34 -37.094 -14.109 1 93.88 235 SER B O 1
ATOM 5716 N N . GLN B 1 236 ? 0.493 -38.219 -14.625 1 90.38 236 GLN B N 1
ATOM 5717 C CA . GLN B 1 236 ? 0.722 -38.062 -16.062 1 90.38 236 GLN B CA 1
ATOM 5718 C C . GLN B 1 236 ? 0.729 -36.594 -16.469 1 90.38 236 GLN B C 1
ATOM 5720 O O . GLN B 1 236 ? 1.567 -36.156 -17.266 1 90.38 236 GLN B O 1
ATOM 5725 N N . GLN B 1 237 ? -0.132 -35.875 -15.891 1 91.25 237 GLN B N 1
ATOM 5726 C CA . GLN B 1 237 ? -0.184 -34.438 -16.156 1 91.25 237 GLN B CA 1
ATOM 5727 C C . GLN B 1 237 ? 1.081 -33.75 -15.664 1 91.25 237 GLN B C 1
ATOM 5729 O O . GLN B 1 237 ? 1.612 -32.844 -16.344 1 91.25 237 GLN B O 1
ATOM 5734 N N . ALA B 1 238 ? 1.51 -34.125 -14.516 1 94 238 ALA B N 1
ATOM 5735 C CA . ALA B 1 238 ? 2.719 -33.5 -13.953 1 94 238 ALA B CA 1
ATOM 5736 C C . ALA B 1 238 ? 3.932 -33.812 -14.828 1 94 238 ALA B C 1
ATOM 5738 O O . ALA B 1 238 ? 4.797 -32.938 -15.016 1 94 238 ALA B O 1
ATOM 5739 N N . ILE B 1 239 ? 3.965 -34.969 -15.352 1 93.25 239 ILE B N 1
ATOM 5740 C CA . ILE B 1 239 ? 5.051 -35.344 -16.25 1 93.25 239 ILE B CA 1
ATOM 5741 C C . ILE B 1 239 ? 5 -34.5 -17.516 1 93.25 239 ILE B C 1
ATOM 5743 O O . ILE B 1 239 ? 6.031 -34 -17.984 1 93.25 239 ILE B O 1
ATOM 5747 N N . SER B 1 240 ? 3.84 -34.312 -18.031 1 90.62 240 SER B N 1
ATOM 5748 C CA . SER B 1 240 ? 3.668 -33.469 -19.203 1 90.62 240 SER B CA 1
ATOM 5749 C C . SER B 1 240 ? 4.145 -32.062 -18.938 1 90.62 240 SER B C 1
ATOM 5751 O O . SER B 1 240 ? 4.812 -31.453 -19.781 1 90.62 240 SER B O 1
ATOM 5753 N N . GLU B 1 241 ? 3.834 -31.594 -17.781 1 93.38 241 GLU B N 1
ATOM 5754 C CA . GLU B 1 241 ? 4.25 -30.234 -17.438 1 93.38 241 GLU B CA 1
ATOM 5755 C C . GLU B 1 241 ? 5.758 -30.156 -17.234 1 93.38 241 GLU B C 1
ATOM 5757 O O . GLU B 1 241 ? 6.379 -29.141 -17.531 1 93.38 241 GLU B O 1
ATOM 5762 N N . ALA B 1 242 ? 6.273 -31.172 -16.672 1 93.62 242 ALA B N 1
ATOM 5763 C CA . ALA B 1 242 ? 7.727 -31.219 -16.531 1 93.62 242 ALA B CA 1
ATOM 5764 C C . ALA B 1 242 ? 8.422 -31.141 -17.891 1 93.62 242 ALA B C 1
ATOM 5766 O O . ALA B 1 242 ? 9.422 -30.438 -18.031 1 93.62 242 ALA B O 1
ATOM 5767 N N . ARG B 1 243 ? 7.891 -31.781 -18.812 1 90.56 243 ARG B N 1
ATOM 5768 C CA . ARG B 1 243 ? 8.438 -31.75 -20.156 1 90.56 243 ARG B CA 1
ATOM 5769 C C . ARG B 1 243 ? 8.336 -30.344 -20.766 1 90.56 243 ARG B C 1
ATOM 5771 O O . ARG B 1 243 ? 9.273 -29.875 -21.406 1 90.56 243 ARG B O 1
ATOM 5778 N N . ARG B 1 244 ? 7.246 -29.812 -20.609 1 90.12 244 ARG B N 1
ATOM 5779 C CA . ARG B 1 244 ? 7.039 -28.453 -21.109 1 90.12 244 ARG B CA 1
ATOM 5780 C C . ARG B 1 244 ? 8.039 -27.484 -20.484 1 90.12 244 ARG B C 1
ATOM 5782 O O . ARG B 1 244 ? 8.578 -26.609 -21.172 1 90.12 244 ARG B O 1
ATOM 5789 N N . HIS B 1 245 ? 8.227 -27.672 -19.203 1 92.19 245 HIS B N 1
ATOM 5790 C CA . HIS B 1 245 ? 9.164 -26.797 -18.516 1 92.19 245 HIS B CA 1
ATOM 5791 C C . HIS B 1 245 ? 10.586 -27 -19 1 92.19 245 HIS B C 1
ATOM 5793 O O . HIS B 1 245 ? 11.367 -26.047 -19.109 1 92.19 245 HIS B O 1
ATOM 5799 N N . SER B 1 246 ? 10.875 -28.203 -19.234 1 91.5 246 SER B N 1
ATOM 5800 C CA . SER B 1 246 ? 12.203 -28.516 -19.75 1 91.5 246 SER B CA 1
ATOM 5801 C C . SER B 1 246 ? 12.445 -27.844 -21.094 1 91.5 246 SER B C 1
ATOM 5803 O O . SER B 1 246 ? 13.555 -27.391 -21.391 1 91.5 246 SER B O 1
ATOM 5805 N N . ALA B 1 247 ? 11.422 -27.797 -21.859 1 87.88 247 ALA B N 1
ATOM 5806 C CA . ALA B 1 247 ? 11.516 -27.203 -23.203 1 87.88 247 ALA B CA 1
ATOM 5807 C C . ALA B 1 247 ? 11.555 -25.688 -23.125 1 87.88 247 ALA B C 1
ATOM 5809 O O . ALA B 1 247 ? 12.258 -25.031 -23.906 1 87.88 247 ALA B O 1
ATOM 5810 N N . ASP B 1 248 ? 10.727 -25.203 -22.234 1 89.12 248 ASP B N 1
ATOM 5811 C CA . ASP B 1 248 ? 10.625 -23.75 -22.047 1 89.12 248 ASP B CA 1
ATOM 5812 C C . ASP B 1 248 ? 10.883 -23.359 -20.594 1 89.12 248 ASP B C 1
ATOM 5814 O O . ASP B 1 248 ? 9.953 -23.312 -19.797 1 89.12 248 ASP B O 1
ATOM 5818 N N . ASN B 1 249 ? 12.062 -23.125 -20.266 1 85 249 ASN B N 1
ATOM 5819 C CA . ASN B 1 249 ? 12.461 -22.797 -18.906 1 85 249 ASN B CA 1
ATOM 5820 C C . ASN B 1 249 ? 11.992 -21.406 -18.5 1 85 249 ASN B C 1
ATOM 5822 O O . ASN B 1 249 ? 12.781 -20.594 -18.016 1 85 249 ASN B O 1
ATOM 5826 N N . SER B 1 250 ? 10.664 -21.25 -18.656 1 87.44 250 SER B N 1
ATOM 5827 C CA . SER B 1 250 ? 10.109 -19.953 -18.297 1 87.44 250 SER B CA 1
ATOM 5828 C C . SER B 1 250 ? 9.469 -20 -16.906 1 87.44 250 SER B C 1
ATOM 5830 O O . SER B 1 250 ? 9.211 -21.078 -16.359 1 87.44 250 SER B O 1
ATOM 5832 N N . THR B 1 251 ? 9.266 -18.859 -16.391 1 87.69 251 THR B N 1
ATOM 5833 C CA . THR B 1 251 ? 8.562 -18.734 -15.109 1 87.69 251 THR B CA 1
ATOM 5834 C C . THR B 1 251 ? 7.152 -19.297 -15.211 1 87.69 251 THR B C 1
ATOM 5836 O O . THR B 1 251 ? 6.656 -19.906 -14.266 1 87.69 251 THR B O 1
ATOM 5839 N N . LYS B 1 252 ? 6.621 -19.094 -16.328 1 90.94 252 LYS B N 1
ATOM 5840 C CA . LYS B 1 252 ? 5.254 -19.547 -16.562 1 90.94 252 LYS B CA 1
ATOM 5841 C C . LYS B 1 252 ? 5.168 -21.062 -16.516 1 90.94 252 LYS B C 1
ATOM 5843 O O . LYS B 1 252 ? 4.273 -21.625 -15.875 1 90.94 252 LYS B O 1
ATOM 5848 N N . THR B 1 253 ? 6.062 -21.719 -17.141 1 92.5 253 THR B N 1
ATOM 5849 C CA . THR B 1 253 ? 6.035 -23.172 -17.188 1 92.5 253 THR B CA 1
ATOM 5850 C C . THR B 1 253 ? 6.375 -23.766 -15.828 1 92.5 253 THR B C 1
ATOM 5852 O O . THR B 1 253 ? 5.832 -24.812 -15.445 1 92.5 253 THR B O 1
ATOM 5855 N N . LEU B 1 254 ? 7.301 -23.156 -15.133 1 91.38 254 LEU B N 1
ATOM 5856 C CA . LEU B 1 254 ? 7.59 -23.625 -13.781 1 91.38 254 LEU B CA 1
ATOM 5857 C C . LEU B 1 254 ? 6.363 -23.484 -12.891 1 91.38 254 LEU B C 1
ATOM 5859 O O . LEU B 1 254 ? 6.074 -24.391 -12.086 1 91.38 254 LEU B O 1
ATOM 5863 N N . HIS B 1 255 ? 5.738 -22.406 -13.047 1 92.88 255 HIS B N 1
ATOM 5864 C CA . HIS B 1 255 ? 4.527 -22.172 -12.266 1 92.88 255 HIS B CA 1
ATOM 5865 C C . HIS B 1 255 ? 3.486 -23.25 -12.523 1 92.88 255 HIS B C 1
ATOM 5867 O O . HIS B 1 255 ? 2.865 -23.75 -11.586 1 92.88 255 HIS B O 1
ATOM 5873 N N . GLN B 1 256 ? 3.326 -23.578 -13.703 1 94.44 256 GLN B N 1
ATOM 5874 C CA . GLN B 1 256 ? 2.359 -24.609 -14.062 1 94.44 256 GLN B CA 1
ATOM 5875 C C . GLN B 1 256 ? 2.777 -25.969 -13.516 1 94.44 256 GLN B C 1
ATOM 5877 O O . GLN B 1 256 ? 1.94 -26.734 -13.023 1 94.44 256 GLN B O 1
ATOM 5882 N N . LEU B 1 257 ? 4.027 -26.234 -13.648 1 95.06 257 LEU B N 1
ATOM 5883 C CA . LEU B 1 257 ? 4.539 -27.484 -13.102 1 95.06 257 LEU B CA 1
ATOM 5884 C C . LEU B 1 257 ? 4.297 -27.562 -11.594 1 95.06 257 LEU B C 1
ATOM 5886 O O . LEU B 1 257 ? 3.797 -28.562 -11.086 1 95.06 257 LEU B O 1
ATOM 5890 N N . ARG B 1 258 ? 4.535 -26.5 -10.922 1 94.56 258 ARG B N 1
ATOM 5891 C CA . ARG B 1 258 ? 4.348 -26.453 -9.477 1 94.56 258 ARG B CA 1
ATOM 5892 C C . ARG B 1 258 ? 2.875 -26.609 -9.109 1 94.56 258 ARG B C 1
ATOM 5894 O O . ARG B 1 258 ? 2.545 -27.297 -8.141 1 94.56 258 ARG B O 1
ATOM 5901 N N . LYS B 1 259 ? 2.045 -26.047 -9.875 1 94.62 259 LYS B N 1
ATOM 5902 C CA . LYS B 1 259 ? 0.61 -26.172 -9.633 1 94.62 259 LYS B CA 1
ATOM 5903 C C . LYS B 1 259 ? 0.16 -27.625 -9.742 1 94.62 259 LYS B C 1
ATOM 5905 O O . LYS B 1 259 ? -0.619 -28.109 -8.922 1 94.62 259 LYS B O 1
ATOM 5910 N N . THR B 1 260 ? 0.624 -28.25 -10.781 1 95.81 260 THR B N 1
ATOM 5911 C CA . THR B 1 260 ? 0.232 -29.641 -11.008 1 95.81 260 THR B CA 1
ATOM 5912 C C . THR B 1 260 ? 0.791 -30.547 -9.914 1 95.81 260 THR B C 1
ATOM 5914 O O . THR B 1 260 ? 0.11 -31.469 -9.453 1 95.81 260 THR B O 1
ATOM 5917 N N . VAL B 1 261 ? 1.997 -30.297 -9.516 1 96.62 261 VAL B N 1
ATOM 5918 C CA . VAL B 1 261 ? 2.605 -31.078 -8.445 1 96.62 261 VAL B CA 1
ATOM 5919 C C . VAL B 1 261 ? 1.882 -30.812 -7.129 1 96.62 261 VAL B C 1
ATOM 5921 O O . VAL B 1 261 ? 1.67 -31.719 -6.328 1 96.62 261 VAL B O 1
ATOM 5924 N N . ARG B 1 262 ? 1.539 -29.609 -6.953 1 95.44 262 ARG B N 1
ATOM 5925 C CA . ARG B 1 262 ? 0.772 -29.266 -5.762 1 95.44 262 ARG B CA 1
ATOM 5926 C C . ARG B 1 262 ? -0.554 -30.016 -5.727 1 95.44 262 ARG B C 1
ATOM 5928 O O . ARG B 1 262 ? -0.966 -30.516 -4.68 1 95.44 262 ARG B O 1
ATOM 5935 N N . SER B 1 263 ? -1.248 -30.016 -6.828 1 96 263 SER B N 1
ATOM 5936 C CA . SER B 1 263 ? -2.504 -30.75 -6.926 1 96 263 SER B CA 1
ATOM 5937 C C . SER B 1 263 ? -2.303 -32.219 -6.602 1 96 263 SER B C 1
ATOM 5939 O O . SER B 1 263 ? -3.102 -32.812 -5.875 1 96 263 SER B O 1
ATOM 5941 N N . LEU B 1 264 ? -1.243 -32.75 -7.137 1 96.88 264 LEU B N 1
ATOM 5942 C CA . LEU B 1 264 ? -0.898 -34.156 -6.875 1 96.88 264 LEU B CA 1
ATOM 5943 C C . LEU B 1 264 ? -0.66 -34.375 -5.383 1 96.88 264 LEU B C 1
ATOM 5945 O O . LEU B 1 264 ? -1.186 -35.312 -4.805 1 96.88 264 LEU B O 1
ATOM 5949 N N . ARG B 1 265 ? 0.011 -33.469 -4.762 1 96.94 265 ARG B N 1
ATOM 5950 C CA . ARG B 1 265 ? 0.317 -33.594 -3.34 1 96.94 265 ARG B CA 1
ATOM 5951 C C . ARG B 1 265 ? -0.942 -33.438 -2.496 1 96.94 265 ARG B C 1
ATOM 5953 O O . ARG B 1 265 ? -1.1 -34.094 -1.475 1 96.94 265 ARG B O 1
ATOM 5960 N N . ALA B 1 266 ? -1.8 -32.594 -2.918 1 96.31 266 ALA B N 1
ATOM 5961 C CA . ALA B 1 266 ? -3.062 -32.375 -2.207 1 96.31 266 ALA B CA 1
ATOM 5962 C C . ALA B 1 266 ? -3.891 -33.656 -2.205 1 96.31 266 ALA B C 1
ATOM 5964 O O . ALA B 1 266 ? -4.438 -34.062 -1.172 1 96.31 266 ALA B O 1
ATOM 5965 N N . LEU B 1 267 ? -3.965 -34.312 -3.283 1 96.12 267 LEU B N 1
ATOM 5966 C CA . LEU B 1 267 ? -4.719 -35.562 -3.395 1 96.12 267 LEU B CA 1
ATOM 5967 C C . LEU B 1 267 ? -4.07 -36.656 -2.57 1 96.12 267 LEU B C 1
ATOM 5969 O O . LEU B 1 267 ? -4.766 -37.469 -1.935 1 96.12 267 LEU B O 1
ATOM 5973 N N . LEU B 1 268 ? -2.754 -36.719 -2.602 1 96.56 268 LEU B N 1
ATOM 5974 C CA . LEU B 1 268 ? -2.033 -37.688 -1.809 1 96.56 268 LEU B CA 1
ATOM 5975 C C . LEU B 1 268 ? -2.342 -37.531 -0.324 1 96.56 268 LEU B C 1
ATOM 5977 O O . LEU B 1 268 ? -2.557 -38.531 0.383 1 96.56 268 LEU B O 1
ATOM 5981 N N . ARG B 1 269 ? -2.396 -36.344 0.055 1 94.62 269 ARG B N 1
ATOM 5982 C CA . ARG B 1 269 ? -2.715 -36.062 1.452 1 94.62 269 ARG B CA 1
ATOM 5983 C C . ARG B 1 269 ? -4.148 -36.469 1.777 1 94.62 269 ARG B C 1
ATOM 5985 O O . ARG B 1 269 ? -4.418 -37 2.844 1 94.62 269 ARG B O 1
ATOM 5992 N N . PHE B 1 270 ? -5.059 -36.25 0.877 1 94.94 270 PHE B N 1
ATOM 5993 C CA . PHE B 1 270 ? -6.477 -36.5 1.066 1 94.94 270 PHE B CA 1
ATOM 5994 C C . PHE B 1 270 ? -6.746 -38 1.139 1 94.94 270 PHE B C 1
ATOM 5996 O O . PHE B 1 270 ? -7.648 -38.438 1.854 1 94.94 270 PHE B O 1
ATOM 6003 N N . CYS B 1 271 ? -5.961 -38.781 0.459 1 93.56 271 CYS B N 1
ATOM 6004 C CA . CYS B 1 271 ? -6.23 -40.219 0.411 1 93.56 271 CYS B CA 1
ATOM 6005 C C . CYS B 1 271 ? -5.273 -41 1.315 1 93.56 271 CYS B C 1
ATOM 6007 O O . CYS B 1 271 ? -5.102 -42.219 1.164 1 93.56 271 CYS B O 1
ATOM 6009 N N . ARG B 1 272 ? -4.629 -40.312 2.188 1 92.44 272 ARG B N 1
ATOM 6010 C CA . ARG B 1 272 ? -3.652 -40.938 3.074 1 92.44 272 ARG B CA 1
ATOM 6011 C C . ARG B 1 272 ? -4.27 -42.094 3.84 1 92.44 272 ARG B C 1
ATOM 6013 O O . ARG B 1 272 ? -3.611 -43.125 4.07 1 92.44 272 ARG B O 1
ATOM 6020 N N . ALA B 1 273 ? -5.508 -41.938 4.199 1 92.44 273 ALA B N 1
ATOM 6021 C CA . ALA B 1 273 ? -6.199 -42.969 4.98 1 92.44 273 ALA B CA 1
ATOM 6022 C C . ALA B 1 273 ? -6.398 -44.25 4.164 1 92.44 273 ALA B C 1
ATOM 6024 O O . ALA B 1 273 ? -6.613 -45.312 4.727 1 92.44 273 ALA B O 1
ATOM 6025 N N . LEU B 1 274 ? -6.391 -44.125 2.93 1 94.75 274 LEU B N 1
ATOM 6026 C CA . LEU B 1 274 ? -6.582 -45.281 2.053 1 94.75 274 LEU B CA 1
ATOM 6027 C C . LEU B 1 274 ? -5.285 -46.062 1.896 1 94.75 274 LEU B C 1
ATOM 6029 O O . LEU B 1 274 ? -5.293 -47.188 1.395 1 94.75 274 LEU B O 1
ATOM 6033 N N . ASP B 1 275 ? -4.164 -45.438 2.287 1 91.62 275 ASP B N 1
ATOM 6034 C CA . ASP B 1 275 ? -2.846 -46.062 2.182 1 91.62 275 ASP B CA 1
ATOM 6035 C C . ASP B 1 275 ? -2.412 -46.656 3.518 1 91.62 275 ASP B C 1
ATOM 6037 O O . ASP B 1 275 ? -1.396 -46.25 4.082 1 91.62 275 ASP B O 1
ATOM 6041 N N . ALA B 1 276 ? -3.1 -47.625 3.965 1 84.38 276 ALA B N 1
ATOM 6042 C CA . ALA B 1 276 ? -2.947 -48.219 5.297 1 84.38 276 ALA B CA 1
ATOM 6043 C C . ALA B 1 276 ? -1.517 -48.688 5.527 1 84.38 276 ALA B C 1
ATOM 6045 O O . ALA B 1 276 ? -0.973 -48.531 6.625 1 84.38 276 ALA B O 1
ATOM 6046 N N . ASP B 1 277 ? -0.873 -49.156 4.574 1 86.12 277 ASP B N 1
ATOM 6047 C CA . ASP B 1 277 ? 0.466 -49.719 4.738 1 86.12 277 ASP B CA 1
ATOM 6048 C C . ASP B 1 277 ? 1.537 -48.656 4.43 1 86.12 277 ASP B C 1
ATOM 6050 O O . ASP B 1 277 ? 2.729 -49 4.402 1 86.12 277 ASP B O 1
ATOM 6054 N N . SER B 1 278 ? 1.166 -47.5 4.117 1 88.62 278 SER B N 1
ATOM 6055 C CA . SER B 1 278 ? 2.045 -46.344 3.883 1 88.62 278 SER B CA 1
ATOM 6056 C C . SER B 1 278 ? 3.035 -46.656 2.76 1 88.62 278 SER B C 1
ATOM 6058 O O . SER B 1 278 ? 4.203 -46.25 2.844 1 88.62 278 SER B O 1
ATOM 6060 N N . HIS B 1 279 ? 2.494 -47.312 1.8 1 89.94 279 HIS B N 1
ATOM 6061 C CA . HIS B 1 279 ? 3.383 -47.656 0.698 1 89.94 279 HIS B CA 1
ATOM 6062 C C . HIS B 1 279 ? 3.717 -46.438 -0.153 1 89.94 279 HIS B C 1
ATOM 6064 O O . HIS B 1 279 ? 4.738 -46.406 -0.842 1 89.94 279 HIS B O 1
ATOM 6070 N N . LEU B 1 280 ? 2.869 -45.406 -0.057 1 94.06 280 LEU B N 1
ATOM 6071 C CA . LEU B 1 280 ? 3.082 -44.219 -0.878 1 94.06 280 LEU B CA 1
ATOM 6072 C C . LEU B 1 280 ? 3.838 -43.156 -0.099 1 94.06 280 LEU B C 1
ATOM 6074 O O . LEU B 1 280 ? 4.219 -42.125 -0.662 1 94.06 280 LEU B O 1
ATOM 6078 N N . ALA B 1 281 ? 4.125 -43.312 1.132 1 93.5 281 ALA B N 1
ATOM 6079 C CA . ALA B 1 281 ? 4.637 -42.281 2.039 1 93.5 281 ALA B CA 1
ATOM 6080 C C . ALA B 1 281 ? 6 -41.781 1.585 1 93.5 281 ALA B C 1
ATOM 6082 O O . ALA B 1 281 ? 6.25 -40.562 1.571 1 93.5 281 ALA B O 1
ATOM 6083 N N . SER B 1 282 ? 6.809 -42.688 1.281 1 93.44 282 SER B N 1
ATOM 6084 C CA . SER B 1 282 ? 8.164 -42.312 0.892 1 93.44 282 SER B CA 1
ATOM 6085 C C . SER B 1 282 ? 8.164 -41.469 -0.375 1 93.44 282 SER B C 1
ATOM 6087 O O . SER B 1 282 ? 8.875 -40.438 -0.453 1 93.44 282 SER B O 1
ATOM 6089 N N . THR B 1 283 ? 7.418 -41.875 -1.343 1 93.69 283 THR B N 1
ATOM 6090 C CA . THR B 1 283 ? 7.352 -41.125 -2.6 1 93.69 283 THR B CA 1
ATOM 6091 C C . THR B 1 283 ? 6.691 -39.781 -2.396 1 93.69 283 THR B C 1
ATOM 6093 O O . THR B 1 283 ? 7.094 -38.781 -3.018 1 93.69 283 THR B O 1
ATOM 6096 N N . ALA B 1 284 ? 5.746 -39.75 -1.535 1 95.25 284 ALA B N 1
ATOM 6097 C CA . ALA B 1 284 ? 5.098 -38.5 -1.203 1 95.25 284 ALA B CA 1
ATOM 6098 C C . ALA B 1 284 ? 6.094 -37.5 -0.584 1 95.25 284 ALA B C 1
ATOM 6100 O O . ALA B 1 284 ? 6.078 -36.312 -0.9 1 95.25 284 ALA B O 1
ATOM 6101 N N . GLN B 1 285 ? 6.926 -38 0.215 1 96.06 285 GLN B N 1
ATOM 6102 C CA . GLN B 1 285 ? 7.938 -37.156 0.853 1 96.06 285 GLN B CA 1
ATOM 6103 C C . GLN B 1 285 ? 8.945 -36.625 -0.167 1 96.06 285 GLN B C 1
ATOM 6105 O O . GLN B 1 285 ? 9.375 -35.5 -0.094 1 96.06 285 GLN B O 1
ATOM 6110 N N . GLU B 1 286 ? 9.312 -37.5 -1.06 1 95.69 286 GLU B N 1
ATOM 6111 C CA . GLU B 1 286 ? 10.234 -37.094 -2.111 1 95.69 286 GLU B CA 1
ATOM 6112 C C . GLU B 1 286 ? 9.648 -35.938 -2.936 1 95.69 286 GLU B C 1
ATOM 6114 O O . GLU B 1 286 ? 10.359 -35 -3.277 1 95.69 286 GLU B O 1
ATOM 6119 N N . LEU B 1 287 ? 8.406 -36.094 -3.244 1 95.62 287 LEU B N 1
ATOM 6120 C CA . LEU B 1 287 ? 7.727 -35.031 -4 1 95.62 287 LEU B CA 1
ATOM 6121 C C . LEU B 1 287 ? 7.66 -33.75 -3.197 1 95.62 287 LEU B C 1
ATOM 6123 O O . LEU B 1 287 ? 7.859 -32.656 -3.746 1 95.62 287 LEU B O 1
ATOM 6127 N N . ALA B 1 288 ? 7.422 -33.875 -1.945 1 95.75 288 ALA B N 1
ATOM 6128 C CA . ALA B 1 288 ? 7.379 -32.719 -1.059 1 95.75 288 ALA B CA 1
ATOM 6129 C C . ALA B 1 288 ? 8.734 -32 -0.998 1 95.75 288 ALA B C 1
ATOM 6131 O O . ALA B 1 288 ? 8.812 -30.781 -1.033 1 95.75 288 ALA B O 1
ATOM 6132 N N . ASP B 1 289 ? 9.734 -32.781 -0.878 1 94.81 289 ASP B N 1
ATOM 6133 C CA . ASP B 1 289 ? 11.086 -32.219 -0.82 1 94.81 289 ASP B CA 1
ATOM 6134 C C . ASP B 1 289 ? 11.414 -31.422 -2.08 1 94.81 289 ASP B C 1
ATOM 6136 O O . ASP B 1 289 ? 11.93 -30.312 -1.998 1 94.81 289 ASP B O 1
ATOM 6140 N N . TRP B 1 290 ? 11.117 -31.953 -3.211 1 94.69 290 TRP B N 1
ATOM 6141 C CA . TRP B 1 290 ? 11.336 -31.234 -4.465 1 94.69 290 TRP B CA 1
ATOM 6142 C C . TRP B 1 290 ? 10.547 -29.938 -4.484 1 94.69 290 TRP B C 1
ATOM 6144 O O . TRP B 1 290 ? 11.078 -28.891 -4.867 1 94.69 290 TRP B O 1
ATOM 6154 N N . PHE B 1 291 ? 9.328 -30.062 -4.066 1 94.81 291 PHE B N 1
ATOM 6155 C CA . PHE B 1 291 ? 8.445 -28.906 -4.094 1 94.81 291 PHE B CA 1
ATOM 6156 C C . PHE B 1 291 ? 9.008 -27.781 -3.236 1 94.81 291 PHE B C 1
ATOM 6158 O O . PHE B 1 291 ? 9.055 -26.625 -3.668 1 94.81 291 PHE B O 1
ATOM 6165 N N . HIS B 1 292 ? 9.5 -28.109 -2.084 1 92.56 292 HIS B N 1
ATOM 6166 C CA . HIS B 1 292 ? 10.039 -27.125 -1.153 1 92.56 292 HIS B CA 1
ATOM 6167 C C . HIS B 1 292 ? 11.328 -26.516 -1.687 1 92.56 292 HIS B C 1
ATOM 6169 O O . HIS B 1 292 ? 11.57 -25.312 -1.503 1 92.56 292 HIS B O 1
ATOM 6175 N N . GLN B 1 293 ? 12.016 -27.281 -2.289 1 90.31 293 GLN B N 1
ATOM 6176 C CA . GLN B 1 293 ? 13.258 -26.797 -2.879 1 90.31 293 GLN B CA 1
ATOM 6177 C C . GLN B 1 293 ? 12.977 -25.719 -3.936 1 90.31 293 GLN B C 1
ATOM 6179 O O . GLN B 1 293 ? 13.773 -24.797 -4.117 1 90.31 293 GLN B O 1
ATOM 6184 N N . GLN B 1 294 ? 11.867 -25.844 -4.621 1 92.19 294 GLN B N 1
ATOM 6185 C CA . GLN B 1 294 ? 11.531 -24.922 -5.699 1 92.19 294 GLN B CA 1
ATOM 6186 C C . GLN B 1 294 ? 10.945 -23.625 -5.148 1 92.19 294 GLN B C 1
ATOM 6188 O O . GLN B 1 294 ? 10.766 -22.656 -5.887 1 92.19 294 GLN B O 1
ATOM 6193 N N . ASN B 1 295 ? 10.742 -23.578 -3.854 1 91.31 295 ASN B N 1
ATOM 6194 C CA . ASN B 1 295 ? 10.133 -22.406 -3.25 1 91.31 295 ASN B CA 1
ATOM 6195 C C . ASN B 1 295 ? 11.023 -21.172 -3.385 1 91.31 295 ASN B C 1
ATOM 6197 O O . ASN B 1 295 ? 10.547 -20.078 -3.654 1 91.31 295 ASN B O 1
ATOM 6201 N N . ILE B 1 296 ? 12.258 -21.375 -3.232 1 90.5 296 ILE B N 1
ATOM 6202 C CA . ILE B 1 296 ? 13.203 -20.266 -3.252 1 90.5 296 ILE B CA 1
ATOM 6203 C C . ILE B 1 296 ? 13.227 -19.625 -4.641 1 90.5 296 ILE B C 1
ATOM 6205 O O . ILE B 1 296 ? 13.148 -18.406 -4.773 1 90.5 296 ILE B O 1
ATOM 6209 N N . ARG B 1 297 ? 13.32 -20.469 -5.633 1 91.94 297 ARG B N 1
ATOM 6210 C CA . ARG B 1 297 ? 13.305 -19.969 -7 1 91.94 297 ARG B CA 1
ATOM 6211 C C . ARG B 1 297 ? 12.008 -19.219 -7.297 1 91.94 297 ARG B C 1
ATOM 6213 O O . ARG B 1 297 ? 12.039 -18.109 -7.824 1 91.94 297 ARG B O 1
ATOM 6220 N N . ARG B 1 298 ? 10.992 -19.797 -6.938 1 91.94 298 ARG B N 1
ATOM 6221 C CA . ARG B 1 298 ? 9.68 -19.203 -7.18 1 91.94 298 ARG B CA 1
ATOM 6222 C C . ARG B 1 298 ? 9.562 -17.844 -6.477 1 91.94 298 ARG B C 1
ATOM 6224 O O . ARG B 1 298 ? 9.047 -16.891 -7.051 1 91.94 298 ARG B O 1
ATOM 6231 N N . ASP B 1 299 ? 10.008 -17.75 -5.293 1 94 299 ASP B N 1
ATOM 6232 C CA . ASP B 1 299 ? 9.914 -16.516 -4.512 1 94 299 ASP B CA 1
ATOM 6233 C C . ASP B 1 299 ? 10.672 -15.383 -5.191 1 94 299 ASP B C 1
ATOM 6235 O O . ASP B 1 299 ? 10.133 -14.281 -5.344 1 94 299 ASP B O 1
ATOM 6239 N N . HIS B 1 300 ? 11.828 -15.68 -5.617 1 95.75 300 HIS B N 1
ATOM 6240 C CA . HIS B 1 300 ? 12.656 -14.648 -6.238 1 95.75 300 HIS B CA 1
ATOM 6241 C C . HIS B 1 300 ? 12.078 -14.227 -7.59 1 95.75 300 HIS B C 1
ATOM 6243 O O . HIS B 1 300 ? 12.141 -13.047 -7.949 1 95.75 300 HIS B O 1
ATOM 6249 N N . GLU B 1 301 ? 11.516 -15.133 -8.258 1 93.75 301 GLU B N 1
ATOM 6250 C CA . GLU B 1 301 ? 10.898 -14.805 -9.539 1 93.75 301 GLU B CA 1
ATOM 6251 C C . GLU B 1 301 ? 9.68 -13.906 -9.352 1 93.75 301 GLU B C 1
ATOM 6253 O O . GLU B 1 301 ? 9.477 -12.961 -10.117 1 93.75 301 GLU B O 1
ATOM 6258 N N . VAL B 1 302 ? 8.945 -14.234 -8.383 1 94.38 302 VAL B N 1
ATOM 6259 C CA . VAL B 1 302 ? 7.758 -13.438 -8.086 1 94.38 302 VAL B CA 1
ATOM 6260 C C . VAL B 1 302 ? 8.164 -12.031 -7.664 1 94.38 302 VAL B C 1
ATOM 6262 O O . VAL B 1 302 ? 7.586 -11.047 -8.125 1 94.38 302 VAL B O 1
ATOM 6265 N N . LEU B 1 303 ? 9.148 -11.922 -6.844 1 97.19 303 LEU B N 1
ATOM 6266 C CA . LEU B 1 303 ? 9.641 -10.617 -6.398 1 97.19 303 LEU B CA 1
ATOM 6267 C C . LEU B 1 303 ? 10.172 -9.805 -7.57 1 97.19 303 LEU B C 1
ATOM 6269 O O . LEU B 1 303 ? 9.977 -8.594 -7.633 1 97.19 303 LEU B O 1
ATOM 6273 N N . ALA B 1 304 ? 10.82 -10.5 -8.492 1 96.88 304 ALA B N 1
ATOM 6274 C CA . ALA B 1 304 ? 11.344 -9.828 -9.68 1 96.88 304 ALA B CA 1
ATOM 6275 C C . ALA B 1 304 ? 10.211 -9.234 -10.508 1 96.88 304 ALA B C 1
ATOM 6277 O O . ALA B 1 304 ? 10.336 -8.133 -11.047 1 96.88 304 ALA B O 1
ATOM 6278 N N . MET B 1 305 ? 9.219 -10.008 -10.586 1 94.94 305 MET B N 1
ATOM 6279 C CA . MET B 1 305 ? 8.062 -9.531 -11.336 1 94.94 305 MET B CA 1
ATOM 6280 C C . MET B 1 305 ? 7.453 -8.297 -10.68 1 94.94 305 MET B C 1
ATOM 6282 O O . MET B 1 305 ? 7.172 -7.309 -11.359 1 94.94 305 MET B O 1
ATOM 6286 N N . TYR B 1 306 ? 7.285 -8.344 -9.352 1 96.31 306 TYR B N 1
ATOM 6287 C CA . TYR B 1 306 ? 6.766 -7.195 -8.617 1 96.31 306 TYR B CA 1
ATOM 6288 C C . TYR B 1 306 ? 7.676 -5.98 -8.781 1 96.31 306 TYR B C 1
ATOM 6290 O O . TYR B 1 306 ? 7.195 -4.863 -8.984 1 96.31 306 TYR B O 1
ATOM 6298 N N . TRP B 1 307 ? 8.898 -6.238 -8.734 1 97.94 307 TRP B N 1
ATOM 6299 C CA . TRP B 1 307 ? 9.859 -5.137 -8.812 1 97.94 307 TRP B CA 1
ATOM 6300 C C . TRP B 1 307 ? 9.82 -4.48 -10.188 1 97.94 307 TRP B C 1
ATOM 6302 O O . TRP B 1 307 ? 9.82 -3.25 -10.297 1 97.94 307 TRP B O 1
ATOM 6312 N N . GLU B 1 308 ? 9.789 -5.285 -11.18 1 96.94 308 GLU B N 1
ATOM 6313 C CA . GLU B 1 308 ? 9.742 -4.738 -12.531 1 96.94 308 GLU B CA 1
ATOM 6314 C C . GLU B 1 308 ? 8.555 -3.795 -12.703 1 96.94 308 GLU B C 1
ATOM 6316 O O . GLU B 1 308 ? 8.695 -2.701 -13.258 1 96.94 308 GLU B O 1
ATOM 6321 N N . ALA B 1 309 ? 7.492 -4.219 -12.25 1 95.38 309 ALA B N 1
ATOM 6322 C CA . ALA B 1 309 ? 6.285 -3.402 -12.344 1 95.38 309 ALA B CA 1
ATOM 6323 C C . ALA B 1 309 ? 6.422 -2.125 -11.523 1 95.38 309 ALA B C 1
ATOM 6325 O O . ALA B 1 309 ? 6.109 -1.032 -12 1 95.38 309 ALA B O 1
ATOM 6326 N N . LEU B 1 310 ? 6.918 -2.215 -10.297 1 95.81 310 LEU B N 1
ATOM 6327 C CA . LEU B 1 310 ? 7.062 -1.085 -9.383 1 95.81 310 LEU B CA 1
ATOM 6328 C C . LEU B 1 310 ? 8.094 -0.089 -9.914 1 95.81 310 LEU B C 1
ATOM 6330 O O . LEU B 1 310 ? 7.852 1.121 -9.898 1 95.81 310 LEU B O 1
ATOM 6334 N N . ALA B 1 311 ? 9.195 -0.607 -10.336 1 96 311 ALA B N 1
ATOM 6335 C CA . ALA B 1 311 ? 10.258 0.247 -10.859 1 96 311 ALA B CA 1
ATOM 6336 C C . ALA B 1 311 ? 9.781 1.035 -12.078 1 96 311 ALA B C 1
ATOM 6338 O O . ALA B 1 311 ? 10.094 2.221 -12.211 1 96 311 ALA B O 1
ATOM 6339 N N . THR B 1 312 ? 9.055 0.386 -12.914 1 93.94 312 THR B N 1
ATOM 6340 C CA . THR B 1 312 ? 8.508 1.054 -14.094 1 93.94 312 THR B CA 1
ATOM 6341 C C . THR B 1 312 ? 7.547 2.166 -13.68 1 93.94 312 THR B C 1
ATOM 6343 O O . THR B 1 312 ? 7.625 3.281 -14.203 1 93.94 312 THR B O 1
ATOM 6346 N N . ALA B 1 313 ? 6.719 1.903 -12.766 1 89.25 313 ALA B N 1
ATOM 6347 C CA . ALA B 1 313 ? 5.703 2.854 -12.32 1 89.25 313 ALA B CA 1
ATOM 6348 C C . ALA B 1 313 ? 6.348 4.055 -11.625 1 89.25 313 ALA B C 1
ATOM 6350 O O . ALA B 1 313 ? 5.836 5.172 -11.711 1 89.25 313 ALA B O 1
ATOM 6351 N N . THR B 1 314 ? 7.488 3.895 -10.953 1 90.94 314 THR B N 1
ATOM 6352 C CA . THR B 1 314 ? 8.102 4.945 -10.148 1 90.94 314 THR B CA 1
ATOM 6353 C C . THR B 1 314 ? 9.258 5.594 -10.898 1 90.94 314 THR B C 1
ATOM 6355 O O . THR B 1 314 ? 9.836 6.578 -10.422 1 90.94 314 THR B O 1
ATOM 6358 N N . GLY B 1 315 ? 9.617 5.035 -11.992 1 89.56 315 GLY B N 1
ATOM 6359 C CA . GLY B 1 315 ? 10.758 5.551 -12.727 1 89.56 315 GLY B CA 1
ATOM 6360 C C . GLY B 1 315 ? 12.086 5.215 -12.078 1 89.56 315 GLY B C 1
ATOM 6361 O O . GLY B 1 315 ? 13.078 5.922 -12.273 1 89.56 315 GLY B O 1
ATOM 6362 N N . SER B 1 316 ? 12.078 4.156 -11.219 1 91.81 316 SER B N 1
ATOM 6363 C CA . SER B 1 316 ? 13.297 3.729 -10.547 1 91.81 316 SER B CA 1
ATOM 6364 C C . SER B 1 316 ? 14.133 2.814 -11.438 1 91.81 316 SER B C 1
ATOM 6366 O O . SER B 1 316 ? 13.617 2.227 -12.391 1 91.81 316 SER B O 1
ATOM 6368 N N . GLU B 1 317 ? 15.375 2.73 -11.117 1 92.06 317 GLU B N 1
ATOM 6369 C CA . GLU B 1 317 ? 16.266 1.835 -11.859 1 92.06 317 GLU B CA 1
ATOM 6370 C C . GLU B 1 317 ? 15.898 0.373 -11.617 1 92.06 317 GLU B C 1
ATOM 6372 O O . GLU B 1 317 ? 15.953 -0.104 -10.477 1 92.06 317 GLU B O 1
ATOM 6377 N N . VAL B 1 318 ? 15.672 -0.351 -12.664 1 95.06 318 VAL B N 1
ATOM 6378 C CA . VAL B 1 318 ? 15.125 -1.701 -12.578 1 95.06 318 VAL B CA 1
ATOM 6379 C C . VAL B 1 318 ? 16.266 -2.707 -12.406 1 95.06 318 VAL B C 1
ATOM 6381 O O . VAL B 1 318 ? 16.125 -3.697 -11.68 1 95.06 318 VAL B O 1
ATOM 6384 N N . ILE B 1 319 ? 17.438 -2.498 -12.891 1 94.81 319 ILE B N 1
ATOM 6385 C CA . ILE B 1 319 ? 18.438 -3.502 -13.211 1 94.81 319 ILE B CA 1
ATOM 6386 C C . ILE B 1 319 ? 19.078 -4.031 -11.922 1 94.81 319 ILE B C 1
ATOM 6388 O O . ILE B 1 319 ? 19.188 -5.242 -11.734 1 94.81 319 ILE B O 1
ATOM 6392 N N . PRO B 1 320 ? 19.406 -3.199 -11 1 94.38 320 PRO B N 1
ATOM 6393 C CA . PRO B 1 320 ? 20.188 -3.713 -9.875 1 94.38 320 PRO B CA 1
ATOM 6394 C C . PRO B 1 320 ? 19.438 -4.777 -9.078 1 94.38 320 PRO B C 1
ATOM 6396 O O . PRO B 1 320 ? 19.953 -5.879 -8.875 1 94.38 320 PRO B O 1
ATOM 6399 N N . LEU B 1 321 ? 18.25 -4.547 -8.672 1 97.19 321 LEU B N 1
ATOM 6400 C CA . LEU B 1 321 ? 17.516 -5.516 -7.875 1 97.19 321 LEU B CA 1
ATOM 6401 C C . LEU B 1 321 ? 17 -6.656 -8.742 1 97.19 321 LEU B C 1
ATOM 6403 O O . LEU B 1 321 ? 17 -7.816 -8.328 1 97.19 321 LEU B O 1
ATOM 6407 N N . HIS B 1 322 ? 16.562 -6.32 -9.93 1 97.06 322 HIS B N 1
ATOM 6408 C CA . HIS B 1 322 ? 16.078 -7.355 -10.836 1 97.06 322 HIS B CA 1
ATOM 6409 C C . HIS B 1 322 ? 17.156 -8.391 -11.117 1 97.06 322 HIS B C 1
ATOM 6411 O O . HIS B 1 322 ? 16.906 -9.602 -11.031 1 97.06 322 HIS B O 1
ATOM 6417 N N . SER B 1 323 ? 18.312 -7.949 -11.398 1 96.19 323 SER B N 1
ATOM 6418 C CA . SER B 1 323 ? 19.422 -8.852 -11.68 1 96.19 323 SER B CA 1
ATOM 6419 C C . SER B 1 323 ? 19.781 -9.695 -10.461 1 96.19 323 SER B C 1
ATOM 6421 O O . SER B 1 323 ? 20.062 -10.891 -10.586 1 96.19 323 SER B O 1
ATOM 6423 N N . TRP B 1 324 ? 19.781 -9.078 -9.344 1 96.31 324 TRP B N 1
ATOM 6424 C CA . TRP B 1 324 ? 20.094 -9.812 -8.125 1 96.31 324 TRP B CA 1
ATOM 6425 C C . TRP B 1 324 ? 19.062 -10.914 -7.883 1 96.31 324 TRP B C 1
ATOM 6427 O O . TRP B 1 324 ? 19.422 -12.047 -7.574 1 96.31 324 TRP B O 1
ATOM 6437 N N . LEU B 1 325 ? 17.828 -10.625 -8.094 1 96.5 325 LEU B N 1
ATOM 6438 C CA . LEU B 1 325 ? 16.75 -11.578 -7.863 1 96.5 325 LEU B CA 1
ATOM 6439 C C . LEU B 1 325 ? 16.828 -12.742 -8.844 1 96.5 325 LEU B C 1
ATOM 6441 O O . LEU B 1 325 ? 16.672 -13.898 -8.461 1 96.5 325 LEU B O 1
ATOM 6445 N N . ILE B 1 326 ? 17.094 -12.398 -10.078 1 93.81 326 ILE B N 1
ATOM 6446 C CA . ILE B 1 326 ? 17.188 -13.43 -11.102 1 93.81 326 ILE B CA 1
ATOM 6447 C C . ILE B 1 326 ? 18.375 -14.336 -10.828 1 93.81 326 ILE B C 1
ATOM 6449 O O . ILE B 1 326 ? 18.297 -15.555 -11.008 1 93.81 326 ILE B O 1
ATOM 6453 N N . GLU B 1 327 ? 19.422 -13.75 -10.383 1 94.31 327 GLU B N 1
ATOM 6454 C CA . GLU B 1 327 ? 20.609 -14.531 -10.023 1 94.31 327 GLU B CA 1
ATOM 6455 C C . GLU B 1 327 ? 20.312 -15.492 -8.875 1 94.31 327 GLU B C 1
ATOM 6457 O O . GLU B 1 327 ? 20.75 -16.641 -8.898 1 94.31 327 GLU B O 1
ATOM 6462 N N . GLN B 1 328 ? 19.578 -15.039 -7.914 1 93.31 328 GLN B N 1
ATOM 6463 C CA . GLN B 1 328 ? 19.203 -15.891 -6.797 1 93.31 328 GLN B CA 1
ATOM 6464 C C . GLN B 1 328 ? 18.281 -17.031 -7.262 1 93.31 328 GLN B C 1
ATOM 6466 O O . GLN B 1 328 ? 18.422 -18.156 -6.801 1 93.31 328 GLN B O 1
ATOM 6471 N N . ALA B 1 329 ? 17.375 -16.75 -8.195 1 90.56 329 ALA B N 1
ATOM 6472 C CA . ALA B 1 329 ? 16.438 -17.734 -8.727 1 90.56 329 ALA B CA 1
ATOM 6473 C C . ALA B 1 329 ? 17.172 -18.812 -9.523 1 90.56 329 ALA B C 1
ATOM 6475 O O . ALA B 1 329 ? 16.891 -20 -9.375 1 90.56 329 ALA B O 1
ATOM 6476 N N . GLU B 1 330 ? 18.125 -18.391 -10.258 1 86.69 330 GLU B N 1
ATOM 6477 C CA . GLU B 1 330 ? 18.844 -19.297 -11.148 1 86.69 330 GLU B CA 1
ATOM 6478 C C . GLU B 1 330 ? 19.844 -20.156 -10.375 1 86.69 330 GLU B C 1
ATOM 6480 O O . GLU B 1 330 ? 20.281 -21.203 -10.859 1 86.69 330 GLU B O 1
ATOM 6485 N N . ALA B 1 331 ? 20.156 -19.703 -9.25 1 85.31 331 ALA B N 1
ATOM 6486 C CA . ALA B 1 331 ? 21.094 -20.469 -8.43 1 85.31 331 ALA B CA 1
ATOM 6487 C C . ALA B 1 331 ? 20.422 -21.734 -7.887 1 85.31 331 ALA B C 1
ATOM 6489 O O . ALA B 1 331 ? 21.109 -22.672 -7.465 1 85.31 331 ALA B O 1
ATOM 6490 N N . THR B 1 332 ? 19.156 -21.875 -8.047 1 79.56 332 THR B N 1
ATOM 6491 C CA . THR B 1 332 ? 18.406 -23.047 -7.605 1 79.56 332 THR B CA 1
ATOM 6492 C C . THR B 1 332 ? 18.109 -23.984 -8.781 1 79.56 332 THR B C 1
ATOM 6494 O O . THR B 1 332 ? 17.375 -23.609 -9.695 1 79.56 332 THR B O 1
ATOM 6497 N N . PRO B 1 333 ? 18.75 -25.156 -8.742 1 77.81 333 PRO B N 1
ATOM 6498 C CA . PRO B 1 333 ? 18.469 -26.078 -9.844 1 77.81 333 PRO B CA 1
ATOM 6499 C C . PRO B 1 333 ? 17.016 -26.562 -9.844 1 77.81 333 PRO B C 1
ATOM 6501 O O . PRO B 1 333 ? 16.422 -26.734 -8.781 1 77.81 333 PRO B O 1
ATOM 6504 N N . ALA B 1 334 ? 16.438 -26.734 -11 1 75.44 334 ALA B N 1
ATOM 6505 C CA . ALA B 1 334 ? 15.047 -27.188 -11.094 1 75.44 334 ALA B CA 1
ATOM 6506 C C . ALA B 1 334 ? 14.914 -28.641 -10.648 1 75.44 334 ALA B C 1
ATOM 6508 O O . ALA B 1 334 ? 13.859 -29.047 -10.156 1 75.44 334 ALA B O 1
ATOM 6509 N N . HIS B 1 335 ? 15.969 -29.422 -10.797 1 87.88 335 HIS B N 1
ATOM 6510 C CA . HIS B 1 335 ? 16.016 -30.828 -10.438 1 87.88 335 HIS B CA 1
ATOM 6511 C C . HIS B 1 335 ? 14.812 -31.578 -10.977 1 87.88 335 HIS B C 1
ATOM 6513 O O . HIS B 1 335 ? 14.125 -32.281 -10.227 1 87.88 335 HIS B O 1
ATOM 6519 N N . LEU B 1 336 ? 14.539 -31.406 -12.328 1 93.12 336 LEU B N 1
ATOM 6520 C CA . LEU B 1 336 ? 13.375 -32.031 -12.961 1 93.12 336 LEU B CA 1
ATOM 6521 C C . LEU B 1 336 ? 13.438 -33.531 -12.875 1 93.12 336 LEU B C 1
ATOM 6523 O O . LEU B 1 336 ? 12.414 -34.188 -12.695 1 93.12 336 LEU B O 1
ATOM 6527 N N . GLY B 1 337 ? 14.641 -34.031 -13.023 1 94.25 337 GLY B N 1
ATOM 6528 C CA . GLY B 1 337 ? 14.828 -35.469 -12.93 1 94.25 337 GLY B CA 1
ATOM 6529 C C . GLY B 1 337 ? 14.32 -36.062 -11.617 1 94.25 337 GLY B C 1
ATOM 6530 O O . GLY B 1 337 ? 13.672 -37.094 -11.609 1 94.25 337 GLY B O 1
ATOM 6531 N N . GLN B 1 338 ? 14.586 -35.375 -10.547 1 94.81 338 GLN B N 1
ATOM 6532 C CA . GLN B 1 338 ? 14.133 -35.812 -9.234 1 94.81 338 GLN B CA 1
ATOM 6533 C C . GLN B 1 338 ? 12.609 -35.781 -9.141 1 94.81 338 GLN B C 1
ATOM 6535 O O . GLN B 1 338 ? 12 -36.688 -8.578 1 94.81 338 GLN B O 1
ATOM 6540 N N . CYS B 1 339 ? 12.078 -34.75 -9.648 1 96.19 339 CYS B N 1
ATOM 6541 C CA . CYS B 1 339 ? 10.625 -34.625 -9.625 1 96.19 339 CYS B CA 1
ATOM 6542 C C . CYS B 1 339 ? 9.953 -35.75 -10.398 1 96.19 339 CYS B C 1
ATOM 6544 O O . CYS B 1 339 ? 9.086 -36.438 -9.867 1 96.19 339 CYS B O 1
ATOM 6546 N N . VAL B 1 340 ? 10.375 -35.969 -11.562 1 96.56 340 VAL B N 1
ATOM 6547 C CA . VAL B 1 340 ? 9.773 -36.938 -12.453 1 96.56 340 VAL B CA 1
ATOM 6548 C C . VAL B 1 340 ? 10.008 -38.344 -11.906 1 96.56 340 VAL B C 1
ATOM 6550 O O . VAL B 1 340 ? 9.125 -39.219 -11.984 1 96.56 340 VAL B O 1
ATOM 6553 N N . ALA B 1 341 ? 11.18 -38.562 -11.367 1 97.31 341 ALA B N 1
ATOM 6554 C CA . ALA B 1 341 ? 11.461 -39.875 -10.75 1 97.31 341 ALA B CA 1
ATOM 6555 C C . ALA B 1 341 ? 10.461 -40.156 -9.641 1 97.31 341 ALA B C 1
ATOM 6557 O O . ALA B 1 341 ? 9.945 -41.281 -9.555 1 97.31 341 ALA B O 1
ATOM 6558 N N . ALA B 1 342 ? 10.25 -39.219 -8.812 1 97.25 342 ALA B N 1
ATOM 6559 C CA . ALA B 1 342 ? 9.297 -39.406 -7.723 1 97.25 342 ALA B CA 1
ATOM 6560 C C . ALA B 1 342 ? 7.898 -39.688 -8.258 1 97.25 342 ALA B C 1
ATOM 6562 O O . ALA B 1 342 ? 7.191 -40.562 -7.73 1 97.25 342 ALA B O 1
ATOM 6563 N N . ILE B 1 343 ? 7.516 -39.062 -9.305 1 97.12 343 ILE B N 1
ATOM 6564 C CA . ILE B 1 343 ? 6.195 -39.219 -9.906 1 97.12 343 ILE B CA 1
ATOM 6565 C C . ILE B 1 343 ? 6.078 -40.625 -10.531 1 97.12 343 ILE B C 1
ATOM 6567 O O . ILE B 1 343 ? 5.062 -41.281 -10.367 1 97.12 343 ILE B O 1
ATOM 6571 N N . LEU B 1 344 ? 7.094 -41.031 -11.211 1 96.75 344 LEU B N 1
ATOM 6572 C CA . LEU B 1 344 ? 7.102 -42.344 -11.828 1 96.75 344 LEU B CA 1
ATOM 6573 C C . LEU B 1 344 ? 7.031 -43.438 -10.766 1 96.75 344 LEU B C 1
ATOM 6575 O O . LEU B 1 344 ? 6.336 -44.438 -10.938 1 96.75 344 LEU B O 1
ATOM 6579 N N . LYS B 1 345 ? 7.73 -43.25 -9.672 1 97.12 345 LYS B N 1
ATOM 6580 C CA . LYS B 1 345 ? 7.664 -44.219 -8.57 1 97.12 345 LYS B CA 1
ATOM 6581 C C . LYS B 1 345 ? 6.254 -44.281 -7.996 1 97.12 345 LYS B C 1
ATOM 6583 O O . LYS B 1 345 ? 5.758 -45.375 -7.715 1 97.12 345 LYS B O 1
ATOM 6588 N N . LEU B 1 346 ? 5.719 -43.156 -7.844 1 96.56 346 LEU B N 1
ATOM 6589 C CA . LEU B 1 346 ? 4.352 -43.125 -7.344 1 96.56 346 LEU B CA 1
ATOM 6590 C C . LEU B 1 346 ? 3.404 -43.875 -8.266 1 96.56 346 LEU B C 1
ATOM 6592 O O . LEU B 1 346 ? 2.605 -44.688 -7.809 1 96.56 346 LEU B O 1
ATOM 6596 N N . TRP B 1 347 ? 3.502 -43.594 -9.531 1 95.25 347 TRP B N 1
ATOM 6597 C CA . TRP B 1 347 ? 2.693 -44.25 -10.547 1 95.25 347 TRP B CA 1
ATOM 6598 C C . TRP B 1 347 ? 2.898 -45.781 -10.516 1 95.25 347 TRP B C 1
ATOM 6600 O O . TRP B 1 347 ? 1.93 -46.531 -10.516 1 95.25 347 TRP B O 1
ATOM 6610 N N . ALA B 1 348 ? 4.113 -46.188 -10.375 1 95.25 348 ALA B N 1
ATOM 6611 C CA . ALA B 1 348 ? 4.453 -47.594 -10.32 1 95.25 348 ALA B CA 1
ATOM 6612 C C . ALA B 1 348 ? 3.816 -48.281 -9.109 1 95.25 348 ALA B C 1
ATOM 6614 O O . ALA B 1 348 ? 3.26 -49.375 -9.219 1 95.25 348 ALA B O 1
ATOM 6615 N N . ARG B 1 349 ? 3.906 -47.625 -8.023 1 95.25 349 ARG B N 1
ATOM 6616 C CA . ARG B 1 349 ? 3.354 -48.188 -6.793 1 95.25 349 ARG B CA 1
ATOM 6617 C C . ARG B 1 349 ? 1.842 -48.375 -6.895 1 95.25 349 ARG B C 1
ATOM 6619 O O . ARG B 1 349 ? 1.288 -49.344 -6.426 1 95.25 349 ARG B O 1
ATOM 6626 N N . LEU B 1 350 ? 1.19 -47.469 -7.492 1 94.06 350 LEU B N 1
ATOM 6627 C CA . LEU B 1 350 ? -0.259 -47.531 -7.648 1 94.06 350 LEU B CA 1
ATOM 6628 C C . LEU B 1 350 ? -0.663 -48.625 -8.633 1 94.06 350 LEU B C 1
ATOM 6630 O O . LEU B 1 350 ? -1.731 -49.219 -8.492 1 94.06 350 LEU B O 1
ATOM 6634 N N . LEU B 1 351 ? 0.19 -48.875 -9.602 1 90.69 351 LEU B N 1
ATOM 6635 C CA . LEU B 1 351 ? -0.072 -49.969 -10.547 1 90.69 351 LEU B CA 1
ATOM 6636 C C . LEU B 1 351 ? 0.106 -51.312 -9.883 1 90.69 351 LEU B C 1
ATOM 6638 O O . LEU B 1 351 ? -0.618 -52.281 -10.195 1 90.69 351 LEU B O 1
ATOM 6642 N N . ARG B 1 352 ? 1.067 -51.344 -9.016 1 91.5 352 ARG B N 1
ATOM 6643 C CA . ARG B 1 352 ? 1.314 -52.625 -8.328 1 91.5 352 ARG B CA 1
ATOM 6644 C C . ARG B 1 352 ? 0.191 -52.938 -7.34 1 91.5 352 ARG B C 1
ATOM 6646 O O . ARG B 1 352 ? -0.232 -54.094 -7.219 1 91.5 352 ARG B O 1
ATOM 6653 N N . ALA B 1 353 ? -0.162 -51.938 -6.629 1 90.19 353 ALA B N 1
ATOM 6654 C CA . ALA B 1 353 ? -1.218 -52.094 -5.633 1 90.19 353 ALA B CA 1
ATOM 6655 C C . ALA B 1 353 ? -2.096 -50.844 -5.555 1 90.19 353 ALA B C 1
ATOM 6657 O O . ALA B 1 353 ? -1.692 -49.812 -4.988 1 90.19 353 ALA B O 1
ATOM 6658 N N . ALA B 1 354 ? -3.281 -51.062 -6.129 1 90.06 354 ALA B N 1
ATOM 6659 C CA . ALA B 1 354 ? -4.227 -49.969 -6.031 1 90.06 354 ALA B CA 1
ATOM 6660 C C . ALA B 1 354 ? -4.668 -49.75 -4.586 1 90.06 354 ALA B C 1
ATOM 6662 O O . ALA B 1 354 ? -4.641 -50.656 -3.775 1 90.06 354 ALA B O 1
ATOM 6663 N N . LEU B 1 355 ? -5.008 -48.5 -4.332 1 93.38 355 LEU B N 1
ATOM 6664 C CA . LEU B 1 355 ? -5.602 -48.219 -3.031 1 93.38 355 LEU B CA 1
ATOM 6665 C C . LEU B 1 355 ? -6.941 -48.938 -2.879 1 93.38 355 LEU B C 1
ATOM 6667 O O . LEU B 1 355 ? -7.59 -49.25 -3.875 1 93.38 355 LEU B O 1
ATOM 6671 N N . TYR B 1 356 ? -7.215 -49.312 -1.696 1 87.31 356 TYR B N 1
ATOM 6672 C CA . TYR B 1 356 ? -8.484 -50 -1.456 1 87.31 356 TYR B CA 1
ATOM 6673 C C . TYR B 1 356 ? -9.227 -49.344 -0.281 1 87.31 356 TYR B C 1
ATOM 6675 O O . TYR B 1 356 ? -8.602 -48.844 0.654 1 87.31 356 TYR B O 1
ATOM 6683 N N . SER B 1 357 ? -10.5 -49.344 -0.483 1 91.44 357 SER B N 1
ATOM 6684 C CA . SER B 1 357 ? -11.375 -48.844 0.574 1 91.44 357 SER B CA 1
ATOM 6685 C C . SER B 1 357 ? -12.586 -49.75 0.758 1 91.44 357 SER B C 1
ATOM 6687 O O . SER B 1 357 ? -13.008 -50.438 -0.18 1 91.44 357 SER B O 1
ATOM 6689 N N . ASP B 1 358 ? -13.055 -49.781 1.938 1 91.62 358 ASP B N 1
ATOM 6690 C CA . ASP B 1 358 ? -14.328 -50.438 2.207 1 91.62 358 ASP B CA 1
ATOM 6691 C C . ASP B 1 358 ? -15.508 -49.531 1.892 1 91.62 358 ASP B C 1
ATOM 6693 O O . ASP B 1 358 ? -16.656 -49.969 1.929 1 91.62 358 ASP B O 1
ATOM 6697 N N . GLN B 1 359 ? -15.258 -48.344 1.489 1 94.12 359 GLN B N 1
ATOM 6698 C CA . GLN B 1 359 ? -16.297 -47.375 1.227 1 94.12 359 GLN B CA 1
ATOM 6699 C C . GLN B 1 359 ? -16.328 -46.969 -0.25 1 94.12 359 GLN B C 1
ATOM 6701 O O . GLN B 1 359 ? -15.344 -47.156 -0.969 1 94.12 359 GLN B O 1
ATOM 6706 N N . ASP B 1 360 ? -17.5 -46.469 -0.573 1 95.44 360 ASP B N 1
ATOM 6707 C CA . ASP B 1 360 ? -17.578 -45.875 -1.907 1 95.44 360 ASP B CA 1
ATOM 6708 C C . ASP B 1 360 ? -17.016 -44.469 -1.915 1 95.44 360 ASP B C 1
ATOM 6710 O O . ASP B 1 360 ? -16.656 -43.906 -0.866 1 95.44 360 ASP B O 1
ATOM 6714 N N . LEU B 1 361 ? -16.828 -43.906 -3.043 1 95.31 361 LEU B N 1
ATOM 6715 C CA . LEU B 1 361 ? -16.156 -42.625 -3.232 1 95.31 361 LEU B CA 1
ATOM 6716 C C . LEU B 1 361 ? -16.922 -41.5 -2.523 1 95.31 361 LEU B C 1
ATOM 6718 O O . LEU B 1 361 ? -16.312 -40.688 -1.84 1 95.31 361 LEU B O 1
ATOM 6722 N N . GLN B 1 362 ? -18.203 -41.5 -2.646 1 94.12 362 GLN B N 1
ATOM 6723 C CA . GLN B 1 362 ? -19 -40.438 -2.061 1 94.12 362 GLN B CA 1
ATOM 6724 C C . GLN B 1 362 ? -18.859 -40.406 -0.541 1 94.12 362 GLN B C 1
ATOM 6726 O O . GLN B 1 362 ? -18.625 -39.375 0.053 1 94.12 362 GLN B O 1
ATOM 6731 N N . HIS B 1 363 ? -19.031 -41.531 0.041 1 94.81 363 HIS B N 1
ATOM 6732 C CA . HIS B 1 363 ? -18.984 -41.625 1.496 1 94.81 363 HIS B CA 1
ATOM 6733 C C . HIS B 1 363 ? -17.594 -41.25 2.016 1 94.81 363 HIS B C 1
ATOM 6735 O O . HIS B 1 363 ? -17.469 -40.5 2.982 1 94.81 363 HIS B O 1
ATOM 6741 N N . TYR B 1 364 ? -16.609 -41.781 1.375 1 95.44 364 TYR B N 1
ATOM 6742 C CA . TYR B 1 364 ? -15.242 -41.438 1.77 1 95.44 364 TYR B CA 1
ATOM 6743 C C . TYR B 1 364 ? -14.992 -39.938 1.642 1 95.44 364 TYR B C 1
ATOM 6745 O O . TYR B 1 364 ? -14.469 -39.312 2.566 1 95.44 364 TYR B O 1
ATOM 6753 N N . ALA B 1 365 ? -15.328 -39.438 0.473 1 94.62 365 ALA B N 1
ATOM 6754 C CA . ALA B 1 365 ? -15.086 -38 0.177 1 94.62 365 ALA B CA 1
ATOM 6755 C C . ALA B 1 365 ? -15.805 -37.125 1.178 1 94.62 365 ALA B C 1
ATOM 6757 O O . ALA B 1 365 ? -15.211 -36.156 1.709 1 94.62 365 ALA B O 1
ATOM 6758 N N . GLU B 1 366 ? -17.031 -37.406 1.456 1 93.5 366 GLU B N 1
ATOM 6759 C CA . GLU B 1 366 ? -17.812 -36.562 2.355 1 93.5 366 GLU B CA 1
ATOM 6760 C C . GLU B 1 366 ? -17.25 -36.594 3.775 1 93.5 366 GLU B C 1
ATOM 6762 O O . GLU B 1 366 ? -17.156 -35.562 4.43 1 93.5 366 GLU B O 1
ATOM 6767 N N . MET B 1 367 ? -16.906 -37.75 4.18 1 94 367 MET B N 1
ATOM 6768 C CA . MET B 1 367 ? -16.359 -37.906 5.527 1 94 367 MET B CA 1
ATOM 6769 C C . MET B 1 367 ? -15.062 -37.094 5.68 1 94 367 MET B C 1
ATOM 6771 O O . MET B 1 367 ? -14.906 -36.344 6.637 1 94 367 MET B O 1
ATOM 6775 N N . HIS B 1 368 ? -14.219 -37.25 4.73 1 93.81 368 HIS B N 1
ATOM 6776 C CA . HIS B 1 368 ? -12.914 -36.625 4.836 1 93.81 368 HIS B CA 1
ATOM 6777 C C . HIS B 1 368 ? -13.008 -35.125 4.547 1 93.81 368 HIS B C 1
ATOM 6779 O O . HIS B 1 368 ? -12.266 -34.344 5.125 1 93.81 368 HIS B O 1
ATOM 6785 N N . LEU B 1 369 ? -13.922 -34.719 3.697 1 92.88 369 LEU B N 1
ATOM 6786 C CA . LEU B 1 369 ? -14.117 -33.281 3.434 1 92.88 369 LEU B CA 1
ATOM 6787 C C . LEU B 1 369 ? -14.695 -32.594 4.656 1 92.88 369 LEU B C 1
ATOM 6789 O O . LEU B 1 369 ? -14.336 -31.438 4.941 1 92.88 369 LEU B O 1
ATOM 6793 N N . ARG B 1 370 ? -15.578 -33.25 5.352 1 93.75 370 ARG B N 1
ATOM 6794 C CA . ARG B 1 370 ? -16.109 -32.688 6.586 1 93.75 370 ARG B CA 1
ATOM 6795 C C . ARG B 1 370 ? -15.016 -32.469 7.621 1 93.75 370 ARG B C 1
ATOM 6797 O O . ARG B 1 370 ? -14.969 -31.438 8.297 1 93.75 370 ARG B O 1
ATOM 6804 N N . ARG B 1 371 ? -14.172 -33.438 7.66 1 93.12 371 ARG B N 1
ATOM 6805 C CA . ARG B 1 371 ? -13.055 -33.344 8.594 1 93.12 371 ARG B CA 1
ATOM 6806 C C . ARG B 1 371 ? -12.117 -32.219 8.203 1 93.12 371 ARG B C 1
ATOM 6808 O O . ARG B 1 371 ? -11.703 -31.422 9.055 1 93.12 371 ARG B O 1
ATOM 6815 N N . GLN B 1 372 ? -11.797 -32.156 6.965 1 92.44 372 GLN B N 1
ATOM 6816 C CA . GLN B 1 372 ? -10.906 -31.109 6.48 1 92.44 372 GLN B CA 1
ATOM 6817 C C . GLN B 1 372 ? -11.531 -29.734 6.652 1 92.44 372 GLN B C 1
ATOM 6819 O O . GLN B 1 372 ? -10.828 -28.75 6.918 1 92.44 372 GLN B O 1
ATOM 6824 N N . ASP B 1 373 ? -12.789 -29.734 6.48 1 93.06 373 ASP B N 1
ATOM 6825 C CA . ASP B 1 373 ? -13.508 -28.469 6.664 1 93.06 373 ASP B CA 1
ATOM 6826 C C . ASP B 1 373 ? -13.422 -28 8.109 1 93.06 373 ASP B C 1
ATOM 6828 O O . ASP B 1 373 ? -13.195 -26.812 8.367 1 93.06 373 ASP B O 1
ATOM 6832 N N . ARG B 1 374 ? -13.555 -28.859 9.008 1 93.44 374 ARG B N 1
ATOM 6833 C CA . ARG B 1 374 ? -13.422 -28.531 10.422 1 93.44 374 ARG B CA 1
ATOM 6834 C C . ARG B 1 374 ? -12.016 -28.031 10.742 1 93.44 374 ARG B C 1
ATOM 6836 O O . ARG B 1 374 ? -11.844 -27.062 11.492 1 93.44 374 ARG B O 1
ATOM 6843 N N . GLN B 1 375 ? -11.094 -28.656 10.125 1 93.88 375 GLN B N 1
ATOM 6844 C CA . GLN B 1 375 ? -9.703 -28.266 10.344 1 93.88 375 GLN B CA 1
ATOM 6845 C C . GLN B 1 375 ? -9.414 -26.906 9.734 1 93.88 375 GLN B C 1
ATOM 6847 O O . GLN B 1 375 ? -8.656 -26.109 10.305 1 93.88 375 GLN B O 1
ATOM 6852 N N . LEU B 1 376 ? -9.992 -26.688 8.594 1 94.31 376 LEU B N 1
ATOM 6853 C CA . LEU B 1 376 ? -9.836 -25.406 7.934 1 94.31 376 LEU B CA 1
ATOM 6854 C C . LEU B 1 376 ? -10.43 -24.281 8.781 1 94.31 376 LEU B C 1
ATOM 6856 O O . LEU B 1 376 ? -9.805 -23.234 8.961 1 94.31 376 LEU B O 1
ATOM 6860 N N . MET B 1 377 ? -11.602 -24.484 9.336 1 94.12 377 MET B N 1
ATOM 6861 C CA . MET B 1 377 ? -12.266 -23.484 10.172 1 94.12 377 MET B CA 1
ATOM 6862 C C . MET B 1 377 ? -11.477 -23.25 11.453 1 94.12 377 MET B C 1
ATOM 6864 O O . MET B 1 377 ? -11.328 -22.094 11.891 1 94.12 377 MET B O 1
ATOM 6868 N N . ALA B 1 378 ? -10.906 -24.281 11.977 1 93.88 378 ALA B N 1
ATOM 6869 C CA . ALA B 1 378 ? -10.094 -24.156 13.18 1 93.88 378 ALA B CA 1
ATOM 6870 C C . ALA B 1 378 ? -8.82 -23.359 12.891 1 93.88 378 ALA B C 1
ATOM 6872 O O . ALA B 1 378 ? -8.398 -22.531 13.703 1 93.88 378 ALA B O 1
ATOM 6873 N N . ALA B 1 379 ? -8.289 -23.656 11.789 1 92.69 379 ALA B N 1
ATOM 6874 C CA . ALA B 1 379 ? -7.078 -22.953 11.391 1 92.69 379 ALA B CA 1
ATOM 6875 C C . ALA B 1 379 ? -7.359 -21.469 11.156 1 92.69 379 ALA B C 1
ATOM 6877 O O . ALA B 1 379 ? -6.527 -20.609 11.469 1 92.69 379 ALA B O 1
ATOM 6878 N N . GLY B 1 380 ? -8.516 -21.188 10.594 1 92.62 380 GLY B N 1
ATOM 6879 C CA . GLY B 1 380 ? -8.914 -19.797 10.391 1 92.62 380 GLY B CA 1
ATOM 6880 C C . GLY B 1 380 ? -9.031 -19.016 11.68 1 92.62 380 GLY B C 1
ATOM 6881 O O . GLY B 1 380 ? -8.578 -17.875 11.758 1 92.62 380 GLY B O 1
ATOM 6882 N N . ALA B 1 381 ? -9.461 -19.625 12.656 1 89.75 381 ALA B N 1
ATOM 6883 C CA . ALA B 1 381 ? -9.633 -18.984 13.961 1 89.75 381 ALA B CA 1
ATOM 6884 C C . ALA B 1 381 ? -8.281 -18.75 14.633 1 89.75 381 ALA B C 1
ATOM 6886 O O . ALA B 1 381 ? -8.117 -17.797 15.391 1 89.75 381 ALA B O 1
ATOM 6887 N N . ALA B 1 382 ? -7.352 -19.547 14.242 1 88.19 382 ALA B N 1
ATOM 6888 C CA . ALA B 1 382 ? -6.051 -19.5 14.906 1 88.19 382 ALA B CA 1
ATOM 6889 C C . ALA B 1 382 ? -5.055 -18.656 14.117 1 88.19 382 ALA B C 1
ATOM 6891 O O . ALA B 1 382 ? -3.926 -18.453 14.562 1 88.19 382 ALA B O 1
ATOM 6892 N N . ALA B 1 383 ? -5.461 -18.219 13.008 1 88.19 383 ALA B N 1
ATOM 6893 C CA . ALA B 1 383 ? -4.516 -17.578 12.094 1 88.19 383 ALA B CA 1
ATOM 6894 C C . ALA B 1 383 ? -4.199 -16.156 12.547 1 88.19 383 ALA B C 1
ATOM 6896 O O . ALA B 1 383 ? -4.648 -15.188 11.93 1 88.19 383 ALA B O 1
ATOM 6897 N N . LYS B 1 384 ? -3.318 -15.945 13.594 1 81.94 384 LYS B N 1
ATOM 6898 C CA . LYS B 1 384 ? -3.016 -14.648 14.195 1 81.94 384 LYS B CA 1
ATOM 6899 C C . LYS B 1 384 ? -1.585 -14.219 13.883 1 81.94 384 LYS B C 1
ATOM 6901 O O . LYS B 1 384 ? -1.259 -13.031 13.953 1 81.94 384 LYS B O 1
ATOM 6906 N N . THR B 1 385 ? -0.73 -15.164 13.539 1 84.5 385 THR B N 1
ATOM 6907 C CA . THR B 1 385 ? 0.669 -14.906 13.219 1 84.5 385 THR B CA 1
ATOM 6908 C C . THR B 1 385 ? 0.955 -15.203 11.75 1 84.5 385 THR B C 1
ATOM 6910 O O . THR B 1 385 ? 0.127 -15.805 11.062 1 84.5 385 THR B O 1
ATOM 6913 N N . ALA B 1 386 ? 2.127 -14.789 11.312 1 83.75 386 ALA B N 1
ATOM 6914 C CA . ALA B 1 386 ? 2.535 -15.062 9.938 1 83.75 386 ALA B CA 1
ATOM 6915 C C . ALA B 1 386 ? 2.631 -16.562 9.688 1 83.75 386 ALA B C 1
ATOM 6917 O O . ALA B 1 386 ? 2.221 -17.047 8.625 1 83.75 386 ALA B O 1
ATOM 6918 N N . THR B 1 387 ? 3.096 -17.219 10.648 1 87.12 387 THR B N 1
ATOM 6919 C CA . THR B 1 387 ? 3.283 -18.672 10.516 1 87.12 387 THR B CA 1
ATOM 6920 C C . THR B 1 387 ? 1.938 -19.375 10.43 1 87.12 387 THR B C 1
ATOM 6922 O O . THR B 1 387 ? 1.733 -20.234 9.562 1 87.12 387 THR B O 1
ATOM 6925 N N . SER B 1 388 ? 1.072 -18.984 11.336 1 90.56 388 SER B N 1
ATOM 6926 C CA . SER B 1 388 ? -0.237 -19.641 11.336 1 90.56 388 SER B CA 1
ATOM 6927 C C . SER B 1 388 ? -1.037 -19.266 10.094 1 90.56 388 SER B C 1
ATOM 6929 O O . SER B 1 388 ? -1.79 -20.078 9.562 1 90.56 388 SER B O 1
ATOM 6931 N N . PHE B 1 389 ? -0.874 -18.109 9.672 1 91.06 389 PHE B N 1
ATOM 6932 C CA . PHE B 1 389 ? -1.552 -17.672 8.453 1 91.06 389 PHE B CA 1
ATOM 6933 C C . PHE B 1 389 ? -1.028 -18.438 7.246 1 91.06 389 PHE B C 1
ATOM 6935 O O . PHE B 1 389 ? -1.795 -18.797 6.344 1 91.06 389 PHE B O 1
ATOM 6942 N N . HIS B 1 390 ? 0.213 -18.656 7.254 1 90.94 390 HIS B N 1
ATOM 6943 C CA . HIS B 1 390 ? 0.805 -19.438 6.176 1 90.94 390 HIS B CA 1
ATOM 6944 C C . HIS B 1 390 ? 0.242 -20.859 6.148 1 90.94 390 HIS B C 1
ATOM 6946 O O . HIS B 1 390 ? -0.062 -21.391 5.078 1 90.94 390 HIS B O 1
ATOM 6952 N N . ALA B 1 391 ? 0.115 -21.422 7.258 1 92.56 391 ALA B N 1
ATOM 6953 C CA . ALA B 1 391 ? -0.473 -22.75 7.359 1 92.56 391 ALA B CA 1
ATOM 6954 C C . ALA B 1 391 ? -1.911 -22.75 6.848 1 92.56 391 ALA B C 1
ATOM 6956 O O . ALA B 1 391 ? -2.328 -23.688 6.156 1 92.56 391 ALA B O 1
ATOM 6957 N N . LEU B 1 392 ? -2.623 -21.75 7.227 1 94.75 392 LEU B N 1
ATOM 6958 C CA . LEU B 1 392 ? -3.994 -21.594 6.754 1 94.75 392 LEU B CA 1
ATOM 6959 C C . LEU B 1 392 ? -4.039 -21.516 5.23 1 94.75 392 LEU B C 1
ATOM 6961 O O . LEU B 1 392 ? -4.879 -22.156 4.598 1 94.75 392 LEU B O 1
ATOM 6965 N N . ARG B 1 393 ? -3.139 -20.781 4.664 1 94.19 393 ARG B N 1
ATOM 6966 C CA . ARG B 1 393 ? -3.055 -20.625 3.213 1 94.19 393 ARG B CA 1
ATOM 6967 C C . ARG B 1 393 ? -2.848 -21.969 2.529 1 94.19 393 ARG B C 1
ATOM 6969 O O . ARG B 1 393 ? -3.49 -22.266 1.519 1 94.19 393 ARG B O 1
ATOM 6976 N N . ILE B 1 394 ? -2.025 -22.734 3.061 1 93.62 394 ILE B N 1
ATOM 6977 C CA . ILE B 1 394 ? -1.737 -24.062 2.502 1 93.62 394 ILE B CA 1
ATOM 6978 C C . ILE B 1 394 ? -2.992 -24.922 2.555 1 93.62 394 ILE B C 1
ATOM 6980 O O . ILE B 1 394 ? -3.309 -25.625 1.593 1 93.62 394 ILE B O 1
ATOM 6984 N N . ARG B 1 395 ? -3.662 -24.812 3.654 1 94.81 395 ARG B N 1
ATOM 6985 C CA . ARG B 1 395 ? -4.887 -25.594 3.809 1 94.81 395 ARG B CA 1
ATOM 6986 C C . ARG B 1 395 ? -5.941 -25.156 2.795 1 94.81 395 ARG B C 1
ATOM 6988 O O . ARG B 1 395 ? -6.648 -26 2.234 1 94.81 395 ARG B O 1
ATOM 6995 N N . ILE B 1 396 ? -6.086 -23.906 2.607 1 96.06 396 ILE B N 1
ATOM 6996 C CA . ILE B 1 396 ? -7.039 -23.375 1.642 1 96.06 396 ILE B CA 1
ATOM 6997 C C . ILE B 1 396 ? -6.727 -23.922 0.252 1 96.06 396 ILE B C 1
ATOM 6999 O O . ILE B 1 396 ? -7.625 -24.406 -0.448 1 96.06 396 ILE B O 1
ATOM 7003 N N . LYS B 1 397 ? -5.473 -23.922 -0.126 1 94.81 397 LYS B N 1
ATOM 7004 C CA . LYS B 1 397 ? -5.059 -24.406 -1.439 1 94.81 397 LYS B CA 1
ATOM 7005 C C . LYS B 1 397 ? -5.332 -25.891 -1.586 1 94.81 397 LYS B C 1
ATOM 7007 O O . LYS B 1 397 ? -5.879 -26.344 -2.602 1 94.81 397 LYS B O 1
ATOM 7012 N N . ASN B 1 398 ? -4.938 -26.594 -0.586 1 94.25 398 ASN B N 1
ATOM 7013 C CA . ASN B 1 398 ? -5.148 -28.031 -0.613 1 94.25 398 ASN B CA 1
ATOM 7014 C C . ASN B 1 398 ? -6.625 -28.391 -0.764 1 94.25 398 ASN B C 1
ATOM 7016 O O . ASN B 1 398 ? -6.984 -29.234 -1.577 1 94.25 398 ASN B O 1
ATOM 7020 N N . TRP B 1 399 ? -7.383 -27.734 0.048 1 93.31 399 TRP B N 1
ATOM 7021 C CA . TRP B 1 399 ? -8.82 -27.953 0.007 1 93.31 399 TRP B CA 1
ATOM 7022 C C . TRP B 1 399 ? -9.383 -27.672 -1.382 1 93.31 399 TRP B C 1
ATOM 7024 O O . TRP B 1 399 ? -10.172 -28.453 -1.914 1 93.31 399 TRP B O 1
ATOM 7034 N N . ARG B 1 400 ? -9 -26.625 -1.902 1 94.12 400 ARG B N 1
ATOM 7035 C CA . ARG B 1 400 ? -9.477 -26.219 -3.221 1 94.12 400 ARG B CA 1
ATOM 7036 C C . ARG B 1 400 ? -9.133 -27.281 -4.27 1 94.12 400 ARG B C 1
ATOM 7038 O O . ARG B 1 400 ? -9.992 -27.672 -5.059 1 94.12 400 ARG B O 1
ATOM 7045 N N . TYR B 1 401 ? -7.93 -27.812 -4.262 1 94.5 401 TYR B N 1
ATOM 7046 C CA . TYR B 1 401 ? -7.488 -28.781 -5.258 1 94.5 401 TYR B CA 1
ATOM 7047 C C . TYR B 1 401 ? -8.25 -30.094 -5.121 1 94.5 401 TYR B C 1
ATOM 7049 O O . TYR B 1 401 ? -8.562 -30.734 -6.125 1 94.5 401 TYR B O 1
ATOM 7057 N N . VAL B 1 402 ? -8.539 -30.453 -3.936 1 94.38 402 VAL B N 1
ATOM 7058 C CA . VAL B 1 402 ? -9.289 -31.672 -3.703 1 94.38 402 VAL B CA 1
ATOM 7059 C C . VAL B 1 402 ? -10.711 -31.531 -4.242 1 94.38 402 VAL B C 1
ATOM 7061 O O . VAL B 1 402 ? -11.219 -32.406 -4.93 1 94.38 402 VAL B O 1
ATOM 7064 N N . ILE B 1 403 ? -11.336 -30.406 -3.949 1 92.12 403 ILE B N 1
ATOM 7065 C CA . ILE B 1 403 ? -12.703 -30.156 -4.402 1 92.12 403 ILE B CA 1
ATOM 7066 C C . ILE B 1 403 ? -12.734 -30.125 -5.93 1 92.12 403 ILE B C 1
ATOM 7068 O O . ILE B 1 403 ? -13.656 -30.656 -6.551 1 92.12 403 ILE B O 1
ATOM 7072 N N . ILE B 1 404 ? -11.75 -29.531 -6.52 1 91.75 404 ILE B N 1
ATOM 7073 C CA . ILE B 1 404 ? -11.664 -29.484 -7.973 1 91.75 404 ILE B CA 1
ATOM 7074 C C . ILE B 1 404 ? -11.57 -30.906 -8.531 1 91.75 404 ILE B C 1
ATOM 7076 O O . ILE B 1 404 ? -12.281 -31.25 -9.477 1 91.75 404 ILE B O 1
ATOM 7080 N N . ALA B 1 405 ? -10.727 -31.766 -7.961 1 91.44 405 ALA B N 1
ATOM 7081 C CA . ALA B 1 405 ? -10.508 -33.125 -8.43 1 91.44 405 ALA B CA 1
ATOM 7082 C C . ALA B 1 405 ? -11.781 -33.969 -8.305 1 91.44 405 ALA B C 1
ATOM 7084 O O . ALA B 1 405 ? -12.031 -34.844 -9.125 1 91.44 405 ALA B O 1
ATOM 7085 N N . LEU B 1 406 ? -12.648 -33.625 -7.301 1 91.44 406 LEU B N 1
ATOM 7086 C CA . LEU B 1 406 ? -13.852 -34.406 -7.027 1 91.44 406 LEU B CA 1
ATOM 7087 C C . LEU B 1 406 ? -15.078 -33.75 -7.652 1 91.44 406 LEU B C 1
ATOM 7089 O O . LEU B 1 406 ? -16.203 -34.094 -7.289 1 91.44 406 LEU B O 1
ATOM 7093 N N . GLY B 1 407 ? -14.867 -32.875 -8.492 1 87.12 407 GLY B N 1
ATOM 7094 C CA . GLY B 1 407 ? -15.938 -32.094 -9.07 1 87.12 407 GLY B CA 1
ATOM 7095 C C . GLY B 1 407 ? -17.047 -32.906 -9.688 1 87.12 407 GLY B C 1
ATOM 7096 O O . GLY B 1 407 ? -18.203 -32.531 -9.672 1 87.12 407 GLY B O 1
ATOM 7097 N N . ASP B 1 408 ? -16.781 -34.031 -10.164 1 83.88 408 ASP B N 1
ATOM 7098 C CA . ASP B 1 408 ? -17.719 -34.875 -10.883 1 83.88 408 ASP B CA 1
ATOM 7099 C C . ASP B 1 408 ? -18.797 -35.438 -9.938 1 83.88 408 ASP B C 1
ATOM 7101 O O . ASP B 1 408 ? -19.875 -35.844 -10.375 1 83.88 408 ASP B O 1
ATOM 7105 N N . ILE B 1 409 ? -18.531 -35.469 -8.688 1 86.75 409 ILE B N 1
ATOM 7106 C CA . ILE B 1 409 ? -19.438 -36.188 -7.797 1 86.75 409 ILE B CA 1
ATOM 7107 C C . ILE B 1 409 ? -20.453 -35.188 -7.195 1 86.75 409 ILE B C 1
ATOM 7109 O O . ILE B 1 409 ? -21.359 -35.594 -6.469 1 86.75 409 ILE B O 1
ATOM 7113 N N . TRP B 1 410 ? -20.234 -33.906 -7.422 1 82.12 410 TRP B N 1
ATOM 7114 C CA . TRP B 1 410 ? -21.203 -32.938 -6.949 1 82.12 410 TRP B CA 1
ATOM 7115 C C . TRP B 1 410 ? -21.688 -32.062 -8.102 1 82.12 410 TRP B C 1
ATOM 7117 O O . TRP B 1 410 ? -20.953 -31.828 -9.062 1 82.12 410 TRP B O 1
ATOM 7127 N N . PRO B 1 411 ? -22.953 -31.656 -7.938 1 71.94 411 PRO B N 1
ATOM 7128 C CA . PRO B 1 411 ? -23.453 -30.734 -8.953 1 71.94 411 PRO B CA 1
ATOM 7129 C C . PRO B 1 411 ? -22.609 -29.469 -9.055 1 71.94 411 PRO B C 1
ATOM 7131 O O . PRO B 1 411 ? -22.109 -28.969 -8.039 1 71.94 411 PRO B O 1
ATOM 7134 N N . SER B 1 412 ? -22.469 -28.984 -10.242 1 69.12 412 SER B N 1
ATOM 7135 C CA . SER B 1 412 ? -21.609 -27.859 -10.578 1 69.12 412 SER B CA 1
ATOM 7136 C C . SER B 1 412 ? -22 -26.609 -9.789 1 69.12 412 SER B C 1
ATOM 7138 O O . SER B 1 412 ? -21.141 -25.906 -9.266 1 69.12 412 SER B O 1
ATOM 7140 N N . LYS B 1 413 ? -23.281 -26.391 -9.586 1 70.75 413 LYS B N 1
ATOM 7141 C CA . LYS B 1 413 ? -23.734 -25.156 -8.945 1 70.75 413 LYS B CA 1
ATOM 7142 C C . LYS B 1 413 ? -23.312 -25.094 -7.48 1 70.75 413 LYS B C 1
ATOM 7144 O O . LYS B 1 413 ? -22.922 -24.047 -6.977 1 70.75 413 LYS B O 1
ATOM 7149 N N . ASP B 1 414 ? -23.297 -26.25 -6.859 1 71.31 414 ASP B N 1
ATOM 7150 C CA . ASP B 1 414 ? -23.016 -26.328 -5.43 1 71.31 414 ASP B CA 1
ATOM 7151 C C . ASP B 1 414 ? -21.531 -26.078 -5.156 1 71.31 414 ASP B C 1
ATOM 7153 O O . ASP B 1 414 ? -21.172 -25.422 -4.176 1 71.31 414 ASP B O 1
ATOM 7157 N N . SER B 1 415 ? -20.734 -26.484 -6.102 1 84.06 415 SER B N 1
ATOM 7158 C CA . SER B 1 415 ? -19.312 -26.406 -5.855 1 84.06 415 SER B CA 1
ATOM 7159 C C . SER B 1 415 ? -18.719 -25.109 -6.402 1 84.06 415 SER B C 1
ATOM 7161 O O . SER B 1 415 ? -17.656 -24.672 -5.949 1 84.06 415 SER B O 1
ATOM 7163 N N . LYS B 1 416 ? -19.5 -24.484 -7.273 1 87.25 416 LYS B N 1
ATOM 7164 C CA . LYS B 1 416 ? -18.953 -23.328 -7.973 1 87.25 416 LYS B CA 1
ATOM 7165 C C . LYS B 1 416 ? -18.734 -22.156 -7.02 1 87.25 416 LYS B C 1
ATOM 7167 O O . LYS B 1 416 ? -17.688 -21.5 -7.047 1 87.25 416 LYS B O 1
ATOM 7172 N N . THR B 1 417 ? -19.703 -21.938 -6.176 1 87.31 417 THR B N 1
ATOM 7173 C CA . THR B 1 417 ? -19.609 -20.828 -5.23 1 87.31 417 THR B CA 1
ATOM 7174 C C . THR B 1 417 ? -18.469 -21.047 -4.246 1 87.31 417 THR B C 1
ATOM 7176 O O . THR B 1 417 ? -17.688 -20.125 -3.971 1 87.31 417 THR B O 1
ATOM 7179 N N . LEU B 1 418 ? -18.422 -22.219 -3.73 1 91 418 LEU B N 1
ATOM 7180 C CA . LEU B 1 418 ? -17.359 -22.562 -2.783 1 91 418 LEU B CA 1
ATOM 7181 C C . LEU B 1 418 ? -15.984 -22.422 -3.43 1 91 418 LEU B C 1
ATOM 7183 O O . LEU B 1 418 ? -15.07 -21.844 -2.84 1 91 418 LEU B O 1
ATOM 7187 N N . LEU B 1 419 ? -15.891 -22.891 -4.652 1 93.12 419 LEU B N 1
ATOM 7188 C CA . LEU B 1 419 ? -14.617 -22.859 -5.363 1 93.12 419 LEU B CA 1
ATOM 7189 C C . LEU B 1 419 ? -14.211 -21.422 -5.672 1 93.12 419 LEU B C 1
ATOM 7191 O O . LEU B 1 419 ? -13.031 -21.078 -5.594 1 93.12 419 LEU B O 1
ATOM 7195 N N . LYS B 1 420 ? -15.164 -20.656 -5.984 1 93.75 420 LYS B N 1
ATOM 7196 C CA . LYS B 1 420 ? -14.883 -19.234 -6.242 1 93.75 420 LYS B CA 1
ATOM 7197 C C . LYS B 1 420 ? -14.367 -18.547 -4.988 1 93.75 420 LYS B C 1
ATOM 7199 O O . LYS B 1 420 ? -13.414 -17.766 -5.047 1 93.75 420 LYS B O 1
ATOM 7204 N N . LEU B 1 421 ? -15 -18.844 -3.875 1 93.81 421 LEU B N 1
ATOM 7205 C CA . LEU B 1 421 ? -14.586 -18.25 -2.605 1 93.81 421 LEU B CA 1
ATOM 7206 C C . LEU B 1 421 ? -13.18 -18.719 -2.225 1 93.81 421 LEU B C 1
ATOM 7208 O O . LEU B 1 421 ? -12.352 -17.906 -1.8 1 93.81 421 LEU B O 1
ATOM 7212 N N . LEU B 1 422 ? -12.945 -19.953 -2.412 1 94.69 422 LEU B N 1
ATOM 7213 C CA . LEU B 1 422 ? -11.625 -20.5 -2.086 1 94.69 422 LEU B CA 1
ATOM 7214 C C . LEU B 1 422 ? -10.555 -19.922 -3.002 1 94.69 422 LEU B C 1
ATOM 7216 O O . LEU B 1 422 ? -9.438 -19.656 -2.562 1 94.69 422 LEU B O 1
ATOM 7220 N N . SER B 1 423 ? -10.953 -19.766 -4.219 1 95.81 423 SER B N 1
ATOM 7221 C CA . SER B 1 423 ? -10.031 -19.141 -5.168 1 95.81 423 SER B CA 1
ATOM 7222 C C . SER B 1 423 ? -9.688 -17.719 -4.758 1 95.81 423 SER B C 1
ATOM 7224 O O . SER B 1 423 ? -8.523 -17.312 -4.809 1 95.81 423 SER B O 1
ATOM 7226 N N . SER B 1 424 ? -10.672 -16.984 -4.344 1 96 424 SER B N 1
ATOM 7227 C CA . SER B 1 424 ? -10.453 -15.617 -3.883 1 96 424 SER B CA 1
ATOM 7228 C C . SER B 1 424 ? -9.57 -15.594 -2.639 1 96 424 SER B C 1
ATOM 7230 O O . SER B 1 424 ? -8.625 -14.797 -2.555 1 96 424 SER B O 1
ATOM 7232 N N . LEU B 1 425 ? -9.867 -16.422 -1.723 1 96.25 425 LEU B N 1
ATOM 7233 C CA . LEU B 1 425 ? -9.086 -16.5 -0.489 1 96.25 425 LEU B CA 1
ATOM 7234 C C . LEU B 1 425 ? -7.648 -16.906 -0.773 1 96.25 425 LEU B C 1
ATOM 7236 O O . LEU B 1 425 ? -6.723 -16.422 -0.121 1 96.25 425 LEU B O 1
ATOM 7240 N N . GLN B 1 426 ? -7.52 -17.781 -1.739 1 95.25 426 GLN B N 1
ATOM 7241 C CA . GLN B 1 426 ? -6.184 -18.203 -2.145 1 95.25 426 GLN B CA 1
ATOM 7242 C C . GLN B 1 426 ? -5.391 -17.031 -2.715 1 95.25 426 GLN B C 1
ATOM 7244 O O . GLN B 1 426 ? -4.223 -16.844 -2.363 1 95.25 426 GLN B O 1
ATOM 7249 N N . GLU B 1 427 ? -6.02 -16.312 -3.531 1 94.31 427 GLU B N 1
ATOM 7250 C CA . GLU B 1 427 ? -5.367 -15.156 -4.137 1 94.31 427 GLU B CA 1
ATOM 7251 C C . GLU B 1 427 ? -5.016 -14.109 -3.082 1 94.31 427 GLU B C 1
ATOM 7253 O O . GLU B 1 427 ? -3.895 -13.594 -3.062 1 94.31 427 GLU B O 1
ATOM 7258 N N . ILE B 1 428 ? -5.926 -13.797 -2.203 1 94.75 428 ILE B N 1
ATOM 7259 C CA . ILE B 1 428 ? -5.742 -12.789 -1.165 1 94.75 428 ILE B CA 1
ATOM 7260 C C . ILE B 1 428 ? -4.645 -13.234 -0.201 1 94.75 428 ILE B C 1
ATOM 7262 O O . ILE B 1 428 ? -3.758 -12.453 0.144 1 94.75 428 ILE B O 1
ATOM 7266 N N . SER B 1 429 ? -4.742 -14.469 0.214 1 94.19 429 SER B N 1
ATOM 7267 C CA . SER B 1 429 ? -3.732 -14.977 1.138 1 94.19 429 SER B CA 1
ATOM 7268 C C . SER B 1 429 ? -2.354 -15 0.488 1 94.19 429 SER B C 1
ATOM 7270 O O . SER B 1 429 ? -1.338 -14.852 1.17 1 94.19 429 SER B O 1
ATOM 7272 N N . GLY B 1 430 ? -2.354 -15.242 -0.834 1 93.19 430 GLY B N 1
ATOM 7273 C CA . GLY B 1 430 ? -1.104 -15.164 -1.573 1 93.19 430 GLY B CA 1
ATOM 7274 C C . GLY B 1 430 ? -0.453 -13.797 -1.516 1 93.19 430 GLY B C 1
ATOM 7275 O O . GLY B 1 430 ? 0.757 -13.688 -1.308 1 93.19 430 GLY B O 1
ATOM 7276 N N . ALA B 1 431 ? -1.229 -12.867 -1.636 1 91.12 431 ALA B N 1
ATOM 7277 C CA . ALA B 1 431 ? -0.725 -11.5 -1.589 1 91.12 431 ALA B CA 1
ATOM 7278 C C . ALA B 1 431 ? -0.18 -11.164 -0.204 1 91.12 431 ALA B C 1
ATOM 7280 O O . ALA B 1 431 ? 0.827 -10.461 -0.08 1 91.12 431 ALA B O 1
ATOM 7281 N N . VAL B 1 432 ? -0.854 -11.57 0.813 1 92 432 VAL B N 1
ATOM 7282 C CA . VAL B 1 432 ? -0.39 -11.375 2.182 1 92 432 VAL B CA 1
ATOM 7283 C C . VAL B 1 432 ? 0.958 -12.062 2.377 1 92 432 VAL B C 1
ATOM 7285 O O . VAL B 1 432 ? 1.883 -11.484 2.951 1 92 432 VAL B O 1
ATOM 7288 N N . HIS B 1 433 ? 1.045 -13.219 1.812 1 92.31 433 HIS B N 1
ATOM 7289 C CA . HIS B 1 433 ? 2.264 -14.008 1.94 1 92.31 433 HIS B CA 1
ATOM 7290 C C . HIS B 1 433 ? 3.42 -13.367 1.184 1 92.31 433 HIS B C 1
ATOM 7292 O O . HIS B 1 433 ? 4.578 -13.492 1.586 1 92.31 433 HIS B O 1
ATOM 7298 N N . ASP B 1 434 ? 3.117 -12.695 0.108 1 93.19 434 ASP B N 1
ATOM 7299 C CA . ASP B 1 434 ? 4.148 -12.039 -0.691 1 93.19 434 ASP B CA 1
ATOM 7300 C C . ASP B 1 434 ? 4.926 -11.023 0.141 1 93.19 434 ASP B C 1
ATOM 7302 O O . ASP B 1 434 ? 6.133 -10.859 -0.035 1 93.19 434 ASP B O 1
ATOM 7306 N N . ALA B 1 435 ? 4.242 -10.367 1.02 1 92.94 435 ALA B N 1
ATOM 7307 C CA . ALA B 1 435 ? 4.902 -9.398 1.884 1 92.94 435 ALA B CA 1
ATOM 7308 C C . ALA B 1 435 ? 5.879 -10.078 2.834 1 92.94 435 ALA B C 1
ATOM 7310 O O . ALA B 1 435 ? 7.004 -9.602 3.025 1 92.94 435 ALA B O 1
ATOM 7311 N N . ASP B 1 436 ? 5.465 -11.148 3.393 1 90.75 436 ASP B N 1
ATOM 7312 C CA . ASP B 1 436 ? 6.328 -11.914 4.293 1 90.75 436 ASP B CA 1
ATOM 7313 C C . ASP B 1 436 ? 7.547 -12.461 3.557 1 90.75 436 ASP B C 1
ATOM 7315 O O . ASP B 1 436 ? 8.656 -12.438 4.086 1 90.75 436 ASP B O 1
ATOM 7319 N N . MET B 1 437 ? 7.223 -12.93 2.42 1 91.94 437 MET B N 1
ATOM 7320 C CA . MET B 1 437 ? 8.289 -13.461 1.572 1 91.94 437 MET B CA 1
ATOM 7321 C C . MET B 1 437 ? 9.305 -12.375 1.234 1 91.94 437 MET B C 1
ATOM 7323 O O . MET B 1 437 ? 10.508 -12.617 1.244 1 91.94 437 MET B O 1
ATOM 7327 N N . ALA B 1 438 ? 8.852 -11.211 0.922 1 94.88 438 ALA B N 1
ATOM 7328 C CA . ALA B 1 438 ? 9.734 -10.086 0.624 1 94.88 438 ALA B CA 1
ATOM 7329 C C . ALA B 1 438 ? 10.641 -9.773 1.811 1 94.88 438 ALA B C 1
ATOM 7331 O O . ALA B 1 438 ? 11.844 -9.57 1.645 1 94.88 438 ALA B O 1
ATOM 7332 N N . ARG B 1 439 ? 10.07 -9.766 2.969 1 92.81 439 ARG B N 1
ATOM 7333 C CA . ARG B 1 439 ? 10.844 -9.5 4.176 1 92.81 439 ARG B CA 1
ATOM 7334 C C . ARG B 1 439 ? 11.945 -10.547 4.363 1 92.81 439 ARG B C 1
ATOM 7336 O O . ARG B 1 439 ? 13.086 -10.203 4.668 1 92.81 439 ARG B O 1
ATOM 7343 N N . GLN B 1 440 ? 11.594 -11.734 4.141 1 92.62 440 GLN B N 1
ATOM 7344 C CA . GLN B 1 440 ? 12.523 -12.844 4.332 1 92.62 440 GLN B CA 1
ATOM 7345 C C . GLN B 1 440 ? 13.703 -12.742 3.367 1 92.62 440 GLN B C 1
ATOM 7347 O O . GLN B 1 440 ? 14.852 -12.984 3.752 1 92.62 440 GLN B O 1
ATOM 7352 N N . HIS B 1 441 ? 13.453 -12.336 2.141 1 95.19 441 HIS B N 1
ATOM 7353 C CA . HIS B 1 441 ? 14.484 -12.43 1.109 1 95.19 441 HIS B CA 1
ATOM 7354 C C . HIS B 1 441 ? 15.219 -11.109 0.938 1 95.19 441 HIS B C 1
ATOM 7356 O O . HIS B 1 441 ? 16.359 -11.078 0.475 1 95.19 441 HIS B O 1
ATOM 7362 N N . LEU B 1 442 ? 14.531 -10 1.34 1 97 442 LEU B N 1
ATOM 7363 C CA . LEU B 1 442 ? 15.094 -8.711 0.965 1 97 442 LEU B CA 1
ATOM 7364 C C . LEU B 1 442 ? 15.68 -8 2.18 1 97 442 LEU B C 1
ATOM 7366 O O . LEU B 1 442 ? 16.5 -7.082 2.035 1 97 442 LEU B O 1
ATOM 7370 N N . ALA B 1 443 ? 15.289 -8.383 3.412 1 94.19 443 ALA B N 1
ATOM 7371 C CA . ALA B 1 443 ? 15.719 -7.676 4.617 1 94.19 443 ALA B CA 1
ATOM 7372 C C . ALA B 1 443 ? 17.234 -7.684 4.738 1 94.19 443 ALA B C 1
ATOM 7374 O O . ALA B 1 443 ? 17.828 -6.707 5.203 1 94.19 443 ALA B O 1
ATOM 7375 N N . GLY B 1 444 ? 17.844 -8.766 4.254 1 93.75 444 GLY B N 1
ATOM 7376 C CA . GLY B 1 444 ? 19.297 -8.906 4.348 1 93.75 444 GLY B CA 1
ATOM 7377 C C . GLY B 1 444 ? 20.047 -7.945 3.439 1 93.75 444 GLY B C 1
ATOM 7378 O O . GLY B 1 444 ? 21.234 -7.73 3.613 1 93.75 444 GLY B O 1
ATOM 7379 N N . LEU B 1 445 ? 19.391 -7.32 2.535 1 95.19 445 LEU B N 1
ATOM 7380 C CA . LEU B 1 445 ? 20.016 -6.422 1.573 1 95.19 445 LEU B CA 1
ATOM 7381 C C . LEU B 1 445 ? 20.125 -5.012 2.141 1 95.19 445 LEU B C 1
ATOM 7383 O O . LEU B 1 445 ? 20.688 -4.121 1.492 1 95.19 445 LEU B O 1
ATOM 7387 N N . ALA B 1 446 ? 19.672 -4.816 3.352 1 92.88 446 ALA B N 1
ATOM 7388 C CA . ALA B 1 446 ? 19.656 -3.498 3.979 1 92.88 446 ALA B CA 1
ATOM 7389 C C . ALA B 1 446 ? 21.062 -2.936 4.105 1 92.88 446 ALA B C 1
ATOM 7391 O O . ALA B 1 446 ? 21.266 -1.719 4.059 1 92.88 446 ALA B O 1
ATOM 7392 N N . THR B 1 447 ? 22.062 -3.805 4.164 1 90.5 447 THR B N 1
ATOM 7393 C CA . THR B 1 447 ? 23.422 -3.363 4.395 1 90.5 447 THR B CA 1
ATOM 7394 C C . THR B 1 447 ? 24.25 -3.467 3.113 1 90.5 447 THR B C 1
ATOM 7396 O O . THR B 1 447 ? 25.469 -3.277 3.137 1 90.5 447 THR B O 1
ATOM 7399 N N . SER B 1 448 ? 23.516 -3.799 2.068 1 91 448 SER B N 1
ATOM 7400 C CA . SER B 1 448 ? 24.25 -3.93 0.811 1 91 448 SER B CA 1
ATOM 7401 C C . SER B 1 448 ? 24.875 -2.605 0.397 1 91 448 SER B C 1
ATOM 7403 O O . SER B 1 448 ? 24.281 -1.543 0.575 1 91 448 SER B O 1
ATOM 7405 N N . ARG B 1 449 ? 26.094 -2.645 -0.248 1 88.38 449 ARG B N 1
ATOM 7406 C CA . ARG B 1 449 ? 26.812 -1.453 -0.667 1 88.38 449 ARG B CA 1
ATOM 7407 C C . ARG B 1 449 ? 26.703 -1.243 -2.174 1 88.38 449 ARG B C 1
ATOM 7409 O O . ARG B 1 449 ? 27.203 -0.25 -2.707 1 88.38 449 ARG B O 1
ATOM 7416 N N . LYS B 1 450 ? 26.062 -2.193 -2.801 1 88.62 450 LYS B N 1
ATOM 7417 C CA . LYS B 1 450 ? 25.859 -2.045 -4.238 1 88.62 450 LYS B CA 1
ATOM 7418 C C . LYS B 1 450 ? 24.891 -0.899 -4.543 1 88.62 450 LYS B C 1
ATOM 7420 O O . LYS B 1 450 ? 23.859 -0.758 -3.889 1 88.62 450 LYS B O 1
ATOM 7425 N N . HIS B 1 451 ? 25.25 -0.217 -5.5 1 87.88 451 HIS B N 1
ATOM 7426 C CA . HIS B 1 451 ? 24.531 1.009 -5.832 1 87.88 451 HIS B CA 1
ATOM 7427 C C . HIS B 1 451 ? 23.047 0.732 -6.086 1 87.88 451 HIS B C 1
ATOM 7429 O O . HIS B 1 451 ? 22.703 -0.042 -6.98 1 87.88 451 HIS B O 1
ATOM 7435 N N . GLY B 1 452 ? 22.172 1.323 -5.285 1 92.5 452 GLY B N 1
ATOM 7436 C CA . GLY B 1 452 ? 20.734 1.339 -5.512 1 92.5 452 GLY B CA 1
ATOM 7437 C C . GLY B 1 452 ? 20.047 0.059 -5.074 1 92.5 452 GLY B C 1
ATOM 7438 O O . GLY B 1 452 ? 18.812 -0.027 -5.086 1 92.5 452 GLY B O 1
ATOM 7439 N N . LEU B 1 453 ? 20.906 -0.968 -4.738 1 95.88 453 LEU B N 1
ATOM 7440 C CA . LEU B 1 453 ? 20.328 -2.275 -4.426 1 95.88 453 LEU B CA 1
ATOM 7441 C C . LEU B 1 453 ? 19.547 -2.227 -3.123 1 95.88 453 LEU B C 1
ATOM 7443 O O . LEU B 1 453 ? 18.406 -2.695 -3.068 1 95.88 453 LEU B O 1
ATOM 7447 N N . ALA B 1 454 ? 20.156 -1.645 -2.098 1 96.38 454 ALA B N 1
ATOM 7448 C CA . ALA B 1 454 ? 19.484 -1.552 -0.807 1 96.38 454 ALA B CA 1
ATOM 7449 C C . ALA B 1 454 ? 18.203 -0.73 -0.918 1 96.38 454 ALA B C 1
ATOM 7451 O O . ALA B 1 454 ? 17.156 -1.128 -0.401 1 96.38 454 ALA B O 1
ATOM 7452 N N . PHE B 1 455 ? 18.312 0.388 -1.625 1 97.25 455 PHE B N 1
ATOM 7453 C CA . PHE B 1 455 ? 17.172 1.278 -1.81 1 97.25 455 PHE B CA 1
ATOM 7454 C C . PHE B 1 455 ? 16.031 0.563 -2.537 1 97.25 455 PHE B C 1
ATOM 7456 O O . PHE B 1 455 ? 14.883 0.611 -2.102 1 97.25 455 PHE B O 1
ATOM 7463 N N . SER B 1 456 ? 16.359 -0.099 -3.605 1 97.75 456 SER B N 1
ATOM 7464 C CA . SER B 1 456 ? 15.375 -0.809 -4.41 1 97.75 456 SER B CA 1
ATOM 7465 C C . SER B 1 456 ? 14.727 -1.943 -3.617 1 97.75 456 SER B C 1
ATOM 7467 O O . SER B 1 456 ? 13.523 -2.166 -3.711 1 97.75 456 SER B O 1
ATOM 7469 N N . ALA B 1 457 ? 15.523 -2.68 -2.881 1 98.06 457 ALA B N 1
ATOM 7470 C CA . ALA B 1 457 ? 15.008 -3.754 -2.039 1 98.06 457 ALA B CA 1
ATOM 7471 C C . ALA B 1 457 ? 14.031 -3.209 -0.998 1 98.06 457 ALA B C 1
ATOM 7473 O O . ALA B 1 457 ? 12.953 -3.775 -0.789 1 98.06 457 ALA B O 1
ATOM 7474 N N . GLY B 1 458 ? 14.414 -2.113 -0.385 1 97.69 458 GLY B N 1
ATOM 7475 C CA . GLY B 1 458 ? 13.516 -1.466 0.556 1 97.69 458 GLY B CA 1
ATOM 7476 C C . GLY B 1 458 ? 12.211 -1.025 -0.074 1 97.69 458 GLY B C 1
ATOM 7477 O O . GLY B 1 458 ? 11.133 -1.243 0.493 1 97.69 458 GLY B O 1
ATOM 7478 N N . MET B 1 459 ? 12.344 -0.419 -1.196 1 97.56 459 MET B N 1
ATOM 7479 C CA . MET B 1 459 ? 11.164 0.071 -1.901 1 97.56 459 MET B CA 1
ATOM 7480 C C . MET B 1 459 ? 10.172 -1.062 -2.158 1 97.56 459 MET B C 1
ATOM 7482 O O . MET B 1 459 ? 8.977 -0.908 -1.924 1 97.56 459 MET B O 1
ATOM 7486 N N . LEU B 1 460 ? 10.68 -2.117 -2.609 1 98.12 460 LEU B N 1
ATOM 7487 C CA . LEU B 1 460 ? 9.812 -3.26 -2.891 1 98.12 460 LEU B CA 1
ATOM 7488 C C . LEU B 1 460 ? 9.188 -3.797 -1.608 1 98.12 460 LEU B C 1
ATOM 7490 O O . LEU B 1 460 ? 7.996 -4.109 -1.579 1 98.12 460 LEU B O 1
ATOM 7494 N N . MET B 1 461 ? 9.977 -3.951 -0.589 1 97.06 461 MET B N 1
ATOM 7495 C CA . MET B 1 461 ? 9.469 -4.441 0.689 1 97.06 461 MET B CA 1
ATOM 7496 C C . MET B 1 461 ? 8.375 -3.529 1.224 1 97.06 461 MET B C 1
ATOM 7498 O O . MET B 1 461 ? 7.328 -4.008 1.675 1 97.06 461 MET B O 1
ATOM 7502 N N . GLY B 1 462 ? 8.609 -2.227 1.202 1 96.69 462 GLY B N 1
ATOM 7503 C CA . GLY B 1 462 ? 7.59 -1.286 1.644 1 96.69 462 GLY B CA 1
ATOM 7504 C C . GLY B 1 462 ? 6.309 -1.368 0.833 1 96.69 462 GLY B C 1
ATOM 7505 O O . GLY B 1 462 ? 5.211 -1.342 1.394 1 96.69 462 GLY B O 1
ATOM 7506 N N . TYR B 1 463 ? 6.504 -1.45 -0.466 1 96.88 463 TYR B N 1
ATOM 7507 C CA . TYR B 1 463 ? 5.383 -1.555 -1.393 1 96.88 463 TYR B CA 1
ATOM 7508 C C . TYR B 1 463 ? 4.512 -2.762 -1.063 1 96.88 463 TYR B C 1
ATOM 7510 O O . TYR B 1 463 ? 3.287 -2.645 -0.968 1 96.88 463 TYR B O 1
ATOM 7518 N N . LEU B 1 464 ? 5.109 -3.852 -0.89 1 96.5 464 LEU B N 1
ATOM 7519 C CA . LEU B 1 464 ? 4.375 -5.086 -0.636 1 96.5 464 LEU B CA 1
ATOM 7520 C C . LEU B 1 464 ? 3.768 -5.082 0.762 1 96.5 464 LEU B C 1
ATOM 7522 O O . LEU B 1 464 ? 2.688 -5.637 0.976 1 96.5 464 LEU B O 1
ATOM 7526 N N . HIS B 1 465 ? 4.422 -4.488 1.734 1 94.94 465 HIS B N 1
ATOM 7527 C CA . HIS B 1 465 ? 3.861 -4.367 3.076 1 94.94 465 HIS B CA 1
ATOM 7528 C C . HIS B 1 465 ? 2.57 -3.557 3.066 1 94.94 465 HIS B C 1
ATOM 7530 O O . HIS B 1 465 ? 1.596 -3.922 3.727 1 94.94 465 HIS B O 1
ATOM 7536 N N . ALA B 1 466 ? 2.604 -2.447 2.357 1 94.44 466 ALA B N 1
ATOM 7537 C CA . ALA B 1 466 ? 1.399 -1.625 2.266 1 94.44 466 ALA B CA 1
ATOM 7538 C C . ALA B 1 466 ? 0.241 -2.414 1.662 1 94.44 466 ALA B C 1
ATOM 7540 O O . ALA B 1 466 ? -0.902 -2.287 2.107 1 94.44 466 ALA B O 1
ATOM 7541 N N . ARG B 1 467 ? 0.491 -3.166 0.681 1 91.69 467 ARG B N 1
ATOM 7542 C CA . ARG B 1 467 ? -0.513 -3.99 0.017 1 91.69 467 ARG B CA 1
ATOM 7543 C C . ARG B 1 467 ? -1.058 -5.055 0.962 1 91.69 467 ARG B C 1
ATOM 7545 O O . ARG B 1 467 ? -2.25 -5.371 0.933 1 91.69 467 ARG B O 1
ATOM 7552 N N . GLU B 1 468 ? -0.165 -5.594 1.793 1 91.62 468 GLU B N 1
ATOM 7553 C CA . GLU B 1 468 ? -0.544 -6.621 2.758 1 91.62 468 GLU B CA 1
ATOM 7554 C C . GLU B 1 468 ? -1.656 -6.129 3.68 1 91.62 468 GLU B C 1
ATOM 7556 O O . GLU B 1 468 ? -2.613 -6.859 3.951 1 91.62 468 GLU B O 1
ATOM 7561 N N . ASN B 1 469 ? -1.548 -4.922 4.18 1 84 469 ASN B N 1
ATOM 7562 C CA . ASN B 1 469 ? -2.51 -4.367 5.125 1 84 469 ASN B CA 1
ATOM 7563 C C . ASN B 1 469 ? -3.916 -4.328 4.535 1 84 469 ASN B C 1
ATOM 7565 O O . ASN B 1 469 ? -4.887 -4.691 5.207 1 84 469 ASN B O 1
ATOM 7569 N N . ARG B 1 470 ? -3.973 -3.986 3.355 1 85.12 470 ARG B N 1
ATOM 7570 C CA . ARG B 1 470 ? -5.258 -3.945 2.664 1 85.12 470 ARG B CA 1
ATOM 7571 C C . ARG B 1 470 ? -5.797 -5.352 2.43 1 85.12 470 ARG B C 1
ATOM 7573 O O . ARG B 1 470 ? -6.996 -5.598 2.58 1 85.12 470 ARG B O 1
ATOM 7580 N N . GLN B 1 471 ? -4.949 -6.211 2.082 1 91.31 471 GLN B N 1
ATOM 7581 C CA . GLN B 1 471 ? -5.336 -7.574 1.748 1 91.31 471 GLN B CA 1
ATOM 7582 C C . GLN B 1 471 ? -5.793 -8.336 2.99 1 91.31 471 GLN B C 1
ATOM 7584 O O . GLN B 1 471 ? -6.68 -9.188 2.912 1 91.31 471 GLN B O 1
ATOM 7589 N N . ARG B 1 472 ? -5.242 -8.023 4.105 1 90.38 472 ARG B N 1
ATOM 7590 C CA . ARG B 1 472 ? -5.641 -8.672 5.352 1 90.38 472 ARG B CA 1
ATOM 7591 C C . ARG B 1 472 ? -7.086 -8.328 5.703 1 90.38 472 ARG B C 1
ATOM 7593 O O . ARG B 1 472 ? -7.844 -9.203 6.141 1 90.38 472 ARG B O 1
ATOM 7600 N N . LYS B 1 473 ? -7.465 -7.133 5.457 1 89.31 473 LYS B N 1
ATOM 7601 C CA . LYS B 1 473 ? -8.852 -6.73 5.691 1 89.31 473 LYS B CA 1
ATOM 7602 C C . LYS B 1 473 ? -9.797 -7.43 4.719 1 89.31 473 LYS B C 1
ATOM 7604 O O . LYS B 1 473 ? -10.859 -7.906 5.117 1 89.31 473 LYS B O 1
ATOM 7609 N N . LYS B 1 474 ? -9.375 -7.473 3.506 1 91.94 474 LYS B N 1
ATOM 7610 C CA . LYS B 1 474 ? -10.164 -8.164 2.49 1 91.94 474 LYS B CA 1
ATOM 7611 C C . LYS B 1 474 ? -10.297 -9.648 2.82 1 91.94 474 LYS B C 1
ATOM 7613 O O . LYS B 1 474 ? -11.359 -10.242 2.633 1 91.94 474 LYS B O 1
ATOM 7618 N N . PHE B 1 475 ? -9.227 -10.266 3.334 1 95.69 475 PHE B N 1
ATOM 7619 C CA . PHE B 1 475 ? -9.219 -11.68 3.699 1 95.69 475 PHE B CA 1
ATOM 7620 C C . PHE B 1 475 ? -10.273 -11.969 4.758 1 95.69 475 PHE B C 1
ATOM 7622 O O . PHE B 1 475 ? -11.016 -12.953 4.652 1 95.69 475 PHE B O 1
ATOM 7629 N N . SER B 1 476 ? -10.375 -11.023 5.734 1 93.12 476 SER B N 1
ATOM 7630 C CA . SER B 1 476 ? -11.336 -11.211 6.816 1 93.12 476 SER B CA 1
ATOM 7631 C C . SER B 1 476 ? -12.766 -11.203 6.293 1 93.12 476 SER B C 1
ATOM 7633 O O . SER B 1 476 ? -13.594 -12.008 6.727 1 93.12 476 SER B O 1
ATOM 7635 N N . ARG B 1 477 ? -13.031 -10.414 5.312 1 94.06 477 ARG B N 1
ATOM 7636 C C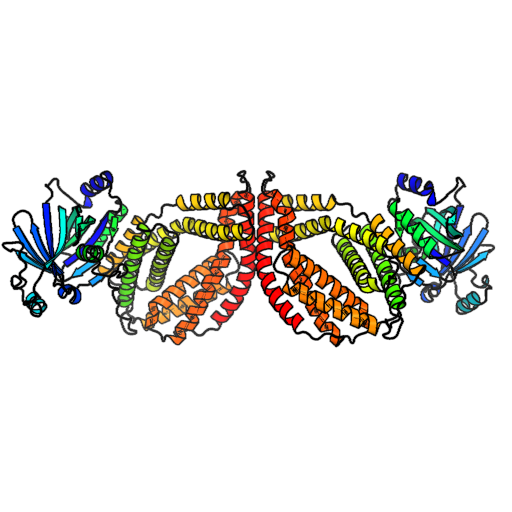A . ARG B 1 477 ? -14.367 -10.328 4.727 1 94.06 477 ARG B CA 1
ATOM 7637 C C . ARG B 1 477 ? -14.695 -11.594 3.943 1 94.06 477 ARG B C 1
ATOM 7639 O O . ARG B 1 477 ? -15.797 -12.148 4.078 1 94.06 477 ARG B O 1
ATOM 7646 N N . TYR B 1 478 ? -13.781 -12.062 3.152 1 94.75 478 TYR B N 1
ATOM 7647 C CA . TYR B 1 478 ? -14 -13.266 2.348 1 94.75 478 TYR B CA 1
ATOM 7648 C C . TYR B 1 478 ? -14.055 -14.508 3.227 1 94.75 478 TYR B C 1
ATOM 7650 O O . TYR B 1 478 ? -14.781 -15.461 2.926 1 94.75 478 TYR B O 1
ATOM 7658 N N . TRP B 1 479 ? -13.266 -14.484 4.289 1 94.94 479 TRP B N 1
ATOM 7659 C CA . TRP B 1 479 ? -13.281 -15.602 5.23 1 94.94 479 TRP B CA 1
ATOM 7660 C C . TRP B 1 479 ? -14.641 -15.742 5.895 1 94.94 479 TRP B C 1
ATOM 7662 O O . TRP B 1 479 ? -15.164 -16.844 6.035 1 94.94 479 TRP B O 1
ATOM 7672 N N . GLU B 1 480 ? -15.219 -14.586 6.25 1 94.38 480 GLU B N 1
ATOM 7673 C CA . GLU B 1 480 ? -16.562 -14.586 6.82 1 94.38 480 GLU B CA 1
ATOM 7674 C C . GLU B 1 480 ? -17.578 -15.164 5.84 1 94.38 480 GLU B C 1
ATOM 7676 O O . GLU B 1 480 ? -18.484 -15.906 6.238 1 94.38 480 GLU B O 1
ATOM 7681 N N . ARG B 1 481 ? -17.438 -14.852 4.621 1 93.81 481 ARG B N 1
ATOM 7682 C CA . ARG B 1 481 ? -18.312 -15.398 3.592 1 93.81 481 ARG B CA 1
ATOM 7683 C C . ARG B 1 481 ? -18.156 -16.906 3.486 1 93.81 481 ARG B C 1
ATOM 7685 O O . ARG B 1 481 ? -19.125 -17.641 3.283 1 93.81 481 ARG B O 1
ATOM 7692 N N . LEU B 1 482 ? -16.922 -17.375 3.602 1 93.88 482 LEU B N 1
ATOM 7693 C CA . LEU B 1 482 ? -16.672 -18.797 3.539 1 93.88 482 LEU B CA 1
ATOM 7694 C C . LEU B 1 482 ? -17.312 -19.531 4.719 1 93.88 482 LEU B C 1
ATOM 7696 O O . LEU B 1 482 ? -17.875 -20.609 4.555 1 93.88 482 LEU B O 1
ATOM 7700 N N . GLU B 1 483 ? -17.188 -18.906 5.859 1 92.31 483 GLU B N 1
ATOM 7701 C CA . GLU B 1 483 ? -17.766 -19.484 7.066 1 92.31 483 GLU B CA 1
ATOM 7702 C C . GLU B 1 483 ? -19.281 -19.688 6.918 1 92.31 483 GLU B C 1
ATOM 7704 O O . GLU B 1 483 ? -19.828 -20.641 7.449 1 92.31 483 GLU B O 1
ATOM 7709 N N . ASN B 1 484 ? -19.875 -18.859 6.07 1 90.25 484 ASN B N 1
ATOM 7710 C CA . ASN B 1 484 ? -21.328 -18.906 5.941 1 90.25 484 ASN B CA 1
ATOM 7711 C C . ASN B 1 484 ? -21.75 -19.609 4.664 1 90.25 484 ASN B C 1
ATOM 7713 O O . ASN B 1 484 ? -22.938 -19.844 4.441 1 90.25 484 ASN B O 1
ATOM 7717 N N . ALA B 1 485 ? -20.859 -19.953 3.879 1 89.56 485 ALA B N 1
ATOM 7718 C CA . ALA B 1 485 ? -21.188 -20.594 2.604 1 89.56 485 ALA B CA 1
ATOM 7719 C C . ALA B 1 485 ? -21.562 -22.062 2.797 1 89.56 485 ALA B C 1
ATOM 7721 O O . ALA B 1 485 ? -20.922 -22.766 3.574 1 89.56 485 ALA B O 1
ATOM 7722 N N . PRO B 1 486 ? -22.594 -22.453 2.131 1 87.75 486 PRO B N 1
ATOM 7723 C CA . PRO B 1 486 ? -22.969 -23.859 2.217 1 87.75 486 PRO B CA 1
ATOM 7724 C C . PRO B 1 486 ? -21.922 -24.781 1.61 1 87.75 486 PRO B C 1
ATOM 7726 O O . PRO B 1 486 ? -21.172 -24.375 0.712 1 87.75 486 PRO B O 1
ATOM 7729 N N . ARG B 1 487 ? -21.891 -26.062 2.18 1 89.75 487 ARG B N 1
ATOM 7730 C CA . ARG B 1 487 ? -20.984 -27.094 1.664 1 89.75 487 ARG B CA 1
ATOM 7731 C C . ARG B 1 487 ? -21.734 -28.109 0.801 1 89.75 487 ARG B C 1
ATOM 7733 O O . ARG B 1 487 ? -22.828 -28.531 1.157 1 89.75 487 ARG B O 1
ATOM 7740 N N . PRO B 1 488 ? -21.172 -28.391 -0.332 1 82.94 488 PRO B N 1
ATOM 7741 C CA . PRO B 1 488 ? -21.859 -29.297 -1.239 1 82.94 488 PRO B CA 1
ATOM 7742 C C . PRO B 1 488 ? -22.078 -30.688 -0.63 1 82.94 488 PRO B C 1
ATOM 7744 O O . PRO B 1 488 ? -22.922 -31.453 -1.113 1 82.94 488 PRO B O 1
ATOM 7747 N N . TRP B 1 489 ? -21.359 -31.094 0.311 1 80.25 489 TRP B N 1
ATOM 7748 C CA . TRP B 1 489 ? -21.484 -32.438 0.877 1 80.25 489 TRP B CA 1
ATOM 7749 C C . TRP B 1 489 ? -22.359 -32.438 2.129 1 80.25 489 TRP B C 1
ATOM 7751 O O . TRP B 1 489 ? -22.453 -33.438 2.844 1 80.25 489 TRP B O 1
ATOM 7761 N N . GLY B 1 490 ? -23.156 -31.438 2.355 1 68.12 490 GLY B N 1
ATOM 7762 C CA . GLY B 1 490 ? -24.172 -31.422 3.387 1 68.12 490 GLY B CA 1
ATOM 7763 C C . GLY B 1 490 ? -23.906 -30.391 4.465 1 68.12 490 GLY B C 1
ATOM 7764 O O . GLY B 1 490 ? -22.812 -29.844 4.559 1 68.12 490 GLY B O 1
#

InterPro domains:
  IPR007899 CHAD domain [PF05235] (241-443)
  IPR007899 CHAD domain [PS51708] (220-490)
  IPR007899 CHAD domain [SM00880] (231-475)
  IPR023577 CYTH domain [PF01928] (32-196)
  IPR023577 CYTH domain [PS51707] (1-203)
  IPR023577 CYTH domain [SM01118] (1-203)
  IPR033469 CYTH-like domain superfamily [SSF55154] (1-205)
  IPR038186 CHAD domain superfamily [G3DSA:1.40.20.10] (211-486)
  IPR039013 Inorganic triphosphatase YgiF [PTHR39569] (2-419)